Protein AF-J3NZL3-F1 (afdb_monomer_lite)

Sequence (989 aa):
MWLINVKTLELKEFPGDQIPSYAILSHTWGPDNEELTFRNVKDGNVNKDCVGWSKLHGCCQQAESDGIEYAWIDTCCIDKTNHVELSEAINSMFRWYERAFVCYVYLADVPGGDSPQEPGSKFRESRWFGRGWTLQELLAPSDLRFYNSDWHMLGSKKGLRDIIQEITGIPDELLQGITELHGASVAQRMSWAARRETKKKEDLAYCLLGIFGVTMPMLYGEGGDQAFFRLQRHIMMEKTRDDSILAWGLSAQEAPTSDSGQVTSGRILAAGPEEFANSGHIVSYELSAPSKHSLEFSGGYLRIHLPLHIVSAGNAIGLLNCGPQHADQQVDQQVDQQVVGIPLAETTPGSGLYVRPQERPVVLRPKTASGALSMLINIKNDSQAKPPADANRQVWLYNNGKFSLVNLSLIDVVPQSCWDKEGTQITPAVESDGAMHRTLARFRHSDELTCDFVIVLEFEQRGTRTMARSWVTICSRKTPLEELAGKLHHMAHKVSGKASASNGPLNLRVTLEHGAHQPTFRVRLEAMPHPPDVTIDATAELQKWDLELELAQTLCEGSAKIRRLITRQAEVQKRWNDLWHTDGDGTGVQTPLQWAAESGYADMVKVLLDGGADAAAADKNGWTPLIAASSRGHVDVVQLLLSTSGVDIDSKDSDGRTALGWAAGEGHGAVLQLLLEKGAAMCTFRQTLQGHAEPICDLAFSPDSKTLVSASEDKTVRLWDTATGAPGQILRQHDDAVVGVAFSPDGKTLASASRDGTARLWDTATGALRQTLREHKNYVHGVAFSPDGKTLASAGMDRTIRLWDTASGAPRQILWQHDGPVMSVAFSPDGKTLASASCDETARLWDTATGALRQTLREHKNDVLGVAFSPDGKTLASAGMDRTARLWDITSGALRQTFQHEKQVSAVAFSLNGRILVSGSGDATIRLWDVNSGAPLQELQRRGVLFNAVAFLKTRRQRMAINAVAFSPDGKTIASGSEAKTIRLWDVV

InterPro domains:
  IPR001680 WD40 repeat [PF00400] (685-721)
  IPR001680 WD40 repeat [PF00400] (727-763)
  IPR001680 WD40 repeat [PF00400] (769-805)
  IPR001680 WD40 repeat [PF00400] (811-847)
  IPR001680 WD40 repeat [PF00400] (853-889)
  IPR001680 WD40 repeat [PF00400] (896-930)
  IPR001680 WD40 repeat [PF00400] (961-987)
  IPR001680 WD40 repeat [PS50082] (689-730)
  IPR001680 WD40 repeat [PS50082] (731-772)
  IPR001680 WD40 repeat [PS50082] (773-814)
  IPR001680 WD40 repeat [PS50082] (815-856)
  IPR001680 WD40 repeat [PS50082] (857-898)
  IPR001680 WD40 repeat [PS50082] (898-939)
  IPR001680 WD40 repeat [PS50082] (955-989)
  IPR001680 WD40 repeat [SM00320] (682-721)
  IPR001680 WD40 repeat [SM00320] (724-763)
  IPR001680 WD40 repeat [SM00320] (766-805)
  IPR001680 WD40 repeat [SM00320] (808-847)
  IPR001680 WD40 repeat [SM00320] (850-889)
  IPR001680 WD40 repeat [SM00320] (892-930)

Organism: Gaeumannomyces tritici (strain R3-111a-1) (NCBI:txid644352)

pLDDT: mean 78.26, std 17.62, range [20.59, 97.75]

Radius of gyration: 37.37 Å; chains: 1; bounding box: 70×102×92 Å

Structure (mmCIF, N/CA/C/O backbone):
data_AF-J3NZL3-F1
#
_entry.id   AF-J3NZL3-F1
#
loop_
_atom_site.group_PDB
_atom_site.id
_atom_site.type_symbol
_atom_site.label_atom_id
_atom_site.label_alt_id
_atom_site.label_comp_id
_atom_site.label_asym_id
_atom_site.label_entity_id
_atom_site.label_seq_id
_atom_site.pdbx_PDB_ins_code
_atom_site.Cartn_x
_atom_site.Cartn_y
_atom_site.Cartn_z
_atom_site.occupancy
_atom_site.B_iso_or_equiv
_atom_site.auth_seq_id
_atom_site.auth_comp_id
_atom_site.auth_asym_id
_atom_site.auth_atom_id
_atom_site.pdbx_PDB_model_num
ATOM 1 N N . MET A 1 1 ? -19.466 8.935 17.382 1.00 88.25 1 MET A N 1
ATOM 2 C CA . MET A 1 1 ? -19.882 10.092 18.219 1.00 88.25 1 MET A CA 1
ATOM 3 C C . MET A 1 1 ? -21.253 9.801 18.808 1.00 88.25 1 MET A C 1
ATOM 5 O O . MET A 1 1 ? -22.138 9.408 18.057 1.00 88.25 1 MET A O 1
ATOM 9 N N . TRP A 1 2 ? -21.441 9.977 20.116 1.00 92.94 2 TRP A N 1
ATOM 10 C CA . TRP A 1 2 ? -22.758 9.850 20.751 1.00 92.94 2 TRP A CA 1
ATOM 11 C C . TRP A 1 2 ? -23.520 11.175 20.713 1.00 92.94 2 TRP A C 1
ATOM 13 O O . TRP A 1 2 ? -22.921 12.233 20.892 1.00 92.94 2 TRP A O 1
ATOM 23 N N . LEU A 1 3 ? -24.834 11.110 20.506 1.00 94.44 3 LEU A N 1
ATOM 24 C CA . LEU A 1 3 ? -25.763 12.235 20.601 1.00 94.44 3 LEU A CA 1
ATOM 25 C C . LEU A 1 3 ? -27.001 11.816 21.398 1.00 94.44 3 LEU A C 1
ATOM 27 O O . LEU A 1 3 ? -27.421 10.661 21.336 1.00 94.44 3 LEU A O 1
ATOM 31 N N . ILE A 1 4 ? -27.606 12.760 22.110 1.00 94.75 4 ILE A N 1
ATOM 32 C CA . ILE A 1 4 ? -28.871 12.575 22.827 1.00 94.75 4 ILE A CA 1
ATOM 33 C C . ILE A 1 4 ? -30.008 13.011 21.905 1.00 94.75 4 ILE A C 1
ATOM 35 O O . ILE A 1 4 ? -29.964 14.120 21.371 1.00 94.75 4 ILE A O 1
ATOM 39 N N . ASN A 1 5 ? -31.029 12.174 21.710 1.00 94.69 5 ASN A N 1
ATOM 40 C CA . ASN A 1 5 ? -32.260 12.614 21.049 1.00 94.69 5 ASN A CA 1
ATOM 41 C C . ASN A 1 5 ? -33.035 13.549 21.990 1.00 94.69 5 ASN A C 1
ATOM 43 O O . ASN A 1 5 ? -33.350 13.161 23.113 1.00 94.69 5 ASN A O 1
ATOM 47 N N . VAL A 1 6 ? -33.378 14.761 21.549 1.00 94.38 6 VAL A N 1
ATOM 48 C CA . VAL A 1 6 ? -33.936 15.791 22.452 1.00 94.38 6 VAL A CA 1
ATOM 49 C C . VAL A 1 6 ? -35.320 15.441 23.010 1.00 94.38 6 VAL A C 1
ATOM 51 O O . VAL A 1 6 ? -35.724 16.009 24.021 1.00 94.38 6 VAL A O 1
ATOM 54 N N . LYS A 1 7 ? -36.043 14.505 22.374 1.00 91.19 7 LYS A N 1
ATOM 55 C CA . LYS A 1 7 ? -37.422 14.132 22.733 1.00 91.19 7 LYS A CA 1
ATOM 56 C C . LYS A 1 7 ? -37.498 12.872 23.589 1.00 91.19 7 LYS A C 1
ATOM 58 O O . LYS A 1 7 ? -38.328 12.809 24.492 1.00 91.19 7 LYS A O 1
ATOM 63 N N . THR A 1 8 ? -36.664 11.867 23.310 1.00 90.50 8 THR A N 1
ATOM 64 C CA . THR A 1 8 ? -36.623 10.625 24.108 1.00 90.50 8 THR A CA 1
ATOM 65 C C . THR A 1 8 ? -35.574 10.660 25.218 1.00 90.50 8 THR A C 1
ATOM 67 O O . THR A 1 8 ? -35.673 9.887 26.166 1.00 90.50 8 THR A O 1
ATOM 70 N N . LEU A 1 9 ? -34.601 11.577 25.129 1.00 89.38 9 LEU A N 1
ATOM 71 C CA . LEU A 1 9 ? -33.408 11.680 25.980 1.00 89.38 9 LEU A CA 1
ATOM 72 C C . LEU A 1 9 ? -32.486 10.446 25.926 1.00 89.38 9 LEU A C 1
ATOM 74 O O . LEU A 1 9 ? -31.586 10.300 26.752 1.00 89.38 9 LEU A O 1
ATOM 78 N N . GLU A 1 10 ? -32.671 9.579 24.929 1.00 90.62 10 GLU A N 1
ATOM 79 C CA . GLU A 1 10 ? -31.851 8.388 24.707 1.00 90.62 10 GLU A CA 1
ATOM 80 C C . GLU A 1 10 ? -30.539 8.738 23.988 1.00 90.62 10 GLU A C 1
ATOM 82 O O . GLU A 1 10 ? -30.507 9.571 23.075 1.00 90.62 10 GLU A O 1
ATOM 87 N N . LEU A 1 11 ? -29.456 8.054 24.369 1.00 92.38 11 LEU A N 1
ATOM 88 C CA . LEU A 1 11 ? -28.163 8.129 23.688 1.00 92.38 11 LEU A CA 1
ATOM 89 C C . LEU A 1 11 ? -28.147 7.252 22.432 1.00 92.38 11 LEU A C 1
ATOM 91 O O . LEU A 1 11 ? -28.425 6.054 22.486 1.00 92.38 11 LEU A O 1
ATOM 95 N N . LYS A 1 12 ? -27.735 7.845 21.312 1.00 92.50 12 LYS A N 1
ATOM 96 C CA . LYS A 1 12 ? -27.612 7.201 20.003 1.00 92.50 12 LYS A CA 1
ATOM 97 C C . LYS A 1 12 ? -26.226 7.456 19.421 1.00 92.50 12 LYS A C 1
ATOM 99 O O . LYS A 1 12 ? -25.740 8.586 19.418 1.00 92.50 12 LYS A O 1
ATOM 104 N N . GLU A 1 13 ? -25.587 6.399 18.934 1.00 91.00 13 GLU A N 1
ATOM 105 C CA . GLU A 1 13 ? -24.282 6.483 18.284 1.00 91.00 13 GLU A CA 1
ATOM 106 C C . GLU A 1 13 ? -24.428 6.800 16.792 1.00 91.00 13 GLU A C 1
ATOM 108 O O . GLU A 1 13 ? -25.293 6.252 16.106 1.00 91.00 13 GLU A O 1
ATOM 113 N N . PHE A 1 14 ? -23.553 7.671 16.290 1.00 88.62 14 PHE A N 1
ATOM 114 C CA . PHE A 1 14 ? -23.433 8.017 14.878 1.00 88.62 14 PHE A CA 1
ATOM 115 C C . PHE A 1 14 ? -21.972 7.868 14.406 1.00 88.62 14 PHE A C 1
ATOM 117 O O . PHE A 1 14 ? -21.071 8.451 15.031 1.00 88.62 14 PHE A O 1
ATOM 124 N N . PRO A 1 15 ? -21.713 7.118 13.313 1.00 77.38 15 PRO A N 1
ATOM 125 C CA . PRO A 1 15 ? -20.407 7.075 12.655 1.00 77.38 15 PRO A CA 1
ATOM 126 C C . PRO A 1 15 ? -20.147 8.368 11.861 1.00 77.38 15 PRO A C 1
ATOM 128 O O . PRO A 1 15 ? -21.083 9.086 11.506 1.00 77.38 15 PRO A O 1
ATOM 131 N N . GLY A 1 16 ? -18.873 8.664 11.579 1.00 67.12 16 GLY A N 1
ATOM 132 C CA . GLY A 1 16 ? -18.400 9.996 11.163 1.00 67.12 16 GLY A CA 1
ATOM 133 C C . GLY A 1 16 ? -19.134 10.657 9.987 1.00 67.12 16 GLY A C 1
ATOM 134 O O . GLY A 1 16 ? -19.416 11.853 10.047 1.00 67.12 16 GLY A O 1
ATOM 135 N N . ASP A 1 17 ? -19.497 9.884 8.960 1.00 68.69 17 ASP A N 1
ATOM 136 C CA . ASP A 1 17 ? -20.154 10.388 7.742 1.00 68.69 17 ASP A CA 1
ATOM 137 C C . ASP A 1 17 ? -21.688 10.513 7.860 1.00 68.69 17 ASP A C 1
ATOM 139 O O . ASP A 1 17 ? -22.351 10.933 6.913 1.00 68.69 17 ASP A O 1
ATOM 143 N N . GLN A 1 18 ? -22.275 10.133 9.003 1.00 80.38 18 GLN A N 1
ATOM 144 C CA . GLN A 1 18 ? -23.732 10.064 9.213 1.00 80.38 18 GLN A CA 1
ATOM 145 C C . GLN A 1 18 ? -24.220 10.913 10.398 1.00 80.38 18 GLN A C 1
ATOM 147 O O . GLN A 1 18 ? -25.346 10.739 10.865 1.00 80.38 18 GLN A O 1
ATOM 152 N N . ILE A 1 19 ? -23.385 11.823 10.907 1.00 88.00 19 ILE A N 1
ATOM 153 C CA . ILE A 1 19 ? -23.739 12.690 12.036 1.00 88.00 19 ILE A CA 1
ATOM 154 C C . ILE A 1 19 ? -24.830 13.693 11.584 1.00 88.00 19 ILE A C 1
ATOM 156 O O . ILE A 1 19 ? -24.604 14.425 10.617 1.00 88.00 19 ILE A O 1
ATOM 160 N N . PRO A 1 20 ? -26.009 13.736 12.239 1.00 92.06 20 PRO A N 1
ATOM 161 C CA . PRO A 1 20 ? -27.107 14.644 11.892 1.00 92.06 20 PRO A CA 1
ATOM 162 C C . PRO A 1 20 ? -26.804 16.090 12.318 1.00 92.06 20 PRO A C 1
ATOM 164 O O . PRO A 1 20 ? -25.752 16.377 12.879 1.00 92.06 20 PRO A O 1
ATOM 167 N N . SER A 1 21 ? -27.747 17.014 12.106 1.00 93.00 21 SER A N 1
ATOM 168 C CA . SER A 1 21 ? -27.686 18.331 12.755 1.00 93.00 21 SER A CA 1
ATOM 169 C C . SER A 1 21 ? -27.879 18.186 14.271 1.00 93.00 21 SER A C 1
ATOM 171 O O . SER A 1 21 ? -28.824 17.520 14.704 1.00 93.00 21 SER A O 1
ATOM 173 N N . TYR A 1 22 ? -27.005 18.807 15.069 1.00 96.06 22 TYR A N 1
ATOM 174 C CA . TYR A 1 22 ? -27.078 18.807 16.533 1.00 96.06 22 TYR A CA 1
ATOM 175 C C . TYR A 1 22 ? -26.771 20.179 17.139 1.00 96.06 22 TYR A C 1
ATOM 177 O O . TYR A 1 22 ? -25.984 20.964 16.599 1.00 96.06 22 TYR A O 1
ATOM 185 N N . ALA A 1 23 ? -27.372 20.435 18.299 1.00 97.19 23 ALA A N 1
ATOM 186 C CA . ALA A 1 23 ? -26.969 21.493 19.217 1.00 97.19 23 ALA A CA 1
ATOM 187 C C . ALA A 1 23 ? -25.865 20.984 20.157 1.00 97.19 23 ALA A C 1
ATOM 189 O O . ALA A 1 23 ? -25.769 19.782 20.420 1.00 97.19 23 ALA A O 1
ATOM 190 N N . ILE A 1 24 ? -25.044 21.884 20.696 1.00 96.94 24 ILE A N 1
ATOM 191 C CA . ILE A 1 24 ? -23.974 21.529 21.637 1.00 96.94 24 ILE A CA 1
ATOM 192 C C . ILE A 1 24 ? -24.071 22.358 22.923 1.00 96.94 24 ILE A C 1
ATOM 194 O O . ILE A 1 24 ? -24.235 23.577 22.863 1.00 96.94 24 ILE A O 1
ATOM 198 N N . LEU A 1 25 ? -24.001 21.703 24.089 1.00 95.81 25 LEU A N 1
ATOM 199 C CA . LEU A 1 25 ? -24.005 22.374 25.390 1.00 95.81 25 LEU A CA 1
ATOM 200 C C . LEU A 1 25 ? -22.582 22.627 25.880 1.00 95.81 25 LEU A C 1
ATOM 202 O O . LEU A 1 25 ? -21.824 21.697 26.150 1.00 95.81 25 LEU A O 1
ATOM 206 N N . SER A 1 26 ? -22.287 23.899 26.099 1.00 94.88 26 SER A N 1
ATOM 207 C CA . SER A 1 26 ? -21.114 24.388 26.807 1.00 94.88 26 SER A CA 1
ATOM 208 C C . SER A 1 26 ? -21.518 24.830 28.219 1.00 94.88 26 SER A C 1
ATOM 210 O O . SER A 1 26 ? -22.512 25.539 28.400 1.00 94.88 26 SER A O 1
ATOM 212 N N . HIS A 1 27 ? -20.776 24.410 29.248 1.00 90.06 27 HIS A N 1
ATOM 213 C CA . HIS A 1 27 ? -21.097 24.753 30.638 1.00 90.06 27 HIS A CA 1
ATOM 214 C C . HIS A 1 27 ? -19.883 24.728 31.581 1.00 90.06 27 HIS A C 1
ATOM 216 O O . HIS A 1 27 ? -18.825 24.166 31.291 1.00 90.06 27 HIS A O 1
ATOM 222 N N . THR A 1 28 ? -20.053 25.315 32.768 1.00 86.06 28 THR A N 1
ATOM 223 C CA . THR A 1 28 ? -19.154 25.113 33.915 1.00 86.06 28 THR A CA 1
ATOM 224 C C . THR A 1 28 ? -19.560 23.882 34.725 1.00 86.06 28 THR A C 1
ATOM 226 O O . THR A 1 28 ? -20.729 23.480 34.749 1.00 86.06 28 THR A O 1
ATOM 229 N N . TRP A 1 29 ? -18.578 23.231 35.343 1.00 67.06 29 TRP A N 1
ATOM 230 C CA . TRP A 1 29 ? -18.783 21.987 36.085 1.00 67.06 29 TRP A CA 1
ATOM 231 C C . TRP A 1 29 ? -19.213 22.266 37.533 1.00 67.06 29 TRP A C 1
ATOM 233 O O . TRP A 1 29 ? -18.853 23.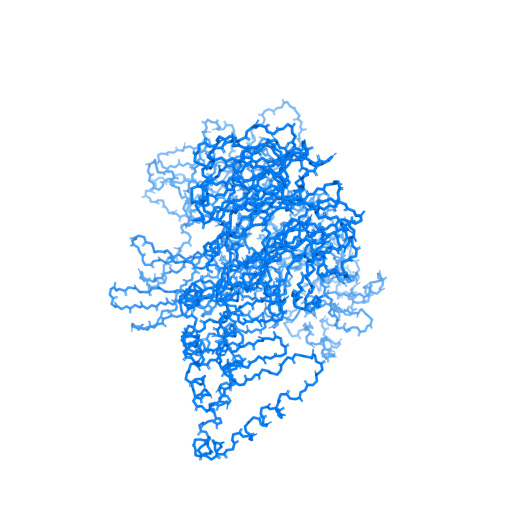299 38.104 1.00 67.06 29 TRP A O 1
ATOM 243 N N . GLY A 1 30 ? -20.017 21.363 38.096 1.00 67.44 30 GLY A N 1
ATOM 244 C CA . GLY A 1 30 ? -20.375 21.373 39.522 1.00 67.44 30 GLY A CA 1
ATOM 245 C C . GLY A 1 30 ? -19.335 20.637 40.380 1.00 67.44 30 GLY A C 1
ATOM 246 O O . GLY A 1 30 ? -18.260 20.290 39.885 1.00 67.44 30 GLY A O 1
ATOM 247 N N . PRO A 1 31 ? -19.636 20.342 41.657 1.00 68.12 31 PRO A N 1
ATOM 248 C CA . PRO A 1 31 ? -18.998 19.216 42.326 1.00 68.12 31 PRO A CA 1
ATOM 249 C C . PRO A 1 31 ? -19.417 17.906 41.627 1.00 68.12 31 PRO A C 1
ATOM 251 O O . PRO A 1 31 ? -20.531 17.787 41.115 1.00 68.12 31 PRO A O 1
ATOM 254 N N . ASP A 1 32 ? -18.525 16.912 41.596 1.00 66.38 32 ASP A N 1
ATOM 255 C CA . ASP A 1 32 ? -18.645 15.731 40.714 1.00 66.38 32 ASP A CA 1
ATOM 256 C C . ASP A 1 32 ? -19.883 14.841 40.983 1.00 66.38 32 ASP A C 1
ATOM 258 O O . ASP A 1 32 ? -20.200 13.960 40.188 1.00 66.38 32 ASP A O 1
ATOM 262 N N . ASN A 1 33 ? -20.594 15.059 42.093 1.00 67.06 33 ASN A N 1
ATOM 263 C CA . ASN A 1 33 ? -21.832 14.371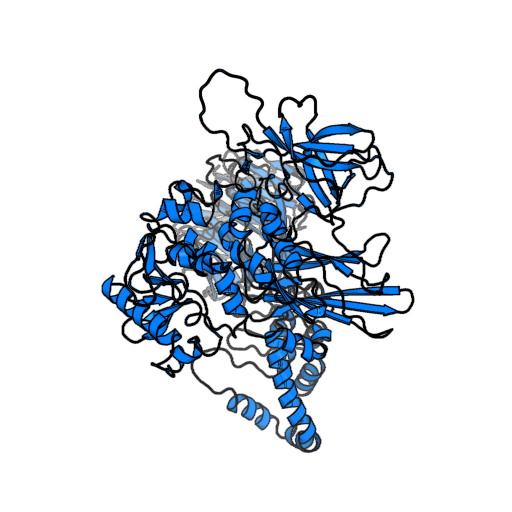 42.472 1.00 67.06 33 ASN A CA 1
ATOM 264 C C . ASN A 1 33 ? -23.121 15.029 41.932 1.00 67.06 33 ASN A C 1
ATOM 266 O O . ASN A 1 33 ? -24.199 14.461 42.106 1.00 67.06 33 ASN A O 1
ATOM 270 N N . GLU A 1 34 ? -23.038 16.216 41.325 1.00 70.56 34 GLU A N 1
ATOM 271 C CA . GLU A 1 34 ? -24.186 16.930 40.736 1.00 70.56 34 GLU A CA 1
ATOM 272 C C . GLU A 1 34 ? -24.294 16.759 39.211 1.00 70.56 34 GLU A C 1
ATOM 274 O O . GLU A 1 34 ? -25.290 17.176 38.610 1.00 70.56 34 GLU A O 1
ATOM 279 N N . GLU A 1 35 ? -23.287 16.158 38.574 1.00 76.69 35 GLU A N 1
ATOM 280 C CA . GLU A 1 35 ? -23.226 15.982 37.121 1.00 76.69 35 GLU A CA 1
ATOM 281 C C . GLU A 1 35 ? -23.894 14.682 36.658 1.00 76.69 35 GLU A C 1
ATOM 283 O O . GLU A 1 35 ? -23.818 13.646 37.317 1.00 76.69 35 GLU A O 1
ATOM 288 N N . LEU A 1 36 ? -24.519 14.719 35.478 1.00 84.38 36 LEU A N 1
ATOM 289 C CA . LEU A 1 36 ? -25.000 13.513 34.808 1.00 84.38 36 LEU A CA 1
ATOM 290 C C . LEU A 1 36 ? -23.891 12.939 33.932 1.00 84.38 36 LEU A C 1
ATOM 292 O O . LEU A 1 36 ? -23.360 13.632 33.064 1.00 84.38 36 LEU A O 1
ATOM 296 N N . THR A 1 37 ? -23.551 11.672 34.156 1.00 86.62 37 THR A N 1
ATOM 297 C CA . THR A 1 37 ? -22.566 10.949 33.346 1.00 86.62 37 THR A CA 1
ATOM 298 C C . THR A 1 37 ? -23.224 10.235 32.164 1.00 86.62 37 THR A C 1
ATOM 300 O O . THR A 1 37 ? -24.419 9.932 32.193 1.00 86.62 37 THR A O 1
ATOM 303 N N . PHE A 1 38 ? -22.421 9.866 31.163 1.00 87.56 38 PHE A N 1
ATOM 304 C CA . PHE A 1 38 ? -22.804 8.964 30.070 1.00 87.56 38 PHE A CA 1
ATOM 305 C C . PHE A 1 38 ? -23.596 7.733 30.545 1.00 87.56 38 PHE A C 1
ATOM 307 O O . PHE A 1 38 ? -24.616 7.391 29.953 1.00 87.56 38 PHE A O 1
ATOM 314 N N . ARG A 1 39 ? -23.192 7.111 31.664 1.00 86.19 39 ARG A N 1
ATOM 315 C CA . ARG A 1 39 ? -23.888 5.942 32.227 1.00 86.19 39 ARG A CA 1
ATOM 316 C C . ARG A 1 39 ? -25.261 6.294 32.806 1.00 86.19 39 ARG A C 1
ATOM 318 O O . ARG A 1 39 ? -26.207 5.557 32.576 1.00 86.19 39 ARG A O 1
ATOM 325 N N . ASN A 1 40 ? -25.418 7.447 33.467 1.00 86.00 40 ASN A N 1
ATOM 326 C CA . ASN A 1 40 ? -26.729 7.882 33.974 1.00 86.00 40 ASN A CA 1
ATOM 327 C C . ASN A 1 40 ? -27.767 8.005 32.854 1.00 86.00 40 ASN A C 1
ATOM 329 O O . ASN A 1 40 ? -28.900 7.565 33.025 1.00 86.00 40 ASN A O 1
ATOM 333 N N . VAL A 1 41 ? -27.376 8.586 31.717 1.00 85.94 41 VAL A N 1
ATOM 334 C CA . VAL A 1 41 ? -28.271 8.755 30.563 1.00 85.94 41 VAL A CA 1
ATOM 335 C C . VAL A 1 41 ? -28.483 7.421 29.838 1.00 85.94 41 VAL A C 1
ATOM 337 O O . VAL A 1 41 ? -29.619 7.071 29.531 1.00 85.94 41 VAL A O 1
ATOM 340 N N . LYS A 1 42 ? -27.419 6.631 29.630 1.00 86.69 42 LYS A N 1
ATOM 341 C CA . LYS A 1 42 ? -27.477 5.327 28.945 1.00 86.69 42 LYS A CA 1
ATOM 342 C C . LYS A 1 42 ? -28.318 4.285 29.687 1.00 86.69 42 LYS A C 1
ATOM 344 O O . LYS A 1 42 ? -29.059 3.543 29.051 1.00 86.69 42 LYS A O 1
ATOM 349 N N . ASP A 1 43 ? -28.222 4.255 31.013 1.00 85.19 43 ASP A N 1
ATOM 350 C CA . ASP A 1 43 ? -28.940 3.305 31.868 1.00 85.19 43 ASP A CA 1
ATOM 351 C C . ASP A 1 43 ? -30.338 3.830 32.272 1.00 85.19 43 ASP A C 1
ATOM 353 O O . ASP A 1 43 ? -31.036 3.198 33.066 1.00 85.19 43 ASP A O 1
ATOM 357 N N . GLY A 1 44 ? -30.740 5.020 31.795 1.00 79.00 44 GLY A N 1
ATOM 358 C CA . GLY A 1 44 ? -31.989 5.705 32.165 1.00 79.00 44 GLY A CA 1
ATOM 359 C C . GLY A 1 44 ? -32.070 6.164 33.632 1.00 79.00 44 GLY A C 1
ATOM 360 O O . GLY A 1 44 ? -33.089 6.708 34.064 1.00 79.00 44 GLY A O 1
ATOM 361 N N . ASN A 1 45 ? -31.008 5.959 34.414 1.00 78.00 45 ASN A N 1
ATOM 362 C CA . ASN A 1 45 ? -30.944 6.229 35.846 1.00 78.00 45 ASN A CA 1
ATOM 363 C C . ASN A 1 45 ? -30.539 7.687 36.120 1.00 78.00 45 ASN A C 1
ATOM 365 O O . ASN A 1 45 ? -29.395 7.997 36.484 1.00 78.00 45 ASN A O 1
ATOM 369 N N . VAL A 1 46 ? -31.503 8.585 35.903 1.00 76.94 46 VAL A N 1
ATOM 370 C CA . VAL A 1 46 ? -31.315 10.038 35.941 1.00 76.94 46 VAL A CA 1
ATOM 371 C C . VAL A 1 46 ? -32.097 10.668 37.095 1.00 76.94 46 VAL A C 1
ATOM 373 O O . VAL A 1 46 ? -33.328 10.638 37.124 1.00 76.94 46 VAL A O 1
ATOM 376 N N . ASN A 1 47 ? -31.380 11.277 38.044 1.00 77.25 47 ASN A N 1
ATOM 377 C CA . ASN A 1 47 ? -31.987 12.045 39.130 1.00 77.25 47 ASN A CA 1
ATOM 378 C C . ASN A 1 47 ? -32.514 13.387 38.595 1.00 77.25 47 ASN A C 1
ATOM 380 O O . ASN A 1 47 ? -31.730 14.208 38.125 1.00 77.25 47 ASN A O 1
ATOM 384 N N . LYS A 1 48 ? -33.826 13.621 38.693 1.00 76.44 48 LYS A N 1
ATOM 385 C CA . LYS A 1 48 ? -34.478 14.836 38.175 1.00 76.44 48 LYS A CA 1
ATOM 386 C C . LYS A 1 48 ? -34.285 16.075 39.053 1.00 76.44 48 LYS A C 1
ATOM 388 O O . LYS A 1 48 ? -34.538 17.180 38.586 1.00 76.44 48 LYS A O 1
ATOM 393 N N . ASP A 1 49 ? -33.796 15.899 40.279 1.00 74.25 49 ASP A N 1
ATOM 394 C CA . ASP A 1 49 ? -33.614 16.984 41.247 1.00 74.25 49 ASP A CA 1
ATOM 395 C C . ASP A 1 49 ? -32.165 17.525 41.281 1.00 74.25 49 ASP A C 1
ATOM 397 O O . ASP A 1 49 ? -31.836 18.354 42.128 1.00 74.25 49 ASP A O 1
ATOM 401 N N . CYS A 1 50 ? -31.269 17.064 40.390 1.00 77.62 50 CYS A N 1
ATOM 402 C CA . CYS A 1 50 ? -29.874 17.525 40.339 1.00 77.62 50 CYS A CA 1
ATOM 403 C C . CYS A 1 50 ? -29.621 18.614 39.279 1.00 77.62 50 CYS A C 1
ATOM 405 O O . CYS A 1 50 ? -30.283 18.687 38.243 1.00 77.62 50 CYS A O 1
ATOM 407 N N . VAL A 1 51 ? -28.586 19.434 39.500 1.00 79.19 51 VAL A N 1
ATOM 408 C CA . VAL A 1 51 ? -28.194 20.528 38.590 1.00 79.19 51 VAL A CA 1
ATOM 409 C C . VAL A 1 51 ? -27.831 20.011 37.189 1.00 79.19 51 VAL A C 1
ATOM 411 O O . VAL A 1 51 ? -28.125 20.670 36.190 1.00 79.19 51 VAL A O 1
ATOM 414 N N . GLY A 1 52 ? -27.241 18.814 37.087 1.00 83.00 52 GLY A N 1
ATOM 415 C CA . GLY A 1 52 ? -26.976 18.143 35.813 1.00 83.00 52 GLY A CA 1
ATOM 416 C C . GLY A 1 52 ? -28.237 17.847 34.992 1.00 83.00 52 GLY A C 1
ATOM 417 O O . GLY A 1 52 ? -28.195 17.964 33.767 1.00 83.00 52 GLY A O 1
ATOM 418 N N . TRP A 1 53 ? -29.372 17.542 35.633 1.00 85.81 53 TRP A N 1
ATOM 419 C CA . TRP A 1 53 ? -30.648 17.367 34.934 1.00 85.81 53 TRP A CA 1
ATOM 420 C C . TRP A 1 53 ? -31.187 18.689 34.398 1.00 85.81 53 TRP A C 1
ATOM 422 O O . TRP A 1 53 ? -31.529 18.753 33.222 1.00 85.81 53 TRP A O 1
ATOM 432 N N . SER A 1 54 ? -31.179 19.764 35.191 1.00 86.44 54 SER A N 1
ATOM 433 C CA . SER A 1 54 ? -31.615 21.093 34.727 1.00 86.44 54 SER A CA 1
ATOM 434 C C . SER A 1 54 ? -30.802 21.600 33.525 1.00 86.44 54 SER A C 1
ATOM 436 O O . SER A 1 54 ? -31.351 22.259 32.641 1.00 86.44 54 SER A O 1
ATOM 438 N N . LYS A 1 55 ? -29.509 21.249 33.451 1.00 89.94 55 LYS A N 1
ATOM 439 C CA . LYS A 1 55 ? -28.647 21.490 32.279 1.00 89.94 55 LYS A CA 1
ATOM 440 C C . LYS A 1 55 ? -29.079 20.664 31.059 1.00 89.94 55 LYS A C 1
ATOM 442 O O . LYS A 1 55 ? -29.324 21.232 29.998 1.00 89.94 55 LYS A O 1
ATOM 447 N N . LEU A 1 56 ? -29.184 19.339 31.206 1.00 90.50 56 LEU A N 1
ATOM 448 C CA . LEU A 1 56 ? -29.570 18.420 30.126 1.00 90.50 56 LEU A CA 1
ATOM 449 C C . LEU A 1 56 ? -30.967 18.742 29.571 1.00 90.50 56 LEU A C 1
ATOM 451 O O . LEU A 1 56 ? -31.148 18.867 28.361 1.00 90.50 56 LEU A O 1
ATOM 455 N N . HIS A 1 57 ? -31.939 18.909 30.464 1.00 90.88 57 HIS A N 1
ATOM 456 C CA . HIS A 1 57 ? -33.339 19.146 30.137 1.00 90.88 57 HIS A CA 1
ATOM 457 C C . HIS A 1 57 ? -33.537 20.492 29.433 1.00 90.88 57 HIS A C 1
ATOM 459 O O . HIS A 1 57 ? -34.129 20.528 28.359 1.00 90.88 57 HIS A O 1
ATOM 465 N N . GLY A 1 58 ? -32.989 21.585 29.981 1.00 92.69 58 GLY A N 1
ATOM 466 C CA . GLY A 1 58 ? -33.083 22.907 29.353 1.00 92.69 58 GLY A CA 1
ATOM 467 C C . GLY A 1 58 ? -32.390 22.966 27.987 1.00 92.69 58 GLY A C 1
ATOM 468 O O . GLY A 1 58 ? -32.944 23.532 27.047 1.00 92.69 58 GLY A O 1
ATOM 469 N N . CYS A 1 59 ? -31.252 22.278 27.830 1.00 94.94 59 CYS A N 1
ATOM 470 C CA . CYS A 1 59 ? -30.580 22.131 26.538 1.00 94.94 59 CYS A CA 1
ATOM 471 C C . CYS A 1 59 ? -31.471 21.423 25.505 1.00 94.94 59 CYS A C 1
ATOM 473 O O . CYS A 1 59 ? -31.615 21.912 24.386 1.00 94.94 59 CYS A O 1
ATOM 475 N N . CYS A 1 60 ? -32.116 20.314 25.884 1.00 94.81 60 CYS A N 1
ATOM 476 C CA . CYS A 1 60 ? -33.010 19.574 24.991 1.00 94.81 60 CYS A CA 1
ATOM 477 C C . CYS A 1 60 ? -34.287 20.364 24.656 1.00 94.81 60 CYS A C 1
ATOM 479 O O . CYS A 1 60 ? -34.706 20.372 23.502 1.00 94.81 60 CYS A O 1
ATOM 481 N N . GLN A 1 61 ? -34.863 21.096 25.617 1.00 95.44 61 GLN A N 1
ATOM 482 C CA . GLN A 1 61 ? -36.014 21.976 25.371 1.00 95.44 61 GLN A CA 1
ATOM 483 C C . GLN A 1 61 ? -35.671 23.140 24.430 1.00 95.44 61 GLN A C 1
ATOM 485 O O . GLN A 1 61 ? -36.451 23.452 23.531 1.00 95.44 61 GLN A O 1
ATOM 490 N N . GLN A 1 62 ? -34.506 23.772 24.604 1.00 96.50 62 GLN A N 1
ATOM 491 C CA . GLN A 1 62 ? -34.052 24.842 23.715 1.00 96.50 62 GLN A CA 1
ATOM 492 C C . GLN A 1 62 ? -33.728 24.300 22.313 1.00 96.50 62 GLN A C 1
ATOM 494 O O . GLN A 1 62 ? -34.133 24.913 21.327 1.00 96.50 62 GLN A O 1
ATOM 499 N N . ALA A 1 63 ? -33.099 23.124 22.215 1.00 96.19 63 ALA A N 1
ATOM 500 C CA . ALA A 1 63 ? -32.853 22.440 20.946 1.00 96.19 63 ALA A CA 1
ATOM 501 C C . ALA A 1 63 ? -34.156 22.073 20.213 1.00 96.19 63 ALA A C 1
ATOM 503 O O . ALA A 1 63 ? -34.267 22.334 19.017 1.00 96.19 63 ALA A O 1
ATOM 504 N N . GLU A 1 64 ? -35.171 21.545 20.911 1.00 95.38 64 GLU A N 1
ATOM 505 C CA . GLU A 1 64 ? -36.485 21.275 20.310 1.00 95.38 64 GLU A CA 1
ATOM 506 C C . GLU A 1 64 ? -37.177 22.569 19.841 1.00 95.38 64 GLU A C 1
ATOM 508 O O . GLU A 1 64 ? -37.771 22.583 18.762 1.00 95.38 64 GLU A O 1
ATOM 513 N N . SER A 1 65 ? -37.048 23.664 20.599 1.00 94.50 65 SER A N 1
ATOM 514 C CA . SER A 1 65 ? -37.567 24.995 20.239 1.00 94.50 65 SER A CA 1
ATOM 515 C C . SER A 1 65 ? -36.883 25.588 18.994 1.00 94.50 65 SER A C 1
ATOM 517 O O . SER A 1 65 ? -37.547 26.173 18.139 1.00 94.50 65 SER A O 1
ATOM 519 N N . ASP A 1 66 ? -35.571 25.371 18.838 1.00 94.38 66 ASP A N 1
ATOM 520 C CA . ASP A 1 66 ? -34.802 25.696 17.625 1.00 94.38 66 ASP A CA 1
ATOM 521 C C . ASP A 1 66 ? -35.011 24.683 16.470 1.00 94.38 66 ASP A C 1
ATOM 523 O O . ASP A 1 66 ? -34.468 24.869 15.379 1.00 94.38 66 ASP A O 1
ATOM 527 N N . GLY A 1 67 ? -35.804 23.622 16.671 1.00 94.38 67 GLY A N 1
ATOM 528 C CA . GLY A 1 67 ? -36.139 22.623 15.646 1.00 94.38 67 GLY A CA 1
ATOM 529 C C . GLY A 1 67 ? -35.082 21.533 15.416 1.00 94.38 67 GLY A C 1
ATOM 530 O O . GLY A 1 67 ? -35.073 20.903 14.357 1.00 94.38 67 GLY A O 1
ATOM 531 N N . ILE A 1 68 ? -34.190 21.305 16.380 1.00 96.44 68 ILE A N 1
ATOM 532 C CA . ILE A 1 68 ? -33.026 20.415 16.281 1.00 96.44 68 ILE A CA 1
ATOM 533 C C . ILE A 1 68 ? -33.325 19.082 16.988 1.00 96.44 68 ILE A C 1
ATOM 535 O O . ILE A 1 68 ? -33.728 19.063 18.145 1.00 96.44 68 ILE A O 1
ATOM 539 N N . GLU A 1 69 ? -33.125 17.946 16.309 1.00 95.75 69 GLU A N 1
ATOM 540 C CA . GLU A 1 69 ? -33.490 16.612 16.835 1.00 95.75 69 GLU A CA 1
ATOM 541 C C . GLU A 1 69 ? -32.481 16.051 17.862 1.00 95.75 69 GLU A C 1
ATOM 543 O O . GLU A 1 69 ? -32.843 15.207 18.685 1.00 95.75 69 GLU A O 1
ATOM 548 N N . TYR A 1 70 ? -31.227 16.519 17.839 1.00 96.75 70 TYR A N 1
ATOM 549 C CA . TYR A 1 70 ? -30.133 15.969 18.646 1.00 96.75 70 TYR A CA 1
ATOM 550 C C . TYR A 1 70 ? -29.340 17.035 19.414 1.00 96.75 70 TYR A C 1
ATOM 552 O O . TYR A 1 70 ? -29.127 18.148 18.931 1.00 96.75 70 TYR A O 1
ATOM 560 N N . ALA A 1 71 ? -28.834 16.657 20.588 1.00 96.31 71 ALA A N 1
ATOM 561 C CA . ALA A 1 71 ? -27.946 17.467 21.418 1.00 96.31 71 ALA A CA 1
ATOM 562 C C . ALA A 1 71 ? -26.681 16.690 21.833 1.00 96.31 71 ALA A C 1
ATOM 564 O O . ALA A 1 71 ? -26.713 15.468 21.995 1.00 96.31 71 ALA A O 1
ATOM 565 N N . TRP A 1 72 ? -25.574 17.406 22.045 1.00 95.56 72 TRP A N 1
ATOM 566 C CA . TRP A 1 72 ? -24.325 16.877 22.608 1.00 95.56 72 TRP A CA 1
ATOM 567 C C . TRP A 1 72 ? -23.949 17.604 23.902 1.00 95.56 72 TRP A C 1
ATOM 569 O O . TRP A 1 72 ? -24.049 18.828 23.978 1.00 95.56 72 TRP A O 1
ATOM 579 N N . ILE A 1 73 ? -23.474 16.856 24.902 1.00 92.00 73 ILE A N 1
ATOM 580 C CA . ILE A 1 73 ? -22.987 17.377 26.192 1.00 92.00 73 ILE A CA 1
ATOM 581 C C . ILE A 1 73 ? -21.767 16.552 26.619 1.00 92.00 73 ILE A C 1
ATOM 583 O O . ILE A 1 73 ? -21.850 15.323 26.634 1.00 92.00 73 ILE A O 1
ATOM 587 N N . ASP A 1 74 ? -20.657 17.183 27.011 1.00 84.62 74 ASP A N 1
ATOM 588 C CA . ASP A 1 74 ? -19.387 16.486 27.288 1.00 84.62 74 ASP A CA 1
ATOM 589 C C . ASP A 1 74 ? -19.463 15.502 28.473 1.00 84.62 74 ASP A C 1
ATOM 591 O O . ASP A 1 74 ? -18.739 14.507 28.503 1.00 84.62 74 ASP A O 1
ATOM 595 N N . THR A 1 75 ? -20.342 15.741 29.452 1.00 79.62 75 THR A N 1
ATOM 596 C CA . THR A 1 75 ? -20.579 14.814 30.574 1.00 79.62 75 THR A CA 1
ATOM 597 C C . THR A 1 75 ? -21.408 13.591 30.179 1.00 79.62 75 THR A C 1
ATOM 599 O O . THR A 1 75 ? -21.197 12.514 30.739 1.00 79.62 75 THR A O 1
ATOM 602 N N . CYS A 1 76 ? -22.315 13.740 29.208 1.00 84.38 76 CYS A N 1
ATOM 603 C CA . CYS A 1 76 ? -23.326 12.739 28.860 1.00 84.38 76 CYS A CA 1
ATOM 604 C C . CYS A 1 76 ? -23.036 11.984 27.552 1.00 84.38 76 CYS A C 1
ATOM 606 O O . CYS A 1 76 ? -23.575 10.902 27.366 1.00 84.38 76 CYS A O 1
ATOM 608 N N . CYS A 1 77 ? -22.220 12.534 26.647 1.00 88.50 77 CYS A N 1
ATOM 609 C CA . CYS A 1 77 ? -21.956 12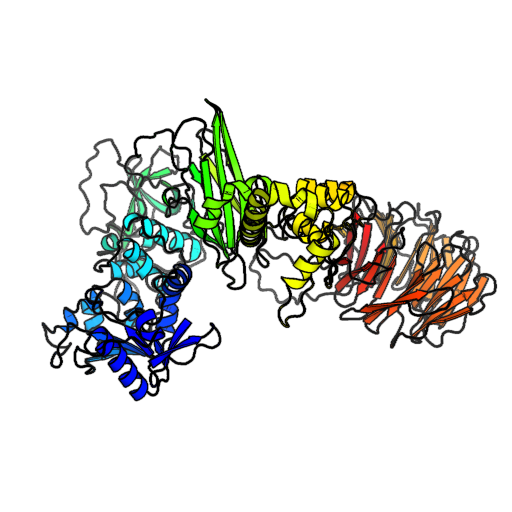.002 25.298 1.00 88.50 77 CYS A CA 1
ATOM 610 C C . CYS A 1 77 ? -20.517 11.481 25.104 1.00 88.50 77 CYS A C 1
ATOM 612 O O . CYS A 1 77 ? -20.087 11.271 23.970 1.00 88.50 77 CYS A O 1
ATOM 614 N N . ILE A 1 78 ? -19.768 11.307 26.196 1.00 89.06 78 ILE A N 1
ATOM 615 C CA . ILE A 1 78 ? -18.425 10.713 26.213 1.00 89.06 78 ILE A CA 1
ATOM 616 C C . ILE A 1 78 ? -18.379 9.719 27.377 1.00 89.06 78 ILE A C 1
ATOM 618 O O . ILE A 1 78 ? -18.557 10.129 28.531 1.00 89.06 78 ILE A O 1
ATOM 622 N N . ASP A 1 79 ? -18.078 8.443 27.128 1.00 87.56 79 ASP A N 1
ATOM 623 C CA . ASP A 1 79 ? -17.682 7.549 28.216 1.00 87.56 79 ASP A CA 1
ATOM 624 C C . ASP A 1 79 ? -16.275 7.931 28.706 1.00 87.56 79 ASP A C 1
ATOM 626 O O . ASP A 1 79 ? -15.249 7.447 28.228 1.00 87.56 79 ASP A O 1
ATOM 630 N N . LYS A 1 80 ? -16.226 8.805 29.717 1.00 84.81 80 LYS A N 1
ATOM 631 C CA . LYS A 1 80 ? -14.987 9.260 30.373 1.00 84.81 80 LYS A CA 1
ATOM 632 C C . LYS A 1 80 ? -14.191 8.115 31.043 1.00 84.81 80 LYS A C 1
ATOM 634 O O . LYS A 1 80 ? -13.076 8.364 31.499 1.00 84.81 80 LYS A O 1
ATOM 639 N N . THR A 1 81 ? -14.723 6.885 31.105 1.00 85.00 81 THR A N 1
ATOM 640 C CA . THR A 1 81 ? -13.998 5.674 31.547 1.00 85.00 81 THR A CA 1
ATOM 641 C C . THR A 1 81 ? -13.342 4.898 30.396 1.00 85.00 81 THR A C 1
ATOM 643 O O . THR A 1 81 ? -12.456 4.081 30.639 1.00 85.00 81 THR A O 1
ATOM 646 N N . ASN A 1 82 ? -13.708 5.186 29.145 1.00 87.12 82 ASN A N 1
ATOM 647 C CA . ASN A 1 82 ? -13.074 4.653 27.944 1.00 87.12 82 ASN A CA 1
ATOM 648 C C . ASN A 1 82 ? -11.938 5.590 27.493 1.00 87.12 82 ASN A C 1
ATOM 650 O O . ASN A 1 82 ? -12.166 6.609 26.842 1.00 87.12 82 ASN A O 1
ATOM 654 N N . HIS A 1 83 ? -10.689 5.250 27.824 1.00 82.12 83 HIS A N 1
ATOM 655 C CA . HIS A 1 83 ? -9.528 6.093 27.501 1.00 82.12 83 HIS A CA 1
ATOM 656 C C . HIS A 1 83 ? -9.312 6.325 25.994 1.00 82.12 83 HIS A C 1
ATOM 658 O O . HIS A 1 83 ? -8.757 7.359 25.619 1.00 82.12 83 HIS A O 1
ATOM 664 N N . VAL A 1 84 ? -9.764 5.410 25.125 1.00 85.56 84 VAL A N 1
ATOM 665 C CA . VAL A 1 84 ? -9.686 5.594 23.667 1.00 85.56 84 VAL A CA 1
ATOM 666 C C . VAL A 1 84 ? -10.669 6.669 23.210 1.00 85.56 84 VAL A C 1
ATOM 668 O O . VAL A 1 84 ? -10.254 7.636 22.575 1.00 85.56 84 VAL A O 1
ATOM 671 N N . GLU A 1 85 ? -11.937 6.538 23.594 1.00 88.00 85 GLU A N 1
ATOM 672 C CA . GLU A 1 85 ? -13.005 7.488 23.259 1.00 88.00 85 GLU A CA 1
ATOM 673 C C . GLU A 1 85 ? -12.755 8.868 23.873 1.00 88.00 85 GLU A C 1
ATOM 675 O O . GLU A 1 85 ? -12.910 9.874 23.190 1.00 88.00 85 GLU A O 1
ATOM 680 N N . LEU A 1 86 ? -12.271 8.942 25.117 1.00 86.62 86 LEU A N 1
ATOM 681 C CA . LEU A 1 86 ? -11.887 10.208 25.747 1.00 86.62 86 LEU A CA 1
ATOM 682 C C . LEU A 1 86 ? -10.750 10.916 24.984 1.00 86.62 86 LEU A C 1
ATOM 684 O O . LEU A 1 86 ? -10.779 12.136 24.826 1.00 86.62 86 LEU A O 1
ATOM 688 N N . SER A 1 87 ? -9.760 10.163 24.492 1.00 87.12 87 SER A N 1
ATOM 689 C CA . SER A 1 87 ? -8.639 10.708 23.714 1.00 87.12 87 SER A CA 1
ATOM 690 C C . SER A 1 87 ? -9.075 11.183 22.323 1.00 87.12 87 SER A C 1
ATOM 692 O O . SER A 1 87 ? -8.683 12.267 21.881 1.00 87.12 87 SER A O 1
ATOM 694 N N . GLU A 1 88 ? -9.933 10.414 21.652 1.00 88.44 88 GLU A N 1
ATOM 695 C CA . GLU A 1 88 ? -10.538 10.773 20.365 1.00 88.44 88 GLU A CA 1
ATOM 696 C C . GLU A 1 88 ? -11.451 12.002 20.489 1.00 88.44 88 GLU A C 1
ATOM 698 O O . GLU A 1 88 ? -11.357 12.928 19.678 1.00 88.44 88 GLU A O 1
ATOM 703 N N . ALA A 1 89 ? -12.281 12.045 21.536 1.00 88.69 89 ALA A N 1
ATOM 704 C CA . ALA A 1 89 ? -13.196 13.140 21.822 1.00 88.69 89 ALA A CA 1
ATOM 705 C C . ALA A 1 89 ? -12.450 14.444 22.108 1.00 88.69 89 ALA A C 1
ATOM 707 O O . ALA A 1 89 ? -12.803 15.469 21.534 1.00 88.69 89 ALA A O 1
ATOM 708 N N . ILE A 1 90 ? -11.384 14.424 22.918 1.00 88.19 90 ILE A N 1
ATOM 709 C CA . ILE A 1 90 ? -10.575 15.627 23.175 1.00 88.19 90 ILE A CA 1
ATOM 710 C C . ILE A 1 90 ? -9.911 16.138 21.887 1.00 88.19 90 ILE A C 1
ATOM 712 O O . ILE A 1 90 ? -10.025 17.324 21.575 1.00 88.19 90 ILE A O 1
ATOM 716 N N . ASN A 1 91 ? -9.286 15.258 21.097 1.00 91.44 91 ASN A N 1
ATOM 717 C CA . ASN A 1 91 ? -8.665 15.644 19.822 1.00 91.44 91 ASN A CA 1
ATOM 718 C C . ASN A 1 91 ? -9.693 16.055 18.742 1.00 91.44 91 ASN A C 1
ATOM 720 O O . ASN A 1 91 ? -9.337 16.711 17.763 1.00 91.44 91 ASN A O 1
ATOM 724 N N . SER A 1 92 ? -10.971 15.704 18.909 1.00 90.75 92 SER A N 1
ATOM 725 C CA . SER A 1 92 ? -12.055 16.059 17.981 1.00 90.75 92 SER A CA 1
ATOM 726 C C . SER A 1 92 ? -12.939 17.211 18.452 1.00 90.75 92 SER A C 1
ATOM 728 O O . SER A 1 92 ? -13.654 17.774 17.626 1.00 90.75 92 SER A O 1
ATOM 730 N N . MET A 1 93 ? -12.867 17.598 19.729 1.00 90.31 93 MET A N 1
ATOM 731 C CA . MET A 1 93 ? -13.809 18.504 20.394 1.00 90.31 93 MET A CA 1
ATOM 732 C C . MET A 1 93 ? -14.028 19.806 19.620 1.00 90.31 93 MET A C 1
ATOM 734 O O . MET A 1 93 ? -15.165 20.182 19.356 1.00 90.31 93 MET A O 1
ATOM 738 N N . PHE A 1 94 ? -12.952 20.456 19.175 1.00 92.75 94 PHE A N 1
ATOM 739 C CA . PHE A 1 94 ? -13.041 21.686 18.386 1.00 92.75 94 PHE A CA 1
ATOM 740 C C . PHE A 1 94 ? -13.824 21.490 17.078 1.00 92.75 94 PHE A C 1
ATOM 742 O O . PHE A 1 94 ? -14.688 22.299 16.763 1.00 92.75 94 PHE A O 1
ATOM 749 N N . ARG A 1 95 ? -13.597 20.380 16.361 1.00 91.75 95 ARG A N 1
ATOM 750 C CA . ARG A 1 95 ? -14.325 20.031 15.124 1.00 91.75 95 ARG A CA 1
ATOM 751 C C . ARG A 1 95 ? -15.801 19.716 15.389 1.00 91.75 95 ARG A C 1
ATOM 753 O O . ARG A 1 95 ? -16.621 19.848 14.487 1.00 91.75 95 ARG A O 1
ATOM 760 N N . TRP A 1 96 ? -16.153 19.282 16.601 1.00 92.38 96 TRP A N 1
ATOM 761 C CA . TRP A 1 96 ? -17.546 19.074 17.013 1.00 92.38 96 TRP A CA 1
ATOM 762 C C . TRP A 1 96 ? -18.231 20.403 17.369 1.00 92.38 96 TRP A C 1
ATOM 764 O O . TRP A 1 96 ? -19.348 20.646 16.929 1.00 92.38 96 TRP A O 1
ATOM 774 N N . TYR A 1 97 ? -17.547 21.321 18.056 1.00 94.12 97 TYR A N 1
ATOM 775 C CA . TYR A 1 97 ? -18.062 22.679 18.284 1.00 94.12 97 TYR A CA 1
ATOM 776 C C . TYR A 1 97 ? -18.160 23.512 16.988 1.00 94.12 97 TYR A C 1
ATOM 778 O O . TYR A 1 97 ? -19.111 24.269 16.827 1.00 94.12 97 TYR A O 1
ATOM 786 N N . GLU A 1 98 ? -17.231 23.340 16.044 1.00 92.19 98 GLU A N 1
ATOM 787 C CA . GLU A 1 98 ? -17.233 23.966 14.708 1.00 92.19 98 GLU A CA 1
ATOM 788 C C . GLU A 1 98 ? -18.403 23.489 13.828 1.00 92.19 98 GLU A C 1
ATOM 790 O O . GLU A 1 98 ? -19.004 24.282 13.105 1.00 92.19 98 GLU A O 1
ATOM 795 N N . ARG A 1 99 ? -18.737 22.192 13.897 1.00 92.12 99 ARG A N 1
ATOM 796 C CA . ARG A 1 99 ? -19.812 21.561 13.108 1.00 92.12 99 ARG A CA 1
ATOM 797 C C . ARG A 1 99 ? -21.191 21.602 13.771 1.00 92.12 99 ARG A C 1
ATOM 799 O O . ARG A 1 99 ? -22.167 21.239 13.116 1.00 92.12 99 ARG A O 1
ATOM 806 N N . ALA A 1 100 ? -21.285 21.997 15.039 1.00 94.12 100 ALA A N 1
ATOM 807 C CA . ALA A 1 100 ? -22.562 22.150 15.723 1.00 94.12 100 ALA A CA 1
ATOM 808 C C . ALA A 1 100 ? -23.414 23.236 15.049 1.00 94.12 100 ALA A C 1
ATOM 810 O O . ALA A 1 100 ? -22.909 24.289 14.656 1.00 94.12 100 ALA A O 1
ATOM 811 N N . PHE A 1 101 ? -24.724 23.004 14.956 1.00 94.75 101 PHE A N 1
ATOM 812 C CA . PHE A 1 101 ? -25.659 23.975 14.380 1.00 94.75 101 PHE A CA 1
ATOM 813 C C . PHE A 1 101 ? -25.791 25.227 15.262 1.00 94.75 101 PHE A C 1
ATOM 815 O O . PHE A 1 101 ? -25.935 26.339 14.761 1.00 94.75 101 PHE A O 1
ATOM 822 N N . VAL A 1 102 ? -25.713 25.039 16.583 1.00 95.94 102 VAL A N 1
ATOM 823 C CA . VAL A 1 102 ? -25.693 26.105 17.589 1.00 95.94 102 VAL A CA 1
ATOM 824 C C . VAL A 1 102 ? -24.995 25.615 18.857 1.00 95.94 102 VAL A C 1
ATOM 826 O O . VAL A 1 102 ? -25.194 24.476 19.287 1.00 95.94 102 VAL A O 1
ATOM 829 N N . CYS A 1 103 ? -24.191 26.484 19.471 1.00 97.31 103 CYS A N 1
ATOM 830 C CA . CYS A 1 103 ? -23.652 26.287 20.815 1.00 97.31 103 CYS A CA 1
ATOM 831 C C . CYS A 1 103 ? -24.493 27.049 21.847 1.00 97.31 103 CYS A C 1
ATOM 833 O O . CYS A 1 103 ? -24.618 28.275 21.779 1.00 97.31 103 CYS A O 1
ATOM 835 N N . TYR A 1 104 ? -25.052 26.333 22.819 1.00 97.75 104 TYR A N 1
ATOM 836 C CA . TYR A 1 104 ? -25.691 26.930 23.987 1.00 97.75 104 TYR A CA 1
ATOM 837 C C . TYR A 1 104 ? -24.675 26.984 25.128 1.00 97.75 104 TYR A C 1
ATOM 839 O O . TYR A 1 104 ? -24.166 25.952 25.556 1.00 97.75 104 TYR A O 1
ATOM 847 N N . VAL A 1 105 ? -24.388 28.180 25.635 1.00 96.94 105 VAL A N 1
ATOM 848 C CA . VAL A 1 105 ? -23.539 28.388 26.812 1.00 96.94 105 VAL A CA 1
ATOM 849 C C . VAL A 1 105 ? -24.430 28.611 28.029 1.00 96.94 105 VAL A C 1
ATOM 851 O O . VAL A 1 105 ? -25.082 29.649 28.129 1.00 96.94 105 VAL A O 1
ATOM 854 N N . TYR A 1 106 ? -24.449 27.654 28.957 1.00 94.62 106 TYR A N 1
ATOM 855 C CA . TYR A 1 106 ? -25.224 27.740 30.197 1.00 94.62 106 TYR A CA 1
ATOM 856 C C . TYR A 1 106 ? -24.362 28.243 31.365 1.00 94.62 106 TYR A C 1
ATOM 858 O O . TYR A 1 106 ? -23.438 27.559 31.826 1.00 94.62 106 TYR A O 1
ATOM 866 N N . LEU A 1 107 ? -24.683 29.442 31.857 1.00 93.94 107 LEU A N 1
ATOM 867 C CA . LEU A 1 107 ? -23.948 30.152 32.902 1.00 93.94 107 LEU A CA 1
ATOM 868 C C . LEU A 1 107 ? -24.641 30.002 34.263 1.00 93.94 107 LEU A C 1
ATOM 870 O O . LEU A 1 107 ? -25.415 30.852 34.696 1.00 93.94 107 LEU A O 1
ATOM 874 N N . ALA A 1 108 ? -24.322 28.912 34.964 1.00 89.31 108 ALA A N 1
ATOM 875 C CA . ALA A 1 108 ? -24.901 28.570 36.269 1.00 89.31 108 ALA A CA 1
ATOM 876 C C . ALA A 1 108 ? -24.598 29.576 37.407 1.00 89.31 108 ALA A C 1
ATOM 878 O O . ALA A 1 108 ? -25.172 29.462 38.486 1.00 89.31 108 ALA A O 1
ATOM 879 N N . ASP A 1 109 ? -23.668 30.516 37.203 1.00 91.06 109 ASP A N 1
ATOM 880 C CA . ASP A 1 109 ? -23.312 31.595 38.137 1.00 91.06 109 ASP A CA 1
ATOM 881 C C . ASP A 1 109 ? -23.895 32.970 37.768 1.00 91.06 109 ASP A C 1
ATOM 883 O O . ASP A 1 109 ? -23.656 33.947 38.481 1.00 91.06 109 ASP A O 1
ATOM 887 N N . VAL A 1 110 ? -24.694 33.049 36.701 1.00 93.69 110 VAL A N 1
ATOM 888 C CA . VAL A 1 110 ? -25.371 34.275 36.264 1.00 93.69 110 VAL A CA 1
ATOM 889 C C . VAL A 1 110 ? -26.872 34.136 36.549 1.00 93.69 110 VAL A C 1
ATOM 891 O O . VAL A 1 110 ? -27.471 33.183 36.053 1.00 93.69 110 VAL A O 1
ATOM 894 N N . PRO A 1 111 ? -27.498 35.029 37.341 1.00 92.69 111 PRO A N 1
ATOM 895 C CA . PRO A 1 111 ? -28.911 34.917 37.711 1.00 92.69 111 PRO A CA 1
ATOM 896 C C . PRO A 1 111 ? -29.871 35.415 36.614 1.00 92.69 111 PRO A C 1
ATOM 898 O O . PRO A 1 111 ? -29.481 36.172 35.723 1.00 92.69 111 PRO A O 1
ATOM 901 N N . GLY A 1 112 ? -31.156 35.057 36.735 1.00 85.69 112 GLY A N 1
ATOM 902 C CA . GLY A 1 112 ? -32.236 35.384 35.790 1.00 85.69 112 GLY A CA 1
ATOM 903 C C . GLY A 1 112 ? -32.346 36.840 35.318 1.00 85.69 112 GLY A C 1
ATOM 904 O O . GLY A 1 112 ? -32.761 37.083 34.188 1.00 85.69 112 GLY A O 1
ATOM 905 N N . GLY A 1 113 ? -31.977 37.802 36.171 1.00 83.56 113 GLY A N 1
ATOM 906 C CA . GLY A 1 113 ? -32.092 39.244 35.912 1.00 83.56 113 GLY A CA 1
ATOM 907 C C . GLY A 1 113 ? -30.784 39.978 35.592 1.00 83.56 113 GLY A C 1
ATOM 908 O O . GLY A 1 113 ? -30.790 41.204 35.593 1.00 83.56 113 GLY A O 1
ATOM 909 N N . ASP A 1 114 ? -29.668 39.275 35.380 1.00 89.75 114 ASP A N 1
ATOM 910 C CA . ASP A 1 114 ? -28.378 39.904 35.056 1.00 89.75 114 ASP A CA 1
ATOM 911 C C . ASP A 1 114 ? -28.319 40.393 33.596 1.00 89.75 114 ASP A C 1
ATOM 913 O O . ASP A 1 114 ? -28.802 39.721 32.684 1.00 89.75 114 ASP A O 1
ATOM 917 N N . SER A 1 115 ? -27.695 41.552 33.365 1.00 89.75 115 SER A N 1
ATOM 918 C CA . SER A 1 115 ? -27.589 42.189 32.046 1.00 89.75 115 SER A CA 1
ATOM 919 C C . SER A 1 115 ? -26.117 42.398 31.662 1.00 89.75 115 SER A C 1
ATOM 921 O O . SER A 1 115 ? -25.472 43.259 32.259 1.00 89.75 115 SER A O 1
ATOM 923 N N . PRO A 1 116 ? -25.562 41.694 30.649 1.00 90.44 116 PRO A N 1
ATOM 924 C CA . PRO A 1 116 ? -24.135 41.762 30.282 1.00 90.44 116 PRO A CA 1
ATOM 925 C C . PRO A 1 116 ? -23.561 43.169 30.035 1.00 90.44 116 PRO A C 1
ATOM 927 O O . PRO A 1 116 ? -22.349 43.382 30.134 1.00 90.44 116 PRO A O 1
ATOM 930 N N . GLN A 1 117 ? -24.431 44.124 29.694 1.00 87.50 117 GLN A N 1
ATOM 931 C CA . GLN A 1 117 ? -24.091 45.523 29.427 1.00 87.50 117 GLN A CA 1
ATOM 932 C C . GLN A 1 117 ? -23.790 46.332 30.703 1.00 87.50 117 GLN A C 1
ATOM 934 O O . GLN A 1 117 ? -23.206 47.411 30.614 1.00 87.50 117 GLN A O 1
ATOM 939 N N . GLU A 1 118 ? -24.182 45.852 31.886 1.00 88.44 118 GLU A N 1
ATOM 940 C CA . GLU A 1 118 ? -24.032 46.601 33.137 1.00 88.44 118 GLU A CA 1
ATOM 941 C C . GLU A 1 118 ? -22.609 46.484 33.723 1.00 88.44 118 GLU A C 1
ATOM 943 O O . GLU A 1 118 ? -22.082 45.374 33.867 1.00 88.44 118 GLU A O 1
ATOM 948 N N . PRO A 1 119 ? -21.963 47.603 34.116 1.00 76.94 119 PRO A N 1
ATOM 949 C CA . PRO A 1 119 ? -20.680 47.567 34.817 1.00 76.94 119 PRO A CA 1
ATOM 950 C C . PRO A 1 119 ? -20.809 46.875 36.185 1.00 76.94 119 PRO A C 1
ATOM 952 O O . PRO A 1 119 ? -21.315 47.459 37.141 1.00 76.94 119 PRO A O 1
ATOM 955 N N . GLY A 1 120 ? -20.341 45.626 36.273 1.00 83.31 120 GLY A N 1
ATOM 956 C CA . GLY A 1 120 ? -20.491 44.757 37.452 1.00 83.31 120 GLY A CA 1
ATOM 957 C C . GLY A 1 120 ? -21.457 43.575 37.274 1.00 83.31 120 GLY A C 1
ATOM 958 O O . GLY A 1 120 ? -21.685 42.836 38.231 1.00 83.31 120 GLY A O 1
ATOM 959 N N . SER A 1 121 ? -22.007 43.376 36.070 1.00 92.12 121 SER A N 1
ATOM 960 C CA . SER A 1 121 ? -22.808 42.195 35.715 1.00 92.12 121 SER A CA 1
ATOM 961 C C . SER A 1 121 ? -22.057 40.879 35.960 1.00 92.12 121 SER A C 1
ATOM 963 O O . SER A 1 121 ? -20.870 40.742 35.643 1.00 92.12 121 SER A O 1
ATOM 965 N N . LYS A 1 122 ? -22.771 39.871 36.472 1.00 93.94 122 LYS A N 1
ATOM 966 C CA . LYS A 1 122 ? -22.219 38.538 36.758 1.00 93.94 122 LYS A CA 1
ATOM 967 C C . LYS A 1 122 ? -21.820 37.771 35.505 1.00 93.94 122 LYS A C 1
ATOM 969 O O . LYS A 1 122 ? -20.919 36.942 35.595 1.00 93.94 122 LYS A O 1
ATOM 974 N N . PHE A 1 123 ? -22.381 38.087 34.336 1.00 94.81 123 PHE A N 1
ATOM 975 C CA . PHE A 1 123 ? -21.862 37.607 33.051 1.00 94.81 123 PHE A CA 1
ATOM 976 C C . PHE A 1 123 ? -20.360 37.885 32.893 1.00 94.81 123 PHE A C 1
ATOM 978 O O . PHE A 1 123 ? -19.601 36.988 32.528 1.00 94.81 123 PHE A O 1
ATOM 985 N N . ARG A 1 124 ? -19.920 39.107 33.225 1.00 93.12 124 ARG A N 1
ATOM 986 C CA . ARG A 1 124 ? -18.522 39.556 33.088 1.00 93.12 124 ARG A CA 1
ATOM 987 C C . ARG A 1 124 ? -17.575 38.886 34.089 1.00 93.12 124 ARG A C 1
ATOM 989 O O . ARG A 1 124 ? -16.383 38.781 33.822 1.00 93.12 124 ARG A O 1
ATOM 996 N N . GLU A 1 125 ? -18.110 38.407 35.209 1.00 91.38 125 GLU A N 1
ATOM 997 C CA . GLU A 1 125 ? -17.381 37.684 36.260 1.00 91.38 125 GLU A CA 1
ATOM 998 C C . GLU A 1 125 ? -17.540 36.151 36.175 1.00 91.38 125 GLU A C 1
ATOM 1000 O O . GLU A 1 125 ? -16.998 35.430 37.017 1.00 91.38 125 GLU A O 1
ATOM 1005 N N . SER A 1 126 ? -18.293 35.626 35.199 1.00 93.44 126 SER A N 1
ATOM 1006 C CA . SER A 1 126 ? -18.636 34.200 35.151 1.00 93.44 126 SER A CA 1
ATOM 1007 C C . SER A 1 126 ? -17.395 33.319 35.006 1.00 93.44 126 SER A C 1
ATOM 1009 O O . SER A 1 126 ? -16.553 33.508 34.119 1.00 93.44 126 SER A O 1
ATOM 1011 N N . ARG A 1 127 ? -17.338 32.256 35.820 1.00 91.94 127 ARG A N 1
ATOM 1012 C CA . ARG A 1 127 ? -16.244 31.268 35.817 1.00 91.94 127 ARG A CA 1
ATOM 1013 C C . ARG A 1 127 ? -16.129 30.528 34.483 1.00 91.94 127 ARG A C 1
ATOM 1015 O O . ARG A 1 127 ? -15.114 29.884 34.227 1.00 91.94 127 ARG A O 1
ATOM 1022 N N . TRP A 1 128 ? -17.140 30.632 33.616 1.00 94.19 128 TRP A N 1
ATOM 1023 C CA . TRP A 1 128 ? -17.084 30.105 32.258 1.00 94.19 128 TRP A CA 1
ATOM 1024 C C . TRP A 1 128 ? -15.947 30.727 31.444 1.00 94.19 128 TRP A C 1
ATOM 1026 O O . TRP A 1 128 ? -15.214 29.990 30.790 1.00 94.19 128 TRP A O 1
ATOM 1036 N N . PHE A 1 129 ? -15.720 32.042 31.538 1.00 93.12 129 PHE A N 1
ATOM 1037 C CA . PHE A 1 129 ? -14.624 32.703 30.817 1.00 93.12 129 PHE A CA 1
ATOM 1038 C C . PHE A 1 129 ? -13.234 32.329 31.360 1.00 93.12 129 PHE A C 1
ATOM 1040 O O . PHE A 1 129 ? -12.264 32.340 30.604 1.00 93.12 129 PHE A O 1
ATOM 1047 N N . GLY A 1 130 ? -13.145 31.939 32.637 1.00 90.19 130 GLY A N 1
ATOM 1048 C CA . GLY A 1 130 ? -11.908 31.489 33.284 1.00 90.19 130 GLY A CA 1
ATOM 1049 C C . GLY A 1 130 ? -11.545 30.014 33.059 1.00 90.19 130 GLY A C 1
ATOM 1050 O O . GLY A 1 130 ? -10.427 29.621 33.368 1.00 90.19 130 GLY A O 1
ATOM 1051 N N . ARG A 1 131 ? -12.434 29.170 32.518 1.00 91.50 131 ARG A N 1
ATOM 1052 C CA . ARG A 1 131 ? -12.153 27.736 32.281 1.00 91.50 131 ARG A CA 1
ATOM 1053 C C . ARG A 1 131 ? -11.300 27.546 31.015 1.00 91.50 131 ARG A C 1
ATOM 1055 O O . ARG A 1 131 ? -11.542 28.190 30.000 1.00 91.50 131 ARG A O 1
ATOM 1062 N N . GLY A 1 132 ? -10.318 26.642 31.033 1.00 89.50 132 GLY A N 1
ATOM 1063 C CA . GLY A 1 132 ? -9.440 26.377 29.876 1.00 89.50 132 GLY A CA 1
ATOM 1064 C C . GLY A 1 132 ? -10.193 25.900 28.631 1.00 89.50 132 GLY A C 1
ATOM 1065 O O . GLY A 1 132 ? -10.096 26.508 27.567 1.00 89.50 132 GLY A O 1
ATOM 1066 N N . TRP A 1 133 ? -10.999 24.845 28.782 1.00 90.38 133 TRP A N 1
ATOM 1067 C CA . TRP A 1 133 ? -11.757 24.213 27.693 1.00 90.38 133 TRP A CA 1
ATOM 1068 C C . TRP A 1 133 ? -12.689 25.171 26.942 1.00 90.38 133 TRP A C 1
ATOM 1070 O O . TRP A 1 133 ? -12.752 25.117 25.712 1.00 90.38 133 TRP A O 1
ATOM 1080 N N . THR A 1 134 ? -13.315 26.120 27.647 1.00 92.81 134 THR A N 1
ATOM 1081 C CA . THR A 1 134 ? -14.300 27.047 27.069 1.00 92.81 134 THR A CA 1
ATOM 1082 C C . THR A 1 134 ? -13.708 28.022 26.052 1.00 92.81 134 THR A C 1
ATOM 1084 O O . THR A 1 134 ? -14.457 28.672 25.331 1.00 92.81 134 THR A O 1
ATOM 1087 N N . LEU A 1 135 ? -12.378 28.109 25.922 1.00 93.25 135 LEU A N 1
ATOM 1088 C CA . LEU A 1 135 ? -11.738 28.860 24.841 1.00 93.25 135 LEU A CA 1
ATOM 1089 C C . LEU A 1 135 ? -12.057 28.245 23.467 1.00 93.25 135 LEU A C 1
ATOM 1091 O O . LEU A 1 135 ? -12.359 28.974 22.525 1.00 93.25 135 LEU A O 1
ATOM 1095 N N . GLN A 1 136 ? -12.065 26.910 23.363 1.00 92.94 136 GLN A N 1
ATOM 1096 C CA . GLN A 1 136 ? -12.478 26.202 22.142 1.00 92.94 136 GLN A CA 1
ATOM 1097 C C . GLN A 1 136 ? -13.992 26.309 21.939 1.00 92.94 136 GLN A C 1
ATOM 1099 O O . GLN A 1 136 ? -14.449 26.585 20.832 1.00 92.94 136 GLN A O 1
ATOM 1104 N N . GLU A 1 137 ? -14.752 26.158 23.028 1.00 93.81 137 GLU A N 1
ATOM 1105 C CA . GLU A 1 137 ? -16.220 26.235 23.052 1.00 93.81 137 GLU A CA 1
ATOM 1106 C C . GLU A 1 137 ? -16.726 27.638 22.643 1.00 93.81 137 GLU A C 1
ATOM 1108 O O . GLU A 1 137 ? -17.797 27.751 22.054 1.00 93.81 137 GLU A O 1
ATOM 1113 N N . LEU A 1 138 ? -15.939 28.699 22.890 1.00 94.44 138 LEU A N 1
ATOM 1114 C CA . LEU A 1 138 ? -16.184 30.076 22.439 1.00 94.44 138 LEU A CA 1
ATOM 1115 C C . LEU A 1 138 ? -15.822 30.296 20.963 1.00 94.44 138 LEU A C 1
ATOM 1117 O O . LEU A 1 138 ? -16.573 30.936 20.220 1.00 94.44 138 LEU A O 1
ATOM 1121 N N . LEU A 1 139 ? -14.635 29.837 20.559 1.00 93.12 139 LEU A N 1
ATOM 1122 C CA . LEU A 1 139 ? -14.032 30.185 19.273 1.00 93.12 139 LEU A CA 1
ATOM 1123 C C . LEU A 1 139 ? -14.625 29.388 18.106 1.00 93.12 139 LEU A C 1
ATOM 1125 O O . LEU A 1 139 ? -14.958 29.995 17.092 1.00 93.12 139 LEU A O 1
ATOM 1129 N N . ALA A 1 140 ? -14.799 28.073 18.259 1.00 93.12 140 ALA A N 1
ATOM 1130 C CA . ALA A 1 140 ? -15.175 27.180 17.162 1.00 93.12 140 ALA A CA 1
ATOM 1131 C C . ALA A 1 140 ? -16.609 27.372 16.606 1.00 93.12 140 ALA A C 1
ATOM 1133 O O . ALA A 1 140 ? -16.752 27.365 15.384 1.00 93.12 140 ALA A O 1
ATOM 1134 N N . PRO A 1 141 ? -17.675 27.566 17.416 1.00 92.88 141 PRO A N 1
ATOM 1135 C CA . PRO A 1 141 ? -19.041 27.606 16.882 1.00 92.88 141 PRO A CA 1
ATOM 1136 C C . PRO A 1 141 ? -19.352 28.865 16.069 1.00 92.88 141 PRO A C 1
ATOM 1138 O O . PRO A 1 141 ? -18.981 29.980 16.453 1.00 92.88 141 PRO A O 1
ATOM 1141 N N . SER A 1 142 ? -20.109 28.704 14.981 1.00 88.12 142 SER A N 1
ATOM 1142 C CA . SER A 1 142 ? -20.536 29.812 14.109 1.00 88.12 142 SER A CA 1
ATOM 1143 C C . SER A 1 142 ? -21.764 30.581 14.635 1.00 88.12 142 SER A C 1
ATOM 1145 O O . SER A 1 142 ? -21.835 31.808 14.474 1.00 88.12 142 SER A O 1
ATOM 1147 N N . ASP A 1 143 ? -22.683 29.889 15.319 1.00 92.25 143 ASP A N 1
ATOM 1148 C CA . ASP A 1 143 ? -23.690 30.461 16.221 1.00 92.25 143 ASP A CA 1
ATOM 1149 C C . ASP A 1 143 ? -23.430 29.988 17.659 1.00 92.25 143 ASP A C 1
ATOM 1151 O O . ASP A 1 143 ? -23.187 28.808 17.922 1.00 92.25 143 ASP A O 1
ATOM 1155 N N . LEU A 1 144 ? -23.463 30.935 18.594 1.00 95.69 144 LEU A N 1
ATOM 1156 C CA . LEU A 1 144 ? -23.240 30.708 20.016 1.00 95.69 144 LEU A CA 1
ATOM 1157 C C . LEU A 1 144 ? -24.108 31.675 20.814 1.00 95.69 144 LEU A C 1
ATOM 1159 O O . LEU A 1 144 ? -24.085 32.886 20.568 1.00 95.69 144 LEU A O 1
ATOM 1163 N N . ARG A 1 145 ? -24.852 31.135 21.779 1.00 96.88 145 ARG A N 1
ATOM 1164 C CA . ARG A 1 145 ? -25.901 31.825 22.537 1.00 96.88 145 ARG A CA 1
ATOM 1165 C C . ARG A 1 145 ? -25.706 31.590 24.032 1.00 96.88 145 ARG A C 1
ATOM 1167 O O . ARG A 1 145 ? -25.572 30.448 24.459 1.00 96.88 145 ARG A O 1
ATOM 1174 N N . PHE A 1 146 ? -25.691 32.661 24.816 1.00 97.06 146 PHE A N 1
ATOM 1175 C CA . PHE A 1 146 ? -25.502 32.611 26.264 1.00 97.06 146 PHE A CA 1
ATOM 1176 C C . PHE A 1 146 ? -26.845 32.603 26.993 1.00 97.06 146 PHE A C 1
ATOM 1178 O O . PHE A 1 146 ? -27.735 33.386 26.658 1.00 97.06 146 PHE A O 1
ATOM 1185 N N . TYR A 1 147 ? -26.953 31.763 28.019 1.00 96.06 147 TYR A N 1
ATOM 1186 C CA . TYR A 1 147 ? -28.124 31.600 28.875 1.00 96.06 147 TYR A CA 1
ATOM 1187 C C . TYR A 1 147 ? -27.713 31.690 30.347 1.00 96.06 147 TYR A C 1
ATOM 1189 O O . TYR A 1 147 ? -26.643 31.211 30.727 1.00 96.06 147 TYR A O 1
ATOM 1197 N N . ASN A 1 148 ? -28.560 32.302 31.172 1.00 94.56 148 ASN A N 1
ATOM 1198 C CA . ASN A 1 148 ? -28.382 32.359 32.627 1.00 94.56 148 ASN A CA 1
ATOM 1199 C C . ASN A 1 148 ? -28.897 31.084 33.330 1.00 94.56 148 ASN A C 1
ATOM 1201 O O . ASN A 1 148 ? -29.372 30.153 32.674 1.00 94.56 148 ASN A O 1
ATOM 1205 N N . SER A 1 149 ? -28.814 31.047 34.666 1.00 91.75 149 SER A N 1
ATOM 1206 C CA . SER A 1 149 ? -29.299 29.946 35.519 1.00 91.75 149 SER A CA 1
ATOM 1207 C C . SER A 1 149 ? -30.736 29.515 35.226 1.00 91.75 149 SER A C 1
ATOM 1209 O O . SER A 1 149 ? -31.090 28.351 35.392 1.00 91.75 149 SER A O 1
ATOM 1211 N N . ASP A 1 150 ? -31.554 30.456 34.764 1.00 91.56 150 ASP A N 1
ATOM 1212 C CA . ASP A 1 150 ? -32.995 30.297 34.605 1.00 91.56 150 ASP A CA 1
ATOM 1213 C C . ASP A 1 150 ? -33.359 30.025 33.132 1.00 91.56 150 ASP A C 1
ATOM 1215 O O . ASP A 1 150 ? -34.509 30.205 32.734 1.00 91.56 150 ASP A O 1
ATOM 1219 N N . TRP A 1 151 ? -32.372 29.645 32.306 1.00 93.38 151 TRP A N 1
ATOM 1220 C CA . TRP A 1 151 ? -32.487 29.402 30.861 1.00 93.38 151 TRP A CA 1
ATOM 1221 C C . TRP A 1 151 ? -33.063 30.576 30.044 1.00 93.38 151 TRP A C 1
ATOM 1223 O O . TRP A 1 151 ? -33.570 30.388 28.938 1.00 93.38 151 TRP A O 1
ATOM 1233 N N . HIS A 1 152 ? -32.919 31.814 30.526 1.00 94.06 152 HIS A N 1
ATOM 1234 C CA . HIS A 1 152 ? -33.212 33.007 29.729 1.00 94.06 152 HIS A CA 1
ATOM 1235 C C . HIS A 1 152 ? -31.974 33.413 28.916 1.00 94.06 152 HIS A C 1
ATOM 1237 O O . HIS A 1 152 ? -30.851 33.418 29.427 1.00 94.06 152 HIS A O 1
ATOM 1243 N N . MET A 1 153 ? -32.174 33.747 27.637 1.00 94.38 153 MET A N 1
ATOM 1244 C CA . MET A 1 153 ? -31.091 34.110 26.719 1.00 94.38 153 MET A CA 1
ATOM 1245 C C . MET A 1 153 ? -30.565 35.525 27.007 1.00 94.38 153 MET A C 1
ATOM 1247 O O . MET A 1 153 ? -31.294 36.505 26.876 1.00 94.38 153 MET A O 1
ATOM 1251 N N . LEU A 1 154 ? -29.276 35.625 27.333 1.00 94.62 154 LEU A N 1
ATOM 1252 C CA . LEU A 1 154 ? -28.556 36.875 27.611 1.00 94.62 154 LEU A CA 1
ATOM 1253 C C . LEU A 1 154 ? -28.064 37.578 26.333 1.00 94.62 154 LEU A C 1
ATOM 1255 O O . LEU A 1 154 ? -27.865 38.790 26.318 1.00 94.62 154 LEU A O 1
ATOM 1259 N N . GLY A 1 155 ? -27.832 36.814 25.261 1.00 93.19 155 GLY A N 1
ATOM 1260 C CA . GLY A 1 155 ? -27.366 37.320 23.967 1.00 93.19 155 GLY A CA 1
ATOM 1261 C C . GLY A 1 155 ? -26.586 36.276 23.166 1.00 93.19 155 GLY A C 1
ATOM 1262 O O . GLY A 1 155 ? -26.406 35.141 23.606 1.00 93.19 155 GLY A O 1
ATOM 1263 N N . SER A 1 156 ? -26.114 36.649 21.974 1.00 94.06 156 SER A N 1
ATOM 1264 C CA . SER A 1 156 ? -25.265 35.801 21.122 1.00 94.06 156 SER A CA 1
ATOM 1265 C C . SER A 1 156 ? -23.829 36.326 21.038 1.00 94.06 156 SER A C 1
ATOM 1267 O O . SER A 1 156 ? -23.593 37.517 21.252 1.00 94.06 156 SER A O 1
ATOM 1269 N N . LYS A 1 157 ? -22.866 35.470 20.655 1.00 93.25 157 LYS A N 1
ATOM 1270 C CA . LYS A 1 157 ? -21.448 35.852 20.459 1.00 93.25 157 LYS A CA 1
ATOM 1271 C C . LYS A 1 157 ? -21.294 37.102 19.586 1.00 93.25 157 LYS A C 1
ATOM 1273 O O . LYS A 1 157 ? -20.507 37.979 19.916 1.00 93.25 157 LYS A O 1
ATOM 1278 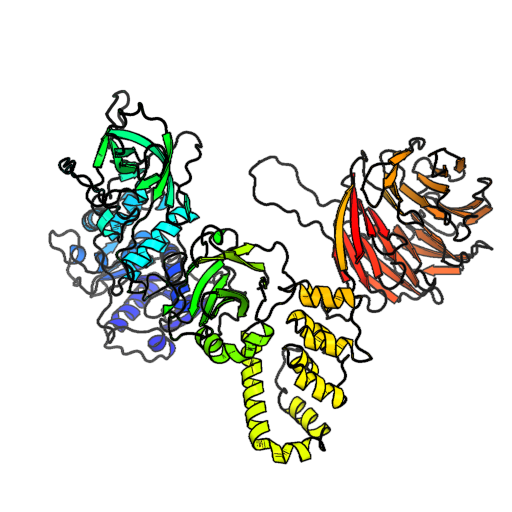N N . LYS A 1 158 ? -22.090 37.223 18.517 1.00 88.75 158 LYS A N 1
ATOM 1279 C CA . LYS A 1 158 ? -22.048 38.360 17.577 1.00 88.75 158 LYS A CA 1
ATOM 1280 C C . LYS A 1 158 ? -22.613 39.661 18.167 1.00 88.75 158 LYS A C 1
ATOM 1282 O O . LYS A 1 158 ? -22.146 40.738 17.794 1.00 88.75 158 LYS A O 1
ATOM 1287 N N . GLY A 1 159 ? -23.588 39.561 19.077 1.00 88.19 159 GLY A N 1
ATOM 1288 C CA . GLY A 1 159 ? -24.218 40.700 19.758 1.00 88.19 159 GLY A CA 1
ATOM 1289 C C . GLY A 1 159 ? -23.507 41.154 21.039 1.00 88.19 159 GLY A C 1
ATOM 1290 O O . GLY A 1 159 ? -23.648 42.308 21.423 1.00 88.19 159 GLY A O 1
ATOM 1291 N N . LEU A 1 160 ? -22.728 40.274 21.677 1.00 92.12 160 LEU A N 1
ATOM 1292 C CA . LEU A 1 160 ? -21.949 40.563 22.890 1.00 92.12 160 LEU A CA 1
ATOM 1293 C C . LEU A 1 160 ? -20.433 40.671 22.621 1.00 92.12 160 LEU A C 1
ATOM 1295 O O . LEU A 1 160 ? -19.647 40.674 23.566 1.00 92.12 160 LEU A O 1
ATOM 1299 N N . ARG A 1 161 ? -20.005 40.731 21.349 1.00 90.00 161 ARG A N 1
ATOM 1300 C CA . ARG A 1 161 ? -18.589 40.589 20.953 1.00 90.00 161 ARG A CA 1
ATOM 1301 C C . ARG A 1 161 ? -17.656 41.594 21.632 1.00 90.00 161 ARG A C 1
ATOM 1303 O O . ARG A 1 161 ? -16.610 41.181 22.109 1.00 90.00 161 ARG A O 1
ATOM 1310 N N . ASP A 1 162 ? -18.074 42.852 21.761 1.00 89.81 162 ASP A N 1
ATOM 1311 C CA . ASP A 1 162 ? -17.267 43.927 22.356 1.00 89.81 162 ASP A CA 1
ATOM 1312 C C . ASP A 1 162 ? -16.971 43.629 23.845 1.00 89.81 162 ASP A C 1
ATOM 1314 O O . ASP A 1 162 ? -15.851 43.789 24.326 1.00 89.81 162 ASP A O 1
ATOM 1318 N N . ILE A 1 163 ? -17.964 43.083 24.559 1.00 92.75 163 ILE A N 1
ATOM 1319 C CA . ILE A 1 163 ? -17.863 42.650 25.963 1.00 92.75 163 ILE A CA 1
ATOM 1320 C C . ILE A 1 163 ? -16.989 41.394 26.076 1.00 92.75 163 ILE A C 1
ATOM 1322 O O . ILE A 1 163 ? -16.173 41.270 26.985 1.00 92.75 163 ILE A O 1
ATOM 1326 N N . ILE A 1 164 ? -17.133 40.451 25.141 1.00 93.50 164 ILE A N 1
ATOM 1327 C CA . ILE A 1 164 ? -16.323 39.226 25.103 1.00 93.50 164 ILE A CA 1
ATOM 1328 C C . ILE A 1 164 ? -14.852 39.565 24.817 1.00 93.50 164 ILE A C 1
ATOM 1330 O O . ILE A 1 164 ? -13.970 38.989 25.453 1.00 93.50 164 ILE A O 1
ATOM 1334 N N . GLN A 1 165 ? -14.574 40.517 23.924 1.00 92.06 165 GLN A N 1
ATOM 1335 C CA . GLN A 1 165 ? -13.236 41.052 23.662 1.00 92.06 165 GLN A CA 1
ATOM 1336 C C . GLN A 1 165 ? -12.648 41.719 24.914 1.00 92.06 165 GLN A C 1
ATOM 1338 O O . GLN A 1 165 ? -11.504 41.431 25.265 1.00 92.06 165 GLN A O 1
ATOM 1343 N N . GLU A 1 166 ? -13.432 42.532 25.632 1.00 90.38 166 GLU A N 1
ATOM 1344 C CA . GLU A 1 166 ? -13.031 43.160 26.902 1.00 90.38 166 GLU A CA 1
ATOM 1345 C C . GLU A 1 166 ? -12.649 42.118 27.977 1.00 90.38 166 GLU A C 1
ATOM 1347 O O . GLU A 1 166 ? -11.630 42.265 28.652 1.00 90.38 166 GLU A O 1
ATOM 1352 N N . ILE A 1 167 ? -13.425 41.032 28.101 1.00 90.94 167 ILE A N 1
ATOM 1353 C CA . ILE A 1 167 ? -13.178 39.945 29.067 1.00 90.94 167 ILE A CA 1
ATOM 1354 C C . ILE A 1 167 ? -11.973 39.074 28.665 1.00 90.94 167 ILE A C 1
ATOM 1356 O O . ILE A 1 167 ? -11.193 38.659 29.524 1.00 90.94 167 ILE A O 1
ATOM 1360 N N . THR A 1 168 ? -11.833 38.739 27.376 1.00 91.25 168 THR A N 1
ATOM 1361 C CA . THR A 1 168 ? -10.940 37.652 26.914 1.00 91.25 168 THR A CA 1
ATOM 1362 C C . THR A 1 168 ? -9.677 38.102 26.180 1.00 91.25 168 THR A C 1
ATOM 1364 O O . THR A 1 168 ? -8.758 37.298 26.030 1.00 91.25 168 THR A O 1
ATOM 1367 N N . GLY A 1 169 ? -9.614 39.347 25.700 1.00 88.38 169 GLY A N 1
ATOM 1368 C CA . GLY A 1 169 ? -8.529 39.835 24.839 1.00 88.38 169 GLY A CA 1
ATOM 1369 C C . GLY A 1 169 ? -8.527 39.258 23.414 1.00 88.38 169 GLY A C 1
ATOM 1370 O O . GLY A 1 169 ? -7.539 39.418 22.698 1.00 88.38 169 GLY A O 1
ATOM 1371 N N . ILE A 1 170 ? -9.598 38.575 22.995 1.00 91.50 170 ILE A N 1
ATOM 1372 C CA . ILE A 1 170 ? -9.746 38.025 21.639 1.00 91.50 170 ILE A CA 1
ATOM 1373 C C . ILE A 1 170 ? -10.284 39.130 20.707 1.00 91.50 170 ILE A C 1
ATOM 1375 O O . ILE A 1 170 ? -11.343 39.678 21.014 1.00 91.50 170 ILE A O 1
ATOM 1379 N N . PRO A 1 171 ? -9.609 39.456 19.583 1.00 87.75 171 PRO A N 1
ATOM 1380 C CA . PRO A 1 171 ? -10.074 40.467 18.626 1.00 87.75 171 PRO A CA 1
ATOM 1381 C C . PRO A 1 171 ? -11.470 40.180 18.055 1.00 87.75 171 PRO A C 1
ATOM 1383 O O . PRO A 1 171 ? -11.856 39.020 17.868 1.00 87.75 171 PRO A O 1
ATOM 1386 N N . ASP A 1 172 ? -12.241 41.227 17.761 1.00 84.56 172 ASP A N 1
ATOM 1387 C CA . ASP A 1 172 ? -13.637 41.063 17.366 1.00 84.56 172 ASP A CA 1
ATOM 1388 C C . ASP A 1 172 ? -13.795 40.502 15.945 1.00 84.56 172 ASP A C 1
ATOM 1390 O O . ASP A 1 172 ? -14.764 39.788 15.693 1.00 84.56 172 ASP A O 1
ATOM 1394 N N . GLU A 1 173 ? -12.830 40.697 15.041 1.00 83.88 173 GLU A N 1
ATOM 1395 C CA . GLU A 1 173 ? -12.868 40.130 13.684 1.00 83.88 173 GLU A CA 1
ATOM 1396 C C . GLU A 1 173 ? -12.811 38.590 13.711 1.00 83.88 173 GLU A C 1
ATOM 1398 O O . GLU A 1 173 ? -13.422 37.919 12.872 1.00 83.88 173 GLU A O 1
ATOM 1403 N N . LEU A 1 174 ? -12.134 38.025 14.719 1.00 85.81 174 LEU A N 1
ATOM 1404 C CA . LEU A 1 174 ? -12.106 36.588 15.012 1.00 85.81 174 LEU A CA 1
ATOM 1405 C C . LEU A 1 174 ? -13.409 36.123 15.683 1.00 85.81 174 LEU A C 1
ATOM 1407 O O . LEU A 1 174 ? -13.948 35.081 15.316 1.00 85.81 174 LEU A O 1
ATOM 1411 N N . LEU A 1 175 ? -13.968 36.902 16.620 1.00 86.50 175 LEU A N 1
ATOM 1412 C CA . LEU A 1 175 ? -15.263 36.590 17.253 1.00 86.50 175 LEU A CA 1
ATOM 1413 C C . LEU A 1 175 ? -16.440 36.655 16.259 1.00 86.50 175 LEU A C 1
ATOM 1415 O O . LEU A 1 175 ? -17.418 35.917 16.414 1.00 86.50 175 LEU A O 1
ATOM 1419 N N . GLN A 1 176 ? -16.339 37.509 15.236 1.00 76.88 176 GLN A N 1
ATOM 1420 C CA . GLN A 1 176 ? -17.281 37.606 14.117 1.00 76.88 176 GLN A CA 1
ATOM 1421 C C . GLN A 1 176 ? -17.108 36.483 13.078 1.00 76.88 176 GLN A C 1
ATOM 1423 O O . GLN A 1 176 ? -18.069 36.180 12.366 1.00 76.88 176 GLN A O 1
ATOM 1428 N N . GLY A 1 177 ? -15.925 35.859 12.999 1.00 72.69 177 GLY A N 1
ATOM 1429 C CA . GLY A 1 177 ? -15.573 34.878 11.965 1.00 72.69 177 GLY A CA 1
ATOM 1430 C C . GLY A 1 177 ? -15.226 35.501 10.606 1.00 72.69 177 GLY A C 1
ATOM 1431 O O . GLY A 1 177 ? -15.415 34.857 9.579 1.00 72.69 177 GLY A O 1
ATOM 1432 N N . ILE A 1 178 ? -14.764 36.757 10.592 1.00 61.72 178 ILE A N 1
ATOM 1433 C CA . ILE A 1 178 ? -14.276 37.454 9.386 1.00 61.72 178 ILE A CA 1
ATOM 1434 C C . ILE A 1 178 ? -12.851 36.995 9.058 1.00 61.72 178 ILE A C 1
ATOM 1436 O O . ILE A 1 178 ? -12.522 36.757 7.898 1.00 61.72 178 ILE A O 1
ATOM 1440 N N . THR A 1 179 ? -12.025 36.841 10.094 1.00 66.12 179 THR A N 1
ATOM 1441 C CA . THR A 1 179 ? -10.656 36.329 10.001 1.00 66.12 179 THR A CA 1
ATOM 1442 C C . THR A 1 179 ? -10.631 34.883 10.487 1.00 66.12 179 THR A C 1
ATOM 1444 O O . THR A 1 179 ? -11.170 34.577 11.550 1.00 66.12 179 THR A O 1
ATOM 1447 N N . GLU A 1 180 ? -9.989 33.980 9.744 1.00 80.06 180 GLU A N 1
ATOM 1448 C CA . GLU A 1 180 ? -9.762 32.614 10.223 1.00 80.06 180 GLU A CA 1
ATOM 1449 C C . GLU A 1 180 ? -8.780 32.587 11.403 1.00 80.06 180 GLU A C 1
ATOM 1451 O O . GLU A 1 180 ? -7.793 33.324 11.434 1.00 80.06 180 GLU A O 1
ATOM 1456 N N . LEU A 1 181 ? -8.979 31.649 12.335 1.00 83.94 181 LEU A N 1
ATOM 1457 C CA . LEU A 1 181 ? -8.105 31.453 13.499 1.00 83.94 181 LEU A CA 1
ATOM 1458 C C . LEU A 1 181 ? -6.629 31.251 13.150 1.00 83.94 181 LEU A C 1
ATOM 1460 O O . LEU A 1 181 ? -5.770 31.571 13.972 1.00 83.94 181 LEU A O 1
ATOM 1464 N N . HIS A 1 182 ? -6.323 30.745 11.951 1.00 79.00 182 HIS A N 1
ATOM 1465 C CA . HIS A 1 182 ? -4.951 30.561 11.484 1.00 79.00 182 HIS A CA 1
ATOM 1466 C C . HIS A 1 182 ? -4.221 31.895 11.216 1.00 79.00 182 HIS A C 1
ATOM 1468 O O . HIS A 1 182 ? -2.994 31.919 11.293 1.00 79.00 182 HIS A O 1
ATOM 1474 N N . GLY A 1 183 ? -4.953 32.989 10.958 1.00 79.75 183 GLY A N 1
ATOM 1475 C CA . GLY A 1 183 ? -4.407 34.322 10.670 1.00 79.75 183 GLY A CA 1
ATOM 1476 C C . GLY A 1 183 ? -3.904 35.096 11.895 1.00 79.75 183 GLY A C 1
ATOM 1477 O O . GLY A 1 183 ? -3.131 36.038 11.745 1.00 79.75 183 GLY A O 1
ATOM 1478 N N . ALA A 1 184 ? -4.285 34.685 13.108 1.00 88.06 184 ALA A N 1
ATOM 1479 C CA . ALA A 1 184 ? -3.631 35.147 14.332 1.00 88.06 184 ALA A CA 1
ATOM 1480 C C . ALA A 1 184 ? -2.215 34.550 14.457 1.00 88.06 184 ALA A C 1
ATOM 1482 O O . ALA A 1 184 ? -1.932 33.469 13.928 1.00 88.06 184 ALA A O 1
ATOM 1483 N N . SER A 1 185 ? -1.325 35.198 15.206 1.00 90.50 185 SER A N 1
ATOM 1484 C CA . SER A 1 185 ? -0.021 34.608 15.533 1.00 90.50 185 SER A CA 1
ATOM 1485 C C . SER A 1 185 ? -0.142 33.480 16.571 1.00 90.50 185 SER A C 1
ATOM 1487 O O . SER A 1 185 ? -1.142 33.349 17.288 1.00 90.50 185 SER A O 1
ATOM 1489 N N . VAL A 1 186 ? 0.896 32.650 16.692 1.00 91.69 186 VAL A N 1
ATOM 1490 C CA . VAL A 1 186 ? 1.016 31.678 17.788 1.00 91.69 186 VAL A CA 1
ATOM 1491 C C . VAL A 1 186 ? 1.056 32.391 19.141 1.00 91.69 186 VAL A C 1
ATOM 1493 O O . VAL A 1 186 ? 0.363 31.952 20.058 1.00 91.69 186 VAL A O 1
ATOM 1496 N N . ALA A 1 187 ? 1.769 33.516 19.256 1.00 92.19 187 ALA A N 1
ATOM 1497 C CA . ALA A 1 187 ? 1.791 34.318 20.482 1.00 92.19 187 ALA A CA 1
ATOM 1498 C C . ALA A 1 187 ? 0.392 34.813 20.898 1.00 92.19 187 ALA A C 1
ATOM 1500 O O . ALA A 1 187 ? 0.029 34.711 22.072 1.00 92.19 187 ALA A O 1
ATOM 1501 N N . GLN A 1 188 ? -0.417 35.280 19.941 1.00 91.88 188 GLN A N 1
ATOM 1502 C CA . GLN A 1 188 ? -1.801 35.699 20.175 1.00 91.88 188 GLN A CA 1
ATOM 1503 C C . GLN A 1 188 ? -2.662 34.535 20.668 1.00 91.88 188 GLN A C 1
ATOM 1505 O O . GLN A 1 188 ? -3.246 34.631 21.749 1.00 91.88 188 GLN A O 1
ATOM 1510 N N . ARG A 1 189 ? -2.670 33.409 19.941 1.00 93.25 189 ARG A N 1
ATOM 1511 C CA . ARG A 1 189 ? -3.452 32.218 20.316 1.00 93.25 189 ARG A CA 1
ATOM 1512 C C . ARG A 1 189 ? -3.072 31.655 21.691 1.00 93.25 189 ARG A C 1
ATOM 1514 O O . ARG A 1 189 ? -3.960 31.235 22.426 1.00 93.25 189 ARG A O 1
ATOM 1521 N N . MET A 1 190 ? -1.788 31.683 22.066 1.00 93.56 190 MET A N 1
ATOM 1522 C CA . MET A 1 190 ? -1.346 31.288 23.414 1.00 93.56 190 MET A CA 1
ATOM 1523 C C . MET A 1 190 ? -1.834 32.269 24.493 1.00 93.56 190 MET A C 1
ATOM 1525 O O . MET A 1 190 ? -2.287 31.840 25.555 1.00 93.56 190 MET A O 1
ATOM 1529 N N . SER A 1 191 ? -1.792 33.580 24.225 1.00 93.94 191 SER A N 1
ATOM 1530 C CA . SER A 1 191 ? -2.166 34.612 25.205 1.00 93.94 191 SER A CA 1
ATOM 1531 C C . SER A 1 191 ? -3.624 34.514 25.684 1.00 93.94 191 SER A C 1
ATOM 1533 O O . SER A 1 191 ? -3.906 34.796 26.846 1.00 93.94 191 SER A O 1
ATOM 1535 N N . TRP A 1 192 ? -4.549 34.029 24.846 1.00 93.75 192 TRP A N 1
ATOM 1536 C CA . TRP A 1 192 ? -5.969 33.871 25.206 1.00 93.75 192 TRP A CA 1
ATOM 1537 C C . TRP A 1 192 ? -6.236 32.754 26.236 1.00 93.75 192 TRP A C 1
ATOM 1539 O O . TRP A 1 192 ? -7.328 32.685 26.811 1.00 93.75 192 TRP A O 1
ATOM 1549 N N . ALA A 1 193 ? -5.247 31.888 26.490 1.00 93.50 193 ALA A N 1
ATOM 1550 C CA . ALA A 1 193 ? -5.262 30.898 27.568 1.00 93.50 193 ALA A CA 1
ATOM 1551 C C . ALA A 1 193 ? -4.476 31.335 28.818 1.00 93.50 193 ALA A C 1
ATOM 1553 O O . ALA A 1 193 ? -4.589 30.691 29.856 1.00 93.50 193 ALA A O 1
ATOM 1554 N N . ALA A 1 194 ? -3.742 32.452 28.767 1.00 91.12 194 ALA A N 1
ATOM 1555 C CA . ALA A 1 194 ? -2.816 32.896 29.816 1.00 91.12 194 ALA A CA 1
ATOM 1556 C C . ALA A 1 194 ? -3.456 33.225 31.180 1.00 91.12 194 ALA A C 1
ATOM 1558 O O . ALA A 1 194 ? -2.746 33.429 32.163 1.00 91.12 194 ALA A O 1
ATOM 1559 N N . ARG A 1 195 ? -4.789 33.323 31.237 1.00 88.75 195 ARG A N 1
ATOM 1560 C CA . ARG A 1 195 ? -5.586 33.587 32.449 1.00 88.75 195 ARG A CA 1
ATOM 1561 C C . ARG A 1 195 ? -6.646 32.508 32.707 1.00 88.75 195 ARG A C 1
ATOM 1563 O O . ARG A 1 195 ? -7.643 32.788 33.368 1.00 88.75 195 ARG A O 1
ATOM 1570 N N . ARG A 1 196 ? -6.487 31.314 32.125 1.00 90.81 196 ARG A N 1
ATOM 1571 C CA . ARG A 1 196 ? -7.473 30.229 32.215 1.00 90.81 196 ARG A CA 1
ATOM 1572 C C . ARG A 1 196 ? -6.981 29.078 33.084 1.00 90.81 196 ARG A C 1
ATOM 1574 O O . ARG A 1 196 ? -5.812 28.715 33.050 1.00 90.81 196 ARG A O 1
ATOM 1581 N N . GLU A 1 197 ? -7.908 28.478 33.820 1.00 89.50 197 GLU A N 1
ATOM 1582 C CA . GLU A 1 197 ? -7.665 27.397 34.773 1.00 89.50 197 GLU A CA 1
ATOM 1583 C C . GLU A 1 197 ? -8.323 26.081 34.332 1.00 89.50 197 GLU A C 1
ATOM 1585 O O . GLU A 1 197 ? -9.352 26.053 33.643 1.00 89.50 197 GLU A O 1
ATOM 1590 N N . THR A 1 198 ? -7.745 24.960 34.763 1.00 89.38 198 THR A N 1
ATOM 1591 C CA . THR A 1 198 ? -8.229 23.606 34.468 1.00 89.38 198 THR A CA 1
ATOM 1592 C C . THR A 1 198 ? -8.076 22.679 35.675 1.00 89.38 198 THR A C 1
ATOM 1594 O O . THR A 1 198 ? -7.171 22.833 36.492 1.00 89.38 198 THR A O 1
ATOM 1597 N N . LYS A 1 199 ? -8.963 21.676 35.790 1.00 84.62 199 LYS A N 1
ATOM 1598 C CA . LYS A 1 199 ? -9.001 20.737 36.932 1.00 84.62 199 LYS A CA 1
ATOM 1599 C C . LYS A 1 199 ? -7.764 19.825 37.002 1.00 84.62 199 LYS A C 1
ATOM 1601 O O . LYS A 1 199 ? -7.397 19.369 38.082 1.00 84.62 199 LYS A O 1
ATOM 1606 N N . LYS A 1 200 ? -7.121 19.568 35.859 1.00 88.00 200 LYS A N 1
ATOM 1607 C CA . LYS A 1 200 ? -5.806 18.921 35.734 1.00 88.00 200 LYS A CA 1
ATOM 1608 C C . LYS A 1 200 ? -4.825 19.901 35.092 1.00 88.00 200 LYS A C 1
ATOM 1610 O O . LYS A 1 200 ? -5.249 20.763 34.327 1.00 88.00 200 LYS A O 1
ATOM 1615 N N . LYS A 1 201 ? -3.523 19.766 35.358 1.00 88.81 201 LYS A N 1
ATOM 1616 C CA . LYS A 1 201 ? -2.514 20.707 34.835 1.00 88.81 201 LYS A CA 1
ATOM 1617 C C . LYS A 1 201 ? -2.249 20.512 33.341 1.00 88.81 201 LYS A C 1
ATOM 1619 O O . LYS A 1 201 ? -2.009 21.475 32.627 1.00 88.81 201 LYS A O 1
ATOM 1624 N N . GLU A 1 202 ? -2.323 19.273 32.873 1.00 93.44 202 GLU A N 1
ATOM 1625 C CA . GLU A 1 202 ? -2.106 18.881 31.480 1.00 93.44 202 GLU A CA 1
ATOM 1626 C C . GLU A 1 202 ? -3.203 19.409 30.542 1.00 93.44 202 GLU A C 1
ATOM 1628 O O . GLU A 1 202 ? -2.946 19.707 29.376 1.00 93.44 202 GLU A O 1
ATOM 1633 N N . ASP A 1 203 ? -4.418 19.606 31.068 1.00 91.00 203 ASP A N 1
ATOM 1634 C CA . ASP A 1 203 ? -5.541 20.170 30.315 1.00 91.00 203 ASP A CA 1
ATOM 1635 C C . ASP A 1 203 ? -5.252 21.598 29.801 1.00 91.00 203 ASP A C 1
ATOM 1637 O O . ASP A 1 203 ? -5.871 21.992 28.819 1.00 91.00 203 ASP A O 1
ATOM 1641 N N . LEU A 1 204 ? -4.301 22.349 30.387 1.00 90.12 204 LEU A N 1
ATOM 1642 C CA . LEU A 1 204 ? -3.843 23.653 29.867 1.00 90.12 204 LEU A CA 1
ATOM 1643 C C . LEU A 1 204 ? -3.215 23.545 28.468 1.00 90.12 204 LEU A C 1
ATOM 1645 O O . LEU A 1 204 ? -3.276 24.488 27.683 1.00 90.12 204 LEU A O 1
ATOM 1649 N N . ALA A 1 205 ? -2.614 22.396 28.146 1.00 93.06 205 ALA A N 1
ATOM 1650 C CA . ALA A 1 205 ? -2.122 22.101 26.807 1.00 93.06 205 ALA A CA 1
ATOM 1651 C C . ALA A 1 205 ? -3.223 21.479 25.935 1.00 93.06 205 ALA A C 1
ATOM 1653 O O . ALA A 1 205 ? -3.340 21.794 24.750 1.00 93.06 205 ALA A O 1
ATOM 1654 N N . TYR A 1 206 ? -4.050 20.601 26.510 1.00 93.38 206 TYR A N 1
ATOM 1655 C CA . TYR A 1 206 ? -5.052 19.858 25.743 1.00 93.38 206 TYR A CA 1
ATOM 1656 C C . TYR A 1 206 ? -6.245 20.737 25.320 1.00 93.38 206 TYR A C 1
ATOM 1658 O O . TYR A 1 206 ? -6.822 20.516 24.255 1.00 93.38 206 TYR A O 1
ATOM 1666 N N . CYS A 1 207 ? -6.561 21.799 26.072 1.00 92.38 207 CYS A N 1
ATOM 1667 C CA . CYS A 1 207 ? -7.580 22.785 25.699 1.00 92.38 207 CYS A CA 1
ATOM 1668 C C . CYS A 1 207 ? -7.161 23.725 24.554 1.00 92.38 207 CYS A C 1
ATOM 1670 O O . CYS A 1 207 ? -7.970 24.536 24.112 1.00 92.38 207 CYS A O 1
ATOM 1672 N N . LEU A 1 208 ? -5.924 23.622 24.058 1.00 93.56 208 LEU A N 1
ATOM 1673 C CA . LEU A 1 208 ? -5.403 24.417 22.941 1.00 93.56 208 LEU A CA 1
ATOM 1674 C C . LEU A 1 208 ? -5.296 23.634 21.623 1.00 93.56 208 LEU A C 1
ATOM 1676 O O . LEU A 1 208 ? -5.013 24.227 20.583 1.00 93.56 208 LEU A O 1
ATOM 1680 N N . LEU A 1 209 ? -5.540 22.320 21.634 1.00 92.56 209 LEU A N 1
ATOM 1681 C CA . LEU A 1 209 ? -5.272 21.444 20.488 1.00 92.56 209 LEU A CA 1
ATOM 1682 C C . LEU A 1 209 ? -6.009 21.875 19.220 1.00 92.56 209 LEU A C 1
ATOM 1684 O O . LEU A 1 209 ? -5.371 22.063 18.187 1.00 92.56 209 LEU A O 1
ATOM 1688 N N . GLY A 1 210 ? -7.316 22.125 19.296 1.00 88.81 210 GLY A N 1
ATOM 1689 C CA . GLY A 1 210 ? -8.096 22.582 18.148 1.00 88.81 210 GLY A CA 1
ATOM 1690 C C . GLY A 1 210 ? -7.740 23.990 17.678 1.00 88.81 210 GLY A C 1
ATOM 1691 O O . GLY A 1 210 ? -7.687 24.235 16.477 1.00 88.81 210 GLY A O 1
ATOM 1692 N N . ILE A 1 211 ? -7.388 24.885 18.606 1.00 91.31 211 ILE A N 1
ATOM 1693 C CA . ILE A 1 211 ? -6.983 26.276 18.322 1.00 91.31 211 ILE A CA 1
ATOM 1694 C C . ILE A 1 211 ? -5.699 26.337 17.478 1.00 91.31 211 ILE A C 1
ATOM 1696 O O . ILE A 1 211 ? -5.530 27.258 16.680 1.00 91.31 211 ILE A O 1
ATOM 1700 N N . PHE A 1 212 ? -4.823 25.335 17.600 1.00 91.12 212 PHE A N 1
ATOM 1701 C CA . PHE A 1 212 ? -3.653 25.148 16.732 1.00 91.12 212 PHE A CA 1
ATOM 1702 C C . PHE A 1 212 ? -3.831 24.045 15.672 1.00 91.12 212 PHE A C 1
ATOM 1704 O O . PHE A 1 212 ? -2.921 23.782 14.884 1.00 91.12 212 PHE A O 1
ATOM 1711 N N . GLY A 1 213 ? -4.987 23.377 15.645 1.00 87.69 213 GLY A N 1
ATOM 1712 C CA . GLY A 1 213 ? -5.264 22.209 14.811 1.00 87.69 213 GLY A CA 1
ATOM 1713 C C . GLY A 1 213 ? -4.336 21.009 15.055 1.00 87.69 213 GLY A C 1
ATOM 1714 O O . GLY A 1 213 ? -4.149 20.213 14.135 1.00 87.69 213 GLY A O 1
ATOM 1715 N N . VAL A 1 214 ? -3.713 20.897 16.227 1.00 89.12 214 VAL A N 1
ATOM 1716 C CA . VAL A 1 214 ? -2.793 19.810 16.604 1.00 89.12 214 VAL A CA 1
ATOM 1717 C C . VAL A 1 214 ? -3.578 18.574 17.052 1.00 89.12 214 VAL A C 1
ATOM 1719 O O . VAL A 1 214 ? -4.660 18.683 17.623 1.00 89.12 214 VAL A O 1
ATOM 1722 N N . THR A 1 215 ? -3.021 17.385 16.825 1.00 87.56 215 THR A N 1
ATOM 1723 C CA . THR A 1 215 ? -3.511 16.124 17.400 1.00 87.56 215 THR A CA 1
ATOM 1724 C C . THR A 1 215 ? -2.380 15.461 18.174 1.00 87.56 215 THR A C 1
ATOM 1726 O O . THR A 1 215 ? -1.288 15.292 17.640 1.00 87.56 215 THR A O 1
ATOM 1729 N N . MET A 1 216 ? -2.614 15.096 19.437 1.00 87.31 216 MET A N 1
ATOM 1730 C CA . MET A 1 216 ? -1.610 14.419 20.266 1.00 87.31 216 MET A CA 1
ATOM 1731 C C . MET A 1 216 ? -2.263 13.531 21.346 1.00 87.31 216 MET A C 1
ATOM 1733 O O . MET A 1 216 ? -3.423 13.747 21.698 1.00 87.31 216 MET A O 1
ATOM 1737 N N . PRO A 1 217 ? -1.562 12.512 21.877 1.00 84.50 217 PRO A N 1
ATOM 1738 C CA . PRO A 1 217 ? -2.114 11.591 22.880 1.00 84.50 217 PRO A CA 1
ATOM 1739 C C . PRO A 1 217 ? -2.455 12.274 24.221 1.00 84.50 217 PRO A C 1
ATOM 1741 O O . PRO A 1 217 ? -1.805 13.240 24.622 1.00 84.50 217 PRO A O 1
ATOM 1744 N N . MET A 1 218 ? -3.460 11.758 24.937 1.00 85.38 218 MET A N 1
ATOM 1745 C CA . MET A 1 218 ? -3.907 12.291 26.236 1.00 85.38 218 MET A CA 1
ATOM 1746 C C . MET A 1 218 ? -3.160 11.635 27.399 1.00 85.38 218 MET A C 1
ATOM 1748 O O . MET A 1 218 ? -3.422 10.487 27.750 1.00 85.38 218 MET A O 1
ATOM 1752 N N . LEU A 1 219 ? -2.220 12.364 27.997 1.00 85.50 219 LEU A N 1
ATOM 1753 C CA . LEU A 1 219 ? -1.085 11.809 28.738 1.00 85.50 219 LEU A CA 1
ATOM 1754 C C . LEU A 1 219 ? -0.950 12.345 30.169 1.00 85.50 219 LEU A C 1
ATOM 1756 O O . LEU A 1 219 ? 0.132 12.645 30.667 1.00 85.50 219 LEU A O 1
ATOM 1760 N N . TYR A 1 220 ? -2.078 12.337 30.875 1.00 84.31 220 TYR A N 1
ATOM 1761 C CA . TYR A 1 220 ? -2.163 12.626 32.306 1.00 84.31 220 TYR A CA 1
ATOM 1762 C C . TYR A 1 220 ? -1.102 11.893 33.146 1.00 84.31 220 TYR A C 1
ATOM 1764 O O . TYR A 1 220 ? -0.793 10.716 32.913 1.00 84.31 220 TYR A O 1
ATOM 1772 N N . GLY A 1 221 ? -0.565 12.609 34.136 1.00 82.69 221 GLY A N 1
ATOM 1773 C CA . GLY A 1 221 ? 0.567 12.198 34.965 1.00 82.69 221 GLY A CA 1
ATOM 1774 C C . GLY A 1 221 ? 1.907 12.796 34.523 1.00 82.69 221 GLY A C 1
ATOM 1775 O O . GLY A 1 221 ? 2.859 12.726 35.294 1.00 82.69 221 GLY A O 1
ATOM 1776 N N . GLU A 1 222 ? 1.994 13.402 33.331 1.00 85.31 222 GLU A N 1
ATOM 1777 C CA . GLU A 1 222 ? 3.214 14.073 32.849 1.00 85.31 222 GLU A CA 1
ATOM 1778 C C . GLU A 1 222 ? 3.444 15.457 33.489 1.00 85.31 222 GLU A C 1
ATOM 1780 O O . GLU A 1 222 ? 4.585 15.897 33.619 1.00 85.31 222 GLU A O 1
ATOM 1785 N N . GLY A 1 223 ? 2.379 16.121 33.958 1.00 86.56 223 GLY A N 1
ATOM 1786 C CA . GLY A 1 223 ? 2.424 17.489 34.486 1.00 86.56 223 GLY A CA 1
ATOM 1787 C C . GLY A 1 223 ? 2.226 18.569 33.412 1.00 86.56 223 GLY A C 1
ATOM 1788 O O . GLY A 1 223 ? 2.505 18.362 32.237 1.00 86.56 223 GLY A O 1
ATOM 1789 N N . GLY A 1 224 ? 1.716 19.740 33.812 1.00 84.50 224 GLY A N 1
ATOM 1790 C CA . GLY A 1 224 ? 1.315 20.809 32.879 1.00 84.50 224 GLY A CA 1
ATOM 1791 C C . GLY A 1 224 ? 2.478 21.413 32.094 1.00 84.50 224 GLY A C 1
ATOM 1792 O O . GLY A 1 224 ? 2.432 21.436 30.866 1.00 84.50 224 GLY A O 1
ATOM 1793 N N . ASP A 1 225 ? 3.542 21.807 32.805 1.00 85.69 225 ASP A N 1
ATOM 1794 C CA . ASP A 1 225 ? 4.796 22.335 32.248 1.00 85.69 225 ASP A CA 1
ATOM 1795 C C . ASP A 1 225 ? 5.353 21.433 31.141 1.00 85.69 225 ASP A C 1
ATOM 1797 O O . ASP A 1 225 ? 5.842 21.894 30.112 1.00 85.69 225 ASP A O 1
ATOM 1801 N N . GLN A 1 226 ? 5.267 20.120 31.375 1.00 86.88 226 GLN A N 1
ATOM 1802 C CA . GLN A 1 226 ? 5.629 19.101 30.409 1.00 86.88 226 GLN A CA 1
ATOM 1803 C C . GLN A 1 226 ? 4.594 19.098 29.269 1.00 86.88 226 GLN A C 1
ATOM 1805 O O . GLN A 1 226 ? 4.967 19.397 28.140 1.00 86.88 226 GLN A O 1
ATOM 1810 N N . ALA A 1 227 ? 3.307 18.815 29.501 1.00 89.06 227 ALA A N 1
ATOM 1811 C CA . ALA A 1 227 ? 2.299 18.689 28.432 1.00 89.06 227 ALA A CA 1
ATOM 1812 C C . ALA A 1 227 ? 2.300 19.866 27.421 1.00 89.06 227 ALA A C 1
ATOM 1814 O O . ALA A 1 227 ? 2.080 19.677 26.218 1.00 89.06 227 ALA A O 1
ATOM 1815 N N . PHE A 1 228 ? 2.600 21.080 27.892 1.00 93.38 228 PHE A N 1
ATOM 1816 C CA . PHE A 1 228 ? 2.724 22.298 27.087 1.00 93.38 228 PHE A CA 1
ATOM 1817 C C . PHE A 1 228 ? 4.050 22.387 26.285 1.00 93.38 228 PHE A C 1
ATOM 1819 O O . PHE A 1 228 ? 4.049 22.883 25.151 1.00 93.38 228 PHE A O 1
ATOM 1826 N N . PHE A 1 229 ? 5.144 21.809 26.802 1.00 89.75 229 PHE A N 1
ATOM 1827 C CA . PHE A 1 229 ? 6.281 21.235 26.049 1.00 89.75 229 PHE A CA 1
ATOM 1828 C C . PHE A 1 229 ? 5.864 20.651 24.691 1.00 89.75 229 PHE A C 1
ATOM 1830 O O . PHE A 1 229 ? 6.297 21.082 23.611 1.00 89.75 229 PHE A O 1
ATOM 1837 N N . ARG A 1 230 ? 4.961 19.672 24.752 1.00 90.81 230 ARG A N 1
ATOM 1838 C CA . ARG A 1 230 ? 4.605 18.827 23.611 1.00 90.81 230 ARG A CA 1
ATOM 1839 C C . ARG A 1 230 ? 3.721 19.551 22.626 1.00 90.81 230 ARG A C 1
ATOM 1841 O O . ARG A 1 230 ? 3.936 19.407 21.423 1.00 90.81 230 ARG A O 1
ATOM 1848 N N . LEU A 1 231 ? 2.783 20.355 23.123 1.00 91.25 231 LEU A N 1
ATOM 1849 C CA . LEU A 1 231 ? 1.953 21.228 22.300 1.00 91.25 231 LEU A CA 1
ATOM 1850 C C . LEU A 1 231 ? 2.833 22.124 21.413 1.00 91.25 231 LEU A C 1
ATOM 1852 O O . LEU A 1 231 ? 2.700 22.093 20.190 1.00 91.25 231 LEU A O 1
ATOM 1856 N N . GLN A 1 232 ? 3.793 22.844 22.004 1.00 91.19 232 GLN A N 1
ATOM 1857 C CA . GLN A 1 232 ? 4.716 23.705 21.253 1.00 91.19 232 GLN A CA 1
ATOM 1858 C C . GLN A 1 232 ? 5.550 22.913 20.231 1.00 91.19 232 GLN A C 1
ATOM 1860 O O . GLN A 1 232 ? 5.692 23.350 19.088 1.00 91.19 232 GLN A O 1
ATOM 1865 N N . ARG A 1 233 ? 6.044 21.717 20.592 1.00 86.06 233 ARG A N 1
ATOM 1866 C CA . ARG A 1 233 ? 6.773 20.836 19.658 1.00 86.06 233 ARG A CA 1
ATOM 1867 C C . ARG A 1 233 ? 5.917 20.413 18.455 1.00 86.06 233 ARG A C 1
ATOM 1869 O O . ARG A 1 233 ? 6.415 20.472 17.334 1.00 86.06 233 ARG A O 1
ATOM 1876 N N . HIS A 1 234 ? 4.652 20.033 18.650 1.00 86.12 234 HIS A N 1
ATOM 1877 C CA . HIS A 1 234 ? 3.766 19.644 17.540 1.00 86.12 234 HIS A CA 1
ATOM 1878 C C . HIS A 1 234 ? 3.403 20.844 16.647 1.00 86.12 234 HIS A C 1
ATOM 1880 O O . HIS A 1 234 ? 3.437 20.715 15.425 1.00 86.12 234 HIS A O 1
ATOM 1886 N N . ILE A 1 235 ? 3.160 22.030 17.225 1.00 86.38 235 ILE A N 1
ATOM 1887 C CA . ILE A 1 235 ? 2.936 23.280 16.469 1.00 86.38 235 ILE A CA 1
ATOM 1888 C C . ILE A 1 235 ? 4.106 23.551 15.502 1.00 86.38 235 ILE A C 1
ATOM 1890 O O . ILE A 1 235 ? 3.887 23.779 14.307 1.00 86.38 235 ILE A O 1
ATOM 1894 N N . MET A 1 236 ? 5.346 23.444 16.000 1.00 81.56 236 MET A N 1
ATOM 1895 C CA . MET A 1 236 ? 6.570 23.612 15.202 1.00 81.56 236 MET A CA 1
ATOM 1896 C C . MET A 1 236 ? 6.772 22.517 14.147 1.00 81.56 236 MET A C 1
ATOM 1898 O O . MET A 1 236 ? 7.264 22.810 13.060 1.00 81.56 236 MET A O 1
ATOM 1902 N N . MET A 1 237 ? 6.435 21.261 14.458 1.00 71.62 237 MET A N 1
ATOM 1903 C CA . MET A 1 237 ? 6.662 20.128 13.550 1.00 71.62 237 MET A CA 1
ATOM 1904 C C . MET A 1 237 ? 5.631 20.034 12.423 1.00 71.62 237 MET A C 1
ATOM 1906 O O . MET A 1 237 ? 5.992 19.628 11.319 1.00 71.62 237 MET A O 1
ATOM 1910 N N . GLU A 1 238 ? 4.365 20.371 12.684 1.00 61.50 238 GLU A N 1
ATOM 1911 C CA . GLU A 1 238 ? 3.270 20.027 11.770 1.00 61.50 238 GLU A CA 1
ATOM 1912 C C . GLU A 1 238 ? 2.654 21.216 11.026 1.00 61.50 238 GLU A C 1
ATOM 1914 O O . GLU A 1 238 ? 2.184 21.018 9.903 1.00 61.50 238 GLU A O 1
ATOM 1919 N N . LYS A 1 239 ? 2.598 22.427 11.616 1.00 55.97 239 LYS A N 1
ATOM 1920 C CA . LYS A 1 239 ? 1.668 23.467 11.114 1.00 55.97 239 LYS A CA 1
ATOM 1921 C C . LYS A 1 239 ? 2.184 24.896 10.951 1.00 55.97 239 LYS A C 1
ATOM 1923 O O . LYS A 1 239 ? 1.594 25.611 10.143 1.00 55.97 239 LYS A O 1
ATOM 1928 N N . THR A 1 240 ? 3.251 25.345 11.620 1.00 57.56 240 THR A N 1
ATOM 1929 C CA . THR A 1 240 ? 3.627 26.778 11.565 1.00 57.56 240 THR A CA 1
ATOM 1930 C C . THR A 1 240 ? 5.095 27.057 11.236 1.00 57.56 240 THR A C 1
ATOM 1932 O O . THR A 1 240 ? 5.993 26.541 11.892 1.00 57.56 240 THR A O 1
ATOM 1935 N N . ARG A 1 241 ? 5.336 28.002 10.312 1.00 67.88 241 ARG A N 1
ATOM 1936 C CA . ARG A 1 241 ? 6.620 28.732 10.177 1.00 67.88 241 ARG A CA 1
ATOM 1937 C C . ARG A 1 241 ? 6.676 30.010 11.030 1.00 67.88 241 ARG A C 1
ATOM 1939 O O . ARG A 1 241 ? 7.532 30.859 10.813 1.00 67.88 241 ARG A O 1
ATOM 1946 N N . ASP A 1 242 ? 5.718 30.165 11.936 1.00 81.25 242 ASP A N 1
ATOM 1947 C CA . ASP A 1 242 ? 5.529 31.346 12.768 1.00 81.25 242 ASP A CA 1
ATOM 1948 C C . ASP A 1 242 ? 6.502 31.313 13.954 1.00 81.25 242 ASP A C 1
ATOM 1950 O O . ASP A 1 242 ? 6.405 30.452 14.830 1.00 81.25 242 ASP A O 1
ATOM 1954 N N . ASP A 1 243 ? 7.458 32.240 13.972 1.00 85.25 243 ASP A N 1
ATOM 1955 C CA . ASP A 1 243 ? 8.475 32.331 15.017 1.00 85.25 243 ASP A CA 1
ATOM 1956 C C . ASP A 1 243 ? 7.994 33.074 16.275 1.00 85.25 243 ASP A C 1
ATOM 1958 O O . ASP A 1 243 ? 8.669 33.011 17.307 1.00 85.25 243 ASP A O 1
ATOM 1962 N N . SER A 1 244 ? 6.777 33.641 16.267 1.00 90.12 244 SER A N 1
ATOM 1963 C CA . SER A 1 244 ? 6.136 34.226 17.457 1.00 90.12 244 SER A CA 1
ATOM 1964 C C . SER A 1 244 ? 5.923 33.223 18.599 1.00 90.12 244 SER A C 1
ATOM 1966 O O . SER A 1 244 ? 5.780 33.627 19.752 1.00 90.12 244 SER A O 1
ATOM 1968 N N . ILE A 1 245 ? 6.016 31.914 18.338 1.00 90.38 245 ILE A N 1
ATOM 1969 C CA . ILE A 1 245 ? 6.088 30.879 19.381 1.00 90.38 245 ILE A CA 1
ATOM 1970 C C . ILE A 1 245 ? 7.267 31.083 20.358 1.00 90.38 245 ILE A C 1
ATOM 1972 O O . ILE A 1 245 ? 7.220 30.612 21.491 1.00 90.38 245 ILE A O 1
ATOM 1976 N N . LEU A 1 246 ? 8.312 31.821 19.965 1.00 90.50 246 LEU A N 1
ATOM 1977 C CA . LEU A 1 246 ? 9.441 32.179 20.834 1.00 90.50 246 LEU A CA 1
ATOM 1978 C C . LEU A 1 246 ? 9.227 33.497 21.607 1.00 90.50 246 LEU A C 1
ATOM 1980 O O . LEU A 1 246 ? 10.024 33.814 22.494 1.00 90.50 246 LEU A O 1
ATOM 1984 N N . ALA A 1 247 ? 8.153 34.241 21.317 1.00 90.50 247 ALA A N 1
ATOM 1985 C CA . ALA A 1 247 ? 7.827 35.550 21.896 1.00 90.50 247 ALA A CA 1
ATOM 1986 C C . ALA A 1 247 ? 7.147 35.481 23.283 1.00 90.50 247 ALA A C 1
ATOM 1988 O O . ALA A 1 247 ? 6.417 36.396 23.671 1.00 90.50 247 ALA A O 1
ATOM 1989 N N . TRP A 1 248 ? 7.378 34.408 24.044 1.00 91.44 248 TRP A N 1
ATOM 1990 C CA . TRP A 1 248 ? 7.020 34.315 25.462 1.00 91.44 248 TRP A CA 1
ATOM 1991 C C . TRP A 1 248 ? 8.041 35.048 26.344 1.00 91.44 248 TRP A C 1
ATOM 1993 O O . TRP A 1 248 ? 9.201 35.226 25.957 1.00 91.44 248 TRP A O 1
ATOM 2003 N N . GLY A 1 249 ? 7.634 35.451 27.550 1.00 87.12 249 GLY A N 1
ATOM 2004 C CA . GLY A 1 249 ? 8.488 36.194 28.484 1.00 87.12 249 GLY A CA 1
ATOM 2005 C C . GLY A 1 249 ? 8.773 37.632 28.034 1.00 87.12 249 GLY A C 1
ATOM 2006 O O . GLY A 1 249 ? 9.856 38.158 28.301 1.00 87.12 249 GLY A O 1
ATOM 2007 N N . LEU A 1 250 ? 7.826 38.243 27.311 1.00 87.94 250 LEU A N 1
ATOM 2008 C CA . LEU A 1 250 ? 7.910 39.618 26.818 1.00 87.94 250 LEU A CA 1
ATOM 2009 C C . LEU A 1 250 ? 7.794 40.626 27.977 1.00 87.94 250 LEU A C 1
ATOM 2011 O O . LEU A 1 250 ? 6.811 40.617 28.723 1.00 87.94 250 LEU A O 1
ATOM 2015 N N . SER A 1 251 ? 8.785 41.509 28.107 1.00 83.94 251 SER A N 1
ATOM 2016 C CA . SER A 1 251 ? 8.878 42.556 29.132 1.00 83.94 251 SER A CA 1
ATOM 2017 C C . SER A 1 251 ? 8.889 43.954 28.511 1.00 83.94 251 SER A C 1
ATOM 2019 O O . SER A 1 251 ? 9.479 44.173 27.454 1.00 83.94 251 SER A O 1
ATOM 2021 N N . ALA A 1 252 ? 8.298 44.921 29.218 1.00 66.19 252 ALA A N 1
ATOM 2022 C CA . ALA A 1 252 ? 8.391 46.348 28.899 1.00 66.19 252 ALA A CA 1
ATOM 2023 C C . ALA A 1 252 ? 9.657 47.027 29.474 1.00 66.19 252 ALA A C 1
ATOM 2025 O O . ALA A 1 252 ? 9.879 48.212 29.238 1.00 66.19 252 ALA A O 1
ATOM 2026 N N . GLN A 1 253 ? 10.471 46.303 30.251 1.00 60.22 253 GLN A N 1
ATOM 2027 C CA . GLN A 1 253 ? 11.696 46.803 30.883 1.00 60.22 253 GLN A CA 1
ATOM 2028 C C . GLN A 1 253 ? 12.893 45.908 30.540 1.00 60.22 253 GLN A C 1
ATOM 2030 O O . GLN A 1 253 ? 12.806 44.679 30.636 1.00 60.22 253 GLN A O 1
ATOM 2035 N N . GLU A 1 254 ? 14.017 46.528 30.174 1.00 57.38 254 GLU A N 1
ATOM 2036 C CA . GLU A 1 254 ? 15.303 45.842 30.026 1.00 57.38 254 GLU A CA 1
ATOM 2037 C C . GLU A 1 254 ? 15.914 45.532 31.398 1.00 57.38 254 GLU A C 1
ATOM 2039 O O . GLU A 1 254 ? 15.959 46.390 32.281 1.00 57.38 254 GLU A O 1
ATOM 2044 N N . ALA A 1 255 ? 16.425 44.312 31.567 1.00 53.53 255 ALA A N 1
ATOM 2045 C CA . ALA A 1 255 ? 17.220 43.958 32.738 1.00 53.53 255 ALA A CA 1
ATOM 2046 C C . ALA A 1 255 ? 18.605 44.643 32.670 1.00 53.53 255 ALA A C 1
ATOM 2048 O O . ALA A 1 255 ? 19.201 44.689 31.589 1.00 53.53 255 ALA A O 1
ATOM 2049 N N . PRO A 1 256 ? 19.150 45.154 33.792 1.00 50.09 256 PRO A N 1
ATOM 2050 C CA . PRO A 1 256 ? 20.463 45.793 33.805 1.00 50.09 256 PRO A CA 1
ATOM 2051 C C . PRO A 1 256 ? 21.569 44.799 33.428 1.00 50.09 256 PRO A C 1
ATOM 2053 O O . PRO A 1 256 ? 21.591 43.659 33.890 1.00 50.09 256 PRO A O 1
ATOM 2056 N N . THR A 1 257 ? 22.518 45.235 32.600 1.00 47.28 257 THR A N 1
ATOM 2057 C CA . THR A 1 257 ? 23.600 44.389 32.077 1.00 47.28 257 THR A CA 1
ATOM 2058 C C . THR A 1 257 ? 24.703 44.159 33.115 1.00 47.28 257 THR A C 1
ATOM 2060 O O . THR A 1 257 ? 25.746 44.815 33.087 1.00 47.28 257 THR A O 1
ATOM 2063 N N . SER A 1 258 ? 24.493 43.217 34.034 1.00 46.44 258 SER A N 1
ATOM 2064 C CA . SER A 1 258 ? 25.548 42.709 34.915 1.00 46.44 258 SER A CA 1
ATOM 2065 C C . SER A 1 258 ? 26.419 41.677 34.189 1.00 46.44 258 SER A C 1
ATOM 2067 O O . SER A 1 258 ? 26.035 40.514 34.055 1.00 46.44 258 SER A O 1
ATOM 2069 N N . ASP A 1 259 ? 27.613 42.086 33.752 1.00 50.31 259 ASP A N 1
ATOM 2070 C CA . ASP A 1 259 ? 28.660 41.169 33.275 1.00 50.31 259 ASP A CA 1
ATOM 2071 C C . ASP A 1 259 ? 29.293 40.412 34.463 1.00 50.31 259 ASP A C 1
ATOM 2073 O O . ASP A 1 259 ? 30.399 40.700 34.923 1.00 50.31 259 ASP A O 1
ATOM 2077 N N . SER A 1 260 ? 28.565 39.421 34.982 1.00 43.19 260 SER A N 1
ATOM 2078 C CA . SER A 1 260 ? 29.056 38.432 35.947 1.00 43.19 260 SER A CA 1
ATOM 2079 C C . SER A 1 260 ? 29.141 37.059 35.280 1.00 43.19 260 SER A C 1
ATOM 2081 O O . SER A 1 260 ? 28.136 36.501 34.844 1.00 43.19 260 SER A O 1
ATOM 2083 N N . GLY A 1 261 ? 30.360 36.528 35.165 1.00 51.19 261 GLY A N 1
ATOM 2084 C CA . GLY A 1 261 ? 30.702 35.435 34.250 1.00 51.19 261 GLY A CA 1
ATOM 2085 C C . GLY A 1 261 ? 30.215 34.031 34.625 1.00 51.19 261 GLY A C 1
ATOM 2086 O O . GLY A 1 261 ? 31.041 33.173 34.924 1.00 51.19 261 GLY A O 1
ATOM 2087 N N . GLN A 1 262 ? 28.911 33.768 34.517 1.00 50.12 262 GLN A N 1
ATOM 2088 C CA . GLN A 1 262 ? 28.352 32.431 34.271 1.00 50.12 262 GLN A CA 1
ATOM 2089 C C . GLN A 1 262 ? 26.949 32.561 33.659 1.00 50.12 262 GLN A C 1
ATOM 2091 O O . GLN A 1 262 ? 26.003 32.939 34.341 1.00 50.12 262 GLN A O 1
ATOM 2096 N N . VAL A 1 263 ? 26.798 32.253 32.365 1.00 57.25 263 VAL A N 1
ATOM 2097 C CA . VAL A 1 263 ? 25.479 32.276 31.711 1.00 57.25 263 VAL A CA 1
ATOM 2098 C C . VAL A 1 263 ? 24.705 31.015 32.089 1.00 57.25 263 VAL A C 1
ATOM 2100 O O . VAL A 1 263 ? 25.044 29.915 31.655 1.00 57.25 263 VAL A O 1
ATOM 2103 N N . THR A 1 264 ? 23.642 31.183 32.870 1.00 59.12 264 THR A N 1
ATOM 2104 C CA . THR A 1 264 ? 22.646 30.144 33.143 1.00 59.12 264 THR A CA 1
ATOM 2105 C C . THR A 1 264 ? 21.772 29.920 31.905 1.00 59.12 264 THR A C 1
ATOM 2107 O O . THR A 1 264 ? 20.989 30.784 31.498 1.00 59.12 264 THR A O 1
ATOM 2110 N N . SER A 1 265 ? 21.920 28.755 31.270 1.00 62.56 265 SER A N 1
ATOM 2111 C CA . SER A 1 265 ? 21.069 28.342 30.151 1.00 62.56 265 SER A CA 1
ATOM 2112 C C . SER A 1 265 ? 19.617 28.174 30.607 1.00 62.56 265 SER A C 1
ATOM 2114 O O . SER A 1 265 ? 19.331 27.362 31.484 1.00 62.56 265 SER A O 1
ATOM 2116 N N . GLY A 1 266 ? 18.695 28.909 29.991 1.00 65.12 266 GLY A N 1
ATOM 2117 C CA . GLY A 1 266 ? 17.259 28.772 30.206 1.00 65.12 266 GLY A CA 1
ATOM 2118 C C . GLY A 1 266 ? 16.581 27.804 29.229 1.00 65.12 266 GLY A C 1
ATOM 2119 O O . GLY A 1 266 ? 17.195 27.225 28.328 1.00 65.12 266 GLY A O 1
ATOM 2120 N N . ARG A 1 267 ? 15.261 27.665 29.398 1.00 80.06 267 ARG A N 1
ATOM 2121 C CA . ARG A 1 267 ? 14.361 26.985 28.451 1.00 80.06 267 ARG A CA 1
ATOM 2122 C C . ARG A 1 267 ? 14.214 27.787 27.148 1.00 80.06 267 ARG A C 1
ATOM 2124 O O . ARG A 1 267 ? 14.277 29.014 27.167 1.00 80.06 267 ARG A O 1
ATOM 2131 N N . ILE A 1 268 ? 13.990 27.102 26.023 1.00 83.75 268 ILE A N 1
ATOM 2132 C CA . ILE A 1 268 ? 13.640 27.731 24.729 1.00 83.75 268 ILE A CA 1
ATOM 2133 C C . ILE A 1 268 ? 12.129 27.931 24.590 1.00 83.75 268 ILE A C 1
ATOM 2135 O O . ILE A 1 268 ? 11.688 28.909 23.989 1.00 83.75 268 ILE A O 1
ATOM 2139 N N . LEU A 1 269 ? 11.356 26.995 25.132 1.00 88.06 269 LEU A N 1
ATOM 2140 C CA . LEU A 1 269 ? 9.897 26.941 25.083 1.00 88.06 269 LEU A CA 1
ATOM 2141 C C . LEU A 1 269 ? 9.324 27.402 26.435 1.00 88.06 269 LEU A C 1
ATOM 2143 O O . LEU A 1 269 ? 9.981 27.210 27.459 1.00 88.06 269 LEU A O 1
ATOM 2147 N N . ALA A 1 270 ? 8.128 27.991 26.451 1.00 89.62 270 ALA A N 1
ATOM 2148 C CA . ALA A 1 270 ? 7.434 28.364 27.690 1.00 89.62 270 ALA A CA 1
ATOM 2149 C C . ALA A 1 270 ? 6.890 27.119 28.406 1.00 89.62 270 ALA A C 1
ATOM 2151 O O . ALA A 1 270 ? 6.504 26.170 27.737 1.00 89.62 270 ALA A O 1
ATOM 2152 N N . ALA A 1 271 ? 6.817 27.113 29.735 1.00 87.38 271 ALA A N 1
ATOM 2153 C CA . ALA A 1 271 ? 6.154 26.053 30.497 1.00 87.38 271 ALA A CA 1
ATOM 2154 C C . ALA A 1 271 ? 4.619 26.156 30.450 1.00 87.38 271 ALA A C 1
ATOM 2156 O O . ALA A 1 271 ? 3.948 25.134 30.544 1.00 87.38 271 ALA A O 1
ATOM 2157 N N . GLY A 1 272 ? 4.054 27.348 30.250 1.00 90.00 272 GLY A N 1
ATOM 2158 C CA . GLY A 1 272 ? 2.605 27.520 30.169 1.00 90.00 272 GLY A CA 1
ATOM 2159 C C . GLY A 1 272 ? 2.163 28.768 29.397 1.00 90.00 272 GLY A C 1
ATOM 2160 O O . GLY A 1 272 ? 2.991 29.613 29.026 1.00 90.00 272 GLY A O 1
ATOM 2161 N N . PRO A 1 273 ? 0.853 28.891 29.104 1.00 92.50 273 PRO A N 1
ATOM 2162 C CA . PRO A 1 273 ? 0.304 30.014 28.348 1.00 92.50 273 PRO A CA 1
ATOM 2163 C C . PRO A 1 273 ? 0.442 31.353 29.091 1.00 92.50 273 PRO A C 1
ATOM 2165 O O . PRO A 1 273 ? 0.479 32.401 28.448 1.00 92.50 273 PRO A O 1
ATOM 2168 N N . GLU A 1 274 ? 0.582 31.345 30.421 1.00 91.38 274 GLU A N 1
ATOM 2169 C CA . GLU A 1 274 ? 0.817 32.532 31.250 1.00 91.38 274 GLU A CA 1
ATOM 2170 C C . GLU A 1 274 ? 2.075 33.317 30.840 1.00 91.38 274 GLU A C 1
ATOM 2172 O O . GLU A 1 274 ? 2.106 34.543 30.947 1.00 91.38 274 GLU A O 1
ATOM 2177 N N . GLU A 1 275 ? 3.084 32.658 30.264 1.00 91.94 275 GLU A N 1
ATOM 2178 C CA . GLU A 1 275 ? 4.291 33.329 29.761 1.00 91.94 275 GLU A CA 1
ATOM 2179 C C . GLU A 1 275 ? 4.057 34.118 28.461 1.00 91.94 275 GLU A C 1
ATOM 2181 O O . GLU A 1 275 ? 4.886 34.950 28.083 1.00 91.94 275 GLU A O 1
ATOM 2186 N N . PHE A 1 276 ? 2.920 33.897 27.794 1.00 92.94 276 PHE A N 1
ATOM 2187 C CA . PHE A 1 276 ? 2.447 34.675 26.647 1.00 92.94 276 PHE A CA 1
ATOM 2188 C C . PHE A 1 276 ? 1.426 35.760 27.044 1.00 92.94 276 PHE A C 1
ATOM 2190 O O . PHE A 1 276 ? 0.909 36.442 26.160 1.00 92.94 276 PHE A O 1
ATOM 2197 N N . ALA A 1 277 ? 1.145 35.978 28.339 1.00 90.50 277 ALA A N 1
ATOM 2198 C CA . ALA A 1 277 ? 0.145 36.954 28.807 1.00 90.50 277 ALA A CA 1
ATOM 2199 C C . ALA A 1 277 ? 0.349 38.378 28.254 1.00 90.50 277 ALA A C 1
ATOM 2201 O O . ALA A 1 277 ? -0.620 39.080 27.971 1.00 90.50 277 ALA A O 1
ATOM 2202 N N . ASN A 1 278 ? 1.606 38.795 28.069 1.00 90.19 278 ASN A N 1
ATOM 2203 C CA . ASN A 1 278 ? 1.956 40.109 27.521 1.00 90.19 278 ASN A CA 1
ATOM 2204 C C . ASN A 1 278 ? 1.985 40.138 25.981 1.00 90.19 278 ASN A C 1
ATOM 2206 O O . ASN A 1 278 ? 2.070 41.214 25.394 1.00 90.19 278 ASN A O 1
ATOM 2210 N N . SER A 1 279 ? 1.922 38.983 25.315 1.00 90.81 279 SER A N 1
ATOM 2211 C CA . SER A 1 279 ? 2.242 38.822 23.890 1.00 90.81 279 SER A CA 1
ATOM 2212 C C . SER A 1 279 ? 1.014 38.838 22.965 1.00 90.81 279 SER A C 1
ATOM 2214 O O . SER A 1 279 ? 1.158 38.690 21.754 1.00 90.81 279 SER A O 1
ATOM 2216 N N . GLY A 1 280 ? -0.189 39.083 23.498 1.00 86.56 280 GLY A N 1
ATOM 2217 C CA . GLY A 1 280 ? -1.454 39.122 22.741 1.00 86.56 280 GLY A CA 1
ATOM 2218 C C . GLY A 1 280 ? -1.596 40.246 21.701 1.00 86.56 280 GLY A C 1
ATOM 2219 O O . GLY A 1 280 ? -2.572 40.275 20.958 1.00 86.56 280 GLY A O 1
ATOM 2220 N N . HIS A 1 281 ? -0.621 41.153 21.613 1.00 87.44 281 HIS A N 1
ATOM 2221 C CA . HIS A 1 281 ? -0.541 42.213 20.599 1.00 87.44 281 HIS A CA 1
ATOM 2222 C C . HIS A 1 281 ? 0.547 41.955 19.534 1.00 87.44 281 HIS A C 1
ATOM 2224 O O . HIS A 1 281 ? 0.779 42.805 18.672 1.00 87.44 281 HIS A O 1
ATOM 2230 N N . ILE A 1 282 ? 1.245 40.814 19.611 1.00 89.56 282 ILE A N 1
ATOM 2231 C CA . ILE A 1 282 ? 2.335 40.443 18.702 1.00 89.56 282 ILE A CA 1
ATOM 2232 C C . ILE A 1 282 ? 1.764 39.707 17.490 1.00 89.56 282 ILE A C 1
ATOM 2234 O O . ILE A 1 282 ? 1.331 38.562 17.604 1.00 89.56 282 ILE A O 1
ATOM 2238 N N . VAL A 1 283 ? 1.804 40.344 16.323 1.00 87.56 283 VAL A N 1
ATOM 2239 C CA . VAL A 1 283 ? 1.457 39.748 15.025 1.00 87.56 283 VAL A CA 1
ATOM 2240 C C . VAL A 1 283 ? 2.715 39.324 14.271 1.00 87.56 283 VAL A C 1
ATOM 2242 O O . VAL A 1 283 ? 3.803 39.862 14.484 1.00 87.56 283 VAL A O 1
ATOM 2245 N N . SER A 1 284 ? 2.565 38.359 13.369 1.00 84.88 284 SER A N 1
ATOM 2246 C CA . SER A 1 284 ? 3.656 37.843 12.539 1.00 84.88 284 SER A CA 1
ATOM 2247 C C . SER A 1 284 ? 3.618 38.504 11.162 1.00 84.88 284 SER A C 1
ATOM 2249 O O . SER A 1 284 ? 2.548 38.670 10.579 1.00 84.88 284 SER A O 1
ATOM 2251 N N . TYR A 1 285 ? 4.770 38.927 10.645 1.00 79.81 285 TYR A N 1
ATOM 2252 C CA . TYR A 1 285 ? 4.839 39.721 9.418 1.00 79.81 285 TYR A CA 1
ATOM 2253 C C . TYR A 1 285 ? 4.960 38.824 8.176 1.00 79.81 285 TYR A C 1
ATOM 2255 O O . TYR A 1 285 ? 5.796 37.922 8.138 1.00 79.81 285 TYR A O 1
ATOM 2263 N N . GLU A 1 286 ? 4.149 39.062 7.140 1.00 58.81 286 GLU A N 1
ATOM 2264 C CA . GLU A 1 286 ? 4.173 38.229 5.929 1.00 58.81 286 GLU A CA 1
ATOM 2265 C C . GLU A 1 286 ? 5.543 38.240 5.227 1.00 58.81 286 GLU A C 1
ATOM 2267 O O . GLU A 1 286 ? 6.135 39.291 4.964 1.00 58.81 286 GLU A O 1
ATOM 2272 N N . LEU A 1 287 ? 6.033 37.047 4.879 1.00 50.72 287 LEU A N 1
ATOM 2273 C CA . LEU A 1 287 ? 7.264 36.871 4.112 1.00 50.72 287 LEU A CA 1
ATOM 2274 C C . LEU A 1 287 ? 6.999 37.099 2.621 1.00 50.72 287 LEU A C 1
ATOM 2276 O O . LEU A 1 287 ? 6.535 36.206 1.907 1.00 50.72 287 LEU A O 1
ATOM 2280 N N . SER A 1 288 ? 7.355 38.283 2.128 1.00 37.28 288 SER A N 1
ATOM 2281 C CA . SER A 1 288 ? 7.456 38.523 0.693 1.00 37.28 288 SER A CA 1
ATOM 2282 C C . SER A 1 288 ? 8.620 37.707 0.102 1.00 37.28 288 SER A C 1
ATOM 2284 O O . SER A 1 288 ? 9.787 37.914 0.424 1.00 37.28 288 SER A O 1
ATOM 2286 N N . ALA A 1 289 ? 8.263 36.784 -0.801 1.00 34.69 289 ALA A N 1
ATOM 2287 C CA . ALA A 1 289 ? 9.091 35.733 -1.413 1.00 34.69 289 ALA A CA 1
ATOM 2288 C C . ALA A 1 289 ? 9.381 34.483 -0.530 1.00 34.69 289 ALA A C 1
ATOM 2290 O O . ALA A 1 289 ? 9.540 34.576 0.686 1.00 34.69 289 ALA A O 1
ATOM 2291 N N . PRO A 1 290 ? 9.467 33.274 -1.134 1.00 36.88 290 PRO A N 1
ATOM 2292 C CA . PRO A 1 290 ? 9.549 32.005 -0.403 1.00 36.88 290 PRO A CA 1
ATOM 2293 C C . PRO A 1 290 ? 10.976 31.671 0.073 1.00 36.88 290 PRO A C 1
ATOM 2295 O O . PRO A 1 290 ? 11.636 30.769 -0.452 1.00 36.88 290 PRO A O 1
ATOM 2298 N N . SER A 1 291 ? 11.456 32.373 1.098 1.00 37.38 291 SER A N 1
ATOM 2299 C CA . SER A 1 291 ? 12.694 32.028 1.807 1.00 37.38 291 SER A CA 1
ATOM 2300 C C . SER A 1 291 ? 12.556 30.736 2.637 1.00 37.38 291 SER A C 1
ATOM 2302 O O . SER A 1 291 ? 11.484 30.377 3.136 1.00 37.38 291 SER A O 1
ATOM 2304 N N . LYS A 1 292 ? 13.664 29.995 2.782 1.00 45.75 292 LYS A N 1
ATOM 2305 C CA . LYS A 1 292 ? 13.726 28.708 3.501 1.00 45.75 292 LYS A CA 1
ATOM 2306 C C . LYS A 1 292 ? 13.867 28.895 5.021 1.00 45.75 292 LYS A C 1
ATOM 2308 O O . LYS A 1 292 ? 14.887 28.528 5.595 1.00 45.75 292 LYS A O 1
ATOM 2313 N N . HIS A 1 293 ? 12.846 29.434 5.681 1.00 49.75 293 HIS A N 1
ATOM 2314 C CA . HIS A 1 293 ? 12.777 29.392 7.146 1.00 49.75 293 HIS A CA 1
ATOM 2315 C C . HIS A 1 293 ? 12.151 28.062 7.585 1.00 49.75 293 HIS A C 1
ATOM 2317 O O . HIS A 1 293 ? 10.946 27.858 7.429 1.00 49.75 293 HIS A O 1
ATOM 2323 N N . SER A 1 294 ? 12.980 27.153 8.105 1.00 55.31 294 SER A N 1
ATOM 2324 C CA . SER A 1 294 ? 12.546 25.968 8.850 1.00 55.31 294 SER A CA 1
ATOM 2325 C C . SER A 1 294 ? 12.920 26.119 10.328 1.00 55.31 294 SER A C 1
ATOM 2327 O O . SER A 1 294 ? 14.084 26.316 10.676 1.00 55.31 294 SER A O 1
ATOM 2329 N N . LEU A 1 295 ? 11.906 26.051 11.195 1.00 68.00 295 LEU A N 1
ATOM 2330 C CA . LEU A 1 295 ? 12.056 25.879 12.639 1.00 68.00 295 LEU A CA 1
ATOM 2331 C C . LEU A 1 295 ? 12.197 24.373 12.895 1.00 68.00 295 LEU A C 1
ATOM 2333 O O . LEU A 1 295 ? 11.212 23.642 12.896 1.00 68.00 295 LEU A O 1
ATOM 2337 N N . GLU A 1 296 ? 13.426 23.887 13.049 1.00 67.50 296 GLU A N 1
ATOM 2338 C CA . GLU A 1 296 ? 13.720 22.454 13.186 1.00 67.50 296 GLU A CA 1
ATOM 2339 C C . GLU A 1 296 ? 14.102 22.125 14.636 1.00 67.50 296 GLU A C 1
ATOM 2341 O O . GLU A 1 296 ? 15.245 22.335 15.045 1.00 67.50 296 GLU A O 1
ATOM 2346 N N . PHE A 1 297 ? 13.169 21.582 15.425 1.00 64.62 297 PHE A N 1
ATOM 2347 C CA . PHE A 1 297 ? 13.487 21.062 16.761 1.00 64.62 297 PHE A CA 1
ATOM 2348 C C . PHE A 1 297 ? 13.999 19.616 16.665 1.00 64.62 297 PHE A C 1
ATOM 2350 O O . PHE A 1 297 ? 13.255 18.706 16.299 1.00 64.62 297 PHE A O 1
ATOM 2357 N N . SER A 1 298 ? 15.275 19.385 16.983 1.00 57.69 298 SER A N 1
ATOM 2358 C CA . SER A 1 298 ? 15.924 18.076 16.843 1.00 57.69 298 SER A CA 1
ATOM 2359 C C . SER A 1 298 ? 17.034 17.865 17.873 1.00 57.69 298 SER A C 1
ATOM 2361 O O . SER A 1 298 ? 17.888 18.723 18.084 1.00 57.69 298 SER A O 1
ATOM 2363 N N . GLY A 1 299 ? 17.039 16.699 18.527 1.00 55.28 299 GLY A N 1
ATOM 2364 C CA . GLY A 1 299 ? 18.133 16.270 19.410 1.00 55.28 299 GLY A CA 1
ATOM 2365 C C . GLY A 1 299 ? 18.407 17.165 20.629 1.00 55.28 299 GLY A C 1
ATOM 2366 O O . GLY A 1 299 ? 19.529 17.148 21.126 1.00 55.28 299 GLY A O 1
ATOM 2367 N N . GLY A 1 300 ? 17.422 17.947 21.087 1.00 65.75 300 GLY A N 1
ATOM 2368 C CA . GLY A 1 300 ? 17.575 18.923 22.178 1.00 65.75 300 GLY A CA 1
ATOM 2369 C C . GLY A 1 300 ? 17.940 20.344 21.726 1.00 65.75 300 GLY A C 1
ATOM 2370 O O . GLY A 1 300 ? 18.137 21.214 22.572 1.00 65.75 300 GLY A O 1
ATOM 2371 N N . TYR A 1 301 ? 18.002 20.596 20.415 1.00 74.31 301 TYR A N 1
ATOM 2372 C CA . TYR A 1 301 ? 18.302 21.905 19.837 1.00 74.31 301 TYR A CA 1
ATOM 2373 C C . TYR A 1 301 ? 17.150 22.387 18.949 1.00 74.31 301 TYR A C 1
ATOM 2375 O O . TYR A 1 301 ? 16.579 21.606 18.189 1.00 74.31 301 TYR A O 1
ATOM 2383 N N . LEU A 1 302 ? 16.848 23.684 19.003 1.00 81.19 302 LEU A N 1
ATOM 2384 C CA . LEU A 1 302 ? 16.042 24.382 18.008 1.00 81.19 302 LEU A CA 1
ATOM 2385 C C . LEU A 1 302 ? 16.967 25.014 16.969 1.00 81.19 302 LEU A C 1
ATOM 2387 O O . LEU A 1 302 ? 17.722 25.937 17.277 1.00 81.19 302 LEU A O 1
ATOM 2391 N N . ARG A 1 303 ? 16.882 24.553 15.727 1.00 82.38 303 ARG A N 1
ATOM 2392 C CA . ARG A 1 303 ? 17.526 25.196 14.585 1.00 82.38 303 ARG A CA 1
ATOM 2393 C C . ARG A 1 303 ? 16.590 26.233 13.964 1.00 82.38 303 ARG A C 1
ATOM 2395 O O . ARG A 1 303 ? 15.415 25.946 13.745 1.00 82.38 303 ARG A O 1
ATOM 2402 N N . ILE A 1 304 ? 17.119 27.424 13.686 1.00 81.75 304 ILE A N 1
ATOM 2403 C CA . ILE A 1 304 ? 16.367 28.564 13.143 1.00 81.75 304 ILE A CA 1
ATOM 2404 C C . ILE A 1 304 ? 17.269 29.446 12.261 1.00 81.75 304 ILE A C 1
ATOM 2406 O O . ILE A 1 304 ? 18.453 29.625 12.548 1.00 81.75 304 ILE A O 1
ATOM 2410 N N . HIS A 1 305 ? 16.706 29.998 11.183 1.00 79.25 305 HIS A N 1
ATOM 2411 C CA . HIS A 1 305 ? 17.324 31.054 10.370 1.00 79.25 305 HIS A CA 1
ATOM 2412 C C . HIS A 1 305 ? 16.923 32.429 10.913 1.00 79.25 305 HIS A C 1
ATOM 2414 O O . HIS A 1 305 ? 15.754 32.799 10.791 1.00 79.25 305 HIS A O 1
ATOM 2420 N N . LEU A 1 306 ? 17.870 33.180 11.486 1.00 79.38 306 LEU A N 1
ATOM 2421 C CA . LEU A 1 306 ? 17.576 34.390 12.261 1.00 79.38 306 LEU A CA 1
ATOM 2422 C C . LEU A 1 306 ? 18.623 35.505 12.036 1.00 79.38 306 LEU A C 1
ATOM 2424 O O . LEU A 1 306 ? 19.819 35.209 11.994 1.00 79.38 306 LEU A O 1
ATOM 2428 N N . PRO A 1 307 ? 18.225 36.785 11.887 1.00 83.06 307 PRO A N 1
ATOM 2429 C CA . PRO A 1 307 ? 19.145 37.921 11.963 1.00 83.06 307 PRO A CA 1
ATOM 2430 C C . PRO A 1 307 ? 19.693 38.076 13.387 1.00 83.06 307 PRO A C 1
ATOM 2432 O O . PRO A 1 307 ? 18.924 38.095 14.351 1.00 83.06 307 PRO A O 1
ATOM 2435 N N . LEU A 1 308 ? 21.016 38.210 13.516 1.00 81.38 308 LEU A N 1
ATOM 2436 C CA . LEU A 1 308 ? 21.705 38.345 14.803 1.00 81.38 308 LEU A CA 1
ATOM 2437 C C . LEU A 1 308 ? 22.314 39.736 14.978 1.00 81.38 308 LEU A C 1
ATOM 2439 O O . LEU A 1 308 ? 23.266 40.098 14.286 1.00 81.38 308 LEU A O 1
ATOM 2443 N N . HIS A 1 309 ? 21.830 40.486 15.964 1.00 79.81 309 HIS A N 1
ATOM 2444 C CA . HIS A 1 309 ? 22.497 41.695 16.432 1.00 79.81 309 HIS A CA 1
ATOM 2445 C C . HIS A 1 309 ? 23.489 41.324 17.546 1.00 79.81 309 HIS A C 1
ATOM 2447 O O . HIS A 1 309 ? 23.080 40.981 18.655 1.00 79.81 309 HIS A O 1
ATOM 2453 N N . ILE A 1 310 ? 24.791 41.335 17.249 1.00 74.75 310 ILE A N 1
ATOM 2454 C CA . ILE A 1 310 ? 25.848 41.003 18.219 1.00 74.75 310 ILE A CA 1
ATOM 2455 C C . ILE A 1 310 ? 26.027 42.182 19.184 1.00 74.75 310 ILE A C 1
ATOM 2457 O O . ILE A 1 310 ? 26.303 43.295 18.746 1.00 74.75 310 ILE A O 1
ATOM 2461 N N . VAL A 1 311 ? 25.888 41.927 20.487 1.00 72.38 311 VAL A N 1
ATOM 2462 C CA . VAL A 1 311 ? 25.963 42.950 21.548 1.00 72.38 311 VAL A CA 1
ATOM 2463 C C . VAL A 1 311 ? 27.348 42.970 22.199 1.00 72.38 311 VAL A C 1
ATOM 2465 O O . VAL A 1 311 ? 27.908 44.033 22.446 1.00 72.38 311 VAL A O 1
ATOM 2468 N N . SER A 1 312 ? 27.925 41.795 22.459 1.00 70.62 312 SER A N 1
ATOM 2469 C CA . SER A 1 312 ? 29.301 41.642 22.947 1.00 70.62 312 SER A CA 1
ATOM 2470 C C . SER A 1 312 ? 29.844 40.253 22.586 1.00 70.62 312 SER A C 1
ATOM 2472 O O . SER A 1 312 ? 29.137 39.441 21.985 1.00 70.62 312 SER A O 1
ATOM 2474 N N . ALA A 1 313 ? 31.107 39.962 22.909 1.00 63.03 313 ALA A N 1
ATOM 2475 C CA . ALA A 1 313 ? 31.710 38.662 22.616 1.00 63.03 313 ALA A CA 1
ATOM 2476 C C . ALA A 1 313 ? 30.918 37.526 23.297 1.00 63.03 313 ALA A C 1
ATOM 2478 O O . ALA A 1 313 ? 30.869 37.442 24.521 1.00 63.03 313 ALA A O 1
ATOM 2479 N N . GLY A 1 314 ? 30.277 36.672 22.494 1.00 65.56 314 GLY A N 1
ATOM 2480 C CA . GLY A 1 314 ? 29.406 35.599 22.980 1.00 65.56 314 GLY A CA 1
ATOM 2481 C C . GLY A 1 314 ? 27.976 36.018 23.357 1.00 65.56 314 GLY A C 1
ATOM 2482 O O . GLY A 1 314 ? 27.238 35.168 23.839 1.00 65.56 314 GLY A O 1
ATOM 2483 N N . ASN A 1 315 ? 27.542 37.265 23.123 1.00 79.00 315 ASN A N 1
ATOM 2484 C CA . ASN A 1 315 ? 26.159 37.713 23.359 1.00 79.00 315 ASN A CA 1
ATOM 2485 C C . ASN A 1 315 ? 25.533 38.309 22.089 1.00 79.00 315 ASN A C 1
ATOM 2487 O O . ASN A 1 315 ? 26.090 39.225 21.480 1.00 79.00 315 ASN A O 1
ATOM 2491 N N . ALA A 1 316 ? 24.338 37.844 21.728 1.00 82.88 316 ALA A N 1
ATOM 2492 C CA . ALA A 1 316 ? 23.574 38.324 20.581 1.00 82.88 316 ALA A CA 1
ATOM 2493 C C . ALA A 1 316 ? 22.082 38.487 20.917 1.00 82.88 316 ALA A C 1
ATOM 2495 O O . ALA A 1 316 ? 21.566 37.907 21.872 1.00 82.88 316 ALA A O 1
ATOM 2496 N N . ILE A 1 317 ? 21.373 39.259 20.100 1.00 85.88 317 ILE A N 1
ATOM 2497 C CA . ILE A 1 317 ? 19.911 39.323 20.087 1.00 85.88 317 ILE A CA 1
ATOM 2498 C C . ILE A 1 317 ? 19.445 38.792 18.734 1.00 85.88 317 ILE A C 1
ATOM 2500 O O . ILE A 1 317 ? 19.840 39.312 17.689 1.00 85.88 317 ILE A O 1
ATOM 2504 N N . GLY A 1 318 ? 18.626 37.745 18.763 1.00 86.56 318 GLY A N 1
ATOM 2505 C CA . GLY A 1 318 ? 17.956 37.212 17.584 1.00 86.56 318 GLY A CA 1
ATOM 2506 C C . GLY A 1 318 ? 16.664 37.977 17.316 1.00 86.56 318 GLY A C 1
ATOM 2507 O O . GLY A 1 318 ? 15.835 38.091 18.216 1.00 86.56 318 GLY A O 1
ATOM 2508 N N . LEU A 1 319 ? 16.491 38.517 16.110 1.00 86.44 319 LEU A N 1
ATOM 2509 C CA . LEU A 1 319 ? 15.320 39.329 15.754 1.00 86.44 319 LEU A CA 1
ATOM 2510 C C . LEU A 1 319 ? 14.268 38.473 15.036 1.00 86.44 319 LEU A C 1
ATOM 2512 O O . LEU A 1 319 ? 14.471 38.100 13.881 1.00 86.44 319 LEU A O 1
ATOM 2516 N N . LEU A 1 320 ? 13.166 38.157 15.723 1.00 87.31 320 LEU A N 1
ATOM 2517 C CA . LEU A 1 320 ? 12.044 37.392 15.165 1.00 87.31 320 LEU A CA 1
ATOM 2518 C C . LEU A 1 320 ? 11.293 38.205 14.097 1.00 87.31 320 LEU A C 1
ATOM 2520 O O . LEU A 1 320 ? 11.275 39.438 14.126 1.00 87.31 320 LEU A O 1
ATOM 2524 N N . ASN A 1 321 ? 10.599 37.521 13.191 1.00 84.75 321 ASN A N 1
ATOM 2525 C CA . ASN A 1 321 ? 9.752 38.117 12.157 1.00 84.75 321 ASN A CA 1
ATOM 2526 C C . ASN A 1 321 ? 8.313 38.405 12.652 1.00 84.75 321 ASN A C 1
ATOM 2528 O O . ASN A 1 321 ? 7.338 38.338 11.901 1.00 84.75 321 ASN A O 1
ATOM 2532 N N . CYS A 1 322 ? 8.184 38.765 13.927 1.00 87.12 322 CYS A N 1
ATOM 2533 C CA . CYS A 1 322 ? 6.938 39.162 14.573 1.00 87.12 322 CYS A CA 1
ATOM 2534 C C . CYS A 1 322 ? 7.155 40.403 15.452 1.00 87.12 322 CYS A C 1
ATOM 2536 O O . CYS A 1 322 ? 8.268 40.656 15.923 1.00 87.12 322 CYS A O 1
ATOM 2538 N N . GLY A 1 323 ? 6.098 41.168 15.704 1.00 87.50 323 GLY A N 1
ATOM 2539 C CA . GLY A 1 323 ? 6.146 42.407 16.482 1.00 87.50 323 GLY A CA 1
ATOM 2540 C C . GLY A 1 323 ? 4.755 43.004 16.700 1.00 87.50 323 GLY A C 1
ATOM 2541 O O . GLY A 1 323 ? 3.762 42.384 16.323 1.00 87.50 323 GLY A O 1
ATOM 2542 N N . PRO A 1 324 ? 4.646 44.188 17.322 1.00 86.31 324 PRO A N 1
ATOM 2543 C CA . PRO A 1 324 ? 3.360 44.819 17.587 1.00 86.31 324 PRO A CA 1
ATOM 2544 C C . PRO A 1 324 ? 2.529 45.041 16.318 1.00 86.31 324 PRO A C 1
ATOM 2546 O O . PRO A 1 324 ? 3.057 45.381 15.252 1.00 86.31 324 PRO A O 1
ATOM 2549 N N . GLN A 1 325 ? 1.213 44.885 16.451 1.00 72.81 325 GLN A N 1
ATOM 2550 C CA . GLN A 1 325 ? 0.253 45.273 15.423 1.00 72.81 325 GLN A CA 1
ATOM 2551 C C . GLN A 1 325 ? 0.186 46.804 15.341 1.00 72.81 325 GLN A C 1
ATOM 2553 O O . GLN A 1 325 ? -0.349 47.466 16.228 1.00 72.81 325 GLN A O 1
ATOM 2558 N N . HIS A 1 326 ? 0.759 47.376 14.282 1.00 67.06 326 HIS A N 1
ATOM 2559 C CA . HIS A 1 326 ? 0.676 48.811 14.016 1.00 67.06 326 HIS A CA 1
ATOM 2560 C C . HIS A 1 326 ? -0.713 49.161 13.464 1.00 67.06 326 HIS A C 1
ATOM 2562 O O . HIS A 1 326 ? -1.106 48.652 12.414 1.00 67.06 326 HIS A O 1
ATOM 2568 N N . ALA A 1 327 ? -1.438 50.036 14.162 1.00 44.31 327 ALA A N 1
ATOM 2569 C CA . ALA A 1 327 ? -2.644 50.667 13.634 1.00 44.31 327 ALA A CA 1
ATOM 2570 C C . ALA A 1 327 ? -2.292 51.684 12.529 1.00 44.31 327 ALA A C 1
ATOM 2572 O O . ALA A 1 327 ? -1.221 52.288 12.562 1.00 44.31 327 ALA A O 1
ATOM 2573 N N . ASP A 1 328 ? -3.221 51.859 11.588 1.00 41.88 328 ASP A N 1
ATOM 2574 C CA . ASP A 1 328 ? -3.224 52.824 10.481 1.00 41.88 328 ASP A CA 1
ATOM 2575 C C . ASP A 1 328 ? -2.001 52.841 9.544 1.00 41.88 328 ASP A C 1
ATOM 2577 O O . ASP A 1 328 ? -1.012 53.551 9.734 1.00 41.88 328 ASP A O 1
ATOM 2581 N N . GLN A 1 329 ? -2.145 52.156 8.404 1.00 37.69 329 GLN A N 1
ATOM 2582 C CA . GLN A 1 329 ? -1.339 52.444 7.217 1.00 37.69 329 GLN A CA 1
ATOM 2583 C C . GLN A 1 329 ? -1.783 53.770 6.577 1.00 37.69 329 GLN A C 1
ATOM 2585 O O . GLN A 1 329 ? -2.659 53.789 5.711 1.00 37.69 329 GLN A O 1
ATOM 2590 N N . GLN A 1 330 ? -1.123 54.874 6.931 1.00 33.03 330 GLN A N 1
ATOM 2591 C CA . GLN A 1 330 ? -0.892 55.944 5.957 1.00 33.03 330 GLN A CA 1
ATOM 2592 C C . GLN A 1 330 ? 0.488 55.773 5.318 1.00 33.03 330 GLN A C 1
ATOM 2594 O O . GLN A 1 330 ? 1.473 55.445 5.976 1.00 33.03 330 GLN A O 1
ATOM 2599 N N . VAL A 1 331 ? 0.521 55.939 3.998 1.00 45.66 331 VAL A N 1
ATOM 2600 C CA . VAL A 1 331 ? 1.703 55.743 3.151 1.00 45.66 331 VAL A CA 1
ATOM 2601 C C . VAL A 1 331 ? 2.693 56.911 3.345 1.00 45.66 331 VAL A C 1
ATOM 2603 O O . VAL A 1 331 ? 2.309 57.989 3.793 1.00 45.66 331 VAL A O 1
ATOM 2606 N N . ASP A 1 332 ? 3.963 56.694 2.993 1.00 36.53 332 ASP A N 1
ATOM 2607 C CA . ASP A 1 332 ? 5.041 57.700 2.903 1.00 36.53 332 ASP A CA 1
ATOM 2608 C C . ASP A 1 332 ? 5.681 58.245 4.202 1.00 36.53 332 ASP A C 1
ATOM 2610 O O . ASP A 1 332 ? 6.330 59.292 4.162 1.00 36.53 332 ASP A O 1
ATOM 2614 N N . GLN A 1 333 ? 5.654 57.515 5.330 1.00 40.62 333 GLN A N 1
ATOM 2615 C CA . GLN A 1 333 ? 6.647 57.733 6.407 1.00 40.62 333 GLN A CA 1
ATOM 2616 C C . GLN A 1 333 ? 7.355 56.454 6.878 1.00 40.62 333 GLN A C 1
ATOM 2618 O O . GLN A 1 333 ? 6.751 55.413 7.128 1.00 40.62 333 GLN A O 1
ATOM 2623 N N . GLN A 1 334 ? 8.681 56.557 7.007 1.00 45.09 334 GLN A N 1
ATOM 2624 C CA . GLN A 1 334 ? 9.605 55.469 7.332 1.00 45.09 334 GLN A CA 1
ATOM 2625 C C . GLN A 1 334 ? 9.677 55.244 8.854 1.00 45.09 334 GLN A C 1
ATOM 2627 O O . GLN A 1 334 ? 10.682 55.540 9.495 1.00 45.09 334 GLN A O 1
ATOM 2632 N N . VAL A 1 335 ? 8.578 54.763 9.438 1.00 50.91 335 VAL A N 1
ATOM 2633 C CA . VAL A 1 335 ? 8.465 54.487 10.881 1.00 50.91 335 VAL A CA 1
ATOM 2634 C C . VAL A 1 335 ? 9.368 53.313 11.288 1.00 50.91 335 VAL A C 1
ATOM 2636 O O . VAL A 1 335 ? 9.425 52.296 10.594 1.00 50.91 335 VAL A O 1
ATOM 2639 N N . ASP A 1 336 ? 10.039 53.427 12.440 1.00 58.09 336 ASP A N 1
ATOM 2640 C CA . ASP A 1 336 ? 10.817 52.345 13.060 1.00 58.09 336 ASP A CA 1
ATOM 2641 C C . ASP A 1 336 ? 9.904 51.183 13.499 1.00 58.09 336 ASP A C 1
ATOM 2643 O O . ASP A 1 336 ? 9.469 51.094 14.650 1.00 58.09 336 ASP A O 1
ATOM 2647 N N . GLN A 1 337 ? 9.613 50.272 12.566 1.00 71.31 337 GLN A N 1
ATOM 2648 C CA . GLN A 1 337 ? 8.886 49.033 12.845 1.00 71.31 337 GLN A CA 1
ATOM 2649 C C . GLN A 1 337 ? 9.605 48.249 13.952 1.00 71.31 337 GLN A C 1
ATOM 2651 O O . GLN A 1 337 ? 10.813 48.004 13.862 1.00 71.31 337 GLN A O 1
ATOM 2656 N N . GLN A 1 338 ? 8.867 47.834 14.981 1.00 85.12 338 GLN A N 1
ATOM 2657 C CA . GLN A 1 338 ? 9.429 47.052 16.080 1.00 85.12 338 GLN A CA 1
ATOM 2658 C C . GLN A 1 338 ? 9.278 45.550 15.831 1.00 85.12 338 GLN A C 1
ATOM 2660 O O . GLN A 1 338 ? 8.259 45.083 15.334 1.00 85.12 338 GLN A O 1
ATOM 2665 N N . VAL A 1 339 ? 10.307 44.792 16.197 1.00 87.31 339 VAL A N 1
ATOM 2666 C CA . VAL A 1 339 ? 10.371 43.327 16.125 1.00 87.31 339 VAL A CA 1
ATOM 2667 C C . VAL A 1 339 ? 10.704 42.750 17.498 1.00 87.31 339 VAL A C 1
ATOM 2669 O O . VAL A 1 339 ? 11.345 43.405 18.323 1.00 87.31 339 VAL A O 1
ATOM 2672 N N . VAL A 1 340 ? 10.280 41.518 17.758 1.00 88.69 340 VAL A N 1
ATOM 2673 C CA . VAL A 1 340 ? 10.586 40.811 19.006 1.00 88.69 340 VAL A CA 1
ATOM 2674 C C . VAL A 1 340 ? 12.044 40.337 18.995 1.00 88.69 340 VAL A C 1
ATOM 2676 O O . VAL A 1 340 ? 12.449 39.548 18.144 1.00 88.69 340 VAL A O 1
ATOM 2679 N N . GLY A 1 341 ? 12.842 40.806 19.955 1.00 88.50 341 GLY A N 1
ATOM 2680 C CA . GLY A 1 341 ? 14.233 40.400 20.146 1.00 88.50 341 GLY A CA 1
ATOM 2681 C C . GLY A 1 341 ? 14.380 39.338 21.236 1.00 88.50 341 GLY A C 1
ATOM 2682 O O . GLY A 1 341 ? 14.170 39.631 22.416 1.00 88.50 341 GLY A O 1
ATOM 2683 N N . ILE A 1 342 ? 14.798 38.126 20.862 1.00 89.50 342 ILE A N 1
ATOM 2684 C CA . ILE A 1 342 ? 15.148 37.062 21.814 1.00 89.50 342 ILE A CA 1
ATOM 2685 C C . ILE A 1 342 ? 16.626 37.172 22.241 1.00 89.50 342 ILE A C 1
ATOM 2687 O O . ILE A 1 342 ? 17.503 37.283 21.379 1.00 89.50 342 ILE A O 1
ATOM 2691 N N . PRO A 1 343 ? 16.949 37.143 23.547 1.00 87.25 343 PRO A N 1
ATOM 2692 C CA . PRO A 1 343 ? 18.333 37.162 24.008 1.00 87.25 343 PRO A CA 1
ATOM 2693 C C . PRO A 1 343 ? 18.996 35.795 23.798 1.00 87.25 343 PRO A C 1
ATOM 2695 O O . PRO A 1 343 ? 18.436 34.758 24.155 1.00 87.25 343 PRO A O 1
ATOM 2698 N N . LEU A 1 344 ? 20.211 35.801 23.250 1.00 86.38 344 LEU A N 1
ATOM 2699 C CA . LEU A 1 344 ? 21.007 34.612 22.948 1.00 86.38 344 LEU A CA 1
ATOM 2700 C C . LEU A 1 344 ? 22.445 34.787 23.459 1.00 86.38 344 LEU A C 1
ATOM 2702 O O . LEU A 1 344 ? 23.036 35.859 23.337 1.00 86.38 344 LEU A O 1
ATOM 2706 N N . ALA A 1 345 ? 23.034 33.720 23.989 1.00 83.38 345 ALA A N 1
ATOM 2707 C CA . ALA A 1 345 ? 24.460 33.654 24.307 1.00 83.38 345 ALA A CA 1
ATOM 2708 C C . ALA A 1 345 ? 25.101 32.462 23.587 1.00 83.38 345 ALA A C 1
ATOM 2710 O O . ALA A 1 345 ? 24.508 31.387 23.555 1.00 83.38 345 ALA A O 1
ATOM 2711 N N . GLU A 1 346 ? 26.275 32.642 22.983 1.00 78.38 346 GLU A N 1
ATOM 2712 C CA . GLU A 1 346 ? 26.979 31.569 22.271 1.00 78.38 346 GLU A CA 1
ATOM 2713 C C . GLU A 1 346 ? 27.710 30.664 23.275 1.00 78.38 346 GLU A C 1
ATOM 2715 O O . GLU A 1 346 ? 28.482 31.144 24.105 1.00 78.38 346 GLU A O 1
ATOM 2720 N N . THR A 1 347 ? 27.495 29.347 23.214 1.00 73.12 347 THR A N 1
ATOM 2721 C CA . THR A 1 347 ? 28.084 28.403 24.184 1.00 73.12 347 THR A CA 1
ATOM 2722 C C . THR A 1 347 ? 29.579 28.185 23.968 1.00 73.12 347 THR A C 1
ATOM 2724 O O . THR A 1 347 ? 30.274 27.671 24.845 1.00 73.12 347 THR A O 1
ATOM 2727 N N . THR A 1 348 ? 30.088 28.497 22.776 1.00 69.19 348 THR A N 1
ATOM 2728 C CA . THR A 1 348 ? 31.505 28.378 22.412 1.00 69.19 348 THR A CA 1
ATOM 2729 C C . THR A 1 348 ? 31.777 29.316 21.229 1.00 69.19 348 THR A C 1
ATOM 2731 O O . THR A 1 348 ? 31.068 29.184 20.232 1.00 69.19 348 THR A O 1
ATOM 2734 N N . PRO A 1 349 ? 32.750 30.247 21.292 1.00 66.62 349 PRO A N 1
ATOM 2735 C CA . PRO A 1 349 ? 32.932 31.261 20.249 1.00 66.62 349 PRO A CA 1
ATOM 2736 C C . PRO A 1 349 ? 33.124 30.682 18.840 1.00 66.62 349 PRO A C 1
ATOM 2738 O O . PRO A 1 349 ? 34.041 29.891 18.613 1.00 66.62 349 PRO A O 1
ATOM 2741 N N . GLY A 1 350 ? 32.280 31.098 17.892 1.00 63.47 350 GLY A N 1
ATOM 2742 C CA . GLY A 1 350 ? 32.336 30.663 16.490 1.00 63.47 350 GLY A CA 1
ATOM 2743 C C . GLY A 1 350 ? 31.811 29.245 16.225 1.00 63.47 350 GLY A C 1
ATOM 2744 O O . GLY A 1 350 ? 32.128 28.666 15.187 1.00 63.47 350 GLY A O 1
ATOM 2745 N N . SER A 1 351 ? 31.026 28.673 17.142 1.00 69.75 351 SER A N 1
ATOM 2746 C CA . SER A 1 351 ? 30.400 27.350 16.983 1.00 69.75 351 SER A CA 1
ATOM 2747 C C . SER A 1 351 ? 29.008 27.395 16.348 1.00 69.75 351 SER A C 1
ATOM 2749 O O . SER A 1 351 ? 28.532 26.370 15.858 1.00 69.75 351 SER A O 1
ATOM 2751 N N . GLY A 1 352 ? 28.326 28.547 16.378 1.00 72.62 352 GLY A N 1
ATOM 2752 C CA . GLY A 1 352 ? 26.923 28.660 15.957 1.00 72.62 352 GLY A CA 1
ATOM 2753 C C . GLY A 1 352 ? 25.930 27.955 16.897 1.00 72.62 352 GLY A C 1
ATOM 2754 O O . GLY A 1 352 ? 24.766 27.746 16.527 1.00 72.62 352 GLY A O 1
ATOM 2755 N N . LEU A 1 353 ? 26.387 27.571 18.095 1.00 79.50 353 LEU A N 1
ATOM 2756 C CA . LEU A 1 353 ? 25.588 26.992 19.173 1.00 79.50 353 LEU A CA 1
ATOM 2757 C C . LEU A 1 353 ? 25.249 28.078 20.196 1.00 79.50 353 LEU A C 1
ATOM 2759 O O . LEU A 1 353 ? 26.142 28.680 20.789 1.00 79.50 353 LEU A O 1
ATOM 2763 N N . TYR A 1 354 ? 23.959 28.307 20.426 1.00 82.62 354 TYR A N 1
ATOM 2764 C CA . TYR A 1 354 ? 23.469 29.344 21.336 1.00 82.62 354 TYR A CA 1
ATOM 2765 C C . TYR A 1 354 ? 22.617 28.757 22.466 1.00 82.62 354 TYR A C 1
ATOM 2767 O O . TYR A 1 354 ? 22.108 27.648 22.359 1.00 82.62 354 TYR A O 1
ATOM 2775 N N . VAL A 1 355 ? 22.408 29.519 23.534 1.00 82.75 355 VAL A N 1
ATOM 2776 C CA . VAL A 1 355 ? 21.403 29.281 24.583 1.00 82.75 355 VAL A CA 1
ATOM 2777 C C . VAL A 1 355 ? 20.594 30.556 24.806 1.00 82.75 355 VAL A C 1
ATOM 2779 O O . VAL A 1 355 ? 21.119 31.656 24.634 1.00 82.75 355 VAL A O 1
ATOM 2782 N N . ARG A 1 356 ? 19.326 30.422 25.205 1.00 86.44 356 ARG A N 1
ATOM 2783 C CA . ARG A 1 356 ? 18.503 31.539 25.697 1.00 86.44 356 ARG A CA 1
ATOM 2784 C C . ARG A 1 356 ? 18.813 31.730 27.191 1.00 86.44 356 ARG A C 1
ATOM 2786 O O . ARG A 1 356 ? 18.531 30.804 27.947 1.00 86.44 356 ARG A O 1
ATOM 2793 N N . PRO A 1 357 ? 19.422 32.843 27.646 1.00 80.31 357 PRO A N 1
ATOM 2794 C CA . PRO A 1 357 ? 19.775 33.017 29.059 1.00 80.31 357 PRO A CA 1
ATOM 2795 C C . PRO A 1 357 ? 18.530 33.089 29.950 1.00 80.31 357 PRO A C 1
ATOM 2797 O O . PRO A 1 357 ? 17.558 33.745 29.581 1.00 80.31 357 PRO A O 1
ATOM 2800 N N . GLN A 1 358 ? 18.561 32.461 31.128 1.00 71.75 358 GLN A N 1
ATOM 2801 C CA . GLN A 1 358 ? 17.394 32.398 32.022 1.00 71.75 358 GLN A CA 1
ATOM 2802 C C . GLN A 1 358 ? 16.968 33.774 32.572 1.00 71.75 358 GLN A C 1
ATOM 2804 O O . GLN A 1 358 ? 15.783 34.017 32.773 1.00 71.75 358 GLN A O 1
ATOM 2809 N N . GLU A 1 359 ? 17.925 34.675 32.800 1.00 69.00 359 GLU A N 1
ATOM 2810 C CA . GLU A 1 359 ? 17.714 35.953 33.503 1.00 69.00 359 GLU A CA 1
ATOM 2811 C C . GLU A 1 359 ? 17.439 37.147 32.569 1.00 69.00 359 GLU A C 1
ATOM 2813 O O . GLU A 1 359 ? 17.307 38.281 33.029 1.00 69.00 359 GLU A O 1
ATOM 2818 N N . ARG A 1 360 ? 17.360 36.926 31.248 1.00 74.62 360 ARG A N 1
ATOM 2819 C CA . ARG A 1 360 ? 17.143 37.999 30.263 1.00 74.62 360 ARG A CA 1
ATOM 2820 C C . ARG A 1 360 ? 15.751 37.872 29.632 1.00 74.62 360 ARG A C 1
ATOM 2822 O O . ARG A 1 360 ? 15.494 36.864 28.972 1.00 74.62 360 ARG A O 1
ATOM 2829 N N . PRO A 1 361 ? 14.857 38.865 29.802 1.00 79.38 361 PRO A N 1
ATOM 2830 C CA . PRO A 1 361 ? 13.533 38.826 29.195 1.00 79.38 361 PRO A CA 1
ATOM 2831 C C . PRO A 1 361 ? 13.602 39.058 27.682 1.00 79.38 361 PRO A C 1
ATOM 2833 O O . PRO A 1 361 ? 14.590 39.567 27.146 1.00 79.38 361 PRO A O 1
ATOM 2836 N N . VAL A 1 362 ? 12.513 38.721 26.998 1.00 85.56 362 VAL A N 1
ATOM 2837 C CA . VAL A 1 362 ? 12.295 39.100 25.599 1.00 85.56 362 VAL A CA 1
ATOM 2838 C C . VAL A 1 362 ? 11.813 40.548 25.558 1.00 85.56 362 VAL A C 1
ATOM 2840 O O . VAL A 1 362 ? 11.010 40.959 26.394 1.00 85.56 362 VAL A O 1
ATOM 2843 N N . VAL A 1 363 ? 12.314 41.334 24.604 1.00 87.56 363 VAL A N 1
ATOM 2844 C CA . VAL A 1 363 ? 12.034 42.778 24.497 1.00 87.56 363 VAL A CA 1
ATOM 2845 C C . VAL A 1 363 ? 11.874 43.202 23.038 1.00 87.56 363 VAL A C 1
ATOM 2847 O O . VAL A 1 363 ? 12.398 42.557 22.131 1.00 87.56 363 VAL A O 1
ATOM 2850 N N . LEU A 1 364 ? 11.159 44.300 22.800 1.00 86.62 364 LEU A N 1
ATOM 2851 C CA . LEU A 1 364 ? 10.975 44.864 21.461 1.00 86.62 364 LEU A CA 1
ATOM 2852 C C . LEU A 1 364 ? 12.218 45.646 21.003 1.00 86.62 364 LEU A C 1
ATOM 2854 O O . LEU A 1 364 ? 12.891 46.294 21.807 1.00 86.62 364 LEU A O 1
ATOM 2858 N N . ARG A 1 365 ? 12.539 45.576 19.705 1.00 83.31 365 ARG A N 1
ATOM 2859 C CA . ARG A 1 365 ? 13.728 46.189 19.083 1.00 83.31 365 ARG A CA 1
ATOM 2860 C C . ARG A 1 365 ? 13.395 46.846 17.735 1.00 83.31 365 ARG A C 1
ATOM 2862 O O . ARG A 1 365 ? 12.566 46.301 17.011 1.00 83.31 365 ARG A O 1
ATOM 2869 N N . PRO A 1 366 ? 14.047 47.958 17.343 1.00 78.81 366 PRO A N 1
ATOM 2870 C CA . PRO A 1 366 ? 13.881 48.536 16.008 1.00 78.81 366 PRO A CA 1
ATOM 2871 C C . PRO A 1 366 ? 14.428 47.622 14.901 1.00 78.81 366 PRO A C 1
ATOM 2873 O O . PRO A 1 366 ? 15.569 47.155 14.964 1.00 78.81 366 PRO A O 1
ATOM 2876 N N . LYS A 1 367 ? 13.642 47.418 13.839 1.00 70.19 367 LYS A N 1
ATOM 2877 C CA . LYS A 1 367 ? 14.017 46.630 12.646 1.00 70.19 367 LYS A CA 1
ATOM 2878 C C . LYS A 1 367 ? 15.168 47.260 11.842 1.00 70.19 367 LYS A C 1
ATOM 2880 O O . LYS A 1 367 ? 15.871 46.573 11.104 1.00 70.19 367 LYS A O 1
ATOM 2885 N N . THR A 1 368 ? 15.396 48.561 12.014 1.00 57.44 368 THR A N 1
ATOM 2886 C CA . THR A 1 368 ? 16.451 49.369 11.376 1.00 57.44 368 THR A CA 1
ATOM 2887 C C . THR A 1 368 ? 17.879 49.022 11.817 1.00 57.44 368 THR A C 1
ATOM 2889 O O . THR A 1 368 ? 18.827 49.414 11.143 1.00 57.44 368 THR A O 1
ATOM 2892 N N . ALA A 1 369 ? 18.069 48.186 12.847 1.00 51.41 369 ALA A N 1
ATOM 2893 C CA . ALA A 1 369 ? 19.377 47.638 13.241 1.00 51.41 369 ALA A CA 1
ATOM 2894 C C . ALA A 1 369 ? 19.976 46.607 12.243 1.00 51.41 369 ALA A C 1
ATOM 2896 O O . ALA A 1 369 ? 20.973 45.941 12.544 1.00 51.41 369 ALA A O 1
ATOM 2897 N N . SER A 1 370 ? 19.374 46.445 11.059 1.00 48.19 370 SER A N 1
ATOM 2898 C CA . SER A 1 370 ? 19.646 45.390 10.072 1.00 48.19 370 SER A CA 1
ATOM 2899 C C . SER A 1 370 ? 20.915 45.602 9.221 1.00 48.19 370 SER A C 1
ATOM 2901 O O . SER A 1 370 ? 20.876 45.544 7.993 1.00 48.19 370 SER A O 1
ATOM 2903 N N . GLY A 1 371 ? 22.070 45.749 9.875 1.00 49.34 371 GLY A N 1
ATOM 2904 C CA . GLY A 1 371 ? 23.366 45.363 9.289 1.00 49.34 371 GLY A CA 1
ATOM 2905 C C . GLY A 1 371 ? 23.657 43.855 9.410 1.00 49.34 371 GLY A C 1
ATOM 2906 O O . GLY A 1 371 ? 24.672 43.370 8.914 1.00 49.34 371 GLY A O 1
ATOM 2907 N N . ALA A 1 372 ? 22.785 43.114 10.101 1.00 57.00 372 ALA A N 1
ATOM 2908 C CA . ALA A 1 372 ? 22.955 41.705 10.430 1.00 57.00 372 ALA A CA 1
ATOM 2909 C C . ALA A 1 372 ? 22.641 40.775 9.248 1.00 57.00 372 ALA A C 1
ATOM 2911 O O . ALA A 1 372 ? 21.546 40.805 8.687 1.00 57.00 372 ALA A O 1
ATOM 2912 N N . LEU A 1 373 ? 23.571 39.871 8.930 1.00 59.72 373 LEU A N 1
ATOM 2913 C CA . LEU A 1 373 ? 23.283 38.725 8.067 1.00 59.72 373 LEU A CA 1
ATOM 2914 C C . LEU A 1 373 ? 22.320 37.768 8.790 1.00 59.72 373 LEU A C 1
ATOM 2916 O O . LEU A 1 373 ? 22.506 37.473 9.971 1.00 59.72 373 LEU A O 1
ATOM 2920 N N . SER A 1 374 ? 21.318 37.245 8.079 1.00 70.25 374 SER A N 1
ATOM 2921 C CA . SER A 1 374 ? 20.512 36.127 8.584 1.00 70.25 374 SER A CA 1
ATOM 2922 C C . SER A 1 374 ? 21.365 34.859 8.587 1.00 70.25 374 SER A C 1
ATOM 2924 O O . SER A 1 374 ? 21.864 34.440 7.540 1.00 70.25 374 SER A O 1
ATOM 2926 N N . MET A 1 375 ? 21.555 34.258 9.762 1.00 74.19 375 MET A N 1
ATOM 2927 C CA . MET A 1 375 ? 22.397 33.076 9.948 1.00 74.19 375 MET A CA 1
ATOM 2928 C C . MET A 1 375 ? 21.565 31.875 10.392 1.00 74.19 375 MET A C 1
ATOM 2930 O O . MET A 1 375 ? 20.527 32.025 11.036 1.00 74.19 375 MET A O 1
ATOM 2934 N N . LEU A 1 376 ? 22.027 30.674 10.041 1.00 79.94 376 LEU A N 1
ATOM 2935 C CA . LEU A 1 376 ? 21.478 29.431 10.571 1.00 79.94 376 LEU A CA 1
ATOM 2936 C C . LEU A 1 376 ? 22.138 29.141 11.920 1.00 79.94 376 LEU A C 1
ATOM 2938 O O . LEU A 1 376 ? 23.332 28.846 11.965 1.00 79.94 376 LEU A O 1
ATOM 2942 N N . ILE A 1 377 ? 21.365 29.210 12.999 1.00 80.69 377 ILE A N 1
ATOM 2943 C CA . ILE A 1 377 ? 21.832 28.912 14.358 1.00 80.69 377 ILE A CA 1
ATOM 2944 C C . ILE A 1 377 ? 21.174 27.646 14.898 1.00 80.69 377 ILE A C 1
ATOM 2946 O O . ILE A 1 377 ? 20.096 27.258 14.445 1.00 80.69 377 ILE A O 1
ATOM 2950 N N . ASN A 1 378 ? 21.796 27.027 15.903 1.00 81.69 378 ASN A N 1
ATOM 2951 C CA . ASN A 1 378 ? 21.172 25.969 16.695 1.00 81.69 378 ASN A CA 1
ATOM 2952 C C . ASN A 1 378 ? 21.169 26.416 18.167 1.00 81.69 378 ASN A C 1
ATOM 2954 O O . ASN A 1 378 ? 22.224 26.551 18.785 1.00 81.69 378 ASN A O 1
ATOM 2958 N N . ILE A 1 379 ? 19.989 26.675 18.722 1.00 82.25 379 ILE A N 1
ATOM 2959 C CA . ILE A 1 379 ? 19.796 27.073 20.118 1.00 82.25 379 ILE A CA 1
ATOM 2960 C C . ILE A 1 379 ? 19.570 25.797 20.946 1.00 82.25 379 ILE A C 1
ATOM 2962 O O . ILE A 1 379 ? 18.728 24.977 20.591 1.00 82.25 379 ILE A O 1
ATOM 2966 N N . LYS A 1 380 ? 20.307 25.601 22.038 1.00 77.50 380 LYS A N 1
ATOM 2967 C CA . LYS A 1 380 ? 20.247 24.441 22.941 1.00 77.50 380 LYS A CA 1
ATOM 2968 C C . LYS A 1 380 ? 19.167 24.630 24.012 1.00 77.50 380 LYS A C 1
ATOM 2970 O O . LYS A 1 380 ? 19.113 25.679 24.650 1.00 77.50 380 LYS A O 1
ATOM 2975 N N . ASN A 1 381 ? 18.318 23.621 24.216 1.00 71.25 381 ASN A N 1
ATOM 2976 C CA . ASN A 1 381 ? 17.245 23.652 25.212 1.00 71.25 381 ASN A CA 1
ATOM 2977 C C . ASN A 1 381 ? 17.650 22.927 26.505 1.00 71.25 381 ASN A C 1
ATOM 2979 O O . ASN A 1 381 ? 17.454 21.719 26.629 1.00 71.25 381 ASN A O 1
ATOM 2983 N N . ASP A 1 382 ? 18.145 23.677 27.490 1.00 59.91 382 ASP A N 1
ATOM 2984 C CA . ASP A 1 382 ? 18.618 23.149 28.780 1.00 59.91 382 ASP A CA 1
ATOM 2985 C C . ASP A 1 382 ? 17.507 23.035 29.846 1.00 59.91 382 ASP A C 1
ATOM 2987 O O . ASP A 1 382 ? 17.749 23.174 31.042 1.00 59.91 382 ASP A O 1
ATOM 2991 N N . SER A 1 383 ? 16.268 22.729 29.443 1.00 49.91 383 SER A N 1
ATOM 2992 C CA . SER A 1 383 ? 15.108 22.627 30.351 1.00 49.91 383 SER A CA 1
ATOM 2993 C C . SER A 1 383 ? 15.098 21.380 31.263 1.00 49.91 383 SER A C 1
ATOM 2995 O O . SER A 1 383 ? 14.032 20.960 31.707 1.00 49.91 383 SER A O 1
ATOM 2997 N N . GLN A 1 384 ? 16.256 20.768 31.543 1.00 40.06 384 GLN A N 1
ATOM 2998 C CA . GLN A 1 384 ? 16.408 19.648 32.482 1.00 40.06 384 GLN A CA 1
ATOM 2999 C C . GLN A 1 384 ? 16.912 20.142 33.846 1.00 40.06 384 GLN A C 1
ATOM 3001 O O . GLN A 1 384 ? 18.103 20.102 34.163 1.00 40.06 384 GLN A O 1
ATOM 3006 N N . ALA A 1 385 ? 15.981 20.598 34.684 1.00 30.20 385 ALA A N 1
ATOM 3007 C CA . ALA A 1 385 ? 16.270 21.028 36.048 1.00 30.20 385 ALA A CA 1
ATOM 3008 C C . ALA A 1 385 ? 16.545 19.829 36.983 1.00 30.20 385 ALA A C 1
ATOM 3010 O O . ALA A 1 385 ? 15.634 19.328 37.635 1.00 30.20 385 ALA A O 1
ATOM 3011 N N . LYS A 1 386 ? 17.828 19.444 37.089 1.00 25.44 386 LYS A N 1
ATOM 3012 C CA . LYS A 1 386 ? 18.401 18.354 37.916 1.00 25.44 386 LYS A CA 1
ATOM 3013 C C . LYS A 1 386 ? 17.914 16.927 37.584 1.00 25.44 386 LYS A C 1
ATOM 3015 O O . LYS A 1 386 ? 16.718 16.675 37.504 1.00 25.44 386 LYS A O 1
ATOM 3020 N N . PRO A 1 387 ? 18.829 15.942 37.501 1.00 27.56 387 PRO A N 1
ATOM 3021 C CA . PRO A 1 387 ? 18.424 14.546 37.435 1.00 27.56 387 PRO A CA 1
ATOM 3022 C C . PRO A 1 387 ? 17.887 14.081 38.808 1.00 27.56 387 PRO A C 1
ATOM 3024 O O . PRO A 1 387 ? 18.434 14.482 39.844 1.00 27.56 387 PRO A O 1
ATOM 3027 N N . PRO A 1 388 ? 16.894 13.170 38.850 1.00 26.09 388 PRO A N 1
ATOM 3028 C CA . PRO A 1 388 ? 16.763 12.226 39.960 1.00 26.09 388 PRO A CA 1
ATOM 3029 C C . PRO A 1 388 ? 18.102 11.498 40.148 1.00 26.09 388 PRO A C 1
ATOM 3031 O O . PRO A 1 388 ? 18.857 11.363 39.188 1.00 26.09 388 PRO A O 1
ATOM 3034 N N . ALA A 1 389 ? 18.428 11.045 41.360 1.00 32.44 389 ALA A N 1
ATOM 3035 C CA . ALA A 1 389 ? 19.769 10.555 41.700 1.00 32.44 389 ALA A CA 1
ATOM 3036 C C . ALA A 1 389 ? 20.157 9.229 40.998 1.00 32.44 389 ALA A C 1
ATOM 3038 O O . ALA A 1 389 ? 20.151 8.174 41.615 1.00 32.44 389 ALA A O 1
ATOM 3039 N N . ASP A 1 390 ? 20.512 9.313 39.713 1.00 34.06 390 ASP A N 1
ATOM 3040 C CA . ASP A 1 390 ? 21.015 8.245 38.845 1.00 34.06 390 ASP A CA 1
ATOM 3041 C C . ASP A 1 390 ? 21.688 8.871 37.603 1.00 34.06 390 ASP A C 1
ATOM 3043 O O . ASP A 1 390 ? 21.122 8.921 36.509 1.00 34.06 390 ASP A O 1
ATOM 3047 N N . ALA A 1 391 ? 22.941 9.322 37.725 1.00 32.78 391 ALA A N 1
ATOM 3048 C CA . ALA A 1 391 ? 23.727 9.840 36.589 1.00 32.78 391 ALA A CA 1
ATOM 3049 C C . ALA A 1 391 ? 24.175 8.745 35.583 1.00 32.78 391 ALA A C 1
ATOM 3051 O O . ALA A 1 391 ? 25.106 8.949 34.808 1.00 32.78 391 ALA A O 1
ATOM 3052 N N . ASN A 1 392 ? 23.528 7.577 35.630 1.00 39.34 392 ASN A N 1
ATOM 3053 C CA . ASN A 1 392 ? 23.840 6.368 34.870 1.00 39.34 392 ASN A CA 1
ATOM 3054 C C . ASN A 1 392 ? 22.580 5.727 34.237 1.00 39.34 392 ASN A C 1
ATOM 3056 O O . ASN A 1 392 ? 22.659 4.620 33.703 1.00 39.34 392 ASN A O 1
ATOM 3060 N N . ARG A 1 393 ? 21.411 6.392 34.310 1.00 48.16 393 ARG A N 1
ATOM 3061 C CA . ARG A 1 393 ? 20.169 5.926 33.664 1.00 48.16 393 ARG A CA 1
ATOM 3062 C C . ARG A 1 393 ? 20.336 5.892 32.147 1.00 48.16 393 ARG A C 1
ATOM 3064 O O . ARG A 1 393 ? 20.776 6.861 31.535 1.00 48.16 393 ARG A O 1
ATOM 3071 N N . GLN A 1 394 ? 19.976 4.756 31.559 1.00 53.44 394 GLN A N 1
ATOM 3072 C CA . GLN A 1 394 ? 20.163 4.461 30.139 1.00 53.44 394 GLN A CA 1
ATOM 3073 C C . GLN A 1 394 ? 18.832 4.703 29.421 1.00 53.44 394 GLN A C 1
ATOM 3075 O O . GLN A 1 394 ? 17.801 4.230 29.891 1.00 53.44 394 GLN A O 1
ATOM 3080 N N . VAL A 1 395 ? 18.827 5.483 28.337 1.00 52.31 395 VAL A N 1
ATOM 3081 C CA . VAL A 1 395 ? 17.590 6.095 27.805 1.00 52.31 395 VAL A CA 1
ATOM 3082 C C . VAL A 1 395 ? 17.349 5.732 26.340 1.00 52.31 395 VAL A C 1
ATOM 3084 O O . VAL A 1 395 ? 18.258 5.798 25.504 1.00 52.31 395 VAL A O 1
ATOM 3087 N N . TRP A 1 396 ? 16.100 5.386 26.025 1.00 52.62 396 TRP A N 1
ATOM 3088 C CA . TRP A 1 396 ? 15.610 5.173 24.666 1.00 52.62 396 TRP A CA 1
ATOM 3089 C C . TRP A 1 396 ? 15.073 6.481 24.078 1.00 52.62 396 TRP A C 1
ATOM 3091 O O . TRP A 1 396 ? 14.404 7.232 24.780 1.00 52.62 396 TRP A O 1
ATOM 3101 N N . LEU A 1 397 ? 15.326 6.760 22.797 1.00 49.00 397 LEU A N 1
ATOM 3102 C CA . LEU A 1 397 ? 14.988 8.043 22.160 1.00 49.00 397 LEU A CA 1
ATOM 3103 C C . LEU A 1 397 ? 14.223 7.853 20.833 1.00 49.00 397 LEU A C 1
ATOM 3105 O O . LEU A 1 397 ? 14.805 7.330 19.884 1.00 49.00 397 LEU A O 1
ATOM 3109 N N . TYR A 1 398 ? 12.964 8.300 20.728 1.00 54.66 398 TYR A N 1
ATOM 3110 C CA . TYR A 1 398 ? 12.063 8.066 19.580 1.00 54.66 398 TYR A CA 1
ATOM 3111 C C . TYR A 1 398 ? 11.651 9.369 18.855 1.00 54.66 398 TYR A C 1
ATOM 3113 O O . TYR A 1 398 ? 11.072 10.275 19.441 1.00 54.66 398 TYR A O 1
ATOM 3121 N N . ASN A 1 399 ? 11.981 9.517 17.565 1.00 52.94 399 ASN A N 1
ATOM 3122 C CA . ASN A 1 399 ? 11.928 10.827 16.886 1.00 52.94 399 ASN A CA 1
ATOM 3123 C C . ASN A 1 399 ? 10.586 11.164 16.193 1.00 52.94 399 ASN A C 1
ATOM 3125 O O . ASN A 1 399 ? 10.442 10.945 14.987 1.00 52.94 399 ASN A O 1
ATOM 3129 N N . ASN A 1 400 ? 9.665 11.801 16.928 1.00 46.25 400 ASN A N 1
ATOM 3130 C CA . ASN A 1 400 ? 8.338 12.226 16.440 1.00 46.25 400 ASN A CA 1
ATOM 3131 C C . ASN A 1 400 ? 8.341 12.994 15.105 1.00 46.25 400 ASN A C 1
ATOM 3133 O O . ASN A 1 400 ? 7.451 12.775 14.286 1.00 46.25 400 ASN A O 1
ATOM 3137 N N . GLY A 1 401 ? 9.365 13.809 14.823 1.00 40.62 401 GLY A N 1
ATOM 3138 C CA . GLY A 1 401 ? 9.461 14.609 13.589 1.00 40.62 401 GLY A CA 1
ATOM 3139 C C . GLY A 1 401 ? 9.596 13.808 12.282 1.00 40.62 401 GLY A C 1
ATOM 3140 O O . GLY A 1 401 ? 9.723 14.402 11.214 1.00 40.62 401 GLY A O 1
ATOM 3141 N N . LYS A 1 402 ? 9.597 12.469 12.343 1.00 42.41 402 LYS A N 1
ATOM 3142 C CA . LYS A 1 402 ? 9.498 11.570 11.180 1.00 42.41 402 LYS A CA 1
ATOM 3143 C C . LYS A 1 402 ? 8.201 10.746 11.125 1.00 42.41 402 LYS A C 1
ATOM 3145 O O . LYS A 1 402 ? 8.005 10.048 10.135 1.00 42.41 402 LYS A O 1
ATOM 3150 N N . PHE A 1 403 ? 7.326 10.791 12.133 1.00 51.12 403 PHE A N 1
ATOM 3151 C CA . PHE A 1 403 ? 6.164 9.886 12.212 1.00 51.12 403 PHE A CA 1
ATOM 3152 C C . PHE A 1 403 ? 4.886 10.469 11.595 1.00 51.12 403 PHE A C 1
ATOM 3154 O O . PHE A 1 403 ? 4.049 9.709 11.111 1.00 51.12 403 PHE A O 1
ATOM 3161 N N . SER A 1 404 ? 4.797 11.796 11.465 1.00 43.22 404 SER A N 1
ATOM 3162 C CA . SER A 1 404 ? 3.780 12.484 10.652 1.00 43.22 404 SER A CA 1
ATOM 3163 C C . SER A 1 404 ? 3.915 12.206 9.143 1.00 43.22 404 SER A C 1
ATOM 3165 O O . SER A 1 404 ? 2.949 12.338 8.402 1.00 43.22 404 SER A O 1
ATOM 3167 N N . LEU A 1 405 ? 5.077 11.722 8.681 1.00 42.16 405 LEU A N 1
ATOM 3168 C CA . LEU A 1 405 ? 5.265 11.165 7.329 1.00 42.16 405 LEU A CA 1
ATOM 3169 C C . LEU A 1 405 ? 4.640 9.766 7.144 1.00 42.16 405 LEU A C 1
ATOM 3171 O O . LEU A 1 405 ? 4.669 9.240 6.032 1.00 42.16 405 LEU A O 1
ATOM 3175 N N . VAL A 1 406 ? 4.113 9.155 8.211 1.00 49.19 406 VAL A N 1
ATOM 3176 C CA . VAL A 1 406 ? 3.484 7.820 8.208 1.00 49.19 406 VAL A CA 1
ATOM 3177 C C . VAL A 1 406 ? 2.258 7.713 9.125 1.00 49.19 406 VAL A C 1
ATOM 3179 O O . VAL A 1 406 ? 1.839 6.615 9.469 1.00 49.19 406 VAL A O 1
ATOM 3182 N N . ASN A 1 407 ? 1.642 8.840 9.492 1.00 67.56 407 ASN A N 1
ATOM 3183 C CA . ASN A 1 407 ? 0.380 8.890 10.241 1.00 67.56 407 ASN A CA 1
ATOM 3184 C C . ASN A 1 407 ? 0.359 8.062 11.550 1.00 67.56 407 ASN A C 1
ATOM 3186 O O . ASN A 1 407 ? -0.685 7.511 11.912 1.00 67.56 407 ASN A O 1
ATOM 3190 N N . LEU A 1 408 ? 1.492 7.963 12.262 1.00 69.75 408 LEU A N 1
ATOM 3191 C CA . LEU A 1 408 ? 1.577 7.277 13.558 1.00 69.75 408 LEU A CA 1
ATOM 3192 C C . LEU A 1 408 ? 1.666 8.234 14.740 1.00 69.75 408 LEU A C 1
ATOM 3194 O O . LEU A 1 408 ? 2.465 9.167 14.750 1.00 69.75 408 LEU A O 1
ATOM 3198 N N . SER A 1 409 ? 0.922 7.890 15.789 1.00 70.44 409 SER A N 1
ATOM 3199 C CA . SER A 1 409 ? 0.973 8.521 17.108 1.00 70.44 409 SER A CA 1
ATOM 3200 C C . SER A 1 409 ? 1.301 7.473 18.174 1.00 70.44 409 SER A C 1
ATOM 3202 O O . SER A 1 409 ? 0.674 6.418 18.207 1.00 70.44 409 SER A O 1
ATOM 3204 N N . LEU A 1 410 ? 2.279 7.729 19.049 1.00 77.44 410 LEU A N 1
ATOM 3205 C CA . LEU A 1 410 ? 2.465 6.918 20.259 1.00 77.44 410 LEU A CA 1
ATOM 3206 C C . LEU A 1 410 ? 1.308 7.237 21.211 1.00 77.44 410 LEU A C 1
ATOM 3208 O O . LEU A 1 410 ? 1.160 8.390 21.602 1.00 77.44 410 LEU A O 1
ATOM 3212 N N . ILE A 1 411 ? 0.472 6.256 21.545 1.00 78.88 411 ILE A N 1
ATOM 3213 C CA . ILE A 1 411 ? -0.747 6.463 22.345 1.00 78.88 411 ILE A CA 1
ATOM 3214 C C . ILE A 1 411 ? -0.664 5.915 23.766 1.00 78.88 411 ILE A C 1
ATOM 3216 O O . ILE A 1 411 ? -1.371 6.418 24.633 1.00 78.88 411 ILE A O 1
ATOM 3220 N N . ASP A 1 412 ? 0.174 4.908 24.006 1.00 78.50 412 ASP A N 1
ATOM 3221 C CA . ASP A 1 412 ? 0.274 4.225 25.297 1.00 78.50 412 ASP A CA 1
ATOM 3222 C C . ASP A 1 412 ? 1.663 3.588 25.475 1.00 78.50 412 ASP A C 1
ATOM 3224 O O . ASP A 1 412 ? 2.308 3.232 24.489 1.00 78.50 412 ASP A O 1
ATOM 3228 N N . VAL A 1 413 ? 2.138 3.443 26.711 1.00 79.56 413 VAL A N 1
ATOM 3229 C CA . VAL A 1 413 ? 3.435 2.836 27.059 1.00 79.56 413 VAL A CA 1
ATOM 3230 C C . VAL A 1 413 ? 3.313 2.160 28.421 1.00 79.56 413 VAL A C 1
ATOM 3232 O O . VAL A 1 413 ? 2.904 2.800 29.384 1.00 79.56 413 VAL A O 1
ATOM 3235 N N . VAL A 1 414 ? 3.732 0.899 28.544 1.00 76.50 414 VAL A N 1
ATOM 3236 C CA . VAL A 1 414 ? 3.670 0.143 29.808 1.00 76.50 414 VAL A CA 1
ATOM 3237 C C . VAL A 1 414 ? 5.057 -0.394 30.189 1.00 76.50 414 VAL A C 1
ATOM 3239 O O . VAL A 1 414 ? 5.695 -1.040 29.357 1.00 76.50 414 VAL A O 1
ATOM 3242 N N . PRO A 1 415 ? 5.539 -0.196 31.434 1.00 67.88 415 PRO A N 1
ATOM 3243 C CA . PRO A 1 415 ? 4.928 0.597 32.509 1.00 67.88 415 PRO A CA 1
ATOM 3244 C C . PRO A 1 415 ? 4.815 2.090 32.162 1.00 67.88 415 PRO A C 1
ATOM 3246 O O . PRO A 1 415 ? 5.766 2.663 31.638 1.00 67.88 415 PRO A O 1
ATOM 3249 N N . GLN A 1 416 ? 3.700 2.746 32.508 1.00 64.06 416 GLN A N 1
ATOM 3250 C CA . GLN A 1 416 ? 3.501 4.175 32.191 1.00 64.06 416 GLN A CA 1
ATOM 3251 C C . GLN A 1 416 ? 4.542 5.093 32.855 1.00 64.06 416 GLN A C 1
ATOM 3253 O O . GLN A 1 416 ? 4.845 6.155 32.323 1.00 64.06 416 GLN A O 1
ATOM 3258 N N . SER A 1 417 ? 5.152 4.661 33.965 1.00 61.91 417 SER A N 1
ATOM 3259 C CA . SER A 1 417 ? 6.291 5.330 34.612 1.00 61.91 417 SER A CA 1
ATOM 3260 C C . SER A 1 417 ? 7.582 5.323 33.784 1.00 61.91 417 SER A C 1
ATOM 3262 O O . SER A 1 417 ? 8.505 6.071 34.095 1.00 61.91 417 SER A O 1
ATOM 3264 N N . CYS A 1 418 ? 7.665 4.482 32.748 1.00 63.28 418 CYS A N 1
ATOM 3265 C CA . CYS A 1 418 ? 8.785 4.457 31.809 1.00 63.28 418 CYS A CA 1
ATOM 3266 C C . CYS A 1 418 ? 8.616 5.466 30.670 1.00 63.28 418 CYS A C 1
ATOM 3268 O O . CYS A 1 418 ? 9.580 5.775 29.966 1.00 63.28 418 CYS A O 1
ATOM 3270 N N . TRP A 1 419 ? 7.400 5.965 30.451 1.00 64.25 419 TRP A N 1
ATOM 3271 C CA . TRP A 1 419 ? 7.152 6.956 29.423 1.00 64.25 419 TRP A CA 1
ATOM 3272 C C . TRP A 1 419 ? 7.477 8.336 29.974 1.00 64.25 419 TRP A C 1
ATOM 3274 O O . TRP A 1 419 ? 6.718 8.902 30.761 1.00 64.25 419 TRP A O 1
ATOM 3284 N N . ASP A 1 420 ? 8.576 8.915 29.495 1.00 63.28 420 ASP A N 1
ATOM 3285 C CA . ASP A 1 420 ? 8.589 10.360 29.336 1.00 63.28 420 ASP A CA 1
ATOM 3286 C C . ASP A 1 420 ? 7.589 10.655 28.210 1.00 63.28 420 ASP A C 1
ATOM 3288 O O . ASP A 1 420 ? 7.899 10.592 27.018 1.00 63.28 420 ASP A O 1
ATOM 3292 N N . LYS A 1 421 ? 6.339 10.873 28.633 1.00 47.50 421 LYS A N 1
ATOM 3293 C CA . LYS A 1 421 ? 5.151 11.160 27.816 1.00 47.50 421 LYS A CA 1
ATOM 3294 C C . LYS A 1 421 ? 5.327 12.401 26.930 1.00 47.50 421 LYS A C 1
ATOM 3296 O O . LYS A 1 421 ? 4.465 12.709 26.105 1.00 47.50 421 LYS A O 1
ATOM 3301 N N . GLU A 1 422 ? 6.453 13.093 27.085 1.00 39.78 422 GLU A N 1
ATOM 3302 C CA . GLU A 1 422 ? 6.622 14.473 26.713 1.00 39.78 422 GLU A CA 1
ATOM 3303 C C . GLU A 1 422 ? 7.899 14.765 25.936 1.00 39.78 422 GLU A C 1
ATOM 3305 O O . GLU A 1 422 ? 7.858 15.275 24.809 1.00 39.78 422 GLU A O 1
ATOM 3310 N N . GLY A 1 423 ? 9.040 14.344 26.463 1.00 48.62 423 GLY A N 1
ATOM 3311 C CA . GLY A 1 423 ? 10.215 14.158 25.645 1.00 48.62 423 GLY A CA 1
ATOM 3312 C C . GLY A 1 423 ? 9.999 13.090 24.571 1.00 48.62 423 GLY A C 1
ATOM 3313 O O . GLY A 1 423 ? 9.125 12.224 24.613 1.00 48.62 423 GLY A O 1
ATOM 3314 N N . THR A 1 424 ? 10.898 13.097 23.597 1.00 51.47 424 THR A N 1
ATOM 3315 C CA . THR A 1 424 ? 11.089 11.989 22.658 1.00 51.47 424 THR A CA 1
ATOM 3316 C C . THR A 1 424 ? 11.782 10.799 23.337 1.00 51.47 424 THR A C 1
ATOM 3318 O O . THR A 1 424 ? 12.702 10.225 22.756 1.00 51.47 424 THR A O 1
ATOM 3321 N N . GLN A 1 425 ? 11.437 10.467 24.590 1.00 56.53 425 GLN A N 1
ATOM 3322 C CA . GLN A 1 425 ? 12.218 9.564 25.444 1.00 56.53 425 GLN A CA 1
ATOM 3323 C C . GLN A 1 425 ? 11.375 8.462 26.108 1.00 56.53 425 GLN A C 1
ATOM 3325 O O . GLN A 1 425 ? 10.221 8.652 26.476 1.00 56.53 425 GLN A O 1
ATOM 3330 N N . ILE A 1 426 ? 11.965 7.282 26.278 1.00 62.53 426 ILE A N 1
ATOM 3331 C CA . ILE A 1 426 ? 11.421 6.202 27.106 1.00 62.53 426 ILE A CA 1
ATOM 3332 C C . ILE A 1 426 ? 12.556 5.760 28.035 1.00 62.53 426 ILE A C 1
ATOM 3334 O O . ILE A 1 426 ? 13.659 5.445 27.585 1.00 62.53 426 ILE A O 1
ATOM 3338 N N . THR A 1 427 ? 12.312 5.776 29.341 1.00 60.66 427 THR A N 1
ATOM 3339 C CA . THR A 1 427 ? 13.303 5.461 30.380 1.00 60.66 427 THR A CA 1
ATOM 3340 C C . THR A 1 427 ? 12.901 4.150 31.055 1.00 60.66 427 THR A C 1
ATOM 3342 O O . THR A 1 427 ? 11.830 4.106 31.647 1.00 60.66 427 THR A O 1
ATOM 3345 N N . PRO A 1 428 ? 13.703 3.073 30.999 1.00 57.09 428 PRO A N 1
ATOM 3346 C CA . PRO A 1 428 ? 13.340 1.805 31.624 1.00 57.09 428 PRO A CA 1
ATOM 3347 C C . PRO A 1 428 ? 13.230 1.955 33.151 1.00 57.09 428 PRO A C 1
ATOM 3349 O O . PRO A 1 428 ? 14.041 2.640 33.780 1.00 57.09 428 PRO A O 1
ATOM 3352 N N . ALA A 1 429 ? 12.238 1.294 33.754 1.00 51.06 429 ALA A N 1
ATOM 3353 C CA . ALA A 1 429 ? 12.061 1.266 35.204 1.00 51.06 429 ALA A CA 1
ATOM 3354 C C . ALA A 1 429 ? 13.279 0.622 35.889 1.00 51.06 429 ALA A C 1
ATOM 3356 O O . ALA A 1 429 ? 13.669 -0.494 35.547 1.00 51.06 429 ALA A O 1
ATOM 3357 N N . VAL A 1 430 ? 13.871 1.331 36.853 1.00 51.28 430 VAL A N 1
ATOM 3358 C CA . VAL A 1 430 ? 15.104 0.929 37.547 1.00 51.28 430 VAL A CA 1
ATOM 3359 C C . VAL A 1 430 ? 14.779 0.038 38.741 1.00 51.28 430 VAL A C 1
ATOM 3361 O O . VAL A 1 430 ? 14.231 0.529 39.723 1.00 51.28 430 VAL A O 1
ATOM 3364 N N . GLU A 1 431 ? 15.168 -1.241 38.688 1.00 43.03 431 GLU A N 1
ATOM 3365 C CA . GLU A 1 431 ? 15.104 -2.141 39.849 1.00 43.03 431 GLU A CA 1
ATOM 3366 C C . GLU A 1 431 ? 16.028 -3.374 39.712 1.00 43.03 431 GLU A C 1
ATOM 3368 O O . GLU A 1 431 ? 15.795 -4.249 38.884 1.00 43.03 431 GLU A O 1
ATOM 3373 N N . SER A 1 432 ? 17.046 -3.465 40.581 1.00 42.59 432 SER A N 1
ATOM 3374 C CA . SER A 1 432 ? 18.010 -4.580 40.753 1.00 42.59 432 SER A CA 1
ATOM 3375 C C . SER A 1 432 ? 18.967 -4.931 39.589 1.00 42.59 432 SER A C 1
ATOM 3377 O O . SER A 1 432 ? 18.637 -4.860 38.411 1.00 42.59 432 SER A O 1
ATOM 3379 N N . ASP A 1 433 ? 20.201 -5.316 39.939 1.00 47.50 433 ASP A N 1
ATOM 3380 C CA . ASP A 1 433 ? 21.267 -5.655 38.983 1.00 47.50 433 ASP A CA 1
ATOM 3381 C C . ASP A 1 433 ? 21.055 -7.050 38.359 1.00 47.50 433 ASP A C 1
ATOM 3383 O O . ASP A 1 433 ? 20.757 -8.020 39.059 1.00 47.50 433 ASP A O 1
ATOM 3387 N N . GLY A 1 434 ? 21.225 -7.157 37.038 1.00 49.94 434 GLY A N 1
ATOM 3388 C CA . GLY A 1 434 ? 21.078 -8.402 36.272 1.00 49.94 434 GLY A CA 1
ATOM 3389 C C . GLY A 1 434 ? 19.660 -8.771 35.805 1.00 49.94 434 GLY A C 1
ATOM 3390 O O . GLY A 1 434 ? 19.499 -9.819 35.177 1.00 49.94 434 GLY A O 1
ATOM 3391 N N . ALA A 1 435 ? 18.639 -7.946 36.063 1.00 56.41 435 ALA A N 1
ATOM 3392 C CA . ALA A 1 435 ? 17.280 -8.168 35.560 1.00 56.41 435 ALA A CA 1
ATOM 3393 C C . ALA A 1 435 ? 17.119 -7.793 34.066 1.00 56.41 435 ALA A C 1
ATOM 3395 O O . ALA A 1 435 ? 17.848 -6.962 33.520 1.00 56.41 435 ALA A O 1
ATOM 3396 N N . MET A 1 436 ? 16.137 -8.407 33.392 1.00 61.34 436 MET A N 1
ATOM 3397 C CA . MET A 1 436 ? 15.751 -8.067 32.015 1.00 61.34 436 MET A CA 1
ATOM 3398 C C . MET A 1 436 ? 14.556 -7.107 32.038 1.00 61.34 436 MET A C 1
ATOM 3400 O O . MET A 1 436 ? 13.407 -7.533 32.157 1.00 61.34 436 MET A O 1
ATOM 3404 N N . HIS A 1 437 ? 14.824 -5.813 31.899 1.00 70.62 437 HIS A N 1
ATOM 3405 C CA . HIS A 1 437 ? 13.794 -4.776 31.895 1.00 70.62 437 HIS A CA 1
ATOM 3406 C C . HIS A 1 437 ? 13.076 -4.752 30.542 1.00 70.62 437 HIS A C 1
ATOM 3408 O O . HIS A 1 437 ? 13.699 -4.941 29.492 1.00 70.62 437 HIS A O 1
ATOM 3414 N N . ARG A 1 438 ? 11.760 -4.521 30.559 1.00 77.38 438 ARG A N 1
ATOM 3415 C CA . ARG A 1 438 ? 10.920 -4.456 29.356 1.00 77.38 438 ARG A CA 1
ATOM 3416 C C . ARG A 1 438 ? 9.969 -3.269 29.436 1.00 77.38 438 ARG A C 1
ATOM 3418 O O . ARG A 1 438 ? 9.362 -3.035 30.480 1.00 77.38 438 ARG A O 1
ATOM 3425 N N . THR A 1 439 ? 9.815 -2.556 28.327 1.00 79.00 439 THR A N 1
ATOM 3426 C CA . THR A 1 439 ? 8.871 -1.442 28.195 1.00 79.00 439 THR A CA 1
ATOM 3427 C C . THR A 1 439 ? 8.160 -1.534 26.851 1.00 79.00 439 THR A C 1
ATOM 3429 O O . THR A 1 439 ? 8.808 -1.527 25.809 1.00 79.00 439 THR A O 1
ATOM 3432 N N . LEU A 1 440 ? 6.836 -1.640 26.870 1.00 83.38 440 LEU A N 1
ATOM 3433 C CA . LEU A 1 440 ? 5.974 -1.675 25.693 1.00 83.38 440 LEU A CA 1
ATOM 3434 C C . LEU A 1 440 ? 5.589 -0.248 25.292 1.00 83.38 440 LEU A C 1
ATOM 3436 O O . LEU A 1 440 ? 5.384 0.576 26.172 1.00 83.38 440 LEU A O 1
ATOM 3440 N N . ALA A 1 441 ? 5.418 0.027 24.001 1.00 83.81 441 ALA A N 1
ATOM 3441 C CA . ALA A 1 441 ? 5.073 1.336 23.453 1.00 83.81 441 ALA A CA 1
ATOM 3442 C C . ALA A 1 441 ? 4.148 1.190 22.233 1.00 83.81 441 ALA A C 1
ATOM 3444 O O . ALA A 1 441 ? 4.547 0.659 21.198 1.00 83.81 441 ALA A O 1
ATOM 3445 N N . ARG A 1 442 ? 2.894 1.623 22.353 1.00 86.75 442 ARG A N 1
ATOM 3446 C CA . ARG A 1 442 ? 1.799 1.374 21.409 1.00 86.75 442 ARG A CA 1
ATOM 3447 C C . ARG A 1 442 ? 1.585 2.536 20.444 1.00 86.75 442 ARG A C 1
ATOM 3449 O O . ARG A 1 442 ? 1.179 3.614 20.865 1.00 86.75 442 ARG A O 1
ATOM 3456 N N . PHE A 1 443 ? 1.776 2.315 19.148 1.00 83.44 443 PHE A N 1
ATOM 3457 C CA . PHE A 1 443 ? 1.634 3.343 18.116 1.00 83.44 443 PHE A CA 1
ATOM 3458 C C . PHE A 1 443 ? 0.357 3.126 17.291 1.00 83.44 443 PHE A C 1
ATOM 3460 O O . PHE A 1 443 ? 0.220 2.120 16.596 1.00 83.44 443 PHE A O 1
ATOM 3467 N N . ARG A 1 444 ? -0.572 4.084 17.347 1.00 81.38 444 ARG A N 1
ATOM 3468 C CA . ARG A 1 444 ? -1.842 4.077 16.609 1.00 81.38 444 ARG A CA 1
ATOM 3469 C C . ARG A 1 444 ? -1.712 4.779 15.266 1.00 81.38 444 ARG A C 1
ATOM 3471 O O . ARG A 1 444 ? -1.164 5.880 15.188 1.00 81.38 444 ARG A O 1
ATOM 3478 N N . HIS A 1 445 ? -2.280 4.156 14.237 1.00 78.50 445 HIS A N 1
ATOM 3479 C CA . HIS A 1 445 ? -2.436 4.731 12.904 1.00 78.50 445 HIS A CA 1
ATOM 3480 C C . HIS A 1 445 ? -3.747 5.528 12.781 1.00 78.50 445 HIS A C 1
ATOM 3482 O O . HIS A 1 445 ? -4.738 5.209 13.445 1.00 78.50 445 HIS A O 1
ATOM 3488 N N . SER A 1 446 ? -3.765 6.552 11.923 1.00 68.19 446 SER A N 1
ATOM 3489 C CA . SER A 1 446 ? -4.910 7.464 11.759 1.00 68.19 446 SER A CA 1
ATOM 3490 C C . SER A 1 446 ? -6.181 6.823 11.188 1.00 68.19 446 SER A C 1
ATOM 3492 O O . SER A 1 446 ? -7.253 7.393 11.330 1.00 68.19 446 SER A O 1
ATOM 3494 N N . ASP A 1 447 ? -6.069 5.676 10.515 1.00 70.38 447 ASP A N 1
ATOM 3495 C CA . ASP A 1 447 ? -7.204 4.932 9.951 1.00 70.38 447 ASP A CA 1
ATOM 3496 C C . ASP A 1 447 ? -7.885 4.080 11.036 1.00 70.38 447 ASP A C 1
ATOM 3498 O O . ASP A 1 447 ? -7.259 3.184 11.609 1.00 70.38 447 ASP A O 1
ATOM 3502 N N . GLU A 1 448 ? -9.154 4.369 11.330 1.00 60.53 448 GLU A N 1
ATOM 3503 C CA . GLU A 1 448 ? -9.919 3.792 12.444 1.00 60.53 448 GLU A CA 1
ATOM 3504 C C . GLU A 1 448 ? -10.141 2.276 12.348 1.00 60.53 448 GLU A C 1
ATOM 3506 O O . GLU A 1 448 ? -10.258 1.622 13.387 1.00 60.53 448 GLU A O 1
ATOM 3511 N N . LEU A 1 449 ? -10.119 1.697 11.142 1.00 53.12 449 LEU A N 1
ATOM 3512 C CA . LEU A 1 449 ? -10.383 0.268 10.913 1.00 53.12 449 LEU A CA 1
ATOM 3513 C C . LEU A 1 449 ? -9.160 -0.640 11.163 1.00 53.12 449 LEU A C 1
ATOM 3515 O O . LEU A 1 449 ? -9.235 -1.852 10.970 1.00 53.12 449 LEU A O 1
ATOM 3519 N N . THR A 1 450 ? -8.028 -0.073 11.590 1.00 74.88 450 THR A N 1
ATOM 3520 C CA . THR A 1 450 ? -6.732 -0.773 11.687 1.00 74.88 450 THR A CA 1
ATOM 3521 C C . THR A 1 450 ? -6.364 -1.212 13.101 1.00 74.88 450 THR A C 1
ATOM 3523 O O . THR A 1 450 ? -6.740 -0.573 14.084 1.00 74.88 450 THR A O 1
ATOM 3526 N N . CYS A 1 451 ? -5.536 -2.250 13.227 1.00 81.44 451 CYS A N 1
ATOM 3527 C CA . CYS A 1 451 ? -4.855 -2.538 14.492 1.00 81.44 451 CYS A CA 1
ATOM 3528 C C . CYS A 1 451 ? -3.803 -1.462 14.832 1.00 81.44 451 CYS A C 1
ATOM 3530 O O . CYS A 1 451 ? -3.298 -0.757 13.954 1.00 81.44 451 CYS A O 1
ATOM 3532 N N . ASP A 1 452 ? -3.452 -1.351 16.112 1.00 84.94 452 ASP A N 1
ATOM 3533 C CA . ASP A 1 452 ? -2.322 -0.535 16.566 1.00 84.94 452 ASP A CA 1
ATOM 3534 C C . ASP A 1 452 ? -1.032 -1.363 16.529 1.00 84.94 452 ASP A C 1
ATOM 3536 O O . ASP A 1 452 ? -1.070 -2.579 16.699 1.00 84.94 452 ASP A O 1
ATOM 3540 N N . PHE A 1 453 ? 0.122 -0.715 16.393 1.00 86.50 453 PHE A N 1
ATOM 3541 C CA . PHE A 1 453 ? 1.418 -1.344 16.650 1.00 86.50 453 PHE A CA 1
ATOM 3542 C C . PHE A 1 453 ? 1.731 -1.329 18.147 1.00 86.50 453 PHE A C 1
ATOM 3544 O O . PHE A 1 453 ? 1.321 -0.414 18.854 1.00 86.50 453 PHE A O 1
ATOM 3551 N N . VAL A 1 454 ? 2.528 -2.281 18.626 1.00 88.00 454 VAL A N 1
ATOM 3552 C CA . VAL A 1 454 ? 3.139 -2.286 19.962 1.00 88.00 454 VAL A CA 1
ATOM 3553 C C . VAL A 1 454 ? 4.612 -2.644 19.818 1.00 88.00 454 VAL A C 1
ATOM 3555 O O . VAL A 1 454 ? 4.948 -3.713 19.321 1.00 88.00 454 VAL A O 1
ATOM 3558 N N . ILE A 1 455 ? 5.494 -1.748 20.250 1.00 86.69 455 ILE A N 1
ATOM 3559 C CA . ILE A 1 455 ? 6.948 -1.906 20.240 1.00 86.69 455 ILE A CA 1
ATOM 3560 C C . ILE A 1 455 ? 7.411 -2.234 21.652 1.00 86.69 455 ILE A C 1
ATOM 3562 O O . ILE A 1 455 ? 7.189 -1.452 22.566 1.00 86.69 455 ILE A O 1
ATOM 3566 N N . VAL A 1 456 ? 8.090 -3.356 21.840 1.00 85.50 456 VAL A N 1
ATOM 3567 C CA . VAL A 1 456 ? 8.737 -3.704 23.104 1.00 85.50 456 VAL A CA 1
ATOM 3568 C C . VAL A 1 456 ? 10.207 -3.334 23.026 1.00 85.50 456 VAL A C 1
ATOM 3570 O O . VAL A 1 456 ? 10.913 -3.723 22.098 1.00 85.50 456 VAL A O 1
ATOM 3573 N N . LEU A 1 457 ? 10.665 -2.585 24.020 1.00 82.88 457 LEU A N 1
ATOM 3574 C CA . LEU A 1 457 ? 12.050 -2.213 24.251 1.00 82.88 457 LEU A CA 1
ATOM 3575 C C . LEU A 1 457 ? 12.575 -3.074 25.402 1.00 82.88 457 LEU A C 1
ATOM 3577 O O . LEU A 1 457 ? 12.019 -3.056 26.500 1.00 82.88 457 LEU A O 1
ATOM 3581 N N . GLU A 1 458 ? 13.613 -3.863 25.139 1.00 80.69 458 GLU A N 1
ATOM 3582 C CA . GLU A 1 458 ? 14.195 -4.822 26.080 1.00 80.69 458 GLU A CA 1
ATOM 3583 C C . GLU A 1 458 ? 15.621 -4.411 26.442 1.00 80.69 458 GLU A C 1
ATOM 3585 O O . GLU A 1 458 ? 16.435 -4.084 25.573 1.00 80.69 458 GLU A O 1
ATOM 3590 N N . PHE A 1 459 ? 15.936 -4.459 27.731 1.00 72.44 459 PHE A N 1
ATOM 3591 C CA . PHE A 1 459 ? 17.194 -3.974 28.278 1.00 72.44 459 PHE A CA 1
ATOM 3592 C C . PHE A 1 459 ? 17.777 -4.980 29.277 1.00 72.44 459 PHE A C 1
ATOM 3594 O O . PHE A 1 459 ? 17.101 -5.404 30.214 1.00 72.44 459 PHE A O 1
ATOM 3601 N N . GLU A 1 460 ? 19.038 -5.357 29.077 1.00 68.25 460 GLU A N 1
ATOM 3602 C CA . GLU A 1 460 ? 19.770 -6.314 29.908 1.00 68.25 460 GLU A CA 1
ATOM 3603 C C . GLU A 1 460 ? 21.179 -5.769 30.193 1.00 68.25 460 GLU A C 1
ATOM 3605 O O . GLU A 1 460 ? 21.964 -5.520 29.273 1.00 68.25 460 GLU A O 1
ATOM 3610 N N . GLN A 1 461 ? 21.520 -5.595 31.471 1.00 60.66 461 GLN A N 1
ATOM 3611 C CA . GLN A 1 461 ? 22.840 -5.133 31.903 1.00 60.66 461 GLN A CA 1
ATOM 3612 C C . GLN A 1 461 ? 23.636 -6.304 32.493 1.00 60.66 461 GLN A C 1
ATOM 3614 O O . GLN A 1 461 ? 23.217 -6.916 33.473 1.00 60.66 461 GLN A O 1
ATOM 3619 N N . ARG A 1 462 ? 24.801 -6.622 31.908 1.00 55.88 462 ARG A N 1
ATOM 3620 C CA . ARG A 1 462 ? 25.731 -7.634 32.443 1.00 55.88 462 ARG A CA 1
ATOM 3621 C C . ARG A 1 462 ? 27.086 -6.996 32.737 1.00 55.88 462 ARG A C 1
ATOM 3623 O O . ARG A 1 462 ? 27.956 -6.912 31.867 1.00 55.88 462 ARG A O 1
ATOM 3630 N N . GLY A 1 463 ? 27.262 -6.534 33.975 1.00 59.69 463 GLY A N 1
ATOM 3631 C CA . GLY A 1 463 ? 28.463 -5.811 34.399 1.00 59.69 463 GLY A CA 1
ATOM 3632 C C . GLY A 1 463 ? 28.659 -4.533 33.578 1.00 59.69 463 GLY A C 1
ATOM 3633 O O . GLY A 1 463 ? 27.755 -3.711 33.477 1.00 59.69 463 GLY A O 1
ATOM 3634 N N . THR A 1 464 ? 29.823 -4.379 32.945 1.00 52.66 464 THR A N 1
ATOM 3635 C CA . THR A 1 464 ? 30.143 -3.222 32.086 1.00 52.66 464 THR A CA 1
ATOM 3636 C C . THR A 1 464 ? 29.551 -3.298 30.673 1.00 52.66 464 THR A C 1
ATOM 3638 O O . THR A 1 464 ? 29.788 -2.394 29.871 1.00 52.66 464 THR A O 1
ATOM 3641 N N . ARG A 1 465 ? 28.810 -4.362 30.327 1.00 48.78 465 ARG A N 1
ATOM 3642 C CA . ARG A 1 465 ? 28.282 -4.582 28.973 1.00 48.78 465 ARG A CA 1
ATOM 3643 C C . ARG A 1 465 ? 26.756 -4.483 28.953 1.00 48.78 465 ARG A C 1
ATOM 3645 O O . ARG A 1 465 ? 26.057 -5.407 29.365 1.00 48.78 465 ARG A O 1
ATOM 3652 N N . THR A 1 466 ? 26.256 -3.368 28.429 1.00 59.75 466 THR A N 1
ATOM 3653 C CA . THR A 1 466 ? 24.835 -3.174 28.116 1.00 59.75 466 THR A CA 1
ATOM 3654 C C . THR A 1 466 ? 24.436 -3.982 26.880 1.00 59.75 466 THR A C 1
ATOM 3656 O O . THR A 1 466 ? 25.152 -3.982 25.875 1.00 59.75 466 THR A O 1
ATOM 3659 N N . MET A 1 467 ? 23.262 -4.614 26.918 1.00 61.28 467 MET A N 1
ATOM 3660 C CA . MET A 1 467 ? 22.555 -5.106 25.738 1.00 61.28 467 MET A CA 1
ATOM 3661 C C . MET A 1 467 ? 21.152 -4.497 25.664 1.00 61.28 467 MET A C 1
ATOM 3663 O O . MET A 1 467 ? 20.381 -4.543 26.617 1.00 61.28 467 MET A O 1
ATOM 3667 N N . ALA A 1 468 ? 20.829 -3.958 24.492 1.00 69.56 468 ALA A N 1
ATOM 3668 C CA . ALA A 1 468 ? 19.541 -3.367 24.161 1.00 69.56 468 ALA A CA 1
ATOM 3669 C C . ALA A 1 468 ? 18.951 -4.109 22.956 1.00 69.56 468 ALA A C 1
ATOM 3671 O O . ALA A 1 468 ? 19.675 -4.414 22.002 1.00 69.56 468 ALA A O 1
ATOM 3672 N N . ARG A 1 469 ? 17.654 -4.420 22.994 1.00 77.12 469 ARG A N 1
ATOM 3673 C CA . ARG A 1 469 ? 16.908 -5.039 21.887 1.00 77.12 469 ARG A CA 1
ATOM 3674 C C . ARG A 1 469 ? 15.551 -4.357 21.752 1.00 77.12 469 ARG A C 1
ATOM 3676 O O . ARG A 1 469 ? 15.052 -3.762 22.700 1.00 77.12 469 ARG A O 1
ATOM 3683 N N . SER A 1 470 ? 14.944 -4.458 20.578 1.00 81.69 470 SER A N 1
ATOM 3684 C CA . SER A 1 470 ? 13.565 -4.026 20.369 1.00 81.69 470 SER A CA 1
ATOM 3685 C C . SER A 1 470 ? 12.842 -4.985 19.444 1.00 81.69 470 SER A C 1
ATOM 3687 O O . SER A 1 470 ? 13.457 -5.543 18.532 1.00 81.69 470 SER A O 1
ATOM 3689 N N . TRP A 1 471 ? 11.540 -5.123 19.637 1.00 84.06 471 TRP A N 1
ATOM 3690 C CA . TRP A 1 471 ? 10.656 -5.834 18.726 1.00 84.06 471 TRP A CA 1
ATOM 3691 C C . TRP A 1 471 ? 9.308 -5.130 18.589 1.00 84.06 471 TRP A C 1
ATOM 3693 O O . TRP A 1 471 ? 8.981 -4.273 19.400 1.00 84.06 471 TRP A O 1
ATOM 3703 N N . VAL A 1 472 ? 8.541 -5.453 17.550 1.00 85.44 472 VAL A N 1
ATOM 3704 C CA . VAL A 1 472 ? 7.211 -4.901 17.282 1.00 85.44 472 VAL A CA 1
ATOM 3705 C C . VAL A 1 472 ? 6.226 -6.003 16.893 1.00 85.44 472 VAL A C 1
ATOM 3707 O O . VAL A 1 472 ? 6.591 -7.010 16.292 1.00 85.44 472 VAL A O 1
ATOM 3710 N N . THR A 1 473 ? 4.973 -5.789 17.272 1.00 86.44 473 THR A N 1
ATOM 3711 C CA . THR A 1 473 ? 3.788 -6.616 17.019 1.00 86.44 473 THR A CA 1
ATOM 3712 C C . THR A 1 473 ? 2.631 -5.677 16.660 1.00 86.44 473 THR A C 1
ATOM 3714 O O . THR A 1 473 ? 2.738 -4.473 16.917 1.00 86.44 473 THR A O 1
ATOM 3717 N N . ILE A 1 474 ? 1.523 -6.172 16.105 1.00 87.44 474 ILE A N 1
ATOM 3718 C CA . ILE A 1 474 ? 0.248 -5.432 16.174 1.00 87.44 474 ILE A CA 1
ATOM 3719 C C . ILE A 1 474 ? -0.590 -5.884 17.368 1.00 87.44 474 ILE A C 1
ATOM 3721 O O . ILE A 1 474 ? -0.233 -6.841 18.054 1.00 87.44 474 ILE A O 1
ATOM 3725 N N . CYS A 1 475 ? -1.658 -5.143 17.645 1.00 85.38 475 CYS A N 1
ATOM 3726 C CA . CYS A 1 475 ? -2.629 -5.388 18.699 1.00 85.38 475 CYS A CA 1
ATOM 3727 C C . CYS A 1 475 ? -3.970 -4.728 18.328 1.00 85.38 475 CYS A C 1
ATOM 3729 O O . CYS A 1 475 ? -4.007 -3.581 17.865 1.00 85.38 475 CYS A O 1
ATOM 3731 N N . SER A 1 476 ? -5.085 -5.417 18.566 1.00 81.69 476 SER A N 1
ATOM 3732 C CA . SER A 1 476 ? -6.428 -4.858 18.394 1.00 81.69 476 SER A CA 1
ATOM 3733 C C . SER A 1 476 ? -6.639 -3.627 19.277 1.00 81.69 476 SER A C 1
ATOM 3735 O O . SER A 1 476 ? -6.272 -3.613 20.457 1.00 81.69 476 SER A O 1
ATOM 3737 N N . ARG A 1 477 ? -7.322 -2.601 18.745 1.00 80.31 477 ARG A N 1
ATOM 3738 C CA . ARG A 1 477 ? -7.664 -1.357 19.471 1.00 80.31 477 ARG A CA 1
ATOM 3739 C C . ARG A 1 477 ? -8.408 -1.587 20.793 1.00 80.31 477 ARG A C 1
ATOM 3741 O O . ARG A 1 477 ? -8.402 -0.696 21.636 1.00 80.31 477 ARG A O 1
ATOM 3748 N N . LYS A 1 478 ? -9.041 -2.757 20.958 1.00 78.38 478 LYS A N 1
ATOM 3749 C CA . LYS A 1 478 ? -9.847 -3.148 22.127 1.00 78.38 478 LYS A CA 1
ATOM 3750 C C . LYS A 1 478 ? -9.054 -3.847 23.243 1.00 78.38 478 LYS A C 1
ATOM 3752 O O . LYS A 1 478 ? -9.570 -3.961 24.348 1.00 78.38 478 LYS A O 1
ATOM 3757 N N . THR A 1 479 ? -7.838 -4.325 22.977 1.00 79.44 479 THR A N 1
ATOM 3758 C CA . THR A 1 479 ? -7.024 -5.077 23.950 1.00 79.44 479 THR A CA 1
ATOM 3759 C C . THR A 1 479 ? -6.139 -4.127 24.771 1.00 79.44 479 THR A C 1
ATOM 3761 O O . THR A 1 479 ? -5.399 -3.357 24.153 1.00 79.44 479 THR A O 1
ATOM 3764 N N . PRO A 1 480 ? -6.165 -4.146 26.120 1.00 80.62 480 PRO A N 1
ATOM 3765 C CA . PRO A 1 480 ? -5.319 -3.290 26.964 1.00 80.62 480 PRO A CA 1
ATOM 3766 C C . PRO A 1 480 ? -3.816 -3.559 26.801 1.00 80.62 480 PRO A C 1
ATOM 3768 O O . PRO A 1 480 ? -3.400 -4.701 26.592 1.00 80.62 480 PRO A O 1
ATOM 3771 N N . LEU A 1 481 ? -2.976 -2.526 26.941 1.00 81.62 481 LEU A N 1
ATOM 3772 C CA . LEU A 1 481 ? -1.519 -2.702 26.873 1.00 81.62 481 LEU A CA 1
ATOM 3773 C C . LEU A 1 481 ? -0.961 -3.316 28.167 1.00 81.62 481 LEU A C 1
ATOM 3775 O O . LEU A 1 481 ? 0.028 -4.042 28.124 1.00 81.62 481 LEU A O 1
ATOM 3779 N N . GLU A 1 482 ? -1.615 -3.079 29.304 1.00 79.44 482 GLU A N 1
ATOM 3780 C CA . GLU A 1 482 ? -1.268 -3.645 30.610 1.00 79.44 482 GLU A CA 1
ATOM 3781 C C . GLU A 1 482 ? -1.493 -5.161 30.670 1.00 79.44 482 GLU A C 1
ATOM 3783 O O . GLU A 1 482 ? -0.678 -5.879 31.246 1.00 79.44 482 GLU A O 1
ATOM 3788 N N . GLU A 1 483 ? -2.552 -5.668 30.034 1.00 78.31 483 GLU A N 1
ATOM 3789 C CA . GLU A 1 483 ? -2.795 -7.110 29.899 1.00 78.31 483 GLU A CA 1
ATOM 3790 C C . GLU A 1 483 ? -1.703 -7.771 29.045 1.00 78.31 483 GLU A C 1
ATOM 3792 O O . GLU A 1 483 ? -1.112 -8.783 29.432 1.00 78.31 483 GLU A O 1
ATOM 3797 N N . LEU A 1 484 ? -1.388 -7.138 27.912 1.00 79.12 484 LEU A N 1
ATOM 3798 C CA . LEU A 1 484 ? -0.333 -7.538 26.985 1.00 79.12 484 LEU A CA 1
ATOM 3799 C C . LEU A 1 484 ? 1.044 -7.529 27.671 1.00 79.12 484 LEU A C 1
ATOM 3801 O O . LEU A 1 484 ? 1.829 -8.455 27.485 1.00 79.12 484 LEU A O 1
ATOM 3805 N N . ALA A 1 485 ? 1.312 -6.539 28.529 1.00 80.12 485 ALA A N 1
ATOM 3806 C CA . ALA A 1 485 ? 2.514 -6.462 29.355 1.00 80.12 485 ALA A CA 1
ATOM 3807 C C . ALA A 1 485 ? 2.564 -7.545 30.445 1.00 80.12 485 ALA A C 1
ATOM 3809 O O . ALA A 1 485 ? 3.608 -8.170 30.637 1.00 80.12 485 ALA A O 1
ATOM 3810 N N . GLY A 1 486 ? 1.446 -7.793 31.132 1.00 76.88 486 GLY A N 1
ATOM 3811 C CA . GLY A 1 486 ? 1.345 -8.803 32.188 1.00 76.88 486 GLY A CA 1
ATOM 3812 C C . GLY A 1 486 ? 1.555 -10.227 31.673 1.00 76.88 486 GLY A C 1
ATOM 3813 O O . GLY A 1 486 ? 2.229 -11.019 32.322 1.00 76.88 486 GLY A O 1
ATOM 3814 N N . LYS A 1 487 ? 1.049 -10.538 30.473 1.00 75.62 487 LYS A N 1
ATOM 3815 C CA . LYS A 1 487 ? 1.194 -11.852 29.817 1.00 75.62 487 LYS A CA 1
ATOM 3816 C C . LYS A 1 487 ? 2.413 -11.926 28.870 1.00 75.62 487 LYS A C 1
ATOM 3818 O O . LYS A 1 487 ? 2.687 -12.979 28.286 1.00 75.62 487 LYS A O 1
ATOM 3823 N N . LEU A 1 488 ? 3.194 -10.843 28.738 1.00 71.81 488 LEU A N 1
ATOM 3824 C CA . LEU A 1 488 ? 4.238 -10.664 27.711 1.00 71.81 488 LEU A CA 1
ATOM 3825 C C . LEU A 1 488 ? 5.290 -11.777 27.685 1.00 71.81 488 LEU A C 1
ATOM 3827 O O . LEU A 1 488 ? 5.821 -12.113 26.627 1.00 71.81 488 LEU A O 1
ATOM 3831 N N . HIS A 1 489 ? 5.625 -12.350 28.843 1.00 68.75 489 HIS A N 1
ATOM 3832 C CA . HIS A 1 489 ? 6.630 -13.409 28.938 1.00 68.75 489 HIS A CA 1
ATOM 3833 C C . HIS A 1 489 ? 6.259 -14.676 28.157 1.00 68.75 489 HIS A C 1
ATOM 3835 O O . HIS A 1 489 ? 7.169 -15.374 27.711 1.00 68.75 489 HIS A O 1
ATOM 3841 N N . HIS A 1 490 ? 4.970 -14.937 27.916 1.00 64.25 490 HIS A N 1
ATOM 3842 C CA . HIS A 1 490 ? 4.538 -16.065 27.090 1.00 64.25 490 HIS A CA 1
ATOM 3843 C C . HIS A 1 490 ? 4.758 -15.809 25.597 1.00 64.25 490 HIS A C 1
ATOM 3845 O O . HIS A 1 490 ? 5.356 -16.648 24.928 1.00 64.25 490 HIS A O 1
ATOM 3851 N N . MET A 1 491 ? 4.382 -14.637 25.076 1.00 65.38 491 MET A N 1
ATOM 3852 C CA . MET A 1 491 ? 4.592 -14.311 23.657 1.00 65.38 491 MET A CA 1
ATOM 3853 C C . MET A 1 491 ? 6.049 -13.963 23.308 1.00 65.38 491 MET A C 1
ATOM 3855 O O . MET A 1 491 ? 6.477 -14.214 22.184 1.00 65.38 491 MET A O 1
ATOM 3859 N N . ALA A 1 492 ? 6.846 -13.447 24.252 1.00 65.38 492 ALA A N 1
ATOM 3860 C CA . ALA A 1 492 ? 8.182 -12.897 23.983 1.00 65.38 492 ALA A CA 1
ATOM 3861 C C . ALA A 1 492 ? 9.146 -13.836 23.228 1.00 65.38 492 ALA A C 1
ATOM 3863 O O . ALA A 1 492 ? 9.983 -13.348 22.474 1.00 65.38 492 ALA A O 1
ATOM 3864 N N . HIS A 1 493 ? 9.029 -15.162 23.372 1.00 63.12 493 HIS A N 1
ATOM 3865 C CA . HIS A 1 493 ? 9.866 -16.105 22.616 1.00 63.12 493 HIS A CA 1
ATOM 3866 C C . HIS A 1 493 ? 9.565 -16.112 21.103 1.00 63.12 493 HIS A C 1
ATOM 3868 O O . HIS A 1 493 ? 10.466 -16.354 20.305 1.00 63.12 493 HIS A O 1
ATOM 3874 N N . LYS A 1 494 ? 8.324 -15.797 20.704 1.00 60.53 494 LYS A N 1
ATOM 3875 C CA . LYS A 1 494 ? 7.883 -15.701 19.302 1.00 60.53 494 LYS A CA 1
ATOM 3876 C C . LYS A 1 494 ? 8.260 -14.349 18.685 1.00 60.53 494 LYS A C 1
ATOM 3878 O O . LYS A 1 494 ? 8.671 -14.282 17.525 1.00 60.53 494 LYS A O 1
ATOM 3883 N N . VAL A 1 495 ? 8.124 -13.275 19.472 1.00 63.53 495 VAL A N 1
ATOM 3884 C CA . VAL A 1 495 ? 8.233 -11.887 18.988 1.00 63.53 495 VAL A CA 1
ATOM 3885 C C . VAL A 1 495 ? 9.610 -11.241 19.214 1.00 63.53 495 VAL A C 1
ATOM 3887 O O . VAL A 1 495 ? 9.918 -10.239 18.571 1.00 63.53 495 VAL A O 1
ATOM 3890 N N . SER A 1 496 ? 10.483 -11.776 20.077 1.00 63.12 496 SER A N 1
ATOM 3891 C CA . SER A 1 496 ? 11.799 -11.150 20.287 1.00 63.12 496 SER A CA 1
ATOM 3892 C C . SER A 1 496 ? 12.615 -11.106 18.984 1.00 63.12 496 SER A C 1
ATOM 3894 O O . SER A 1 496 ? 12.665 -12.061 18.206 1.00 63.12 496 SER A O 1
ATOM 3896 N N . GLY A 1 497 ? 13.211 -9.944 18.711 1.00 63.94 497 GLY A N 1
ATOM 3897 C CA . GLY A 1 497 ? 13.948 -9.658 17.478 1.00 63.94 497 GLY A CA 1
ATOM 3898 C C . GLY A 1 497 ? 13.101 -9.291 16.249 1.00 63.94 497 GLY A C 1
ATOM 3899 O O . GLY A 1 497 ? 13.684 -9.051 15.190 1.00 63.94 497 GLY A O 1
ATOM 3900 N N . LYS A 1 498 ? 11.761 -9.212 16.329 1.00 76.62 498 LYS A N 1
ATOM 3901 C CA . LYS A 1 498 ? 10.937 -8.777 15.179 1.00 76.62 498 LYS A CA 1
ATOM 3902 C C . LYS A 1 498 ? 10.985 -7.267 15.010 1.00 76.62 498 LYS A C 1
ATOM 3904 O O . LYS A 1 498 ? 10.243 -6.530 15.640 1.00 76.62 498 LYS A O 1
ATOM 3909 N N . ALA A 1 499 ? 11.878 -6.801 14.145 1.00 80.81 499 ALA A N 1
ATOM 3910 C CA . ALA A 1 499 ? 12.105 -5.382 13.889 1.00 80.81 499 ALA A CA 1
ATOM 3911 C C . ALA A 1 499 ? 11.041 -4.711 12.991 1.00 80.81 499 ALA A C 1
ATOM 3913 O O . ALA A 1 499 ? 11.217 -3.552 12.623 1.00 80.81 499 ALA A O 1
ATOM 3914 N N . SER A 1 500 ? 9.966 -5.394 12.587 1.00 83.19 500 SER A N 1
ATOM 3915 C CA . SER A 1 500 ? 8.931 -4.812 11.719 1.00 83.19 500 SER A CA 1
ATOM 3916 C C . SER A 1 500 ? 7.589 -5.546 11.803 1.00 83.19 500 SER A C 1
ATOM 3918 O O . SER A 1 500 ? 7.578 -6.717 12.169 1.00 83.19 500 SER A O 1
ATOM 3920 N N . ALA A 1 501 ? 6.498 -4.847 11.470 1.00 83.38 501 ALA A N 1
ATOM 3921 C CA . ALA A 1 501 ? 5.112 -5.339 11.443 1.00 83.38 501 ALA A CA 1
ATOM 3922 C C . ALA A 1 501 ? 4.261 -4.536 10.419 1.00 83.38 501 ALA A C 1
ATOM 3924 O O . ALA A 1 501 ? 4.656 -3.429 10.030 1.00 83.38 501 ALA A O 1
ATOM 3925 N N . SER A 1 502 ? 3.073 -5.024 10.040 1.00 83.50 502 SER A N 1
ATOM 3926 C CA . SER A 1 502 ? 2.051 -4.293 9.265 1.00 83.50 502 SER A CA 1
ATOM 3927 C C . SER A 1 502 ? 0.707 -4.291 9.993 1.00 83.50 502 SER A C 1
ATOM 3929 O O . SER A 1 502 ? 0.402 -5.218 10.733 1.00 83.50 502 SER A O 1
ATOM 3931 N N . ASN A 1 503 ? -0.106 -3.251 9.785 1.00 79.12 503 ASN A N 1
ATOM 3932 C CA . ASN A 1 503 ? -1.499 -3.197 10.242 1.00 79.12 503 ASN A CA 1
ATOM 3933 C C . ASN A 1 503 ? -2.516 -3.095 9.088 1.00 79.12 503 ASN A C 1
ATOM 3935 O O . ASN A 1 503 ? -3.683 -2.777 9.333 1.00 79.12 503 ASN A O 1
ATOM 3939 N N . GLY A 1 504 ? -2.074 -3.327 7.844 1.00 78.12 504 GLY A N 1
ATOM 3940 C CA . GLY A 1 504 ? -2.868 -3.179 6.621 1.00 78.12 504 GLY A CA 1
ATOM 3941 C C . GLY A 1 504 ? -2.427 -1.975 5.777 1.00 78.12 504 GLY A C 1
ATOM 3942 O O . GLY A 1 504 ? -1.634 -2.146 4.848 1.00 78.12 504 GLY A O 1
ATOM 3943 N N . PRO A 1 505 ? -2.927 -0.751 6.039 1.00 72.19 505 PRO A N 1
ATOM 3944 C CA . PRO A 1 505 ? -2.554 0.435 5.268 1.00 72.19 505 PRO A CA 1
ATOM 3945 C C . PRO A 1 505 ? -1.182 1.008 5.655 1.00 72.19 505 PRO A C 1
ATOM 3947 O O . PRO A 1 505 ? -0.620 1.771 4.868 1.00 72.19 505 PRO A O 1
ATOM 3950 N N . LEU A 1 506 ? -0.626 0.644 6.820 1.00 74.88 506 LEU A N 1
ATOM 3951 C CA . LEU A 1 506 ? 0.721 1.029 7.228 1.00 74.88 506 LEU A CA 1
ATOM 3952 C C . LEU A 1 506 ? 1.610 -0.174 7.553 1.00 74.88 506 LEU A C 1
ATOM 3954 O O . LEU A 1 506 ? 1.190 -1.183 8.110 1.00 74.88 506 LEU A O 1
ATOM 3958 N N . ASN A 1 507 ? 2.891 0.007 7.243 1.00 82.94 507 ASN A N 1
ATOM 3959 C CA . ASN A 1 507 ? 3.966 -0.953 7.394 1.00 82.94 507 ASN A CA 1
ATOM 3960 C C . ASN A 1 507 ? 5.120 -0.267 8.134 1.00 82.94 507 ASN A C 1
ATOM 3962 O O . ASN A 1 507 ? 5.614 0.774 7.682 1.00 82.94 507 ASN A O 1
ATOM 3966 N N . LEU A 1 508 ? 5.553 -0.832 9.257 1.00 80.56 508 LEU A N 1
ATOM 3967 C CA . LEU A 1 508 ? 6.463 -0.176 10.191 1.00 80.56 508 LEU A CA 1
ATOM 3968 C C . LEU A 1 508 ? 7.739 -0.991 10.393 1.00 80.56 508 LEU A C 1
ATOM 3970 O O . LEU A 1 508 ? 7.676 -2.189 10.668 1.00 80.56 508 LEU A O 1
ATOM 3974 N N . ARG A 1 509 ? 8.902 -0.335 10.323 1.00 81.81 509 ARG A N 1
ATOM 3975 C CA . ARG A 1 509 ? 10.188 -0.895 10.766 1.00 81.81 509 ARG A CA 1
ATOM 3976 C C . ARG A 1 509 ? 10.753 -0.098 11.935 1.00 81.81 509 ARG A C 1
ATOM 3978 O O . ARG A 1 509 ? 10.750 1.127 11.906 1.00 81.81 509 ARG A O 1
ATOM 3985 N N . VAL A 1 510 ? 11.286 -0.808 12.921 1.00 81.38 510 VAL A N 1
ATOM 3986 C CA . VAL A 1 510 ? 11.922 -0.306 14.140 1.00 81.38 510 VAL A CA 1
ATOM 3987 C C . VAL A 1 510 ? 13.418 -0.606 14.068 1.00 81.38 510 VAL A C 1
ATOM 3989 O O . VAL A 1 510 ? 13.809 -1.753 13.865 1.00 81.38 510 VAL A O 1
ATOM 3992 N N . THR A 1 511 ? 14.276 0.398 14.239 1.00 75.38 511 THR A N 1
ATOM 3993 C CA . THR A 1 511 ? 15.735 0.197 14.333 1.00 75.38 511 THR A CA 1
ATOM 3994 C C . THR A 1 511 ? 16.324 0.916 15.542 1.00 75.38 511 THR A C 1
ATOM 3996 O O . THR A 1 511 ? 15.775 1.918 16.000 1.00 75.38 511 THR A O 1
ATOM 3999 N N . LEU A 1 512 ? 17.435 0.383 16.062 1.00 74.81 512 LEU A N 1
ATOM 4000 C CA . LEU A 1 512 ? 18.144 0.903 17.231 1.00 74.81 512 LEU A CA 1
ATOM 4001 C C . LEU A 1 512 ? 19.525 1.431 16.838 1.00 74.81 512 LEU A C 1
ATOM 4003 O O . LEU A 1 512 ? 20.384 0.659 16.415 1.00 74.81 512 LEU A O 1
ATOM 4007 N N . GLU A 1 513 ? 19.765 2.730 17.023 1.00 67.69 513 GLU A N 1
ATOM 4008 C CA . GLU A 1 513 ? 21.100 3.327 16.867 1.00 67.69 513 GLU A CA 1
ATOM 4009 C C . GLU A 1 513 ? 21.762 3.559 18.232 1.00 67.69 513 GLU A C 1
ATOM 4011 O O . GLU A 1 513 ? 21.140 4.115 19.139 1.00 67.69 513 GLU A O 1
ATOM 4016 N N . HIS A 1 514 ? 23.036 3.186 18.370 1.00 60.97 514 HIS A N 1
ATOM 4017 C CA . HIS A 1 514 ? 23.823 3.394 19.590 1.00 60.97 514 HIS A CA 1
ATOM 4018 C C . HIS A 1 514 ? 24.530 4.762 19.563 1.00 60.97 514 HIS A C 1
ATOM 4020 O O . HIS A 1 514 ? 25.217 5.090 18.593 1.00 60.97 514 HIS A O 1
ATOM 4026 N N . GLY A 1 515 ? 24.413 5.557 20.631 1.00 51.03 515 GLY A N 1
ATOM 4027 C CA . GLY A 1 515 ? 25.164 6.813 20.779 1.00 51.03 515 GLY A CA 1
ATOM 4028 C C . GLY A 1 515 ? 26.673 6.582 20.956 1.00 51.03 515 GLY A C 1
ATOM 4029 O O . GLY A 1 515 ? 27.077 5.662 21.658 1.00 51.03 515 GLY A O 1
ATOM 4030 N N . ALA A 1 516 ? 27.530 7.410 20.350 1.00 43.62 516 ALA A N 1
ATOM 4031 C CA . ALA A 1 516 ? 28.973 7.131 20.274 1.00 43.62 516 ALA A CA 1
ATOM 4032 C C . ALA A 1 516 ? 29.720 7.081 21.629 1.00 43.62 516 ALA A C 1
ATOM 4034 O O . ALA A 1 516 ? 30.744 6.408 21.721 1.00 43.62 516 ALA A O 1
ATOM 4035 N N . HIS A 1 517 ? 29.233 7.775 22.671 1.00 48.09 517 HIS A N 1
ATOM 4036 C CA . HIS A 1 517 ? 29.960 7.934 23.945 1.00 48.09 517 HIS A CA 1
ATOM 4037 C C . HIS A 1 517 ? 29.119 7.849 25.239 1.00 48.09 517 HIS A C 1
ATOM 4039 O O . HIS A 1 517 ? 29.677 8.029 26.318 1.00 48.09 517 HIS A O 1
ATOM 4045 N N . GLN A 1 518 ? 27.815 7.552 25.180 1.00 48.69 518 GLN A N 1
ATOM 4046 C CA . GLN A 1 518 ? 26.959 7.358 26.368 1.00 48.69 518 GLN A CA 1
ATOM 4047 C C . GLN A 1 518 ? 25.847 6.324 26.100 1.00 48.69 518 GLN A C 1
ATOM 4049 O O . GLN A 1 518 ? 25.464 6.160 24.936 1.00 48.69 518 GLN A O 1
ATOM 4054 N N . PRO A 1 519 ? 25.314 5.640 27.138 1.00 54.97 519 PRO A N 1
ATOM 4055 C CA . PRO A 1 519 ? 24.352 4.540 27.001 1.00 54.97 519 PRO A CA 1
ATOM 4056 C C . PRO A 1 519 ? 22.948 5.036 26.614 1.00 54.97 519 PRO A C 1
ATOM 4058 O O . PRO A 1 519 ? 22.031 5.136 27.427 1.00 54.97 519 PRO A O 1
ATOM 4061 N N . THR A 1 520 ? 22.798 5.383 25.338 1.00 57.91 520 THR A N 1
ATOM 4062 C CA . THR A 1 520 ? 21.567 5.920 24.751 1.00 57.91 520 THR A CA 1
ATOM 4063 C C . THR A 1 520 ? 21.261 5.209 23.440 1.00 57.91 520 THR A C 1
ATOM 4065 O O . THR A 1 520 ? 22.149 5.016 22.602 1.00 57.91 520 THR A O 1
ATOM 4068 N N . PHE A 1 521 ? 19.996 4.825 23.268 1.00 65.25 521 PHE A N 1
ATOM 4069 C CA . PHE A 1 521 ? 19.530 3.987 22.164 1.00 65.25 521 PHE A CA 1
ATOM 4070 C C . PHE A 1 521 ? 18.413 4.701 21.402 1.00 65.25 521 PHE A C 1
ATOM 4072 O O . PHE A 1 521 ? 17.323 4.912 21.928 1.00 65.25 521 PHE A O 1
ATOM 4079 N N . ARG A 1 522 ? 18.658 5.102 20.153 1.00 67.50 522 ARG A N 1
ATOM 4080 C CA . ARG A 1 522 ? 17.637 5.777 19.337 1.00 67.50 522 ARG A CA 1
ATOM 4081 C C . ARG A 1 522 ? 16.745 4.764 18.642 1.00 67.50 522 ARG A C 1
ATOM 4083 O O . ARG A 1 522 ? 17.216 4.045 17.768 1.00 67.50 522 ARG A O 1
ATOM 4090 N N . VAL A 1 523 ? 15.468 4.769 19.008 1.00 69.94 523 VAL A N 1
ATOM 4091 C CA . VAL A 1 523 ? 14.392 4.011 18.372 1.00 69.94 523 VAL A CA 1
ATOM 4092 C C . VAL A 1 523 ? 13.912 4.804 17.157 1.00 69.94 523 VAL A C 1
ATOM 4094 O O . VAL A 1 523 ? 13.182 5.791 17.279 1.00 69.94 523 VAL A O 1
ATOM 4097 N N . ARG A 1 524 ? 14.334 4.404 15.958 1.00 72.62 524 ARG A N 1
ATOM 4098 C CA . ARG A 1 524 ? 13.785 4.956 14.715 1.00 72.62 524 ARG A CA 1
ATOM 4099 C C . ARG A 1 524 ? 12.644 4.093 14.224 1.00 72.62 524 ARG A C 1
ATOM 4101 O O . ARG A 1 524 ? 12.837 2.896 14.023 1.00 72.62 524 ARG A O 1
ATOM 4108 N N . LEU A 1 525 ? 11.507 4.728 13.963 1.00 71.44 525 LEU A N 1
ATOM 4109 C CA . LEU A 1 525 ? 10.413 4.123 13.217 1.00 71.44 525 LEU A CA 1
ATOM 4110 C C . LEU A 1 525 ? 10.471 4.643 11.786 1.00 71.44 525 LEU A C 1
ATOM 4112 O O . LEU A 1 525 ? 10.540 5.855 11.571 1.00 71.44 525 LEU A O 1
ATOM 4116 N N . GLU A 1 526 ? 10.501 3.741 10.815 1.00 73.19 526 GLU A N 1
ATOM 4117 C CA . GLU A 1 526 ? 10.649 4.092 9.406 1.00 73.19 526 GLU A CA 1
ATOM 4118 C C . GLU A 1 526 ? 9.566 3.417 8.557 1.00 73.19 526 GLU A C 1
ATOM 4120 O O . GLU A 1 526 ? 9.195 2.258 8.764 1.00 73.19 526 GLU A O 1
ATOM 4125 N N . ALA A 1 527 ? 9.043 4.203 7.615 1.00 69.94 527 ALA A N 1
ATOM 4126 C CA . ALA A 1 527 ? 7.994 3.834 6.681 1.00 69.94 527 ALA A CA 1
ATOM 4127 C C . ALA A 1 527 ? 8.462 2.716 5.745 1.00 69.94 527 ALA A C 1
ATOM 4129 O O . ALA A 1 527 ? 9.391 2.918 4.959 1.00 69.94 527 ALA A O 1
ATOM 4130 N N . MET A 1 528 ? 7.800 1.561 5.779 1.00 74.12 528 MET A N 1
ATOM 4131 C CA . MET A 1 528 ? 8.078 0.489 4.826 1.00 74.12 528 MET A CA 1
ATOM 4132 C C . MET A 1 528 ? 7.151 0.637 3.595 1.00 74.12 528 MET A C 1
ATOM 4134 O O . MET A 1 528 ? 5.928 0.656 3.737 1.00 74.12 528 MET A O 1
ATOM 4138 N N . PRO A 1 529 ? 7.686 0.766 2.362 1.00 65.06 529 PRO A N 1
ATOM 4139 C CA . PRO A 1 529 ? 6.870 0.955 1.150 1.00 65.06 529 PRO A CA 1
ATOM 4140 C C . PRO A 1 529 ? 6.126 -0.318 0.712 1.00 65.06 529 PRO A C 1
ATOM 4142 O O . PRO A 1 529 ? 5.225 -0.267 -0.127 1.00 65.06 529 PRO A O 1
ATOM 4145 N N . HIS A 1 530 ? 6.508 -1.449 1.296 1.00 67.31 530 HIS A N 1
ATOM 4146 C CA . HIS A 1 530 ? 5.832 -2.734 1.237 1.00 67.31 530 HIS A CA 1
ATOM 4147 C C . HIS A 1 530 ? 5.471 -3.121 2.670 1.00 67.31 530 HIS A C 1
ATOM 4149 O O . HIS A 1 530 ? 6.191 -2.708 3.588 1.00 67.31 530 HIS A O 1
ATOM 4155 N N . PRO A 1 531 ? 4.419 -3.920 2.897 1.00 71.62 531 PRO A N 1
ATOM 4156 C CA . PRO A 1 531 ? 4.391 -4.680 4.128 1.00 71.62 531 PRO A CA 1
ATOM 4157 C C . PRO A 1 531 ? 5.662 -5.563 4.180 1.00 71.62 531 PRO A C 1
ATOM 4159 O O . PRO A 1 531 ? 6.180 -5.920 3.119 1.00 71.62 531 PRO A O 1
ATOM 4162 N N . PRO A 1 532 ? 6.252 -5.814 5.360 1.00 68.88 532 PRO A N 1
ATOM 4163 C CA . PRO A 1 532 ? 7.486 -6.600 5.463 1.00 68.88 532 PRO A CA 1
ATOM 4164 C C . PRO A 1 532 ? 7.197 -8.122 5.340 1.00 68.88 532 PRO A C 1
ATOM 4166 O O . PRO A 1 532 ? 6.425 -8.494 4.487 1.00 68.88 532 PRO A O 1
ATOM 4169 N N . ASP A 1 533 ? 7.774 -9.037 6.128 1.00 60.09 533 ASP A N 1
ATOM 4170 C CA . ASP A 1 533 ? 7.613 -10.515 6.067 1.00 60.09 533 ASP A CA 1
ATOM 4171 C C . ASP A 1 533 ? 6.978 -11.430 7.260 1.00 60.09 533 ASP A C 1
ATOM 4173 O O . ASP A 1 533 ? 6.854 -12.618 7.036 1.00 60.09 533 ASP A O 1
ATOM 4177 N N . VAL A 1 534 ? 6.599 -11.011 8.512 1.00 65.81 534 VAL A N 1
ATOM 4178 C CA . VAL A 1 534 ? 6.031 -11.705 9.785 1.00 65.81 534 VAL A CA 1
ATOM 4179 C C . VAL A 1 534 ? 4.997 -10.630 10.367 1.00 65.81 534 VAL A C 1
ATOM 4181 O O . VAL A 1 534 ? 5.450 -9.551 10.725 1.00 65.81 534 VAL A O 1
ATOM 4184 N N . THR A 1 535 ? 3.741 -10.944 10.729 1.00 73.94 535 THR A N 1
ATOM 4185 C CA . THR A 1 535 ? 2.939 -10.080 11.649 1.00 73.94 535 THR A CA 1
ATOM 4186 C C . THR A 1 535 ? 2.330 -10.944 12.725 1.00 73.94 535 THR A C 1
ATOM 4188 O O . THR A 1 535 ? 1.345 -11.664 12.539 1.00 73.94 535 THR A O 1
ATOM 4191 N N . ILE A 1 536 ? 2.900 -10.793 13.911 1.00 74.06 536 ILE A N 1
ATOM 4192 C CA . ILE A 1 536 ? 2.283 -11.277 15.129 1.00 74.06 536 ILE A CA 1
ATOM 4193 C C . ILE A 1 536 ? 1.221 -10.246 15.527 1.00 74.06 536 ILE A C 1
ATOM 4195 O O . ILE A 1 536 ? 1.495 -9.045 15.584 1.00 74.06 536 ILE A O 1
ATOM 4199 N N . ASP A 1 537 ? -0.002 -10.719 15.759 1.00 81.19 537 ASP A N 1
ATOM 4200 C CA . ASP A 1 537 ? -1.035 -9.952 16.448 1.00 81.19 537 ASP A CA 1
ATOM 4201 C C . ASP A 1 537 ? -1.061 -10.414 17.900 1.00 81.19 537 ASP A C 1
ATOM 4203 O O . ASP A 1 537 ? -1.413 -11.553 18.212 1.00 81.19 537 ASP A O 1
ATOM 4207 N N . ALA A 1 538 ? -0.670 -9.514 18.793 1.00 76.56 538 ALA A N 1
ATOM 4208 C CA . ALA A 1 538 ? -0.619 -9.768 20.215 1.00 76.56 538 ALA A CA 1
ATOM 4209 C C . ALA A 1 538 ? -2.013 -10.008 20.809 1.00 76.56 538 ALA A C 1
ATOM 4211 O O . ALA A 1 538 ? -2.103 -10.695 21.818 1.00 76.56 538 ALA A O 1
ATOM 4212 N N . THR A 1 539 ? -3.096 -9.517 20.192 1.00 74.88 539 THR A N 1
ATOM 4213 C CA . THR A 1 539 ? -4.465 -9.868 20.602 1.00 74.88 539 THR A CA 1
ATOM 4214 C C . THR A 1 539 ? -4.774 -11.328 20.293 1.00 74.88 539 THR A C 1
ATOM 4216 O O . THR A 1 539 ? -5.291 -12.027 21.163 1.00 74.88 539 THR A O 1
ATOM 4219 N N . ALA A 1 540 ? -4.418 -11.808 19.098 1.00 72.38 540 ALA A N 1
ATOM 4220 C CA . ALA A 1 540 ? -4.583 -13.214 18.737 1.00 72.38 540 ALA A CA 1
ATOM 4221 C C . ALA A 1 540 ? -3.719 -14.121 19.632 1.00 72.38 540 ALA A C 1
ATOM 4223 O O . ALA A 1 540 ? -4.217 -15.105 20.168 1.00 72.38 540 ALA A O 1
ATOM 4224 N N . GLU A 1 541 ? -2.457 -13.752 19.880 1.00 68.38 541 GLU A N 1
ATOM 4225 C CA . GLU A 1 541 ? -1.564 -14.463 20.811 1.00 68.38 541 GLU A CA 1
ATOM 4226 C C . GLU A 1 541 ? -2.065 -14.453 22.267 1.00 68.38 541 GLU A C 1
ATOM 4228 O O . GLU A 1 541 ? -1.891 -15.439 22.980 1.00 68.38 541 GLU A O 1
ATOM 4233 N N . LEU A 1 542 ? -2.704 -13.367 22.720 1.00 68.38 542 LEU A N 1
ATOM 4234 C CA . LEU A 1 542 ? -3.320 -13.273 24.048 1.00 68.38 542 LEU A CA 1
ATOM 4235 C C . LEU A 1 542 ? -4.520 -14.209 24.180 1.00 68.38 542 LEU A C 1
ATOM 4237 O O . LEU A 1 542 ? -4.529 -15.057 25.066 1.00 68.38 542 LEU A O 1
ATOM 4241 N N . GLN A 1 543 ? -5.484 -14.107 23.261 1.00 63.19 543 GLN A N 1
ATOM 4242 C CA . GLN A 1 543 ? -6.655 -14.991 23.211 1.00 63.19 543 GLN A CA 1
ATOM 4243 C C . GLN A 1 543 ? -6.236 -16.460 23.120 1.00 63.19 543 GLN A C 1
ATOM 4245 O O . GLN A 1 543 ? -6.834 -17.334 23.748 1.00 63.19 543 GLN A O 1
ATOM 4250 N N . LYS A 1 544 ? -5.160 -16.728 22.376 1.00 60.72 544 LYS A N 1
ATOM 4251 C CA . LYS A 1 544 ? -4.561 -18.050 22.301 1.00 60.72 544 LYS A CA 1
ATOM 4252 C C . LYS A 1 544 ? -3.965 -18.506 23.622 1.00 60.72 544 LYS A C 1
ATOM 4254 O O . LYS A 1 544 ? -4.163 -19.658 23.990 1.00 60.72 544 LYS A O 1
ATOM 4259 N N . TRP A 1 545 ? -3.241 -17.634 24.317 1.00 62.03 545 TRP A N 1
ATOM 4260 C CA . TRP A 1 545 ? -2.649 -17.961 25.606 1.00 62.03 545 TRP A CA 1
ATOM 4261 C C . TRP A 1 545 ? -3.705 -18.176 26.696 1.00 62.03 545 TRP A C 1
ATOM 4263 O O . TRP A 1 545 ? -3.541 -19.060 27.527 1.00 62.03 545 TRP A O 1
ATOM 4273 N N . ASP A 1 546 ? -4.814 -17.436 26.683 1.00 58.59 546 ASP A N 1
ATOM 4274 C CA . ASP A 1 546 ? -5.922 -17.691 27.610 1.00 58.59 546 ASP A CA 1
ATOM 4275 C C . ASP A 1 546 ? -6.579 -19.058 27.330 1.00 58.59 546 ASP A C 1
ATOM 4277 O O . ASP A 1 546 ? -6.839 -19.816 28.267 1.00 58.59 546 ASP A O 1
ATOM 4281 N N . LEU A 1 547 ? -6.724 -19.447 26.055 1.00 49.16 547 LEU A N 1
ATOM 4282 C CA . LEU A 1 547 ? -7.166 -20.797 25.676 1.00 49.16 547 LEU A CA 1
ATOM 4283 C C . LEU A 1 547 ? -6.111 -21.876 26.007 1.00 49.16 547 LEU A C 1
ATOM 4285 O O . LEU A 1 547 ? -6.467 -22.973 26.436 1.00 49.16 547 LEU A O 1
ATOM 4289 N N . GLU A 1 548 ? -4.810 -21.580 25.866 1.00 48.25 548 GLU A N 1
ATOM 4290 C CA . GLU A 1 548 ? -3.727 -22.420 26.400 1.00 48.25 548 GLU A CA 1
ATOM 4291 C C . GLU A 1 548 ? -3.809 -22.539 27.915 1.00 48.25 548 GLU A C 1
ATOM 4293 O O . GLU A 1 548 ? -3.426 -23.578 28.432 1.00 48.25 548 GLU A O 1
ATOM 4298 N N . LEU A 1 549 ? -4.260 -21.512 28.638 1.00 53.38 549 LEU A N 1
ATOM 4299 C CA . LEU A 1 549 ? -4.344 -21.533 30.091 1.00 53.38 549 LEU A CA 1
ATOM 4300 C C . LEU A 1 549 ? -5.547 -22.362 30.555 1.00 53.38 549 LEU A C 1
ATOM 4302 O O . LEU A 1 549 ? -5.393 -23.158 31.479 1.00 53.38 549 LEU A O 1
ATOM 4306 N N . GLU A 1 550 ? -6.700 -22.274 29.884 1.00 47.72 550 GLU A N 1
ATOM 4307 C CA . GLU A 1 550 ? -7.815 -23.218 30.076 1.00 47.72 550 GLU A CA 1
ATOM 4308 C C . GLU A 1 550 ? -7.396 -24.659 29.740 1.00 47.72 550 GLU A C 1
ATOM 4310 O O . GLU A 1 550 ? -7.652 -25.594 30.512 1.00 47.72 550 GLU A O 1
ATOM 4315 N N . LEU A 1 551 ? -6.684 -24.853 28.623 1.00 41.66 551 LEU A N 1
ATOM 4316 C CA . LEU A 1 551 ? -6.099 -26.145 28.266 1.00 41.66 551 LEU A CA 1
ATOM 4317 C C . LEU A 1 551 ? -5.070 -26.592 29.312 1.00 41.66 551 LEU A C 1
ATOM 4319 O O . LEU A 1 551 ? -5.123 -27.733 29.739 1.00 41.66 551 LEU A O 1
ATOM 4323 N N . ALA A 1 552 ? -4.186 -25.730 29.807 1.00 41.69 552 ALA A N 1
ATOM 4324 C CA . ALA A 1 552 ? -3.154 -26.061 30.790 1.00 41.69 552 ALA A CA 1
ATOM 4325 C C . ALA A 1 552 ? -3.744 -26.376 32.167 1.00 41.69 552 ALA A C 1
ATOM 4327 O O . ALA A 1 552 ? -3.276 -27.296 32.835 1.00 41.69 552 ALA A O 1
ATOM 4328 N N . GLN A 1 553 ? -4.800 -25.678 32.584 1.00 43.25 553 GLN A N 1
ATOM 4329 C CA . GLN A 1 553 ? -5.540 -25.991 33.806 1.00 43.25 553 GLN A CA 1
ATOM 4330 C C . GLN A 1 553 ? -6.245 -27.348 33.665 1.00 43.25 553 GLN A C 1
ATOM 4332 O O . GLN A 1 553 ? -6.051 -28.229 34.507 1.00 43.25 553 GLN A O 1
ATOM 4337 N N . THR A 1 554 ? -6.938 -27.591 32.546 1.00 39.28 554 THR A N 1
ATOM 4338 C CA . THR A 1 554 ? -7.546 -28.903 32.262 1.00 39.28 554 THR A CA 1
ATOM 4339 C C . THR A 1 554 ? -6.528 -30.011 31.943 1.00 39.28 554 THR A C 1
ATOM 4341 O O . THR A 1 554 ? -6.857 -31.185 32.113 1.00 39.28 554 THR A O 1
ATOM 4344 N N . LEU A 1 555 ? -5.279 -29.686 31.578 1.00 34.75 555 LEU A N 1
ATOM 4345 C CA . LEU A 1 555 ? -4.145 -30.613 31.443 1.00 34.75 555 LEU A CA 1
ATOM 4346 C C . LEU A 1 555 ? -3.526 -30.950 32.812 1.00 34.75 555 LEU A C 1
ATOM 4348 O O . LEU A 1 555 ? -3.202 -32.112 33.064 1.00 34.75 555 LEU A O 1
ATOM 4352 N N . CYS A 1 556 ? -3.411 -29.974 33.717 1.00 38.31 556 CYS A N 1
ATOM 4353 C CA . CYS A 1 556 ? -2.916 -30.155 35.084 1.00 38.31 556 CYS A CA 1
ATOM 4354 C C . CYS A 1 556 ? -3.881 -31.004 35.925 1.00 38.31 556 CYS A C 1
ATOM 4356 O O . CYS A 1 556 ? -3.478 -32.048 36.449 1.00 38.31 556 CYS A O 1
ATOM 4358 N N . GLU A 1 557 ? -5.170 -30.643 35.962 1.00 38.72 557 GLU A N 1
ATOM 4359 C CA . GLU A 1 557 ? -6.229 -31.507 36.514 1.00 38.72 557 GLU A CA 1
ATOM 4360 C C . GLU A 1 557 ? -6.367 -32.823 35.724 1.00 38.72 557 GLU A C 1
ATOM 4362 O O . GLU A 1 557 ? -6.762 -33.868 36.251 1.00 38.72 557 GLU A O 1
ATOM 4367 N N . GLY A 1 558 ? -6.038 -32.781 34.432 1.00 39.38 558 GLY A N 1
ATOM 4368 C CA . GLY A 1 558 ? -6.203 -33.878 33.490 1.00 39.38 558 GLY A CA 1
ATOM 4369 C C . GLY A 1 558 ? -5.056 -34.877 33.427 1.00 39.38 558 GLY A C 1
ATOM 4370 O O . GLY A 1 558 ? -5.211 -35.872 32.727 1.00 39.38 558 GLY A O 1
ATOM 4371 N N . SER A 1 559 ? -3.928 -34.693 34.115 1.00 37.34 559 SER A N 1
ATOM 4372 C CA . SER A 1 559 ? -2.702 -35.484 33.873 1.00 37.34 559 SER A CA 1
ATOM 4373 C C . SER A 1 559 ? -2.892 -37.012 33.992 1.00 37.34 559 SER A C 1
ATOM 4375 O O . SER A 1 559 ? -2.372 -37.778 33.175 1.00 37.34 559 SER A O 1
ATOM 4377 N N . ALA A 1 560 ? -3.730 -37.472 34.929 1.00 40.88 560 ALA A N 1
ATOM 4378 C CA . ALA A 1 560 ? -4.147 -38.878 35.058 1.00 40.88 560 ALA A CA 1
ATOM 4379 C C . ALA A 1 560 ? -5.281 -39.297 34.087 1.00 40.88 560 ALA A C 1
ATOM 4381 O O . ALA A 1 560 ? -5.465 -40.481 33.797 1.00 40.88 560 ALA A O 1
ATOM 4382 N N . LYS A 1 561 ? -6.044 -38.327 33.575 1.00 40.62 561 LYS A N 1
ATOM 4383 C CA . LYS A 1 561 ? -7.166 -38.467 32.627 1.00 40.62 561 LYS A CA 1
ATOM 4384 C C . LYS A 1 561 ? -6.685 -38.545 31.171 1.00 40.62 561 LYS A C 1
ATOM 4386 O O . LYS A 1 561 ? -7.252 -39.292 30.382 1.00 40.62 561 LYS A O 1
ATOM 4391 N N . ILE A 1 562 ? -5.617 -37.834 30.813 1.00 39.84 562 ILE A N 1
ATOM 4392 C CA . ILE A 1 562 ? -5.120 -37.695 29.434 1.00 39.84 562 ILE A CA 1
ATOM 4393 C C . ILE A 1 562 ? -4.539 -38.998 28.901 1.00 39.84 562 ILE A C 1
ATOM 4395 O O . ILE A 1 562 ? -4.834 -39.380 27.773 1.00 39.84 562 ILE A O 1
ATOM 4399 N N . ARG A 1 563 ? -3.862 -39.781 29.750 1.00 39.06 563 ARG A N 1
ATOM 4400 C CA . ARG A 1 563 ? -3.460 -41.158 29.409 1.00 39.06 563 ARG A CA 1
ATOM 4401 C C . ARG A 1 563 ? -4.650 -42.103 29.132 1.00 39.06 563 ARG A C 1
ATOM 4403 O O . ARG A 1 563 ? -4.427 -43.196 28.625 1.00 39.06 563 ARG A O 1
ATOM 4410 N N . ARG A 1 564 ? -5.895 -41.689 29.423 1.00 40.03 564 ARG A N 1
ATOM 4411 C CA . ARG A 1 564 ? -7.154 -42.355 29.017 1.00 40.03 564 ARG A CA 1
ATOM 4412 C C . ARG A 1 564 ? -7.911 -41.628 27.888 1.00 40.03 564 ARG A C 1
ATOM 4414 O O . ARG A 1 564 ? -8.774 -42.239 27.266 1.00 40.03 564 ARG A O 1
ATOM 4421 N N . LEU A 1 565 ? -7.612 -40.353 27.614 1.00 39.09 565 LEU A N 1
ATOM 4422 C CA . LEU A 1 565 ? -8.191 -39.579 26.501 1.00 39.09 565 LEU A CA 1
ATOM 4423 C C . LEU A 1 565 ? -7.407 -39.744 25.193 1.00 39.09 565 LEU A C 1
ATOM 4425 O O . LEU A 1 565 ? -8.008 -39.704 24.127 1.00 39.09 565 LEU A O 1
ATOM 4429 N N . ILE A 1 566 ? -6.105 -40.043 25.257 1.00 43.78 566 ILE A N 1
ATOM 4430 C CA . ILE A 1 566 ? -5.312 -40.480 24.091 1.00 43.78 566 ILE A CA 1
ATOM 4431 C C . ILE A 1 566 ? -5.914 -41.764 23.481 1.00 43.78 566 ILE A C 1
ATOM 4433 O O . ILE A 1 566 ? -5.929 -41.937 22.269 1.00 43.78 566 ILE A O 1
ATOM 4437 N N . THR A 1 567 ? -6.532 -42.622 24.300 1.00 40.88 567 THR A N 1
ATOM 4438 C CA . THR A 1 567 ? -7.310 -43.798 23.859 1.00 40.88 567 THR A CA 1
ATOM 4439 C C . THR A 1 567 ? -8.702 -43.455 23.292 1.00 40.88 567 THR A C 1
ATOM 4441 O O . THR A 1 567 ? -9.485 -44.352 22.987 1.00 40.88 567 THR A O 1
ATOM 4444 N N . ARG A 1 568 ? -9.034 -42.163 23.174 1.00 44.25 568 ARG A N 1
ATOM 4445 C CA . ARG A 1 568 ? -10.333 -41.596 22.773 1.00 44.25 568 ARG A CA 1
ATOM 4446 C C . ARG A 1 568 ? -10.147 -40.414 21.803 1.00 44.25 568 ARG A C 1
ATOM 4448 O O . ARG A 1 568 ? -10.868 -39.424 21.856 1.00 44.25 568 ARG A O 1
ATOM 4455 N N . GLN A 1 569 ? -9.211 -40.561 20.864 1.00 44.47 569 GLN A N 1
ATOM 4456 C CA . GLN A 1 569 ? -8.876 -39.599 19.799 1.00 44.47 569 GLN A CA 1
ATOM 4457 C C . GLN A 1 569 ? -10.115 -39.015 19.079 1.00 44.47 569 GLN A C 1
ATOM 4459 O O . GLN A 1 569 ? -10.231 -37.801 18.920 1.00 44.47 569 GLN A O 1
ATOM 4464 N N . ALA A 1 570 ? -11.098 -39.859 18.744 1.00 44.97 570 ALA A N 1
ATOM 4465 C CA . ALA A 1 570 ? -12.360 -39.435 18.126 1.00 44.97 570 ALA A CA 1
ATOM 4466 C C . ALA A 1 570 ? -13.252 -38.561 19.035 1.00 44.97 570 ALA A C 1
ATOM 4468 O O . ALA A 1 570 ? -14.058 -37.782 18.540 1.00 44.97 570 ALA A O 1
ATOM 4469 N N . GLU A 1 571 ? -13.127 -38.671 20.360 1.00 46.66 571 GLU A N 1
ATOM 4470 C CA . GLU A 1 571 ? -13.941 -37.932 21.334 1.00 46.66 571 GLU A CA 1
ATOM 4471 C C . GLU A 1 571 ? -13.390 -36.522 21.598 1.00 46.66 571 GLU A C 1
ATOM 4473 O O . GLU A 1 571 ? -14.164 -35.609 21.879 1.00 46.66 571 GLU A O 1
ATOM 4478 N N . VAL A 1 572 ? -12.075 -36.320 21.439 1.00 46.66 572 VAL A N 1
ATOM 4479 C CA . VAL A 1 572 ? -11.448 -34.986 21.445 1.00 46.66 572 VAL A CA 1
ATOM 4480 C C . VAL A 1 572 ? -11.824 -34.223 20.175 1.00 46.66 572 VAL A C 1
ATOM 4482 O O . VAL A 1 572 ? -12.323 -33.106 20.276 1.00 46.66 572 VAL A O 1
ATOM 4485 N N . GLN A 1 573 ? -11.687 -34.846 18.997 1.00 46.12 573 GLN A N 1
ATOM 4486 C CA . GLN A 1 573 ? -12.120 -34.229 17.737 1.00 46.12 573 GLN A CA 1
ATOM 4487 C C . GLN A 1 573 ? -13.626 -33.942 17.738 1.00 46.12 573 GLN A C 1
ATOM 4489 O O . GLN A 1 573 ? -14.052 -32.884 17.283 1.00 46.12 573 GLN A O 1
ATOM 4494 N N . LYS A 1 574 ? -14.439 -34.847 18.303 1.00 48.25 574 LYS A N 1
ATOM 4495 C CA . LYS A 1 574 ? -15.869 -34.591 18.475 1.00 48.25 574 LYS A CA 1
ATOM 4496 C C . LYS A 1 574 ? -16.121 -33.403 19.408 1.00 48.25 574 LYS A C 1
ATOM 4498 O O . LYS A 1 574 ? -16.875 -32.524 19.027 1.00 48.25 574 LYS A O 1
ATOM 4503 N N . ARG A 1 575 ? -15.467 -33.322 20.574 1.00 47.22 575 ARG A N 1
ATOM 4504 C CA . ARG A 1 575 ? -15.620 -32.174 21.488 1.00 47.22 575 ARG A CA 1
ATOM 4505 C C . ARG A 1 575 ? -15.178 -30.843 20.883 1.00 47.22 575 ARG A C 1
ATOM 4507 O O . ARG A 1 575 ? -15.804 -29.838 21.188 1.00 47.22 575 ARG A O 1
ATOM 4514 N N . TRP A 1 576 ? -14.146 -30.832 20.039 1.00 48.03 576 TRP A N 1
ATOM 4515 C CA . TRP A 1 576 ? -13.748 -29.643 19.275 1.00 48.03 576 TRP A CA 1
ATOM 4516 C C . TRP A 1 576 ? -14.885 -29.200 18.341 1.00 48.03 576 TRP A C 1
ATOM 4518 O O . TRP A 1 576 ? -15.316 -28.052 18.381 1.00 48.03 576 TRP A O 1
ATOM 4528 N N . ASN A 1 577 ? -15.461 -30.137 17.586 1.00 46.53 577 ASN A N 1
ATOM 4529 C CA . ASN A 1 577 ? -16.602 -29.853 16.714 1.00 46.53 577 ASN A CA 1
ATOM 4530 C C . ASN A 1 577 ? -17.875 -29.463 17.506 1.00 46.53 577 ASN A C 1
ATOM 4532 O O . ASN A 1 577 ? -18.621 -28.599 17.060 1.00 46.53 577 ASN A O 1
ATOM 4536 N N . ASP A 1 578 ? -18.119 -30.069 18.675 1.00 47.72 578 ASP A N 1
ATOM 4537 C CA . ASP A 1 578 ? -19.271 -29.785 19.546 1.00 47.72 578 ASP A CA 1
ATOM 4538 C C . ASP A 1 578 ? -19.155 -28.405 20.250 1.00 47.72 578 ASP A C 1
ATOM 4540 O O . ASP A 1 578 ? -20.178 -27.827 20.609 1.00 47.72 578 ASP A O 1
ATOM 4544 N N . LEU A 1 579 ? -17.937 -27.878 20.469 1.00 43.44 579 LEU A N 1
ATOM 4545 C CA . LEU A 1 579 ? -17.686 -26.593 21.153 1.00 43.44 579 LEU A CA 1
ATOM 4546 C C . LEU A 1 579 ? -17.733 -25.373 20.221 1.00 43.44 579 LEU A C 1
ATOM 4548 O O . LEU A 1 579 ? -18.195 -24.316 20.640 1.00 43.44 579 LEU A O 1
ATOM 4552 N N . TRP A 1 580 ? -17.294 -25.507 18.966 1.00 44.28 580 TRP A N 1
ATOM 4553 C CA . TRP A 1 580 ? -17.264 -24.412 17.980 1.00 44.28 580 TRP A CA 1
ATOM 4554 C C . TRP A 1 580 ? -18.507 -24.380 17.066 1.00 44.28 580 TRP A C 1
ATOM 4556 O O . TRP A 1 580 ? -18.448 -23.968 15.908 1.00 44.28 580 TRP A O 1
ATOM 4566 N N . HIS A 1 581 ? -19.659 -24.817 17.584 1.00 44.75 581 HIS A N 1
ATOM 4567 C CA . HIS A 1 581 ? -20.920 -24.913 16.843 1.00 44.75 581 HIS A CA 1
ATOM 4568 C C . HIS A 1 581 ? -21.886 -23.747 17.158 1.00 44.75 581 HIS A C 1
ATOM 4570 O O . HIS A 1 581 ? -22.891 -23.935 17.841 1.00 44.75 581 HIS A O 1
ATOM 4576 N N . THR A 1 582 ? -21.634 -22.555 16.599 1.00 33.69 582 THR A N 1
ATOM 4577 C CA . THR A 1 582 ? -22.635 -21.464 16.518 1.00 33.69 582 THR A CA 1
ATOM 4578 C C . THR A 1 582 ? -22.564 -20.673 15.206 1.00 33.69 582 THR A C 1
ATOM 4580 O O . THR A 1 582 ? -21.547 -20.070 14.884 1.00 33.69 582 THR A O 1
ATOM 4583 N N . ASP A 1 583 ? -23.695 -20.644 14.503 1.00 33.78 583 ASP A N 1
ATOM 4584 C CA . ASP A 1 583 ? -24.299 -19.478 13.844 1.00 33.78 583 ASP A CA 1
ATOM 4585 C C . ASP A 1 583 ? -23.492 -18.628 12.834 1.00 33.78 583 ASP A C 1
ATOM 4587 O O . ASP A 1 583 ? -23.062 -17.508 13.092 1.00 33.78 583 ASP A O 1
ATOM 4591 N N . GLY A 1 584 ? -23.543 -19.064 11.572 1.00 36.94 584 GLY A N 1
ATOM 4592 C CA . GLY A 1 584 ? -24.143 -18.209 10.534 1.00 36.94 584 GLY A CA 1
ATOM 4593 C C . GLY A 1 584 ? -23.244 -17.357 9.628 1.00 36.94 584 GLY A C 1
ATOM 4594 O O . GLY A 1 584 ? -23.710 -17.020 8.542 1.00 36.94 584 GLY A O 1
ATOM 4595 N N . ASP A 1 585 ? -21.995 -17.040 9.989 1.00 37.19 585 ASP A N 1
ATOM 4596 C CA . ASP A 1 585 ? -21.146 -16.137 9.172 1.00 37.19 585 ASP A CA 1
ATOM 4597 C C . ASP A 1 585 ? -20.306 -16.823 8.072 1.00 37.19 585 ASP A C 1
ATOM 4599 O O . ASP A 1 585 ? -19.774 -16.168 7.177 1.00 37.19 585 ASP A O 1
ATOM 4603 N N . GLY A 1 586 ? -20.253 -18.157 8.081 1.00 39.50 586 GLY A N 1
ATOM 4604 C CA . GLY A 1 586 ? -19.705 -18.967 6.990 1.00 39.50 586 GLY A CA 1
ATOM 4605 C C . GLY A 1 586 ? -18.207 -19.275 7.058 1.00 39.50 586 GLY A C 1
ATOM 4606 O O . GLY A 1 586 ? -17.760 -20.116 6.265 1.00 39.50 586 GLY A O 1
ATOM 4607 N N . THR A 1 587 ? -17.463 -18.706 8.013 1.00 40.69 587 THR A N 1
ATOM 4608 C CA . THR A 1 587 ? -16.018 -18.944 8.199 1.00 40.69 587 THR A CA 1
ATOM 4609 C C . THR A 1 587 ? -15.649 -20.438 8.360 1.00 40.69 587 THR A C 1
ATOM 4611 O O . THR A 1 587 ? -16.494 -21.319 8.588 1.00 40.69 587 THR A O 1
ATOM 4614 N N . GLY A 1 588 ? -14.386 -20.779 8.080 1.00 46.91 588 GLY A N 1
ATOM 4615 C CA . GLY A 1 588 ? -13.880 -22.156 8.084 1.00 46.91 588 GLY A CA 1
ATOM 4616 C C . GLY A 1 588 ? -13.654 -22.711 9.493 1.00 46.91 588 GLY A C 1
ATOM 4617 O O . GLY A 1 588 ? -13.249 -21.987 10.396 1.00 46.91 588 GLY A O 1
ATOM 4618 N N . VAL A 1 589 ? -13.889 -24.014 9.691 1.00 54.28 589 VAL A N 1
ATOM 4619 C CA . VAL A 1 589 ? -13.570 -24.675 10.969 1.00 54.28 589 VAL A CA 1
ATOM 4620 C C . VAL A 1 589 ? -12.056 -24.870 11.051 1.00 54.28 589 VAL A C 1
ATOM 4622 O O . VAL A 1 589 ? -11.517 -25.759 10.391 1.00 54.28 589 VAL A O 1
ATOM 4625 N N . GLN A 1 590 ? -11.382 -24.050 11.859 1.00 62.28 590 GLN A N 1
ATOM 4626 C CA . GLN A 1 590 ? -9.943 -24.170 12.091 1.00 62.28 590 GLN A CA 1
ATOM 4627 C C . GLN A 1 590 ? -9.623 -25.495 12.806 1.00 62.28 590 GLN A C 1
ATOM 4629 O O . GLN A 1 590 ? -10.257 -25.868 13.801 1.00 62.28 590 GLN A O 1
ATOM 4634 N N . THR A 1 591 ? -8.631 -26.229 12.302 1.00 69.62 591 THR A N 1
ATOM 4635 C CA . THR A 1 591 ? -8.183 -27.487 12.914 1.00 69.62 591 THR A CA 1
ATOM 4636 C C . THR A 1 591 ? -7.258 -27.227 14.111 1.00 69.62 591 THR A C 1
ATOM 4638 O O . THR A 1 591 ? -6.538 -26.224 14.123 1.00 69.62 591 THR A O 1
ATOM 4641 N N . PRO A 1 592 ? -7.173 -28.149 15.092 1.00 65.38 592 PRO A N 1
ATOM 4642 C CA . PRO A 1 592 ? -6.222 -28.026 16.199 1.00 65.38 592 PRO A CA 1
ATOM 4643 C C . PRO A 1 592 ? -4.764 -27.874 15.742 1.00 65.38 592 PRO A C 1
ATOM 4645 O O . PRO A 1 592 ? -3.982 -27.206 16.413 1.00 65.38 592 PRO A O 1
ATOM 4648 N N . LEU A 1 593 ? -4.395 -28.456 14.591 1.00 75.25 593 LEU A N 1
ATOM 4649 C CA . LEU A 1 593 ? -3.052 -28.331 14.021 1.00 75.25 593 LEU A CA 1
ATOM 4650 C C . LEU A 1 593 ? -2.826 -26.963 13.364 1.00 75.25 593 LEU A C 1
ATOM 4652 O O . LEU A 1 593 ? -1.774 -26.374 13.589 1.00 75.25 593 LEU A O 1
ATOM 4656 N N . GLN A 1 594 ? -3.801 -26.435 12.613 1.00 76.06 594 GLN A N 1
ATOM 4657 C CA . GLN A 1 594 ? -3.745 -25.063 12.087 1.00 76.06 594 GLN A CA 1
ATOM 4658 C C . GLN A 1 594 ? -3.628 -24.052 13.230 1.00 76.06 594 GLN A C 1
ATOM 4660 O O . GLN A 1 594 ? -2.760 -23.192 13.174 1.00 76.06 594 GLN A O 1
ATOM 4665 N N . TRP A 1 595 ? -4.428 -24.196 14.292 1.00 78.12 595 TRP A N 1
ATOM 4666 C CA . TRP A 1 595 ? -4.353 -23.340 15.479 1.00 78.12 595 TRP A CA 1
ATOM 4667 C C . TRP A 1 595 ? -3.001 -23.469 16.189 1.00 78.12 595 TRP A C 1
ATOM 4669 O O . TRP A 1 595 ? -2.355 -22.466 16.486 1.00 78.12 595 TRP A O 1
ATOM 4679 N N . ALA A 1 596 ? -2.512 -24.692 16.429 1.00 73.31 596 ALA A N 1
ATOM 4680 C CA . ALA A 1 596 ? -1.200 -24.921 17.039 1.00 73.31 596 ALA A CA 1
ATOM 4681 C C . ALA A 1 596 ? -0.080 -24.246 16.232 1.00 73.31 596 ALA A C 1
ATOM 4683 O O . ALA A 1 596 ? 0.757 -23.541 16.806 1.00 73.31 596 ALA A O 1
ATOM 4684 N N . ALA A 1 597 ? -0.122 -24.428 14.909 1.00 80.25 597 ALA A N 1
ATOM 4685 C CA . ALA A 1 597 ? 0.873 -23.947 13.970 1.00 80.25 597 ALA A CA 1
ATOM 4686 C C . ALA A 1 597 ? 0.813 -22.433 13.749 1.00 80.25 597 ALA A C 1
ATOM 4688 O O . ALA A 1 597 ? 1.874 -21.811 13.729 1.00 80.25 597 ALA A O 1
ATOM 4689 N N . GLU A 1 598 ? -0.394 -21.844 13.685 1.00 81.31 598 GLU A N 1
ATOM 4690 C CA . GLU A 1 598 ? -0.605 -20.398 13.530 1.00 81.31 598 GLU A CA 1
ATOM 4691 C C . GLU A 1 598 ? 0.248 -19.624 14.512 1.00 81.31 598 GLU A C 1
ATOM 4693 O O . GLU A 1 598 ? 0.766 -18.583 14.173 1.00 81.31 598 GLU A O 1
ATOM 4698 N N . SER A 1 599 ? 0.401 -20.118 15.733 1.00 76.00 599 SER A N 1
ATOM 4699 C CA . SER A 1 599 ? 1.014 -19.323 16.796 1.00 76.00 599 SER A CA 1
ATOM 4700 C C . SER A 1 599 ? 1.935 -20.181 17.653 1.00 76.00 599 SER A C 1
ATOM 4702 O O . SER A 1 599 ? 1.765 -20.318 18.863 1.00 76.00 599 SER A O 1
ATOM 4704 N N . GLY A 1 600 ? 2.894 -20.814 16.979 1.00 72.19 600 GLY A N 1
ATOM 4705 C CA . GLY A 1 600 ? 4.236 -21.064 17.509 1.00 72.19 600 GLY A CA 1
ATOM 4706 C C . GLY A 1 600 ? 4.455 -22.257 18.428 1.00 72.19 600 GLY A C 1
ATOM 4707 O O . GLY A 1 600 ? 5.576 -22.431 18.898 1.00 72.19 600 GLY A O 1
ATOM 4708 N N . TYR A 1 601 ? 3.456 -23.100 18.682 1.00 77.38 601 TYR A N 1
ATOM 4709 C CA . TYR A 1 601 ? 3.599 -24.190 19.653 1.00 77.38 601 TYR A CA 1
ATOM 4710 C C . TYR A 1 601 ? 4.252 -25.426 19.045 1.00 77.38 601 TYR A C 1
ATOM 4712 O O . TYR A 1 601 ? 3.604 -26.454 18.888 1.00 77.38 601 TYR A O 1
ATOM 4720 N N . ALA A 1 602 ? 5.543 -25.330 18.715 1.00 69.62 602 ALA A N 1
ATOM 4721 C CA . ALA A 1 602 ? 6.312 -26.392 18.062 1.00 69.62 602 ALA A CA 1
ATOM 4722 C C . ALA A 1 602 ? 6.186 -27.757 18.763 1.00 69.62 602 ALA A C 1
ATOM 4724 O O . ALA A 1 602 ? 5.979 -28.759 18.083 1.00 69.62 602 ALA A O 1
ATOM 4725 N N . ASP A 1 603 ? 6.205 -27.805 20.100 1.00 68.19 603 ASP A N 1
ATOM 4726 C CA . ASP A 1 603 ? 5.982 -29.047 20.854 1.00 68.19 603 ASP A CA 1
ATOM 4727 C C . ASP A 1 603 ? 4.552 -29.594 20.700 1.00 68.19 603 ASP A C 1
ATOM 4729 O O . ASP A 1 603 ? 4.369 -30.805 20.582 1.00 68.19 603 ASP A O 1
ATOM 4733 N N . MET A 1 604 ? 3.528 -28.734 20.646 1.00 65.00 604 MET A N 1
ATOM 4734 C CA . MET A 1 604 ? 2.140 -29.178 20.459 1.00 65.00 604 MET A CA 1
ATOM 4735 C C . MET A 1 604 ? 1.850 -29.565 19.005 1.00 65.00 604 MET A C 1
ATOM 4737 O O . MET A 1 604 ? 1.205 -30.582 18.769 1.00 65.00 604 MET A O 1
ATOM 4741 N N . VAL A 1 605 ? 2.378 -28.815 18.031 1.00 72.69 605 VAL A N 1
ATOM 4742 C CA . VAL A 1 605 ? 2.373 -29.186 16.606 1.00 72.69 605 VAL A CA 1
ATOM 4743 C C . VAL A 1 605 ? 3.042 -30.549 16.446 1.00 72.69 605 VAL A C 1
ATOM 4745 O O . VAL A 1 605 ? 2.461 -31.440 15.837 1.00 72.69 605 VAL A O 1
ATOM 4748 N N . LYS A 1 606 ? 4.205 -30.762 17.072 1.00 74.62 606 LYS A N 1
ATOM 4749 C CA . LYS A 1 606 ? 4.896 -32.052 17.064 1.00 74.62 606 LYS A CA 1
ATOM 4750 C C . LYS A 1 606 ? 4.061 -33.169 17.689 1.00 74.62 606 LYS A C 1
ATOM 4752 O O . LYS A 1 606 ? 3.903 -34.200 17.055 1.00 74.62 606 LYS A O 1
ATOM 4757 N N . VAL A 1 607 ? 3.473 -32.969 18.871 1.00 71.50 607 VAL A N 1
ATOM 4758 C CA . VAL A 1 607 ? 2.599 -33.973 19.514 1.00 71.50 607 VAL A CA 1
ATOM 4759 C C . VAL A 1 607 ? 1.355 -34.289 18.669 1.00 71.50 607 VAL A C 1
ATOM 4761 O O . VAL A 1 607 ? 0.899 -35.431 18.666 1.00 71.50 607 VAL A O 1
ATOM 4764 N N . LEU A 1 608 ? 0.818 -33.317 17.927 1.00 69.06 608 LEU A N 1
ATOM 4765 C CA . LEU A 1 608 ? -0.289 -33.537 16.992 1.00 69.06 608 LEU A CA 1
ATOM 4766 C C . LEU A 1 608 ? 0.157 -34.317 15.743 1.00 69.06 608 LEU A C 1
ATOM 4768 O O . LEU A 1 608 ? -0.543 -35.242 15.339 1.00 69.06 608 LEU A O 1
ATOM 4772 N N . LEU A 1 609 ? 1.321 -34.001 15.167 1.00 73.94 609 LEU A N 1
ATOM 4773 C CA . LEU A 1 609 ? 1.902 -34.715 14.020 1.00 73.94 609 LEU A CA 1
ATOM 4774 C C . LEU A 1 609 ? 2.324 -36.150 14.384 1.00 73.94 609 LEU A C 1
ATOM 4776 O O . LEU A 1 609 ? 1.934 -37.092 13.697 1.00 73.94 609 LEU A O 1
ATOM 4780 N N . ASP A 1 610 ? 3.020 -36.335 15.511 1.00 73.69 610 ASP A N 1
ATOM 4781 C CA . ASP A 1 610 ? 3.340 -37.645 16.106 1.00 73.69 610 ASP A CA 1
ATOM 4782 C C . ASP A 1 610 ? 2.049 -38.429 16.454 1.00 73.69 610 ASP A C 1
ATOM 4784 O O . ASP A 1 610 ? 2.038 -39.661 16.464 1.00 73.69 610 ASP A O 1
ATOM 4788 N N . GLY A 1 611 ? 0.943 -37.717 16.708 1.00 61.75 611 GLY A N 1
ATOM 4789 C CA . GLY A 1 611 ? -0.411 -38.249 16.895 1.00 61.75 611 GLY A CA 1
ATOM 4790 C C . GLY A 1 611 ? -1.207 -38.506 15.604 1.00 61.75 611 GLY A C 1
ATOM 4791 O O . GLY A 1 611 ? -2.358 -38.943 15.688 1.00 61.75 611 GLY A O 1
ATOM 4792 N N . GLY A 1 612 ? -0.627 -38.256 14.425 1.00 66.44 612 GLY A N 1
ATOM 4793 C CA . GLY A 1 612 ? -1.241 -38.514 13.118 1.00 66.44 612 GLY A CA 1
ATOM 4794 C C . GLY A 1 612 ? -2.163 -37.412 12.582 1.00 66.44 612 GLY A C 1
ATOM 4795 O O . GLY A 1 612 ? -3.038 -37.711 11.770 1.00 66.44 612 GLY A O 1
ATOM 4796 N N . ALA A 1 613 ? -2.014 -36.160 13.026 1.00 72.69 613 ALA A N 1
ATOM 4797 C CA . ALA A 1 613 ? -2.719 -35.022 12.431 1.00 72.69 613 ALA A CA 1
ATOM 4798 C C . ALA A 1 613 ? -2.205 -34.712 11.010 1.00 72.69 613 ALA A C 1
ATOM 4800 O O . ALA A 1 613 ? -1.003 -34.756 10.750 1.00 72.69 613 ALA A O 1
ATOM 4801 N N . ASP A 1 614 ? -3.116 -34.364 10.099 1.00 75.50 614 ASP A N 1
ATOM 4802 C CA . ASP A 1 614 ? -2.786 -34.066 8.702 1.00 75.50 614 ASP A CA 1
ATOM 4803 C C . ASP A 1 614 ? -2.140 -32.677 8.549 1.00 75.50 614 ASP A C 1
ATOM 4805 O O . ASP A 1 614 ? -2.796 -31.643 8.692 1.00 75.50 614 ASP A O 1
ATOM 4809 N N . ALA A 1 615 ? -0.846 -32.666 8.221 1.00 80.94 615 ALA A N 1
ATOM 4810 C CA . ALA A 1 615 ? -0.047 -31.461 8.007 1.00 80.94 615 ALA A CA 1
ATOM 4811 C C . ALA A 1 615 ? -0.462 -30.636 6.773 1.00 80.94 615 ALA A C 1
ATOM 4813 O O . ALA A 1 615 ? -0.120 -29.454 6.696 1.00 80.94 615 ALA A O 1
ATOM 4814 N N . ALA A 1 616 ? -1.190 -31.235 5.825 1.00 80.38 616 ALA A N 1
ATOM 4815 C CA . ALA A 1 616 ? -1.681 -30.585 4.612 1.00 80.38 616 ALA A CA 1
ATOM 4816 C C . ALA A 1 616 ? -3.141 -30.100 4.727 1.00 80.38 616 ALA A C 1
ATOM 4818 O O . ALA A 1 616 ? -3.651 -29.487 3.788 1.00 80.38 616 ALA A O 1
ATOM 4819 N N . ALA A 1 617 ? -3.815 -30.339 5.860 1.00 79.56 617 ALA A N 1
ATOM 4820 C CA . ALA A 1 617 ? -5.219 -29.986 6.046 1.00 79.56 617 ALA A CA 1
ATOM 4821 C C . ALA A 1 617 ? -5.464 -28.476 5.873 1.00 79.56 617 ALA A C 1
ATOM 4823 O O . ALA A 1 617 ? -4.998 -27.664 6.673 1.00 79.56 617 ALA A O 1
ATOM 4824 N N . ALA A 1 618 ? -6.242 -28.102 4.860 1.00 79.19 618 ALA A N 1
ATOM 4825 C CA . ALA A 1 618 ? -6.712 -26.737 4.640 1.00 79.19 618 ALA A CA 1
ATOM 4826 C C . ALA A 1 618 ? -8.130 -26.541 5.201 1.00 79.19 618 ALA A C 1
ATOM 4828 O O . ALA A 1 618 ? -8.922 -27.485 5.256 1.00 79.19 618 ALA A O 1
ATOM 4829 N N . ASP A 1 619 ? -8.462 -25.319 5.617 1.00 75.88 619 ASP A N 1
ATOM 4830 C CA . ASP A 1 619 ? -9.846 -24.931 5.906 1.00 75.88 619 ASP A CA 1
ATOM 4831 C C . ASP A 1 619 ? -10.621 -24.578 4.607 1.00 75.88 619 ASP A C 1
ATOM 4833 O O . ASP A 1 619 ? -10.137 -24.790 3.492 1.00 75.88 619 ASP A O 1
ATOM 4837 N N . LYS A 1 620 ? -11.837 -24.020 4.727 1.00 71.00 620 LYS A N 1
ATOM 4838 C CA . LYS A 1 620 ? -12.640 -23.579 3.565 1.00 71.00 620 LYS A CA 1
ATOM 4839 C C . LYS A 1 620 ? -11.963 -22.479 2.732 1.00 71.00 620 LYS A C 1
ATOM 4841 O O . LYS A 1 620 ? -12.284 -22.344 1.554 1.00 71.00 620 LYS A O 1
ATOM 4846 N N . ASN A 1 621 ? -11.063 -21.711 3.342 1.00 69.94 621 ASN A N 1
ATOM 4847 C CA . ASN A 1 621 ? -10.356 -20.582 2.751 1.00 69.94 621 ASN A CA 1
ATOM 4848 C C . ASN A 1 621 ? -8.935 -20.974 2.300 1.00 69.94 621 ASN A C 1
ATOM 4850 O O . ASN A 1 621 ? -8.124 -20.099 2.016 1.00 69.94 621 ASN A O 1
ATOM 4854 N N . GLY A 1 622 ? -8.601 -22.270 2.244 1.00 73.94 622 GLY A N 1
ATOM 4855 C CA . GLY A 1 622 ? -7.268 -22.747 1.856 1.00 73.94 622 GLY A CA 1
ATOM 4856 C C . GLY A 1 622 ? -6.191 -22.591 2.942 1.00 73.94 622 GLY A C 1
ATOM 4857 O O . GLY A 1 622 ? -5.015 -22.826 2.678 1.00 73.94 622 GLY A O 1
ATOM 4858 N N . TRP A 1 623 ? -6.557 -22.213 4.170 1.00 82.44 623 TRP A N 1
ATOM 4859 C CA . TRP A 1 623 ? -5.614 -21.903 5.245 1.00 82.44 623 TRP A CA 1
ATOM 4860 C C . TRP A 1 623 ? -4.950 -23.179 5.786 1.00 82.44 623 TRP A C 1
ATOM 4862 O O . TRP A 1 623 ? -5.563 -23.957 6.519 1.00 82.44 623 TRP A O 1
ATOM 4872 N N . THR A 1 624 ? -3.694 -23.425 5.409 1.00 87.81 624 THR A N 1
ATOM 4873 C CA . THR A 1 624 ? -2.911 -24.586 5.869 1.00 87.81 624 THR A CA 1
ATOM 4874 C C . THR A 1 624 ? -2.143 -24.280 7.164 1.00 87.81 624 THR A C 1
ATOM 4876 O O . THR A 1 624 ? -1.845 -23.113 7.441 1.00 87.81 624 THR A O 1
ATOM 4879 N N . PRO A 1 625 ? -1.724 -25.300 7.947 1.00 88.25 625 PRO A N 1
ATOM 4880 C CA . PRO A 1 625 ? -0.786 -25.120 9.055 1.00 88.25 625 PRO A CA 1
ATOM 4881 C C . PRO A 1 625 ? 0.493 -24.385 8.639 1.00 88.25 625 PRO A C 1
ATOM 4883 O O . PRO A 1 625 ? 1.037 -23.621 9.431 1.00 88.25 625 PRO A O 1
ATOM 4886 N N . LEU A 1 626 ? 0.959 -24.582 7.397 1.00 89.69 626 LEU A N 1
ATOM 4887 C CA . LEU A 1 626 ? 2.139 -23.899 6.872 1.00 89.69 626 LEU A CA 1
ATOM 4888 C C . LEU A 1 626 ? 1.879 -22.407 6.639 1.00 89.69 626 LEU A C 1
ATOM 4890 O O . LEU A 1 626 ? 2.692 -21.597 7.075 1.00 89.69 626 LEU A O 1
ATOM 4894 N N . ILE A 1 627 ? 0.764 -22.034 5.996 1.00 86.00 627 ILE A N 1
ATOM 4895 C CA . ILE A 1 627 ? 0.381 -20.624 5.797 1.00 86.00 627 ILE A CA 1
ATOM 4896 C C . ILE A 1 627 ? 0.237 -19.930 7.153 1.00 86.00 627 ILE A C 1
ATOM 4898 O O . ILE A 1 627 ? 0.842 -18.882 7.373 1.00 86.00 627 ILE A O 1
ATOM 4902 N N . ALA A 1 628 ? -0.476 -20.562 8.086 1.00 87.12 628 ALA A N 1
ATOM 4903 C CA . ALA A 1 628 ? -0.693 -20.038 9.426 1.00 87.12 628 ALA A CA 1
ATOM 4904 C C . ALA A 1 628 ? 0.631 -19.842 10.194 1.00 87.12 628 ALA A C 1
ATOM 4906 O O . ALA A 1 628 ? 0.885 -18.769 10.738 1.00 87.12 628 ALA A O 1
ATOM 4907 N N . ALA A 1 629 ? 1.517 -20.845 10.182 1.00 89.75 629 ALA A N 1
ATOM 4908 C CA . ALA A 1 629 ? 2.845 -20.739 10.788 1.00 89.75 629 ALA A CA 1
ATOM 4909 C C . ALA A 1 629 ? 3.771 -19.744 10.073 1.00 89.75 629 ALA A C 1
ATOM 4911 O O . ALA A 1 629 ? 4.777 -19.345 10.655 1.00 89.75 629 ALA A O 1
ATOM 4912 N N . SER A 1 630 ? 3.463 -19.349 8.835 1.00 86.69 630 SER A N 1
ATOM 4913 C CA . SER A 1 630 ? 4.292 -18.449 8.026 1.00 86.69 630 SER A CA 1
ATOM 4914 C C . SER A 1 630 ? 3.854 -16.984 8.121 1.00 86.69 630 SER A C 1
ATOM 4916 O O . SER A 1 630 ? 4.721 -16.118 8.176 1.00 86.69 630 SER A O 1
ATOM 4918 N N . SER A 1 631 ? 2.550 -16.699 8.237 1.00 85.12 631 SER A N 1
ATOM 4919 C CA . SER A 1 631 ? 2.011 -15.338 8.428 1.00 85.12 631 SER A CA 1
ATOM 4920 C C . SER A 1 631 ? 2.348 -14.751 9.804 1.00 85.12 631 SER A C 1
ATOM 4922 O O . SER A 1 631 ? 2.738 -13.587 9.907 1.00 85.12 631 SER A O 1
ATOM 4924 N N . ARG A 1 632 ? 2.258 -15.574 10.858 1.00 84.44 632 ARG A N 1
ATOM 4925 C CA . ARG A 1 632 ? 2.742 -15.251 12.215 1.00 84.44 632 ARG A CA 1
ATOM 4926 C C . ARG A 1 632 ? 4.186 -15.693 12.470 1.00 84.44 632 ARG A C 1
ATOM 4928 O O . ARG A 1 632 ? 4.750 -15.352 13.505 1.00 84.44 632 ARG A O 1
ATOM 4935 N N . GLY A 1 633 ? 4.746 -16.469 11.535 1.00 84.44 633 GLY A N 1
ATOM 4936 C CA . GLY A 1 633 ? 6.172 -16.682 11.275 1.00 84.44 633 GLY A CA 1
ATOM 4937 C C . GLY A 1 633 ? 6.994 -17.480 12.282 1.00 84.44 633 GLY A C 1
ATOM 4938 O O . GLY A 1 633 ? 8.129 -17.126 12.618 1.00 84.44 633 GLY A O 1
ATOM 4939 N N . HIS A 1 634 ? 6.484 -18.600 12.752 1.00 88.50 634 HIS A N 1
ATOM 4940 C CA . HIS A 1 634 ? 7.209 -19.436 13.695 1.00 88.50 634 HIS A CA 1
ATOM 4941 C C . HIS A 1 634 ? 8.190 -20.336 12.945 1.00 88.50 634 HIS A C 1
ATOM 4943 O O . HIS A 1 634 ? 7.853 -21.455 12.578 1.00 88.50 634 HIS A O 1
ATOM 4949 N N . VAL A 1 635 ? 9.410 -19.828 12.716 1.00 87.69 635 VAL A N 1
ATOM 4950 C CA . VAL A 1 635 ? 10.513 -20.497 11.988 1.00 87.69 635 VAL A CA 1
ATOM 4951 C C . VAL A 1 635 ? 10.642 -21.974 12.374 1.00 87.69 635 VAL A C 1
ATOM 4953 O O . VAL A 1 635 ? 10.716 -22.831 11.499 1.00 87.69 635 VAL A O 1
ATOM 4956 N N . ASP A 1 636 ? 10.592 -22.276 13.671 1.00 84.81 636 ASP A N 1
ATOM 4957 C CA . ASP A 1 636 ? 10.735 -23.631 14.211 1.00 84.81 636 ASP A CA 1
ATOM 4958 C C . ASP A 1 636 ? 9.560 -24.545 13.813 1.00 84.81 636 ASP A C 1
ATOM 4960 O O . ASP A 1 636 ? 9.756 -25.716 13.492 1.00 84.81 636 ASP A O 1
ATOM 4964 N N . VAL A 1 637 ? 8.339 -23.997 13.764 1.00 86.19 637 VAL A N 1
ATOM 4965 C CA . VAL A 1 637 ? 7.123 -24.686 13.299 1.00 86.19 637 VAL A CA 1
ATOM 4966 C C . VAL A 1 637 ? 7.135 -24.853 11.781 1.00 86.19 637 VAL A C 1
ATOM 4968 O O . VAL A 1 637 ? 6.818 -25.932 11.290 1.00 86.19 637 VAL A O 1
ATOM 4971 N N . VAL A 1 638 ? 7.538 -23.825 11.029 1.00 89.06 638 VAL A N 1
ATOM 4972 C CA . VAL A 1 638 ? 7.698 -23.895 9.568 1.00 89.06 638 VAL A CA 1
ATOM 4973 C C . VAL A 1 638 ? 8.742 -24.956 9.209 1.00 89.06 638 VAL A C 1
ATOM 4975 O O . VAL A 1 638 ? 8.493 -25.797 8.350 1.00 89.06 638 VAL A O 1
ATOM 4978 N N . GLN A 1 639 ? 9.873 -25.006 9.918 1.00 89.75 639 GLN A N 1
ATOM 4979 C CA . GLN A 1 639 ? 10.888 -26.045 9.738 1.00 89.75 639 GLN A CA 1
ATOM 4980 C C . GLN A 1 639 ? 10.376 -27.436 10.162 1.00 89.75 639 GLN A C 1
ATOM 4982 O O . GLN A 1 639 ? 10.705 -28.419 9.497 1.00 89.75 639 GLN A O 1
ATOM 4987 N N . LEU A 1 640 ? 9.545 -27.551 11.201 1.00 86.69 640 LEU A N 1
ATOM 4988 C CA . LEU A 1 640 ? 8.914 -28.819 11.586 1.00 86.69 640 LEU A CA 1
ATOM 4989 C C . LEU A 1 640 ? 7.932 -29.316 10.503 1.00 86.69 640 LEU A C 1
ATOM 4991 O O . LEU A 1 640 ? 8.040 -30.457 10.047 1.00 86.69 640 LEU A O 1
ATOM 4995 N N . LEU A 1 641 ? 7.033 -28.451 10.028 1.00 88.06 641 LEU A N 1
ATOM 4996 C CA . LEU A 1 641 ? 6.060 -28.761 8.975 1.00 88.06 641 LEU A CA 1
ATOM 4997 C C . LEU A 1 641 ? 6.750 -29.112 7.651 1.00 88.06 641 LEU A C 1
ATOM 4999 O O . LEU A 1 641 ? 6.447 -30.148 7.072 1.00 88.06 641 LEU A O 1
ATOM 5003 N N . LEU A 1 642 ? 7.752 -28.342 7.218 1.00 84.88 642 LEU A N 1
ATOM 5004 C CA . LEU A 1 642 ? 8.539 -28.641 6.010 1.00 84.88 642 LEU A CA 1
ATOM 5005 C C . LEU A 1 642 ? 9.482 -29.850 6.169 1.00 84.88 642 LEU A C 1
ATOM 5007 O O . LEU A 1 642 ? 10.050 -30.314 5.183 1.00 84.88 642 LEU A O 1
ATOM 5011 N N . SER A 1 643 ? 9.659 -30.378 7.387 1.00 84.12 643 SER A N 1
ATOM 5012 C CA . SER A 1 643 ? 10.290 -31.690 7.614 1.00 84.12 643 SER A CA 1
ATOM 5013 C C . SER A 1 643 ? 9.292 -32.857 7.605 1.00 84.12 643 SER A C 1
ATOM 5015 O O . SER A 1 643 ? 9.704 -34.016 7.622 1.00 84.12 643 SER A O 1
ATOM 5017 N N . THR A 1 644 ? 7.989 -32.564 7.542 1.00 83.25 644 THR A N 1
ATOM 5018 C CA . THR A 1 644 ? 6.904 -33.551 7.519 1.00 83.25 644 THR A CA 1
ATOM 5019 C C . THR A 1 644 ? 6.512 -33.877 6.078 1.00 83.25 644 THR A C 1
ATOM 5021 O O . THR A 1 644 ? 6.273 -32.992 5.257 1.00 83.25 644 THR A O 1
ATOM 5024 N N . SER A 1 645 ? 6.428 -35.165 5.743 1.00 72.31 645 SER A N 1
ATOM 5025 C CA . SER A 1 645 ? 6.064 -35.611 4.396 1.00 72.31 645 SER A CA 1
ATOM 5026 C C . SER A 1 645 ? 4.610 -35.266 4.054 1.00 72.31 645 SER A C 1
ATOM 5028 O O . SER A 1 645 ? 3.704 -35.708 4.757 1.00 72.31 645 SER A O 1
ATOM 5030 N N . GLY A 1 646 ? 4.394 -34.562 2.940 1.00 71.38 646 GLY A N 1
ATOM 5031 C CA . GLY A 1 646 ? 3.063 -34.254 2.394 1.00 71.38 646 GLY A CA 1
ATOM 5032 C C . GLY A 1 646 ? 2.682 -32.770 2.407 1.00 71.38 646 GLY A C 1
ATOM 5033 O O . GLY A 1 646 ? 1.706 -32.405 1.761 1.00 71.38 646 GLY A O 1
ATOM 5034 N N . VAL A 1 647 ? 3.456 -31.912 3.078 1.00 82.69 647 VAL A N 1
ATOM 5035 C CA . VAL A 1 647 ? 3.249 -30.456 3.057 1.00 82.69 647 VAL A CA 1
ATOM 5036 C C . VAL A 1 647 ? 3.699 -29.873 1.712 1.00 82.69 647 VAL A C 1
ATOM 5038 O O . VAL A 1 647 ? 4.846 -30.065 1.309 1.00 82.69 647 VAL A O 1
ATOM 5041 N N . ASP A 1 648 ? 2.813 -29.135 1.038 1.00 77.62 648 ASP A N 1
ATOM 5042 C CA . ASP A 1 648 ? 3.149 -28.347 -0.155 1.00 77.62 648 ASP A CA 1
ATOM 5043 C C . ASP A 1 648 ? 3.538 -26.913 0.238 1.00 77.62 648 ASP A C 1
ATOM 5045 O O . ASP A 1 648 ? 2.767 -26.193 0.882 1.00 77.62 648 ASP A O 1
ATOM 5049 N N . ILE A 1 649 ? 4.747 -26.506 -0.149 1.00 78.69 649 ILE A N 1
ATOM 5050 C CA . ILE A 1 649 ? 5.330 -25.201 0.178 1.00 78.69 649 ILE A CA 1
ATOM 5051 C C . ILE A 1 649 ? 4.680 -24.047 -0.602 1.00 78.69 649 ILE A C 1
ATOM 5053 O O . ILE A 1 649 ? 4.582 -22.934 -0.082 1.00 78.69 649 ILE A O 1
ATOM 5057 N N . ASP A 1 650 ? 4.171 -24.333 -1.804 1.00 75.94 650 ASP A N 1
ATOM 5058 C CA . ASP A 1 650 ? 3.469 -23.375 -2.666 1.00 75.94 650 ASP A CA 1
ATOM 5059 C C . ASP A 1 650 ? 1.936 -23.431 -2.461 1.00 75.94 650 ASP A C 1
ATOM 5061 O O . ASP A 1 650 ? 1.180 -22.866 -3.258 1.00 75.94 650 ASP A O 1
ATOM 5065 N N . SER A 1 651 ? 1.457 -24.096 -1.396 1.00 76.69 651 SER A N 1
ATOM 5066 C CA . SER A 1 651 ? 0.031 -24.123 -1.030 1.00 76.69 651 SER A CA 1
ATOM 5067 C C . SER A 1 651 ? -0.516 -22.715 -0.765 1.00 76.69 651 SER A C 1
ATOM 5069 O O . SER A 1 651 ? 0.201 -21.843 -0.269 1.00 76.69 651 SER A O 1
ATOM 5071 N N . LYS A 1 652 ? -1.790 -22.493 -1.124 1.00 73.69 652 LYS A N 1
ATOM 5072 C CA . LYS A 1 652 ? -2.433 -21.171 -1.176 1.00 73.69 652 LYS A CA 1
ATOM 5073 C C . LYS A 1 652 ? -3.733 -21.091 -0.392 1.00 73.69 652 LYS A C 1
ATOM 5075 O O . LYS A 1 652 ? -4.495 -22.056 -0.361 1.00 73.69 652 LYS A O 1
ATOM 5080 N N . ASP A 1 653 ? -4.020 -19.889 0.092 1.00 76.56 653 ASP A N 1
ATOM 5081 C CA . ASP A 1 653 ? -5.359 -19.482 0.514 1.00 76.56 653 ASP A CA 1
ATOM 5082 C C . ASP A 1 653 ? -6.290 -19.131 -0.673 1.00 76.56 653 ASP A C 1
ATOM 5084 O O . ASP A 1 653 ? -5.909 -19.177 -1.849 1.00 76.56 653 ASP A O 1
ATOM 5088 N N . SER A 1 654 ? -7.532 -18.760 -0.355 1.00 69.31 654 SER A N 1
ATOM 5089 C CA . SER A 1 654 ? -8.566 -18.320 -1.299 1.00 69.31 654 SER A CA 1
ATOM 5090 C C . SER A 1 654 ? -8.238 -17.017 -2.037 1.00 69.31 654 SER A C 1
ATOM 5092 O O . SER A 1 654 ? -8.774 -16.794 -3.123 1.00 69.31 654 SER A O 1
ATOM 5094 N N . ASP A 1 655 ? -7.347 -16.188 -1.488 1.00 54.22 655 ASP A N 1
ATOM 5095 C CA . ASP A 1 655 ? -6.859 -14.951 -2.112 1.00 54.22 655 ASP A CA 1
ATOM 5096 C C . ASP A 1 655 ? -5.662 -15.213 -3.053 1.00 54.22 655 ASP A C 1
ATOM 5098 O O . ASP A 1 655 ? -5.196 -14.315 -3.760 1.00 54.22 655 ASP A O 1
ATOM 5102 N N . GLY A 1 656 ? -5.172 -16.458 -3.097 1.00 59.09 656 GLY A N 1
ATOM 5103 C CA . GLY A 1 656 ? -4.064 -16.915 -3.930 1.00 59.09 656 GLY A CA 1
ATOM 5104 C C . GLY A 1 656 ? -2.675 -16.722 -3.311 1.00 59.09 656 GLY A C 1
ATOM 5105 O O . GLY A 1 656 ? -1.676 -16.982 -3.989 1.00 59.09 656 GLY A O 1
ATOM 5106 N N . ARG A 1 657 ? -2.586 -16.284 -2.049 1.00 62.66 657 ARG A N 1
ATOM 5107 C CA . ARG A 1 657 ? -1.318 -16.054 -1.343 1.00 62.66 657 ARG A CA 1
ATOM 5108 C C . ARG A 1 657 ? -0.733 -17.381 -0.871 1.00 62.66 657 ARG A C 1
ATOM 5110 O O . ARG A 1 657 ? -1.417 -18.177 -0.233 1.00 62.66 657 ARG A O 1
ATOM 5117 N N . THR A 1 658 ? 0.552 -17.596 -1.139 1.00 80.56 658 THR A N 1
ATOM 5118 C CA . THR A 1 658 ? 1.292 -18.749 -0.607 1.00 80.56 658 THR A CA 1
ATOM 5119 C C . THR A 1 658 ? 1.760 -18.509 0.828 1.00 80.56 658 THR A C 1
ATOM 5121 O O . THR A 1 658 ? 1.746 -17.375 1.317 1.00 80.56 658 THR A O 1
ATOM 5124 N N . ALA A 1 659 ? 2.277 -19.554 1.481 1.00 79.88 659 ALA A N 1
ATOM 5125 C CA . ALA A 1 659 ? 3.032 -19.415 2.727 1.00 79.88 659 ALA A CA 1
ATOM 5126 C C . ALA A 1 659 ? 4.166 -18.373 2.608 1.00 79.88 659 ALA A C 1
ATOM 5128 O O . ALA A 1 659 ? 4.345 -17.570 3.521 1.00 79.88 659 ALA A O 1
ATOM 5129 N N . LEU A 1 660 ? 4.863 -18.319 1.462 1.00 74.81 660 LEU A N 1
ATOM 5130 C CA . LEU A 1 660 ? 5.860 -17.281 1.172 1.00 74.81 660 LEU A CA 1
ATOM 5131 C C . LEU A 1 660 ? 5.223 -15.904 0.958 1.00 74.81 660 LEU A C 1
ATOM 5133 O O . LEU A 1 660 ? 5.783 -14.926 1.422 1.00 74.81 660 LEU A O 1
ATOM 5137 N N . GLY A 1 661 ? 4.064 -15.805 0.303 1.00 60.69 661 GLY A N 1
ATOM 5138 C CA . GLY A 1 661 ? 3.357 -14.533 0.107 1.00 60.69 661 GLY A CA 1
ATOM 5139 C C . GLY A 1 661 ? 2.910 -13.882 1.420 1.00 60.69 661 GLY A C 1
ATOM 5140 O O . GLY A 1 661 ? 3.040 -12.671 1.583 1.00 60.69 661 GLY A O 1
ATOM 5141 N N . TRP A 1 662 ? 2.450 -14.685 2.382 1.00 80.19 662 TRP A N 1
ATOM 5142 C CA . TRP A 1 662 ? 2.206 -14.235 3.756 1.00 80.19 662 TRP A CA 1
ATOM 5143 C C . TRP A 1 662 ? 3.505 -13.931 4.499 1.00 80.19 662 TRP A C 1
ATOM 5145 O O . TRP A 1 662 ? 3.639 -12.852 5.074 1.00 80.19 662 TRP A O 1
ATOM 5155 N N . ALA A 1 663 ? 4.502 -14.813 4.386 1.00 74.75 663 ALA A N 1
ATOM 5156 C CA . ALA A 1 663 ? 5.849 -14.571 4.892 1.00 74.75 663 ALA A CA 1
ATOM 5157 C C . ALA A 1 663 ? 6.662 -13.537 4.074 1.00 74.75 663 ALA A C 1
ATOM 5159 O O . ALA A 1 663 ? 7.880 -13.478 4.200 1.00 74.75 663 ALA A O 1
ATOM 5160 N N . ALA A 1 664 ? 5.997 -12.747 3.227 1.00 59.78 664 ALA A N 1
ATOM 5161 C CA . ALA A 1 664 ? 6.497 -11.618 2.438 1.00 59.78 664 ALA A CA 1
ATOM 5162 C C . ALA A 1 664 ? 5.542 -10.410 2.526 1.00 59.78 664 ALA A C 1
ATOM 5164 O O . ALA A 1 664 ? 5.663 -9.469 1.737 1.00 59.78 664 ALA A O 1
ATOM 5165 N N . GLY A 1 665 ? 4.565 -10.463 3.444 1.00 52.53 665 GLY A N 1
ATOM 5166 C CA . GLY A 1 665 ? 3.468 -9.508 3.529 1.00 52.53 665 GLY A CA 1
ATOM 5167 C C . GLY A 1 665 ? 3.227 -8.867 4.896 1.00 52.53 665 GLY A C 1
ATOM 5168 O O . GLY A 1 665 ? 2.130 -8.353 5.073 1.00 52.53 665 GLY A O 1
ATOM 5169 N N . GLU A 1 666 ? 4.172 -8.897 5.855 1.00 68.75 666 GLU A N 1
ATOM 5170 C CA . GLU A 1 666 ? 3.898 -8.574 7.266 1.00 68.75 666 GLU A CA 1
ATOM 5171 C C . GLU A 1 666 ? 5.033 -7.982 8.225 1.00 68.75 666 GLU A C 1
ATOM 5173 O O . GLU A 1 666 ? 4.748 -7.060 8.967 1.00 68.75 666 GLU A O 1
ATOM 5178 N N . GLY A 1 667 ? 6.330 -8.370 8.220 1.00 59.75 667 GLY A N 1
ATOM 5179 C CA . GLY A 1 667 ? 7.461 -8.138 9.223 1.00 59.75 667 GLY A CA 1
ATOM 5180 C C . GLY A 1 667 ? 8.765 -9.042 9.433 1.00 59.75 667 GLY A C 1
ATOM 5181 O O . GLY A 1 667 ? 9.380 -8.864 10.486 1.00 59.75 667 GLY A O 1
ATOM 5182 N N . HIS A 1 668 ? 9.252 -9.988 8.590 1.00 76.94 668 HIS A N 1
ATOM 5183 C CA . HIS A 1 668 ? 10.175 -11.133 8.912 1.00 76.94 668 HIS A CA 1
ATOM 5184 C C . HIS A 1 668 ? 11.241 -11.666 7.873 1.00 76.94 668 HIS A C 1
ATOM 5186 O O . HIS A 1 668 ? 11.033 -12.688 7.211 1.00 76.94 668 HIS A O 1
ATOM 5192 N N . GLY A 1 669 ? 12.497 -11.211 7.861 1.00 57.28 669 GLY A N 1
ATOM 5193 C CA . GLY A 1 669 ? 13.504 -11.836 6.960 1.00 57.28 669 GLY A CA 1
ATOM 5194 C C . GLY A 1 669 ? 13.744 -13.364 7.129 1.00 57.28 669 GLY A C 1
ATOM 5195 O O . GLY A 1 669 ? 14.160 -14.034 6.188 1.00 57.28 669 GLY A O 1
ATOM 5196 N N . ALA A 1 670 ? 13.478 -13.942 8.311 1.00 71.62 670 ALA A N 1
ATOM 5197 C CA . ALA A 1 670 ? 13.875 -15.316 8.655 1.00 71.62 670 ALA A CA 1
ATOM 5198 C C . ALA A 1 670 ? 12.973 -16.439 8.098 1.00 71.62 670 ALA A C 1
ATOM 5200 O O . ALA A 1 670 ? 13.491 -17.481 7.703 1.00 71.62 670 ALA A O 1
ATOM 5201 N N . VAL A 1 671 ? 11.644 -16.258 8.063 1.00 76.94 671 VAL A N 1
ATOM 5202 C CA . VAL A 1 671 ? 10.746 -17.264 7.453 1.00 76.94 671 VAL A CA 1
ATOM 5203 C C . VAL A 1 671 ? 10.772 -17.144 5.934 1.00 76.94 671 VAL A C 1
ATOM 5205 O O . VAL A 1 671 ? 10.820 -18.173 5.267 1.00 76.94 671 VAL A O 1
ATOM 5208 N N . LEU A 1 672 ? 10.863 -15.921 5.397 1.00 71.12 672 LEU A N 1
ATOM 5209 C CA . LEU A 1 672 ? 11.126 -15.689 3.978 1.00 71.12 672 LEU A CA 1
ATOM 5210 C C . LEU A 1 672 ? 12.391 -16.438 3.527 1.00 71.12 672 LEU A C 1
ATOM 5212 O O . LEU A 1 672 ? 12.332 -17.238 2.598 1.00 71.12 672 LEU A O 1
ATOM 5216 N N . GLN A 1 673 ? 13.519 -16.241 4.224 1.00 68.94 673 GLN A N 1
ATOM 5217 C CA . GLN A 1 673 ? 14.770 -16.938 3.916 1.00 68.94 673 GLN A CA 1
ATOM 5218 C C . GLN A 1 673 ? 14.616 -18.462 4.008 1.00 68.94 673 GLN A C 1
ATOM 5220 O O . GLN A 1 673 ? 15.043 -19.154 3.088 1.00 68.94 673 GLN A O 1
ATOM 5225 N N . LEU A 1 674 ? 13.981 -18.992 5.061 1.00 78.25 674 LEU A N 1
ATOM 5226 C CA . LEU A 1 674 ? 13.757 -20.435 5.190 1.00 78.25 674 LEU A CA 1
ATOM 5227 C C . LEU A 1 674 ? 12.911 -20.988 4.031 1.00 78.25 674 LEU A C 1
ATOM 5229 O O . LEU A 1 674 ? 13.264 -22.016 3.465 1.00 78.25 674 LEU A O 1
ATOM 5233 N N . LEU A 1 675 ? 11.820 -20.321 3.654 1.00 77.69 675 LEU A N 1
ATOM 5234 C CA . LEU A 1 675 ? 10.952 -20.765 2.560 1.00 77.69 675 LEU A CA 1
ATOM 5235 C C . LEU A 1 675 ? 11.669 -20.703 1.202 1.00 77.69 675 LEU A C 1
ATOM 5237 O O . LEU A 1 675 ? 11.564 -21.651 0.427 1.00 77.69 675 LEU A O 1
ATOM 5241 N N . LEU A 1 676 ? 12.466 -19.661 0.945 1.00 69.88 676 LEU A N 1
ATOM 5242 C CA . LEU A 1 676 ? 13.327 -19.565 -0.242 1.00 69.88 676 LEU A CA 1
ATOM 5243 C C . LEU A 1 676 ? 14.408 -20.668 -0.253 1.00 69.88 676 LEU A C 1
ATOM 5245 O O . LEU A 1 676 ? 14.606 -21.328 -1.269 1.00 69.88 676 LEU A O 1
ATOM 5249 N N . GLU A 1 677 ? 15.053 -20.952 0.885 1.00 73.19 677 GLU A N 1
ATOM 5250 C CA . GLU A 1 677 ? 16.015 -22.062 1.039 1.00 73.19 677 GLU A CA 1
ATOM 5251 C C . GLU A 1 677 ? 15.374 -23.455 0.880 1.00 73.19 677 GLU A C 1
ATOM 5253 O O . GLU A 1 677 ? 16.075 -24.424 0.574 1.00 73.19 677 GLU A O 1
ATOM 5258 N N . LYS A 1 678 ? 14.053 -23.576 1.074 1.00 73.50 678 LYS A N 1
ATOM 5259 C CA . LYS A 1 678 ? 13.271 -24.792 0.786 1.00 73.50 678 LYS A CA 1
ATOM 5260 C C . LYS A 1 678 ? 12.578 -24.771 -0.590 1.00 73.50 678 LYS A C 1
ATOM 5262 O O . LYS A 1 678 ? 11.976 -25.780 -0.950 1.00 73.50 678 LYS A O 1
ATOM 5267 N N . GLY A 1 679 ? 12.725 -23.699 -1.375 1.00 61.56 679 GLY A N 1
ATOM 5268 C CA . GLY A 1 679 ? 12.325 -23.631 -2.787 1.00 61.56 679 GLY A CA 1
ATOM 5269 C C . GLY A 1 679 ? 10.962 -22.999 -3.102 1.00 61.56 679 GLY A C 1
ATOM 5270 O O . GLY A 1 679 ? 10.408 -23.314 -4.152 1.00 61.56 679 GLY A O 1
ATOM 5271 N N . ALA A 1 680 ? 10.416 -22.147 -2.229 1.00 65.75 680 ALA A N 1
ATOM 5272 C CA . ALA A 1 680 ? 9.188 -21.387 -2.500 1.00 65.75 680 ALA A CA 1
ATOM 5273 C C . ALA A 1 680 ? 9.419 -20.245 -3.513 1.00 65.75 680 ALA A C 1
ATOM 5275 O O . ALA A 1 680 ? 10.434 -19.555 -3.424 1.00 65.75 680 ALA A O 1
ATOM 5276 N N . ALA A 1 681 ? 8.471 -20.006 -4.427 1.00 54.88 681 ALA A N 1
ATOM 5277 C CA . ALA A 1 681 ? 8.682 -19.114 -5.579 1.00 54.88 681 ALA A CA 1
ATOM 5278 C C . ALA A 1 681 ? 8.260 -17.636 -5.374 1.00 54.88 681 ALA A C 1
ATOM 5280 O O . ALA A 1 681 ? 7.158 -17.355 -4.893 1.00 54.88 681 ALA A O 1
ATOM 5281 N N . MET A 1 682 ? 9.075 -16.679 -5.844 1.00 59.50 682 MET A N 1
ATOM 5282 C CA . MET A 1 682 ? 8.815 -15.224 -5.771 1.00 59.50 682 MET A CA 1
ATOM 5283 C C . MET A 1 682 ? 9.238 -14.480 -7.049 1.00 59.50 682 MET A C 1
ATOM 5285 O O . MET A 1 682 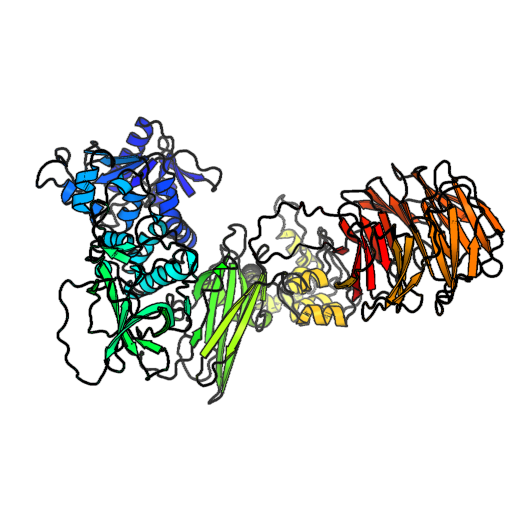? 10.336 -14.701 -7.545 1.00 59.50 682 MET A O 1
ATOM 5289 N N . CYS A 1 683 ? 8.448 -13.506 -7.538 1.00 60.31 683 CYS A N 1
ATOM 5290 C CA . CYS A 1 683 ? 8.911 -12.566 -8.578 1.00 60.31 683 CYS A CA 1
ATOM 5291 C C . CYS A 1 683 ? 9.140 -11.140 -8.043 1.00 60.31 683 CYS A C 1
ATOM 5293 O O . CYS A 1 683 ? 8.272 -10.552 -7.394 1.00 60.31 683 CYS A O 1
ATOM 5295 N N . THR A 1 684 ? 10.291 -10.550 -8.373 1.00 65.31 684 THR A N 1
ATOM 5296 C CA . THR A 1 684 ? 10.727 -9.196 -7.967 1.00 65.31 684 THR A CA 1
ATOM 5297 C C . THR A 1 684 ? 11.083 -8.333 -9.185 1.00 65.31 684 THR A C 1
ATOM 5299 O O . THR A 1 684 ? 11.216 -8.847 -10.287 1.00 65.31 684 THR A O 1
ATOM 5302 N N . PHE A 1 685 ? 11.211 -7.009 -9.056 1.00 72.38 685 PHE A N 1
ATOM 5303 C CA . PHE A 1 685 ? 11.590 -6.136 -10.184 1.00 72.38 685 PHE A CA 1
ATOM 5304 C C . PHE A 1 685 ? 13.115 -5.940 -10.257 1.00 72.38 685 PHE A C 1
ATOM 5306 O O . PHE A 1 685 ? 13.692 -5.406 -9.311 1.00 72.38 685 PHE A O 1
ATOM 5313 N N . ARG A 1 686 ? 13.751 -6.284 -11.391 1.00 79.88 686 ARG A N 1
ATOM 5314 C CA . ARG A 1 686 ? 15.192 -6.051 -11.630 1.00 79.88 686 ARG A CA 1
ATOM 5315 C C . ARG A 1 686 ? 15.448 -4.676 -12.237 1.00 79.88 686 ARG A C 1
ATOM 5317 O O . ARG A 1 686 ? 16.109 -3.845 -11.624 1.00 79.88 686 ARG A O 1
ATOM 5324 N N . GLN A 1 687 ? 14.967 -4.432 -13.460 1.00 82.38 687 GLN A N 1
ATOM 5325 C CA . GLN A 1 687 ? 15.311 -3.213 -14.207 1.00 82.38 687 GLN A CA 1
ATOM 5326 C C . GLN A 1 687 ? 14.336 -2.860 -15.343 1.00 82.38 687 GLN A C 1
ATOM 5328 O O . GLN A 1 687 ? 13.458 -3.635 -15.719 1.00 82.38 687 GLN A O 1
ATOM 5333 N N . THR A 1 688 ? 14.489 -1.658 -15.908 1.00 86.06 688 THR A N 1
ATOM 5334 C CA . THR A 1 688 ? 13.786 -1.200 -17.120 1.00 86.06 688 THR A CA 1
ATOM 5335 C C . THR A 1 688 ? 14.799 -0.851 -18.203 1.00 86.06 688 THR A C 1
ATOM 5337 O O . THR A 1 688 ? 15.636 0.022 -17.990 1.00 86.06 688 THR A O 1
ATOM 5340 N N . LEU A 1 689 ? 14.684 -1.485 -19.370 1.00 86.94 689 LEU A N 1
ATOM 5341 C CA . LEU A 1 689 ? 15.495 -1.188 -20.549 1.00 86.94 689 LEU A CA 1
ATOM 5342 C C . LEU A 1 689 ? 14.769 -0.147 -21.415 1.00 86.94 689 LEU A C 1
ATOM 5344 O O . LEU A 1 689 ? 13.543 -0.202 -21.585 1.00 86.94 689 LEU A O 1
ATOM 5348 N N . GLN A 1 690 ? 15.522 0.807 -21.961 1.00 87.12 690 GLN A N 1
ATOM 5349 C CA . GLN A 1 690 ? 15.009 1.901 -22.789 1.00 87.12 690 GLN A CA 1
ATOM 5350 C C . GLN A 1 690 ? 15.885 2.094 -24.029 1.00 87.12 690 GLN A C 1
ATOM 5352 O O . GLN A 1 690 ? 17.090 1.858 -23.986 1.00 87.12 690 GLN A O 1
ATOM 5357 N N . GLY A 1 691 ? 15.286 2.551 -25.132 1.00 84.69 691 GLY A N 1
ATOM 5358 C CA . GLY A 1 691 ? 16.031 2.934 -26.337 1.00 84.69 691 GLY A CA 1
ATOM 5359 C C . GLY A 1 691 ? 15.279 2.759 -27.657 1.00 84.69 691 GLY A C 1
ATOM 5360 O O . GLY A 1 691 ? 15.697 3.350 -28.656 1.00 84.69 691 GLY A O 1
ATOM 5361 N N . HIS A 1 692 ? 14.199 1.970 -27.688 1.00 90.25 692 HIS A N 1
ATOM 5362 C CA . HIS A 1 692 ? 13.279 1.941 -28.831 1.00 90.25 692 HIS A CA 1
ATOM 5363 C C . HIS A 1 692 ? 12.571 3.289 -28.994 1.00 90.25 692 HIS A C 1
ATOM 5365 O O . HIS A 1 692 ? 12.254 3.954 -28.007 1.00 90.25 692 HIS A O 1
ATOM 5371 N N . ALA A 1 693 ? 12.359 3.703 -30.244 1.00 89.44 693 ALA A N 1
ATOM 5372 C CA . ALA A 1 693 ? 11.727 4.987 -30.543 1.00 89.44 693 ALA A CA 1
ATOM 5373 C C . ALA A 1 693 ? 10.191 4.924 -30.518 1.00 89.44 693 ALA A C 1
ATOM 5375 O O . ALA A 1 693 ? 9.560 5.964 -30.372 1.00 89.44 693 ALA A O 1
ATOM 5376 N N . GLU A 1 694 ? 9.597 3.730 -30.607 1.00 93.31 694 GLU A N 1
ATOM 5377 C CA . GLU A 1 694 ? 8.152 3.460 -30.686 1.00 93.31 694 GLU A CA 1
ATOM 5378 C C . GLU A 1 694 ? 7.773 2.213 -29.842 1.00 93.31 694 GLU A C 1
ATOM 5380 O O . GLU A 1 694 ? 8.672 1.630 -29.223 1.00 93.31 694 GLU A O 1
ATOM 5385 N N . PRO A 1 695 ? 6.482 1.825 -29.704 1.00 90.88 695 PRO A N 1
ATOM 5386 C CA . PRO A 1 695 ? 6.055 0.681 -28.892 1.00 90.88 695 PRO A CA 1
ATOM 5387 C C . PRO A 1 695 ? 6.865 -0.603 -29.092 1.00 90.88 695 PRO A C 1
ATOM 5389 O O . PRO A 1 695 ? 7.313 -0.908 -30.200 1.00 90.88 695 PRO A O 1
ATOM 5392 N N . ILE A 1 696 ? 7.016 -1.381 -28.016 1.00 92.06 696 ILE A N 1
ATOM 5393 C CA . ILE A 1 696 ? 7.499 -2.765 -28.101 1.00 92.06 696 ILE A CA 1
ATOM 5394 C C . ILE A 1 696 ? 6.326 -3.641 -28.546 1.00 92.06 696 ILE A C 1
ATOM 5396 O O . ILE A 1 696 ? 5.244 -3.545 -27.963 1.00 92.06 696 ILE A O 1
ATOM 5400 N N . CYS A 1 697 ? 6.534 -4.490 -29.549 1.00 90.62 697 CYS A N 1
ATOM 5401 C CA . CYS A 1 697 ? 5.511 -5.413 -30.044 1.00 90.62 697 CYS A CA 1
ATOM 5402 C C . CYS A 1 697 ? 5.694 -6.831 -29.503 1.00 90.62 697 CYS A C 1
ATOM 5404 O O . CYS A 1 697 ? 4.713 -7.422 -29.072 1.00 90.62 697 CYS A O 1
ATOM 5406 N N . ASP A 1 698 ? 6.930 -7.341 -29.487 1.00 92.12 698 ASP A N 1
ATOM 5407 C CA . ASP A 1 698 ? 7.235 -8.726 -29.104 1.00 92.12 698 ASP A CA 1
ATOM 5408 C C . ASP A 1 698 ? 8.625 -8.868 -28.453 1.00 92.12 698 ASP A C 1
ATOM 5410 O O . ASP A 1 698 ? 9.485 -7.990 -28.610 1.00 92.12 698 ASP A O 1
ATOM 5414 N N . LEU A 1 699 ? 8.829 -9.952 -27.697 1.00 95.00 699 LEU A N 1
ATOM 5415 C CA . LEU A 1 699 ? 10.022 -10.265 -26.907 1.00 95.00 699 LEU A CA 1
ATOM 5416 C C . LEU A 1 699 ? 10.334 -11.768 -26.911 1.00 95.00 699 LEU A C 1
ATOM 5418 O O . LEU A 1 699 ? 9.463 -12.580 -26.617 1.00 95.00 699 LEU A O 1
ATOM 5422 N N . ALA A 1 700 ? 11.608 -12.131 -27.074 1.00 93.50 700 ALA A N 1
ATOM 5423 C CA . ALA A 1 700 ? 12.074 -13.504 -26.855 1.00 93.50 700 ALA A CA 1
ATOM 5424 C C . ALA A 1 700 ? 13.439 -13.542 -26.147 1.00 93.50 700 ALA A C 1
ATOM 5426 O O . ALA A 1 700 ? 14.283 -12.671 -26.352 1.00 93.50 700 ALA A O 1
ATOM 5427 N N . PHE A 1 701 ? 13.685 -14.564 -25.328 1.00 93.31 701 PHE A N 1
ATOM 5428 C CA . PHE A 1 701 ? 15.008 -14.838 -24.754 1.00 93.31 701 PHE A CA 1
ATOM 5429 C C . PHE A 1 701 ? 15.797 -15.818 -25.632 1.00 93.31 701 PHE A C 1
ATOM 5431 O O . PHE A 1 701 ? 15.218 -16.699 -26.271 1.00 93.31 701 PHE A O 1
ATOM 5438 N N . SER A 1 702 ? 17.125 -15.698 -25.632 1.00 92.81 702 SER A N 1
ATOM 5439 C CA . SER A 1 702 ? 18.026 -16.704 -26.192 1.00 92.81 702 SER A CA 1
ATOM 5440 C C . SER A 1 702 ? 17.946 -18.012 -25.388 1.00 92.81 702 SER A C 1
ATOM 5442 O O . SER A 1 702 ? 17.702 -17.964 -24.180 1.00 92.81 702 SER A O 1
ATOM 5444 N N . PRO A 1 703 ? 18.209 -19.186 -25.999 1.00 89.50 703 PRO A N 1
ATOM 5445 C CA . PRO A 1 703 ? 18.193 -20.477 -25.299 1.00 89.50 703 PRO A CA 1
ATOM 5446 C C . PRO A 1 703 ? 19.111 -20.557 -24.069 1.00 89.50 703 PRO A C 1
ATOM 5448 O O . PRO A 1 703 ? 18.843 -21.324 -23.150 1.00 89.50 703 PRO A O 1
ATOM 5451 N N . ASP A 1 704 ? 20.179 -19.755 -24.024 1.00 89.44 704 ASP A N 1
ATOM 5452 C CA . ASP A 1 704 ? 21.113 -19.679 -22.895 1.00 89.44 704 ASP A CA 1
ATOM 5453 C C . ASP A 1 704 ? 20.757 -18.600 -21.851 1.00 89.44 704 ASP A C 1
ATOM 5455 O O . ASP A 1 704 ? 21.527 -18.374 -20.919 1.00 89.44 704 ASP A O 1
ATOM 5459 N N . SER A 1 705 ? 19.606 -17.934 -22.007 1.00 89.81 705 SER A N 1
ATOM 5460 C CA . SER A 1 705 ? 19.073 -16.855 -21.155 1.00 89.81 705 SER A CA 1
ATOM 5461 C C . SER A 1 705 ? 19.920 -15.576 -21.046 1.00 89.81 705 SER A C 1
ATOM 5463 O O . SER A 1 705 ? 19.532 -14.664 -20.313 1.00 89.81 705 SER A O 1
ATOM 5465 N N . LYS A 1 706 ? 21.042 -15.447 -21.774 1.00 90.06 706 LYS A N 1
ATOM 5466 C CA . LYS A 1 706 ? 21.948 -14.280 -21.676 1.00 90.06 706 LYS A CA 1
ATOM 5467 C C . LYS A 1 706 ? 21.548 -13.093 -22.549 1.00 90.06 706 LYS A C 1
ATOM 5469 O O . LYS A 1 706 ? 21.954 -11.966 -22.275 1.00 90.06 706 LYS A O 1
ATOM 5474 N N . THR A 1 707 ? 20.766 -13.323 -23.601 1.00 92.25 707 THR A N 1
ATOM 5475 C CA . THR A 1 707 ? 20.326 -12.274 -24.525 1.00 92.25 707 THR A CA 1
ATOM 5476 C C . THR A 1 707 ? 18.806 -12.226 -24.585 1.00 92.25 707 THR A C 1
ATOM 5478 O O . THR A 1 707 ? 18.150 -13.238 -24.808 1.00 92.25 707 THR A O 1
ATOM 5481 N N . LEU A 1 708 ? 18.236 -11.036 -24.426 1.00 94.62 708 LEU A N 1
ATOM 5482 C CA . LEU A 1 708 ? 16.849 -10.752 -24.782 1.00 94.62 708 LEU A CA 1
ATOM 5483 C C . LEU A 1 708 ? 16.833 -10.108 -26.169 1.00 94.62 708 LEU A C 1
ATOM 5485 O O . LEU A 1 708 ? 17.674 -9.258 -26.460 1.00 94.62 708 LEU A O 1
ATOM 5489 N N . VAL A 1 709 ? 15.865 -10.462 -27.007 1.00 95.44 709 VAL A N 1
ATOM 5490 C CA . VAL A 1 709 ? 15.564 -9.752 -28.251 1.00 95.44 709 VAL A CA 1
ATOM 5491 C C . VAL A 1 709 ? 14.202 -9.068 -28.162 1.00 95.44 709 VAL A C 1
ATOM 5493 O O . VAL A 1 709 ? 13.275 -9.607 -27.557 1.00 95.44 709 VAL A O 1
ATOM 5496 N N . SER A 1 710 ? 14.076 -7.884 -28.763 1.00 95.62 710 SER A N 1
ATOM 5497 C CA . SER A 1 710 ? 12.828 -7.120 -28.822 1.00 95.62 710 SER A CA 1
ATOM 5498 C C . SER A 1 710 ? 12.497 -6.619 -30.223 1.00 95.62 710 SER A C 1
ATOM 5500 O O . SER A 1 710 ? 13.368 -6.097 -30.924 1.00 95.62 710 SER A O 1
ATOM 5502 N N . ALA A 1 711 ? 11.222 -6.734 -30.594 1.00 95.12 711 ALA A N 1
ATOM 5503 C CA . ALA A 1 711 ? 10.629 -6.156 -31.797 1.00 95.12 711 ALA A CA 1
ATOM 5504 C C . ALA A 1 711 ? 9.857 -4.869 -31.467 1.00 95.12 711 ALA A C 1
ATOM 5506 O O . ALA A 1 711 ? 9.291 -4.738 -30.378 1.00 95.12 711 ALA A O 1
ATOM 5507 N N . SER A 1 712 ? 9.815 -3.920 -32.403 1.00 95.88 712 SER A N 1
ATOM 5508 C CA . SER A 1 712 ? 9.158 -2.627 -32.208 1.00 95.88 712 SER A CA 1
ATOM 5509 C C . SER A 1 712 ? 8.604 -2.038 -33.503 1.00 95.88 712 SER A C 1
ATOM 5511 O O . SER A 1 712 ? 9.108 -2.274 -34.608 1.00 95.88 712 SER A O 1
ATOM 5513 N N . GLU A 1 713 ? 7.612 -1.161 -33.344 1.00 94.00 713 GLU A N 1
ATOM 5514 C CA . GLU A 1 713 ? 7.118 -0.297 -34.416 1.00 94.00 713 GLU A CA 1
ATOM 5515 C C . GLU A 1 713 ? 8.179 0.693 -34.939 1.00 94.00 713 GLU A C 1
ATOM 5517 O O . GLU A 1 713 ? 8.016 1.221 -36.036 1.00 94.00 713 GLU A O 1
ATOM 5522 N N . ASP A 1 714 ? 9.323 0.869 -34.252 1.00 93.56 714 ASP A N 1
ATOM 5523 C CA . ASP A 1 714 ? 10.459 1.674 -34.745 1.00 93.56 714 ASP A CA 1
ATOM 5524 C C . ASP A 1 714 ? 11.254 1.018 -35.891 1.00 93.56 714 ASP A C 1
ATOM 5526 O O . ASP A 1 714 ? 12.323 1.503 -36.273 1.00 93.56 714 ASP A O 1
ATOM 5530 N N . LYS A 1 715 ? 10.711 -0.073 -36.452 1.00 95.38 715 LYS A N 1
ATOM 5531 C CA . LYS A 1 715 ? 11.258 -0.881 -37.554 1.00 95.38 715 LYS A CA 1
ATOM 5532 C C . LYS A 1 715 ? 12.577 -1.582 -37.210 1.00 95.38 715 LYS A C 1
ATOM 5534 O O . LYS A 1 715 ? 13.239 -2.123 -38.097 1.00 95.38 715 LYS A O 1
ATOM 5539 N N . THR A 1 716 ? 12.968 -1.597 -35.930 1.00 95.19 716 THR A N 1
ATOM 5540 C CA . THR A 1 716 ? 14.186 -2.271 -35.470 1.00 95.19 716 THR A CA 1
ATOM 5541 C C . THR A 1 716 ? 13.903 -3.512 -34.644 1.00 95.19 716 THR A C 1
ATOM 5543 O O . THR A 1 716 ? 12.924 -3.593 -33.901 1.00 95.19 716 THR A O 1
ATOM 5546 N N . VAL A 1 717 ? 14.830 -4.462 -34.740 1.00 96.06 717 VAL A N 1
ATOM 5547 C CA . VAL A 1 717 ? 14.993 -5.529 -33.752 1.00 96.06 717 VAL A CA 1
ATOM 5548 C C . VAL A 1 717 ? 16.241 -5.225 -32.935 1.00 96.06 717 VAL A C 1
ATOM 5550 O O . VAL A 1 717 ? 17.254 -4.811 -33.504 1.00 96.06 717 VAL A O 1
ATOM 5553 N N . ARG A 1 718 ? 16.187 -5.394 -31.613 1.00 95.38 718 ARG A N 1
ATOM 5554 C CA . ARG A 1 718 ? 17.317 -5.083 -30.722 1.00 95.38 718 ARG A CA 1
ATOM 5555 C C . ARG A 1 718 ? 17.643 -6.233 -29.800 1.00 95.38 718 ARG A C 1
ATOM 5557 O O . ARG A 1 718 ? 16.739 -6.851 -29.249 1.00 95.38 718 ARG A O 1
ATOM 5564 N N . LEU A 1 719 ? 18.935 -6.488 -29.640 1.00 94.56 719 LEU A N 1
ATOM 5565 C CA . LEU A 1 719 ? 19.475 -7.461 -28.702 1.00 94.56 719 LEU A CA 1
ATOM 5566 C C . LEU A 1 719 ? 19.927 -6.720 -27.436 1.00 94.56 719 LEU A C 1
ATOM 5568 O O . LEU A 1 719 ? 20.497 -5.632 -27.527 1.00 94.56 719 LEU A O 1
ATOM 5572 N N . TRP A 1 720 ? 19.698 -7.313 -26.268 1.00 93.94 720 TRP A N 1
ATOM 5573 C CA . TRP A 1 720 ? 20.045 -6.763 -24.956 1.00 93.94 720 TRP A CA 1
ATOM 5574 C C . TRP A 1 720 ? 20.703 -7.844 -24.105 1.00 93.94 720 TRP A C 1
ATOM 5576 O O . TRP A 1 720 ? 20.229 -8.981 -24.087 1.00 93.94 720 TRP A O 1
ATOM 5586 N N . ASP A 1 721 ? 21.753 -7.496 -23.369 1.00 90.81 721 ASP A N 1
ATOM 5587 C CA . ASP A 1 721 ? 22.334 -8.389 -22.364 1.00 90.81 721 ASP A CA 1
ATOM 5588 C C . ASP A 1 721 ? 21.424 -8.444 -21.121 1.00 90.81 721 ASP A C 1
ATOM 5590 O O . ASP A 1 721 ? 21.034 -7.408 -20.575 1.00 90.81 721 ASP A O 1
ATOM 5594 N N . THR A 1 722 ? 21.035 -9.643 -20.682 1.00 85.69 722 THR A N 1
ATOM 5595 C CA . THR A 1 722 ? 19.994 -9.818 -19.646 1.00 85.69 722 THR A CA 1
ATOM 5596 C C . THR A 1 722 ? 20.490 -9.556 -18.225 1.00 85.69 722 THR A C 1
ATOM 5598 O O . THR A 1 722 ? 19.685 -9.222 -17.347 1.00 85.69 722 THR A O 1
ATOM 5601 N N . ALA A 1 723 ? 21.800 -9.674 -17.994 1.00 83.88 723 ALA A N 1
ATOM 5602 C CA . ALA A 1 723 ? 22.429 -9.460 -16.695 1.00 83.88 723 ALA A CA 1
ATOM 5603 C C . ALA A 1 723 ? 22.713 -7.971 -16.446 1.00 83.88 723 ALA A C 1
ATOM 5605 O O . ALA A 1 723 ? 22.383 -7.440 -15.389 1.00 83.88 723 ALA A O 1
ATOM 5606 N N . THR A 1 724 ? 23.285 -7.284 -17.435 1.00 83.06 724 THR A N 1
ATOM 5607 C CA . THR A 1 724 ? 23.698 -5.872 -17.355 1.00 83.06 724 THR A CA 1
ATOM 5608 C C . THR A 1 724 ? 22.638 -4.890 -17.851 1.00 83.06 724 THR A C 1
ATOM 5610 O O . THR A 1 724 ? 22.722 -3.705 -17.546 1.00 83.06 724 THR A O 1
ATOM 5613 N N . GLY A 1 725 ? 21.657 -5.352 -18.636 1.00 82.75 725 GLY A N 1
ATOM 5614 C CA . GLY A 1 725 ? 20.690 -4.489 -19.323 1.00 82.75 725 GLY A CA 1
ATOM 5615 C C . GLY A 1 725 ? 21.278 -3.690 -20.494 1.00 82.75 725 GLY A C 1
ATOM 5616 O O . GLY A 1 725 ? 20.590 -2.832 -21.054 1.00 82.75 725 GLY A O 1
ATOM 5617 N N . ALA A 1 726 ? 22.539 -3.932 -20.870 1.00 83.81 726 ALA A N 1
ATOM 5618 C CA . ALA A 1 726 ? 23.221 -3.156 -21.896 1.00 83.81 726 ALA A CA 1
ATOM 5619 C C . ALA A 1 726 ? 22.593 -3.369 -23.293 1.00 83.81 726 ALA A C 1
ATOM 5621 O O . ALA A 1 726 ? 22.319 -4.514 -23.675 1.00 83.81 726 ALA A O 1
ATOM 5622 N N . PRO A 1 727 ? 22.392 -2.298 -24.088 1.00 84.06 727 PRO A N 1
ATOM 5623 C CA . PRO A 1 727 ? 21.958 -2.421 -25.474 1.00 84.06 727 PRO A CA 1
ATOM 5624 C C . PRO A 1 727 ? 23.084 -3.012 -26.331 1.00 84.06 727 PRO A C 1
ATOM 5626 O O . PRO A 1 727 ? 24.189 -2.471 -26.390 1.00 84.06 727 PRO A O 1
ATOM 5629 N N . GLY A 1 728 ? 22.785 -4.117 -27.008 1.00 82.44 728 GLY A N 1
ATOM 5630 C CA . GLY A 1 728 ? 23.658 -4.771 -27.975 1.00 82.44 728 GLY A CA 1
ATOM 5631 C C . GLY A 1 728 ? 23.380 -4.311 -29.409 1.00 82.44 728 GLY A C 1
ATOM 5632 O O . GLY A 1 728 ? 23.264 -3.120 -29.702 1.00 82.44 728 GLY A O 1
ATOM 5633 N N . GLN A 1 729 ? 23.296 -5.270 -30.331 1.00 87.56 729 GLN A N 1
ATOM 5634 C CA . GLN A 1 729 ? 23.093 -4.997 -31.756 1.00 87.56 729 GLN A CA 1
ATOM 5635 C C . GLN A 1 729 ? 21.678 -4.474 -32.063 1.00 87.56 729 GLN A C 1
ATOM 5637 O O . GLN A 1 729 ? 20.696 -4.869 -31.432 1.00 87.56 729 GLN A O 1
ATOM 5642 N N . ILE A 1 730 ? 21.580 -3.607 -33.079 1.00 92.81 730 ILE A N 1
ATOM 5643 C CA . ILE A 1 730 ? 20.324 -3.041 -33.594 1.00 92.81 730 ILE A CA 1
ATOM 5644 C C . ILE A 1 730 ? 20.204 -3.396 -35.078 1.00 92.81 730 ILE A C 1
ATOM 5646 O O . ILE A 1 730 ? 20.973 -2.908 -35.907 1.00 92.81 730 ILE A O 1
ATOM 5650 N N . LEU A 1 731 ? 19.217 -4.218 -35.418 1.00 93.38 731 LEU A N 1
ATOM 5651 C CA . LEU A 1 731 ? 18.956 -4.705 -36.770 1.00 93.38 731 LEU A CA 1
ATOM 5652 C C . LEU A 1 731 ? 17.932 -3.781 -37.446 1.00 93.38 731 LEU A C 1
ATOM 5654 O O . LEU A 1 731 ? 16.853 -3.554 -36.899 1.00 93.38 731 LEU A O 1
ATOM 5658 N N . ARG A 1 732 ? 18.279 -3.210 -38.609 1.00 90.19 732 ARG A N 1
ATOM 5659 C CA . ARG A 1 732 ? 17.557 -2.075 -39.237 1.00 90.19 732 ARG A CA 1
ATOM 5660 C C . ARG A 1 732 ? 17.133 -2.290 -40.701 1.00 90.19 732 ARG A C 1
ATOM 5662 O O . ARG A 1 732 ? 16.986 -1.319 -41.431 1.00 90.19 732 ARG A O 1
ATOM 5669 N N . GLN A 1 733 ? 16.991 -3.537 -41.158 1.00 91.06 733 GLN A N 1
ATOM 5670 C CA . GLN A 1 733 ? 16.664 -3.829 -42.569 1.00 91.06 733 GLN A CA 1
ATOM 5671 C C . GLN A 1 733 ? 15.156 -3.936 -42.861 1.00 91.06 733 GLN A C 1
ATOM 5673 O O . GLN A 1 733 ? 14.797 -4.038 -44.029 1.00 91.06 733 GLN A O 1
ATOM 5678 N N . HIS A 1 734 ? 14.281 -3.988 -41.847 1.00 94.06 734 HIS A N 1
ATOM 5679 C CA . HIS A 1 734 ? 12.834 -4.086 -42.070 1.00 94.06 734 HIS A CA 1
ATOM 5680 C C . HIS A 1 734 ? 12.251 -2.757 -42.558 1.00 94.06 734 HIS A C 1
ATOM 5682 O O . HIS A 1 734 ? 12.581 -1.689 -42.042 1.00 94.06 734 HIS A O 1
ATOM 5688 N N . ASP A 1 735 ? 11.361 -2.844 -43.545 1.00 92.44 735 ASP A N 1
ATOM 5689 C CA . ASP A 1 735 ? 10.803 -1.674 -44.226 1.00 92.44 735 ASP A CA 1
ATOM 5690 C C . ASP A 1 735 ? 9.570 -1.111 -43.488 1.00 92.44 735 ASP A C 1
ATOM 5692 O O . ASP A 1 735 ? 9.195 0.050 -43.676 1.00 92.44 735 ASP A O 1
ATOM 5696 N N . ASP A 1 736 ? 8.979 -1.895 -42.577 1.00 95.06 736 ASP A N 1
ATOM 5697 C CA . ASP A 1 736 ? 7.900 -1.482 -41.678 1.00 95.06 736 ASP A CA 1
ATOM 5698 C C . ASP A 1 736 ? 7.976 -2.118 -40.277 1.00 95.06 736 ASP A C 1
ATOM 5700 O O . ASP A 1 736 ? 8.872 -2.918 -39.997 1.00 95.06 736 ASP A O 1
ATOM 5704 N N . ALA A 1 737 ? 7.066 -1.718 -39.380 1.00 93.88 737 ALA A N 1
ATOM 5705 C CA . ALA A 1 737 ? 6.992 -2.154 -37.982 1.00 93.88 737 ALA A CA 1
ATOM 5706 C C . ALA A 1 737 ? 7.261 -3.659 -37.800 1.00 93.88 737 ALA A C 1
ATOM 5708 O O . ALA A 1 737 ? 6.635 -4.492 -38.464 1.00 93.88 737 ALA A O 1
ATOM 5709 N N . VAL A 1 738 ? 8.174 -4.007 -36.887 1.00 96.56 738 VAL A N 1
ATOM 5710 C CA . VAL A 1 738 ? 8.481 -5.403 -36.556 1.00 96.56 738 VAL A CA 1
ATOM 5711 C C . VAL A 1 738 ? 7.591 -5.821 -35.394 1.00 96.56 738 VAL A C 1
ATOM 5713 O O . VAL A 1 738 ? 7.590 -5.173 -34.350 1.00 96.56 738 VAL A O 1
ATOM 5716 N N . VAL A 1 739 ? 6.820 -6.886 -35.593 1.00 92.94 739 VAL A N 1
ATOM 5717 C CA . VAL A 1 739 ? 5.702 -7.271 -34.720 1.00 92.94 739 VAL A CA 1
ATOM 5718 C C . VAL A 1 739 ? 5.854 -8.643 -34.064 1.00 92.94 739 VAL A C 1
ATOM 5720 O O . VAL A 1 739 ? 5.125 -8.906 -33.117 1.00 92.94 739 VAL A O 1
ATOM 5723 N N . GLY A 1 740 ? 6.823 -9.461 -34.493 1.00 92.31 740 GLY A N 1
ATOM 5724 C CA . GLY A 1 740 ? 7.153 -10.746 -33.863 1.00 92.31 740 GLY A CA 1
ATOM 5725 C C . GLY A 1 740 ? 8.643 -11.098 -33.962 1.00 92.31 740 GLY A C 1
ATOM 5726 O O . GLY A 1 740 ? 9.294 -10.703 -34.934 1.00 92.31 740 GLY A O 1
ATOM 5727 N N . VAL A 1 741 ? 9.192 -11.837 -32.992 1.00 96.75 741 VAL A N 1
ATOM 5728 C CA . VAL A 1 741 ? 10.595 -12.306 -32.935 1.00 96.75 741 VAL A CA 1
ATOM 5729 C C . VAL A 1 741 ? 10.734 -13.673 -32.254 1.00 96.75 741 VAL A C 1
ATOM 5731 O O . VAL A 1 741 ? 10.093 -13.949 -31.250 1.00 96.75 741 VAL A O 1
ATOM 5734 N N . ALA A 1 742 ? 11.648 -14.515 -32.746 1.00 96.12 742 ALA A N 1
ATOM 5735 C CA . ALA A 1 742 ? 11.974 -15.798 -32.112 1.00 96.12 742 ALA A CA 1
ATOM 5736 C C . ALA A 1 742 ? 13.441 -16.197 -32.331 1.00 96.12 742 ALA A C 1
ATOM 5738 O O . ALA A 1 742 ? 13.978 -16.006 -33.420 1.00 96.12 742 ALA A O 1
ATOM 5739 N N . PHE A 1 743 ? 14.085 -16.808 -31.335 1.00 96.00 743 PHE A N 1
ATOM 5740 C CA . PHE A 1 743 ? 15.391 -17.459 -31.502 1.00 96.00 743 PHE A CA 1
ATOM 5741 C C . PHE A 1 743 ? 15.239 -18.906 -31.997 1.00 96.00 743 PHE A C 1
ATOM 5743 O O . PHE A 1 743 ? 14.272 -19.590 -31.657 1.00 96.00 743 PHE A O 1
ATOM 5750 N N . SER A 1 744 ? 16.223 -19.403 -32.751 1.00 94.88 744 SER A N 1
ATOM 5751 C CA . SER A 1 744 ? 16.378 -20.837 -33.005 1.00 94.88 744 SER A CA 1
ATOM 5752 C C . SER A 1 744 ? 16.777 -21.580 -31.720 1.00 94.88 744 SER A C 1
ATOM 5754 O O . SER A 1 744 ? 17.442 -20.990 -30.864 1.00 94.88 744 SER A O 1
ATOM 5756 N N . PRO A 1 745 ? 16.463 -22.884 -31.578 1.00 91.88 745 PRO A N 1
ATOM 5757 C CA . PRO A 1 745 ? 16.819 -23.667 -30.387 1.00 91.88 745 PRO A CA 1
ATOM 5758 C C . PRO A 1 745 ? 18.325 -23.747 -30.088 1.00 91.88 745 PRO A C 1
ATOM 5760 O O . PRO A 1 745 ? 18.712 -23.996 -28.951 1.00 91.88 745 PRO A O 1
ATOM 5763 N N . ASP A 1 746 ? 19.183 -23.519 -31.088 1.00 91.25 746 ASP A N 1
ATOM 5764 C CA . ASP A 1 746 ? 20.642 -23.460 -30.926 1.00 91.25 746 ASP A CA 1
ATOM 5765 C C . ASP A 1 746 ? 21.189 -22.040 -30.675 1.00 91.25 746 ASP A C 1
ATOM 5767 O O . ASP A 1 746 ? 22.401 -21.861 -30.558 1.00 91.25 746 ASP A O 1
ATOM 5771 N N . GLY A 1 747 ? 20.314 -21.029 -30.637 1.00 92.00 747 GLY A N 1
ATOM 5772 C CA . GLY A 1 747 ? 20.633 -19.623 -30.385 1.00 92.00 747 GLY A CA 1
ATOM 5773 C C . GLY A 1 747 ? 21.367 -18.892 -31.514 1.00 92.00 747 GLY A C 1
ATOM 5774 O O . GLY A 1 747 ? 21.601 -17.692 -31.382 1.00 92.00 747 GLY A O 1
ATOM 5775 N N . LYS A 1 748 ? 21.728 -19.564 -32.619 1.00 92.31 748 LYS A N 1
ATOM 5776 C CA . LYS A 1 748 ? 22.561 -18.987 -33.700 1.00 92.31 748 LYS A CA 1
ATOM 5777 C C . LYS A 1 748 ? 21.774 -18.220 -34.759 1.00 92.31 748 LYS A C 1
ATOM 5779 O O . LYS A 1 748 ? 22.353 -17.457 -35.530 1.00 92.31 748 LYS A O 1
ATOM 5784 N N . THR A 1 749 ? 20.466 -18.449 -34.834 1.00 94.12 749 THR A N 1
ATOM 5785 C CA . THR A 1 749 ? 19.582 -17.787 -35.795 1.00 94.12 749 THR A CA 1
ATOM 5786 C C . THR A 1 749 ? 18.471 -17.062 -35.053 1.00 94.12 749 THR A C 1
ATOM 5788 O O . THR A 1 749 ? 17.881 -17.589 -34.115 1.00 94.12 749 THR A O 1
ATOM 5791 N N . LEU A 1 750 ? 18.167 -15.853 -35.498 1.00 96.19 750 LEU A N 1
ATOM 5792 C CA . LEU A 1 750 ? 17.023 -15.067 -35.054 1.00 96.19 750 LEU A CA 1
ATOM 5793 C C . LEU A 1 750 ? 16.040 -14.963 -36.218 1.00 96.19 750 LEU A C 1
ATOM 5795 O O . LEU A 1 750 ? 16.456 -14.748 -37.355 1.00 96.19 750 LEU A O 1
ATOM 5799 N N . ALA A 1 751 ? 14.751 -15.101 -35.939 1.00 97.00 751 ALA A N 1
ATOM 5800 C CA . ALA A 1 751 ? 13.668 -14.776 -36.852 1.00 97.00 751 ALA A CA 1
ATOM 5801 C C . ALA A 1 751 ? 12.973 -13.490 -36.398 1.00 97.00 751 ALA A C 1
ATOM 5803 O O . ALA A 1 751 ? 12.810 -13.264 -35.199 1.00 97.00 751 ALA A O 1
ATOM 5804 N N . SER A 1 752 ? 12.522 -12.680 -37.352 1.00 97.19 752 SER A N 1
ATOM 5805 C CA . SER A 1 752 ? 11.639 -11.535 -37.113 1.00 97.19 752 SER A CA 1
ATOM 5806 C C . SER A 1 752 ? 10.512 -11.476 -38.143 1.00 97.19 752 SER A C 1
ATOM 5808 O O . SER A 1 752 ? 10.704 -11.884 -39.288 1.00 97.19 752 SER A O 1
ATOM 5810 N N . ALA A 1 753 ? 9.351 -10.966 -37.738 1.00 96.62 753 ALA A N 1
ATOM 5811 C CA . ALA A 1 753 ? 8.133 -10.817 -38.535 1.00 96.62 753 ALA A CA 1
ATOM 5812 C C . ALA A 1 753 ? 7.705 -9.344 -38.586 1.00 96.62 753 ALA A C 1
ATOM 5814 O O . ALA A 1 753 ? 7.786 -8.649 -37.571 1.00 96.62 753 ALA A O 1
ATOM 5815 N N . SER A 1 754 ? 7.267 -8.852 -39.748 1.00 97.12 754 SER A N 1
ATOM 5816 C CA . SER A 1 754 ? 6.975 -7.428 -39.953 1.00 97.12 754 SER A CA 1
ATOM 5817 C C . SER A 1 754 ? 5.708 -7.168 -40.773 1.00 97.12 754 SER A C 1
ATOM 5819 O O . SER A 1 754 ? 5.256 -7.982 -41.588 1.00 97.12 754 SER A O 1
ATOM 5821 N N . ARG A 1 755 ? 5.169 -5.956 -40.593 1.00 95.12 755 ARG A N 1
ATOM 5822 C CA . ARG A 1 755 ? 4.147 -5.354 -41.461 1.00 95.12 755 ARG A CA 1
ATOM 5823 C C . ARG A 1 755 ? 4.650 -5.071 -42.888 1.00 95.12 755 ARG A C 1
ATOM 5825 O O . ARG A 1 755 ? 3.839 -4.815 -43.768 1.00 95.12 755 ARG A O 1
ATOM 5832 N N . ASP A 1 756 ? 5.946 -5.225 -43.175 1.00 94.00 756 ASP A N 1
ATOM 5833 C CA . ASP A 1 756 ? 6.464 -5.228 -44.554 1.00 94.00 756 ASP A CA 1
ATOM 5834 C C . ASP A 1 756 ? 6.101 -6.495 -45.362 1.00 94.00 756 ASP A C 1
ATOM 5836 O O . ASP A 1 756 ? 6.473 -6.616 -46.530 1.00 94.00 756 ASP A O 1
ATOM 5840 N N . GLY A 1 757 ? 5.370 -7.439 -44.755 1.00 93.31 757 GLY A N 1
ATOM 5841 C CA . GLY A 1 757 ? 4.941 -8.692 -45.384 1.00 93.31 757 GLY A CA 1
ATOM 5842 C C . GLY A 1 757 ? 6.035 -9.761 -45.438 1.00 93.31 757 GLY A C 1
ATOM 5843 O O . GLY A 1 757 ? 5.832 -10.820 -46.032 1.00 93.31 757 GLY A O 1
ATOM 5844 N N . THR A 1 758 ? 7.189 -9.516 -44.809 1.00 95.75 758 THR A N 1
ATOM 5845 C CA . THR A 1 758 ? 8.308 -10.459 -44.761 1.00 95.75 758 THR A CA 1
ATOM 5846 C C . THR A 1 758 ? 8.542 -11.016 -43.362 1.00 95.75 758 THR A C 1
ATOM 5848 O O . THR A 1 758 ? 8.370 -10.338 -42.345 1.00 95.75 758 THR A O 1
ATOM 5851 N N . ALA A 1 759 ? 9.014 -12.261 -43.322 1.00 96.31 759 ALA A N 1
ATOM 5852 C CA . ALA A 1 759 ? 9.801 -12.754 -42.200 1.00 96.31 759 ALA A CA 1
ATOM 5853 C C . ALA A 1 759 ? 11.288 -12.740 -42.589 1.00 96.31 759 ALA A C 1
ATOM 5855 O O . ALA A 1 759 ? 11.633 -12.979 -43.747 1.00 96.31 759 ALA A O 1
ATOM 5856 N N . ARG A 1 760 ? 12.192 -12.445 -41.654 1.00 97.12 760 ARG A N 1
ATOM 5857 C CA . ARG A 1 760 ? 13.640 -12.353 -41.916 1.00 97.12 760 ARG A CA 1
ATOM 5858 C C . ARG A 1 760 ? 14.420 -13.231 -40.950 1.00 97.12 760 ARG A C 1
ATOM 5860 O O . ARG A 1 760 ? 14.095 -13.280 -39.769 1.00 97.12 760 ARG A O 1
ATOM 5867 N N . LEU A 1 761 ? 15.430 -13.927 -41.472 1.00 96.62 761 LEU A N 1
ATOM 5868 C CA . LEU A 1 761 ? 16.357 -14.746 -40.690 1.00 96.62 761 LEU A CA 1
ATOM 5869 C C . LEU A 1 761 ? 17.703 -14.035 -40.590 1.00 96.62 761 LEU A C 1
ATOM 5871 O O . LEU A 1 761 ? 18.245 -13.602 -41.608 1.00 96.62 761 LEU A O 1
ATOM 5875 N N . TRP A 1 762 ? 18.262 -13.973 -39.388 1.00 96.12 762 TRP A N 1
ATOM 5876 C CA . TRP A 1 762 ? 19.493 -13.255 -39.064 1.00 96.12 762 TRP A CA 1
ATOM 5877 C C . TRP A 1 762 ? 20.475 -14.175 -38.341 1.00 96.12 762 TRP A C 1
ATOM 5879 O O . TRP A 1 762 ? 20.062 -15.075 -37.611 1.00 96.12 762 TRP A O 1
ATOM 5889 N N . ASP A 1 763 ? 21.768 -13.938 -38.525 1.00 93.50 763 ASP A N 1
ATOM 5890 C CA . ASP A 1 763 ? 22.827 -14.505 -37.692 1.00 93.50 763 ASP A CA 1
ATOM 5891 C C . ASP A 1 763 ? 22.926 -13.703 -36.383 1.00 93.50 763 ASP A C 1
ATOM 5893 O O . ASP A 1 763 ? 23.039 -12.477 -36.416 1.00 93.50 763 ASP A O 1
ATOM 5897 N N . THR A 1 764 ? 22.855 -14.369 -35.229 1.00 91.38 764 THR A N 1
ATOM 5898 C CA . THR A 1 764 ? 22.770 -13.687 -33.920 1.00 91.38 764 THR A CA 1
ATOM 5899 C C . THR A 1 764 ? 24.100 -13.155 -33.399 1.00 91.38 764 THR A C 1
ATOM 5901 O O . THR A 1 764 ? 24.097 -12.265 -32.553 1.00 91.38 764 THR A O 1
ATOM 5904 N N . ALA A 1 765 ? 25.230 -13.669 -33.890 1.00 88.50 765 ALA A N 1
ATOM 5905 C CA . ALA A 1 765 ? 26.554 -13.215 -33.472 1.00 88.50 765 ALA A CA 1
ATOM 5906 C C . ALA A 1 765 ? 26.990 -11.961 -34.246 1.00 88.50 765 ALA A C 1
ATOM 5908 O O . ALA A 1 765 ? 27.569 -11.035 -33.676 1.00 88.50 765 ALA A O 1
ATOM 5909 N N . THR A 1 766 ? 26.700 -11.916 -35.546 1.00 89.81 766 THR A N 1
ATOM 5910 C CA . THR A 1 766 ? 27.120 -10.837 -36.457 1.00 89.81 766 THR A CA 1
ATOM 5911 C C . THR A 1 766 ? 26.033 -9.802 -36.745 1.00 89.81 766 THR A C 1
ATOM 5913 O O . THR A 1 766 ? 26.348 -8.723 -37.245 1.00 89.81 766 THR A O 1
ATOM 5916 N N . GLY A 1 767 ? 24.761 -10.125 -36.491 1.00 89.75 767 GLY A N 1
ATOM 5917 C CA . GLY A 1 767 ? 23.613 -9.306 -36.892 1.00 89.75 767 GLY A CA 1
ATOM 5918 C C . GLY A 1 767 ? 23.344 -9.326 -38.402 1.00 89.75 767 GLY A C 1
ATOM 5919 O O . GLY A 1 767 ? 22.527 -8.548 -38.899 1.00 89.75 767 GLY A O 1
ATOM 5920 N N . ALA A 1 768 ? 24.032 -10.187 -39.159 1.00 92.44 768 ALA A N 1
ATOM 5921 C CA . ALA A 1 768 ? 23.900 -10.258 -40.607 1.00 92.44 768 ALA A CA 1
ATOM 5922 C C . ALA A 1 768 ? 22.553 -10.871 -41.022 1.00 92.44 768 ALA A C 1
ATOM 5924 O O . ALA A 1 768 ? 22.140 -11.918 -40.521 1.00 92.44 768 ALA A O 1
ATOM 5925 N N . LEU A 1 769 ? 21.883 -10.243 -41.990 1.00 94.75 769 LEU A N 1
ATOM 5926 C CA . LEU A 1 769 ? 20.677 -10.782 -42.617 1.00 94.75 769 LEU A CA 1
ATOM 5927 C C . LEU A 1 769 ? 21.048 -12.012 -43.464 1.00 94.75 769 LEU A C 1
ATOM 5929 O O . LEU A 1 769 ? 21.787 -11.892 -44.439 1.00 94.75 769 LEU A O 1
ATOM 5933 N N . ARG A 1 770 ? 20.531 -13.190 -43.096 1.00 93.06 770 ARG A N 1
ATOM 5934 C CA . ARG A 1 770 ? 20.777 -14.471 -43.780 1.00 93.06 770 ARG A CA 1
ATOM 5935 C C . ARG A 1 770 ? 19.763 -14.748 -44.888 1.00 93.06 770 ARG A C 1
ATOM 5937 O O . ARG A 1 770 ? 20.159 -15.202 -45.953 1.00 93.06 770 ARG A O 1
ATOM 5944 N N . GLN A 1 771 ? 18.472 -14.516 -44.631 1.00 93.38 771 GLN A N 1
ATOM 5945 C CA . GLN A 1 771 ? 17.381 -14.748 -45.592 1.00 93.38 771 GLN A CA 1
ATOM 5946 C C . GLN A 1 771 ? 16.225 -13.758 -45.397 1.00 93.38 771 GLN A C 1
ATOM 5948 O O . GLN A 1 771 ? 16.000 -13.257 -44.295 1.00 93.38 771 GLN A O 1
ATOM 5953 N N . THR A 1 772 ? 15.453 -13.510 -46.461 1.00 94.94 772 THR A N 1
ATOM 5954 C CA . THR A 1 772 ? 14.182 -12.759 -46.416 1.00 94.94 772 THR A CA 1
ATOM 5955 C C . THR A 1 772 ? 13.078 -13.573 -47.086 1.00 94.94 772 THR A C 1
ATOM 5957 O O . THR A 1 772 ? 13.150 -13.871 -48.275 1.00 94.94 772 THR A O 1
ATOM 5960 N N . LEU A 1 773 ? 12.052 -13.915 -46.315 1.00 94.44 773 LEU A N 1
ATOM 5961 C CA . LEU A 1 773 ? 10.954 -14.811 -46.663 1.00 94.44 773 LEU A CA 1
ATOM 5962 C C . LEU A 1 773 ? 9.760 -13.953 -47.121 1.00 94.44 773 LEU A C 1
ATOM 5964 O O . LEU A 1 773 ? 9.147 -13.271 -46.300 1.00 94.44 773 LEU A O 1
ATOM 5968 N N . ARG A 1 774 ? 9.475 -13.920 -48.434 1.00 89.88 774 ARG A N 1
ATOM 5969 C CA . ARG A 1 774 ? 8.618 -12.895 -49.088 1.00 89.88 774 ARG A CA 1
ATOM 5970 C C . ARG A 1 774 ? 7.252 -13.380 -49.607 1.00 89.88 774 ARG A C 1
ATOM 5972 O O . ARG A 1 774 ? 6.594 -12.667 -50.352 1.00 89.88 774 ARG A O 1
ATOM 5979 N N . GLU A 1 775 ? 6.826 -14.587 -49.246 1.00 90.19 775 GLU A N 1
ATOM 5980 C CA . GLU A 1 775 ? 5.626 -15.217 -49.827 1.00 90.19 775 GLU A CA 1
ATOM 5981 C C . GLU A 1 775 ? 4.291 -14.826 -49.161 1.00 90.19 775 GLU A C 1
ATOM 5983 O O . GLU A 1 775 ? 3.222 -15.151 -49.692 1.00 90.19 775 GLU A O 1
ATOM 5988 N N . HIS A 1 776 ? 4.304 -14.193 -47.983 1.00 91.06 776 HIS A N 1
ATOM 5989 C CA . HIS A 1 776 ? 3.064 -13.702 -47.378 1.00 91.06 776 HIS A CA 1
ATOM 5990 C C . HIS A 1 776 ? 2.518 -12.516 -48.184 1.00 91.06 776 HIS A C 1
ATOM 5992 O O . HIS A 1 776 ? 3.259 -11.647 -48.635 1.00 91.06 776 HIS A O 1
ATOM 5998 N N . LYS A 1 777 ? 1.199 -12.495 -48.394 1.00 88.38 777 LYS A N 1
ATOM 5999 C CA . LYS A 1 777 ? 0.524 -11.489 -49.240 1.00 88.38 777 LYS A CA 1
ATOM 6000 C C . LYS A 1 777 ? 0.152 -10.209 -48.485 1.00 88.38 777 LYS A C 1
ATOM 6002 O O . LYS A 1 777 ? -0.411 -9.294 -49.078 1.00 88.38 777 LYS A O 1
ATOM 6007 N N . ASN A 1 778 ? 0.384 -10.192 -47.177 1.00 92.12 778 ASN A N 1
ATOM 6008 C CA . ASN A 1 778 ? 0.052 -9.122 -46.243 1.00 92.12 778 ASN A CA 1
ATOM 6009 C C . ASN A 1 778 ? 0.932 -9.293 -44.981 1.00 92.12 778 ASN A C 1
ATOM 6011 O O . ASN A 1 778 ? 1.793 -10.173 -44.964 1.00 92.12 778 ASN A O 1
ATOM 6015 N N . TYR A 1 779 ? 0.732 -8.478 -43.942 1.00 93.62 779 TYR A N 1
ATOM 6016 C CA . TYR A 1 779 ? 1.543 -8.454 -42.715 1.00 93.62 779 TYR A CA 1
ATOM 6017 C C . TYR A 1 779 ? 1.815 -9.846 -42.122 1.00 93.62 779 TYR A C 1
ATOM 6019 O O . TYR A 1 779 ? 0.917 -10.690 -42.061 1.00 93.62 779 TYR A O 1
ATOM 6027 N N . VAL A 1 780 ? 3.037 -10.059 -41.627 1.00 95.94 780 VAL A N 1
ATOM 6028 C CA . VAL A 1 780 ? 3.401 -11.250 -40.847 1.00 95.94 780 VAL A CA 1
ATOM 6029 C C . VAL A 1 780 ? 3.384 -10.862 -39.373 1.00 95.94 780 VAL A C 1
ATOM 6031 O O . VAL A 1 780 ? 4.149 -9.990 -38.973 1.00 95.94 780 VAL A O 1
ATOM 6034 N N . HIS A 1 781 ? 2.508 -11.476 -38.576 1.00 92.06 781 HIS A N 1
ATOM 6035 C CA . HIS A 1 781 ? 2.292 -11.099 -37.175 1.00 92.06 781 HIS A CA 1
ATOM 6036 C C . HIS A 1 781 ? 3.245 -11.802 -36.205 1.00 92.06 781 HIS A C 1
ATOM 6038 O O . HIS A 1 781 ? 3.813 -11.151 -35.335 1.00 92.06 781 HIS A O 1
ATOM 6044 N N . GLY A 1 782 ? 3.461 -13.107 -36.377 1.00 90.81 782 GLY A N 1
ATOM 6045 C CA . GLY A 1 782 ? 4.263 -13.921 -35.461 1.00 90.81 782 GLY A CA 1
ATOM 6046 C C . GLY A 1 782 ? 5.124 -14.953 -36.182 1.00 90.81 782 GLY A C 1
ATOM 6047 O O . GLY A 1 782 ? 4.818 -15.353 -37.308 1.00 90.81 782 GLY A O 1
ATOM 6048 N N . VAL A 1 783 ? 6.199 -15.389 -35.524 1.00 96.69 783 VAL A N 1
ATOM 6049 C CA . VAL A 1 783 ? 7.134 -16.419 -36.003 1.00 96.69 783 VAL A CA 1
ATOM 6050 C C . VAL A 1 783 ? 7.548 -17.351 -34.868 1.00 96.69 783 VAL A C 1
ATOM 6052 O O . VAL A 1 783 ? 7.745 -16.902 -33.746 1.00 96.69 783 VAL A O 1
ATOM 6055 N N . ALA A 1 784 ? 7.733 -18.637 -35.168 1.00 96.75 784 ALA A N 1
ATOM 6056 C CA . ALA A 1 784 ? 8.236 -19.631 -34.220 1.00 96.75 784 ALA A CA 1
ATOM 6057 C C . ALA A 1 784 ? 9.122 -20.668 -34.925 1.00 96.75 784 ALA A C 1
ATOM 6059 O O . ALA A 1 784 ? 8.830 -21.069 -36.051 1.00 96.75 784 ALA A O 1
ATOM 6060 N N . PHE A 1 785 ? 10.186 -21.134 -34.270 1.00 96.94 785 PHE A N 1
ATOM 6061 C CA . PHE A 1 785 ? 11.002 -22.252 -34.760 1.00 96.94 785 PHE A CA 1
ATOM 6062 C C . PHE A 1 785 ? 10.465 -23.599 -34.260 1.00 96.94 785 PHE A C 1
ATOM 6064 O O . PHE A 1 785 ? 9.955 -23.694 -33.144 1.00 96.94 785 PHE A O 1
ATOM 6071 N N . SER A 1 786 ? 10.641 -24.659 -35.052 1.00 95.44 786 SER A N 1
ATOM 6072 C CA . SER A 1 786 ? 10.494 -26.034 -34.569 1.00 95.44 786 SER A CA 1
ATOM 6073 C C . SER A 1 786 ? 11.589 -26.369 -33.542 1.00 95.44 786 SER A C 1
ATOM 6075 O O . SER A 1 786 ? 12.696 -25.833 -33.650 1.00 95.44 786 SER A O 1
ATOM 6077 N N . PRO A 1 787 ? 11.355 -27.294 -32.588 1.00 92.38 787 PRO A N 1
ATOM 6078 C CA . PRO A 1 787 ? 12.354 -27.677 -31.579 1.00 92.38 787 PRO A CA 1
ATOM 6079 C C . PRO A 1 787 ? 13.667 -28.247 -32.142 1.00 92.38 787 PRO A C 1
ATOM 6081 O O . PRO A 1 787 ? 14.689 -28.226 -31.464 1.00 92.38 787 PRO A O 1
ATOM 6084 N N . ASP A 1 788 ? 13.669 -28.727 -33.390 1.00 91.88 788 ASP A N 1
ATOM 6085 C CA . ASP A 1 788 ? 14.875 -29.186 -34.092 1.00 91.88 788 ASP A CA 1
ATOM 6086 C C . ASP A 1 788 ? 15.601 -28.077 -34.885 1.00 91.88 788 ASP A C 1
ATOM 6088 O O . ASP A 1 788 ? 16.615 -28.344 -35.531 1.00 91.88 788 ASP A O 1
ATOM 6092 N N . GLY A 1 789 ? 15.064 -26.853 -34.884 1.00 92.88 789 GLY A N 1
ATOM 6093 C CA . GLY A 1 789 ? 15.595 -25.678 -35.575 1.00 92.88 789 GLY A CA 1
ATOM 6094 C C . GLY A 1 789 ? 15.509 -25.702 -37.105 1.00 92.88 789 GLY A C 1
ATOM 6095 O O . GLY A 1 789 ? 15.948 -24.736 -37.732 1.00 92.88 789 GLY A O 1
ATOM 6096 N N . LYS A 1 790 ? 14.965 -26.759 -37.731 1.00 92.75 790 LYS A N 1
ATOM 6097 C CA . LYS A 1 790 ? 14.955 -26.927 -39.202 1.00 92.75 790 LYS A CA 1
ATOM 6098 C C . LYS A 1 790 ? 13.749 -26.299 -39.900 1.00 92.75 790 LYS A C 1
ATOM 6100 O O . LYS A 1 790 ? 13.776 -26.136 -41.121 1.00 92.75 790 LYS A O 1
ATOM 6105 N N . THR A 1 791 ? 12.699 -25.975 -39.148 1.00 94.81 791 THR A N 1
ATOM 6106 C CA . THR A 1 791 ? 11.468 -25.371 -39.669 1.00 94.81 791 THR A CA 1
ATOM 6107 C C . THR A 1 791 ? 11.185 -24.054 -38.957 1.00 94.81 791 THR A C 1
ATOM 6109 O O . THR A 1 791 ? 11.291 -23.977 -37.736 1.00 94.81 791 THR A O 1
ATOM 6112 N N . LEU A 1 792 ? 10.793 -23.026 -39.706 1.00 96.69 792 LEU A N 1
ATOM 6113 C CA . LEU A 1 792 ? 10.148 -21.828 -39.164 1.00 96.69 792 LEU A CA 1
ATOM 6114 C C . LEU A 1 792 ? 8.659 -21.883 -39.518 1.00 96.69 792 LEU A C 1
ATOM 6116 O O . LEU A 1 792 ? 8.326 -22.208 -40.654 1.00 96.69 792 LEU A O 1
ATOM 6120 N N . ALA A 1 793 ? 7.776 -21.541 -38.587 1.00 97.31 793 ALA A N 1
ATOM 6121 C CA . ALA A 1 793 ? 6.388 -21.190 -38.861 1.00 97.31 793 ALA A CA 1
ATOM 6122 C C . ALA A 1 793 ? 6.232 -19.664 -38.830 1.00 97.31 793 ALA A C 1
ATOM 6124 O O . ALA A 1 793 ? 6.818 -19.011 -37.967 1.00 97.31 793 ALA A O 1
ATOM 6125 N N . SER A 1 794 ? 5.427 -19.098 -39.731 1.00 96.94 794 SER A N 1
ATOM 6126 C CA . SER A 1 794 ? 5.035 -17.683 -39.710 1.00 96.94 794 SER A CA 1
ATOM 6127 C C . SER A 1 794 ? 3.524 -17.511 -39.875 1.00 96.94 794 SER A C 1
ATOM 6129 O O . SER A 1 794 ? 2.911 -18.193 -40.697 1.00 96.94 794 SER A O 1
ATOM 6131 N N . ALA A 1 795 ? 2.936 -16.603 -39.095 1.00 95.88 795 ALA A N 1
ATOM 6132 C CA . ALA A 1 795 ? 1.507 -16.292 -39.070 1.00 95.88 795 ALA A CA 1
ATOM 6133 C C . ALA A 1 795 ? 1.192 -15.040 -39.904 1.00 95.88 795 ALA A C 1
ATOM 6135 O O . ALA A 1 795 ? 1.815 -13.997 -39.696 1.00 95.88 795 ALA A O 1
ATOM 6136 N N . GLY A 1 796 ? 0.240 -15.135 -40.837 1.00 95.06 796 GLY A N 1
ATOM 6137 C CA . GLY A 1 796 ? -0.093 -14.060 -41.772 1.00 95.06 796 GLY A CA 1
ATOM 6138 C C . GLY A 1 796 ? -1.472 -13.420 -41.574 1.00 95.06 796 GLY A C 1
ATOM 6139 O O . GLY A 1 796 ? -2.489 -14.094 -41.391 1.00 95.06 796 GLY A O 1
ATOM 6140 N N . MET A 1 797 ? -1.525 -12.102 -41.785 1.00 93.62 797 MET A N 1
ATOM 6141 C CA . MET A 1 797 ? -2.751 -11.326 -42.037 1.00 93.62 797 MET A CA 1
ATOM 6142 C C . MET A 1 797 ? -3.476 -11.796 -43.314 1.00 93.62 797 MET A C 1
ATOM 6144 O O . MET A 1 797 ? -4.671 -11.574 -43.488 1.00 93.62 797 MET A O 1
ATOM 6148 N N . ASP A 1 798 ? -2.771 -12.506 -44.204 1.00 92.19 798 ASP A N 1
ATOM 6149 C CA . ASP A 1 798 ? -3.347 -13.211 -45.358 1.00 92.19 798 ASP A CA 1
ATOM 6150 C C . ASP A 1 798 ? -4.127 -14.494 -44.992 1.00 92.19 798 ASP A C 1
ATOM 6152 O O . ASP A 1 798 ? -4.612 -15.191 -45.888 1.00 92.19 798 ASP A O 1
ATOM 6156 N N . ARG A 1 799 ? -4.306 -14.759 -43.686 1.00 94.69 799 ARG A N 1
ATOM 6157 C CA . ARG A 1 799 ? -5.024 -15.901 -43.086 1.00 94.69 799 ARG A CA 1
ATOM 6158 C C . ARG A 1 799 ? -4.327 -17.252 -43.268 1.00 94.69 799 ARG A C 1
ATOM 6160 O O . ARG A 1 799 ? -4.921 -18.303 -43.023 1.00 94.69 799 ARG A O 1
ATOM 6167 N N . THR A 1 800 ? -3.064 -17.237 -43.690 1.00 94.94 800 THR A N 1
ATOM 6168 C CA . THR A 1 800 ? -2.250 -18.446 -43.835 1.00 94.94 800 THR A CA 1
ATOM 6169 C C . THR A 1 800 ? -1.208 -18.561 -42.732 1.00 94.94 800 THR A C 1
ATOM 6171 O O . THR A 1 800 ? -0.736 -17.568 -42.175 1.00 94.94 800 THR A O 1
ATOM 6174 N N . ILE A 1 801 ? -0.810 -19.799 -42.455 1.00 97.25 801 ILE A N 1
ATOM 6175 C CA . ILE A 1 801 ? 0.437 -20.098 -41.754 1.00 97.25 801 ILE A CA 1
ATOM 6176 C C . ILE A 1 801 ? 1.389 -20.683 -42.788 1.00 97.25 801 ILE A C 1
ATOM 6178 O O . ILE A 1 801 ? 1.005 -21.583 -43.538 1.00 97.25 801 ILE A O 1
ATOM 6182 N N . ARG A 1 802 ? 2.630 -20.206 -42.840 1.00 96.00 802 ARG A N 1
ATOM 6183 C CA . ARG A 1 802 ? 3.651 -20.751 -43.745 1.00 96.00 802 ARG A CA 1
ATOM 6184 C C . ARG A 1 802 ? 4.736 -21.460 -42.951 1.00 96.00 802 ARG A C 1
ATOM 6186 O O . ARG A 1 802 ? 5.255 -20.908 -41.985 1.00 96.00 802 ARG A O 1
ATOM 6193 N N . LEU A 1 803 ? 5.062 -22.680 -43.370 1.00 96.31 803 LEU A N 1
ATOM 6194 C CA . LEU A 1 803 ? 6.203 -23.444 -42.875 1.00 96.31 803 LEU A CA 1
ATOM 6195 C C . LEU A 1 803 ? 7.366 -23.284 -43.855 1.00 96.31 803 LEU A C 1
ATOM 6197 O O . LEU A 1 803 ? 7.179 -23.448 -45.061 1.00 96.31 803 LEU A O 1
ATOM 6201 N N . TRP A 1 804 ? 8.561 -23.005 -43.345 1.00 96.19 804 TRP A N 1
ATOM 6202 C CA . TRP A 1 804 ? 9.762 -22.697 -44.124 1.00 96.19 804 TRP A CA 1
ATOM 6203 C C . TRP A 1 804 ? 10.935 -23.566 -43.693 1.00 96.19 804 TRP A C 1
ATOM 6205 O O . TRP A 1 804 ? 11.085 -23.864 -42.512 1.00 96.19 804 TRP A O 1
ATOM 6215 N N . ASP A 1 805 ? 11.799 -23.920 -44.635 1.00 93.94 805 ASP A N 1
ATOM 6216 C CA . ASP A 1 805 ? 13.099 -24.520 -44.364 1.00 93.94 805 ASP A CA 1
ATOM 6217 C C . ASP A 1 805 ? 14.093 -23.449 -43.885 1.00 93.94 805 ASP A C 1
ATOM 6219 O O . ASP A 1 805 ? 14.331 -22.461 -44.579 1.00 93.94 805 ASP A O 1
ATOM 6223 N N . THR A 1 806 ? 14.689 -23.621 -42.704 1.00 92.00 806 THR A N 1
ATOM 6224 C CA . THR A 1 806 ? 15.530 -22.574 -42.083 1.00 92.00 806 THR A CA 1
ATOM 6225 C C . THR A 1 806 ? 16.938 -22.470 -42.668 1.00 92.00 806 THR A C 1
ATOM 6227 O O . THR A 1 806 ? 17.606 -21.455 -42.469 1.00 92.00 806 THR A O 1
ATOM 6230 N N . ALA A 1 807 ? 17.400 -23.491 -43.397 1.00 89.81 807 ALA A N 1
ATOM 6231 C CA . ALA A 1 807 ? 18.720 -23.499 -44.023 1.00 89.81 807 ALA A CA 1
ATOM 6232 C C . ALA A 1 807 ? 18.700 -22.814 -45.400 1.00 89.81 807 ALA A C 1
ATOM 6234 O O . ALA A 1 807 ? 19.601 -22.037 -45.718 1.00 89.81 807 ALA A O 1
ATOM 6235 N N . SER A 1 808 ? 17.664 -23.083 -46.197 1.00 90.19 808 SER A N 1
ATOM 6236 C CA . SER A 1 808 ? 17.494 -22.555 -47.559 1.00 90.19 808 SER A CA 1
ATOM 6237 C C . SER A 1 808 ? 16.581 -21.329 -47.656 1.00 90.19 808 SER A C 1
ATOM 6239 O O . SER A 1 808 ? 16.676 -20.587 -48.629 1.00 90.19 808 SER A O 1
ATOM 6241 N N . GLY A 1 809 ? 15.694 -21.110 -46.680 1.00 89.12 809 GLY A N 1
ATOM 6242 C CA . GLY A 1 809 ? 14.620 -20.114 -46.758 1.00 89.12 809 GLY A CA 1
ATOM 6243 C C . GLY A 1 809 ? 13.436 -20.531 -47.642 1.00 89.12 809 GLY A C 1
ATOM 6244 O O . GLY A 1 809 ? 12.524 -19.734 -47.851 1.00 89.12 809 GLY A O 1
ATOM 6245 N N . ALA A 1 810 ? 13.419 -21.757 -48.177 1.00 90.38 810 ALA A N 1
ATOM 6246 C CA . ALA A 1 810 ? 12.357 -22.213 -49.071 1.00 90.38 810 ALA A CA 1
ATOM 6247 C C . ALA A 1 810 ? 11.035 -22.485 -48.317 1.00 90.38 810 ALA A C 1
ATOM 6249 O O . ALA A 1 810 ? 11.063 -23.083 -47.236 1.00 90.38 810 ALA A O 1
ATOM 6250 N N . PRO A 1 811 ? 9.862 -22.115 -48.867 1.00 91.50 811 PRO A N 1
ATOM 6251 C CA . PRO A 1 811 ? 8.577 -22.509 -48.297 1.00 91.50 811 PRO A CA 1
ATOM 6252 C C . PRO A 1 811 ? 8.381 -24.029 -48.432 1.00 91.50 811 PRO A C 1
ATOM 6254 O O . PRO A 1 811 ? 8.429 -24.579 -49.531 1.00 91.50 811 PRO A O 1
ATOM 6257 N N . ARG A 1 812 ? 8.144 -24.708 -47.306 1.00 90.94 812 ARG A N 1
ATOM 6258 C CA . ARG A 1 812 ? 7.840 -26.147 -47.224 1.00 90.94 812 ARG A CA 1
ATOM 6259 C C . ARG A 1 812 ? 6.345 -26.426 -47.370 1.00 90.94 812 ARG A C 1
ATOM 6261 O O . ARG A 1 812 ? 5.966 -27.347 -48.084 1.00 90.94 812 ARG A O 1
ATOM 6268 N N . GLN A 1 813 ? 5.500 -25.655 -46.681 1.00 91.69 813 GLN A N 1
ATOM 6269 C CA . GLN A 1 813 ? 4.050 -25.876 -46.663 1.00 91.69 813 GLN A CA 1
ATOM 6270 C C . GLN A 1 813 ? 3.273 -24.588 -46.357 1.00 91.69 813 GLN A C 1
ATOM 6272 O O . GLN A 1 813 ? 3.805 -23.649 -45.764 1.00 91.69 813 GLN A O 1
ATOM 6277 N N . ILE A 1 814 ? 1.997 -24.559 -46.743 1.00 93.56 814 ILE A N 1
ATOM 6278 C CA . ILE A 1 814 ? 1.028 -23.521 -46.380 1.00 93.56 814 ILE A CA 1
ATOM 6279 C C . ILE A 1 814 ? -0.147 -24.208 -45.681 1.00 93.56 814 ILE A C 1
ATOM 6281 O O . ILE A 1 814 ? -0.728 -25.138 -46.242 1.00 93.56 814 ILE A O 1
ATOM 6285 N N . LEU A 1 815 ? -0.510 -23.742 -44.488 1.00 93.69 815 LEU A N 1
ATOM 6286 C CA . LEU A 1 815 ? -1.694 -24.173 -43.745 1.00 93.69 815 LEU A CA 1
ATOM 6287 C C . LEU A 1 815 ? -2.772 -23.092 -43.887 1.00 93.69 815 LEU A C 1
ATOM 6289 O O . LEU A 1 815 ? -2.509 -21.909 -43.658 1.00 93.69 815 LEU A O 1
ATOM 6293 N N . TRP A 1 816 ? -3.972 -23.489 -44.309 1.00 85.38 816 TRP A N 1
ATOM 6294 C CA . TRP A 1 816 ? -5.055 -22.575 -44.677 1.00 85.38 816 TRP A CA 1
ATOM 6295 C C . TRP A 1 816 ? -6.415 -23.178 -44.292 1.00 85.38 816 TRP A C 1
ATOM 6297 O O . TRP A 1 816 ? -6.975 -24.019 -44.987 1.00 85.38 816 TRP A O 1
ATOM 6307 N N . GLN A 1 817 ? -6.927 -22.767 -43.133 1.00 89.81 817 GLN A N 1
ATOM 6308 C CA . GLN A 1 817 ? -8.282 -23.078 -42.641 1.00 89.81 817 GLN A CA 1
ATOM 6309 C C . GLN A 1 817 ? -8.859 -21.942 -41.778 1.00 89.81 817 GLN A C 1
ATOM 6311 O O . GLN A 1 817 ? -10.054 -21.971 -41.503 1.00 89.81 817 GLN A O 1
ATOM 6316 N N . HIS A 1 818 ? -8.034 -20.996 -41.304 1.00 93.44 818 HIS A N 1
ATOM 6317 C CA . HIS A 1 818 ? -8.503 -19.854 -40.522 1.00 93.44 818 HIS A CA 1
ATOM 6318 C C . HIS A 1 818 ? -9.310 -18.892 -41.394 1.00 93.44 818 HIS A C 1
ATOM 6320 O O . HIS A 1 818 ? -8.942 -18.591 -42.533 1.00 93.44 818 HIS A O 1
ATOM 6326 N N . ASP A 1 819 ? -10.412 -18.408 -40.835 1.00 92.31 819 ASP A N 1
ATOM 6327 C CA . ASP A 1 819 ? -11.380 -17.578 -41.551 1.00 92.31 819 ASP A CA 1
ATOM 6328 C C . ASP A 1 819 ? -11.030 -16.079 -41.445 1.00 92.31 819 ASP A C 1
ATOM 6330 O O . ASP A 1 819 ? -11.392 -15.287 -42.322 1.00 92.31 819 ASP A O 1
ATOM 6334 N N . GLY A 1 820 ? -10.221 -15.714 -40.444 1.00 94.38 820 GLY A N 1
ATOM 6335 C CA . GLY A 1 820 ? -9.651 -14.389 -40.194 1.00 94.38 820 GLY A CA 1
ATOM 6336 C C . GLY A 1 820 ? -8.111 -14.404 -40.108 1.00 94.38 820 GLY A C 1
ATOM 6337 O O . GLY A 1 820 ? -7.490 -15.459 -40.254 1.00 94.38 820 GLY A O 1
ATOM 6338 N N . PRO A 1 821 ? -7.469 -13.233 -39.929 1.00 95.75 821 PRO A N 1
ATOM 6339 C CA . PRO A 1 821 ? -6.021 -13.096 -39.727 1.00 95.75 821 PRO A CA 1
ATOM 6340 C C . PRO A 1 821 ? -5.439 -14.054 -38.684 1.00 95.75 821 PRO A C 1
ATOM 6342 O O . PRO A 1 821 ? -6.073 -14.300 -37.658 1.00 95.75 821 PRO A O 1
ATOM 6345 N N . VAL A 1 822 ? -4.227 -14.573 -38.915 1.00 96.88 822 VAL A N 1
ATOM 6346 C CA . VAL A 1 822 ? -3.503 -15.383 -37.920 1.00 96.88 822 VAL A CA 1
ATOM 6347 C C . VAL A 1 822 ? -2.510 -14.486 -37.184 1.00 96.88 822 VAL A C 1
ATOM 6349 O O . VAL A 1 822 ? -1.631 -13.889 -37.807 1.00 96.88 822 VAL A O 1
ATOM 6352 N N . MET A 1 823 ? -2.659 -14.395 -35.863 1.00 94.38 823 MET A N 1
ATOM 6353 C CA . MET A 1 823 ? -1.939 -13.450 -35.002 1.00 94.38 823 MET A CA 1
ATOM 6354 C C . MET A 1 823 ? -0.669 -14.050 -34.395 1.00 94.38 823 MET A C 1
ATOM 6356 O O . MET A 1 823 ? 0.359 -13.383 -34.313 1.00 94.38 823 MET A O 1
ATOM 6360 N N . SER A 1 824 ? -0.711 -15.324 -34.002 1.00 94.75 824 SER A N 1
ATOM 6361 C CA . SER A 1 824 ? 0.396 -16.000 -33.318 1.00 94.75 824 SER A CA 1
ATOM 6362 C C . SER A 1 824 ? 0.460 -17.478 -33.699 1.00 94.75 824 SER A C 1
ATOM 6364 O O . SER A 1 824 ? -0.555 -18.076 -34.066 1.00 94.75 824 SER A O 1
ATOM 6366 N N . VAL A 1 825 ? 1.660 -18.058 -33.624 1.00 96.88 825 VAL A N 1
ATOM 6367 C CA . VAL A 1 825 ? 1.949 -19.481 -33.851 1.00 96.88 825 VAL A CA 1
ATOM 6368 C C . VAL A 1 825 ? 2.982 -19.982 -32.848 1.00 96.88 825 VAL A C 1
ATOM 6370 O O . VAL A 1 825 ? 3.917 -19.262 -32.512 1.00 96.88 825 VAL A O 1
ATOM 6373 N N . ALA A 1 826 ? 2.849 -21.237 -32.426 1.00 96.56 826 ALA A N 1
ATOM 6374 C CA . ALA A 1 826 ? 3.811 -21.925 -31.566 1.00 96.56 826 ALA A CA 1
ATOM 6375 C C . ALA A 1 826 ? 3.940 -23.400 -31.979 1.00 96.56 826 ALA A C 1
ATOM 6377 O O . ALA A 1 826 ? 2.979 -23.984 -32.476 1.00 96.56 826 ALA A O 1
ATOM 6378 N N . PHE A 1 827 ? 5.099 -24.021 -31.754 1.00 96.50 827 PHE A N 1
ATOM 6379 C CA . PHE A 1 827 ? 5.281 -25.473 -31.892 1.00 96.50 827 PHE A CA 1
ATOM 6380 C C . PHE A 1 827 ? 5.139 -26.173 -30.534 1.00 96.50 827 PHE A C 1
ATOM 6382 O O . PHE A 1 827 ? 5.519 -25.617 -29.503 1.00 96.50 827 PHE A O 1
ATOM 6389 N N . SER A 1 828 ? 4.657 -27.417 -30.539 1.00 94.56 828 SER A N 1
ATOM 6390 C CA . SER A 1 828 ? 4.755 -28.310 -29.385 1.00 94.56 828 SER A CA 1
ATOM 6391 C C . SER A 1 828 ? 6.223 -28.655 -29.082 1.00 94.56 828 SER A C 1
ATOM 6393 O O . SER A 1 828 ? 7.037 -28.698 -30.009 1.00 94.56 828 SER A O 1
ATOM 6395 N N . PRO A 1 829 ? 6.584 -28.977 -27.823 1.00 91.56 829 PRO A N 1
ATOM 6396 C CA . PRO A 1 829 ? 7.955 -29.353 -27.453 1.00 91.56 829 PRO A CA 1
ATOM 6397 C C . PRO A 1 829 ? 8.513 -30.572 -28.207 1.00 91.56 829 PRO A C 1
ATOM 6399 O O . PRO A 1 829 ? 9.722 -30.695 -28.376 1.00 91.56 829 PRO A O 1
ATOM 6402 N N . ASP A 1 830 ? 7.644 -31.462 -28.700 1.00 90.75 830 ASP A N 1
ATOM 6403 C CA . ASP A 1 830 ? 8.021 -32.617 -29.525 1.00 90.75 830 ASP A CA 1
ATOM 6404 C C . ASP A 1 830 ? 8.061 -32.321 -31.040 1.00 90.75 830 ASP A C 1
ATOM 6406 O O . ASP A 1 830 ? 8.370 -33.209 -31.836 1.00 90.75 830 ASP A O 1
ATOM 6410 N N . GLY A 1 831 ? 7.712 -31.095 -31.444 1.00 92.31 831 GLY A N 1
ATOM 6411 C CA . GLY A 1 831 ? 7.704 -30.614 -32.823 1.00 92.31 831 GLY A CA 1
ATOM 6412 C C . GLY A 1 831 ? 6.611 -31.186 -33.730 1.00 92.31 831 GLY A C 1
ATOM 6413 O O . GLY A 1 831 ? 6.579 -30.811 -34.902 1.00 92.31 831 GLY A O 1
ATOM 6414 N N . LYS A 1 832 ? 5.726 -32.070 -33.240 1.00 92.44 832 LYS A N 1
ATOM 6415 C CA . LYS A 1 832 ? 4.706 -32.757 -34.064 1.00 92.44 832 LYS A CA 1
ATOM 6416 C C . LYS A 1 832 ? 3.405 -31.975 -34.235 1.00 92.44 832 LYS A C 1
ATOM 6418 O O . LYS A 1 832 ? 2.638 -32.260 -35.152 1.00 92.44 832 LYS A O 1
ATOM 6423 N N . THR A 1 833 ? 3.137 -31.016 -33.351 1.00 94.50 833 THR A N 1
ATOM 6424 C CA . THR A 1 833 ? 1.924 -30.192 -33.388 1.00 94.50 833 THR A CA 1
ATOM 6425 C C . THR A 1 833 ? 2.298 -28.717 -33.486 1.00 94.50 833 THR A C 1
ATOM 6427 O O . THR A 1 833 ? 3.210 -28.255 -32.806 1.00 94.50 833 THR A O 1
ATOM 6430 N N . LEU A 1 834 ? 1.587 -27.964 -34.320 1.00 96.44 834 LEU A N 1
ATOM 6431 C CA . LEU A 1 834 ? 1.616 -26.503 -34.327 1.00 96.44 834 LEU A CA 1
ATOM 6432 C C . LEU A 1 834 ? 0.309 -25.991 -33.716 1.00 96.44 834 LEU A C 1
ATOM 6434 O O . LEU A 1 834 ? -0.752 -26.536 -34.014 1.00 96.44 834 LEU A O 1
ATOM 6438 N N . ALA A 1 835 ? 0.369 -24.942 -32.906 1.00 97.06 835 ALA A N 1
ATOM 6439 C CA . ALA A 1 835 ? -0.791 -24.154 -32.512 1.00 97.06 835 ALA A CA 1
ATOM 6440 C C . ALA A 1 835 ? -0.794 -22.815 -33.251 1.00 97.06 835 ALA A C 1
ATOM 6442 O O . ALA A 1 835 ? 0.268 -22.256 -33.529 1.00 97.06 835 ALA A O 1
ATOM 6443 N N . SER A 1 836 ? -1.982 -22.282 -33.513 1.00 97.06 836 SER A N 1
ATOM 6444 C CA . SER A 1 836 ? -2.182 -20.933 -34.041 1.00 97.06 836 SER A CA 1
ATOM 6445 C C . SER A 1 836 ? -3.336 -20.216 -33.349 1.00 97.06 836 SER A C 1
ATOM 6447 O O . SER A 1 836 ? -4.301 -20.858 -32.937 1.00 97.06 836 SER A O 1
ATOM 6449 N N . ALA A 1 837 ? -3.233 -18.891 -33.252 1.00 96.31 837 ALA A N 1
ATOM 6450 C CA . ALA A 1 837 ? -4.255 -17.973 -32.744 1.00 96.31 837 ALA A CA 1
ATOM 6451 C C . ALA A 1 837 ? -4.750 -17.053 -33.868 1.00 96.31 837 ALA A C 1
ATOM 6453 O O . ALA A 1 837 ? -3.947 -16.642 -34.712 1.00 96.31 837 ALA A O 1
ATOM 6454 N N . SER A 1 838 ? -6.043 -16.719 -33.895 1.00 97.06 838 SER A N 1
ATOM 6455 C CA . SER A 1 838 ? -6.639 -15.941 -34.984 1.00 97.06 838 SER A CA 1
ATOM 6456 C C . SER A 1 838 ? -7.787 -15.026 -34.548 1.00 97.06 838 SER A C 1
ATOM 6458 O O . SER A 1 838 ? -8.511 -15.299 -33.588 1.00 97.06 838 SER A O 1
ATOM 6460 N N . CYS A 1 839 ? -8.008 -13.979 -35.346 1.00 95.25 839 CYS A N 1
ATOM 6461 C CA . CYS A 1 839 ? -9.202 -13.128 -35.346 1.00 95.25 839 CYS A CA 1
ATOM 6462 C C . CYS A 1 839 ? -10.459 -13.819 -35.935 1.00 95.25 839 CYS A C 1
ATOM 6464 O O . CYS A 1 839 ? -11.377 -13.153 -36.403 1.00 95.25 839 CYS A O 1
ATOM 6466 N N . ASP A 1 840 ? -10.499 -15.156 -35.978 1.00 94.50 840 ASP A N 1
ATOM 6467 C CA . ASP A 1 840 ? -11.723 -15.944 -36.202 1.00 94.50 840 ASP A CA 1
ATOM 6468 C C . ASP A 1 840 ? -12.289 -16.542 -34.902 1.00 94.50 840 ASP A C 1
ATOM 6470 O O . ASP A 1 840 ? -13.051 -17.508 -34.933 1.00 94.50 840 ASP A O 1
ATOM 6474 N N . GLU A 1 841 ? -11.883 -15.970 -33.763 1.00 95.44 841 GLU A N 1
ATOM 6475 C CA . GLU A 1 841 ? -12.224 -16.386 -32.395 1.00 95.44 841 GLU A CA 1
ATOM 6476 C C . GLU A 1 841 ? -11.721 -17.798 -32.015 1.00 95.44 841 GLU A C 1
ATOM 6478 O O . GLU A 1 841 ? -12.043 -18.308 -30.939 1.00 95.44 841 GLU A O 1
ATOM 6483 N N . THR A 1 842 ? -10.891 -18.441 -32.854 1.00 95.69 842 THR A N 1
ATOM 6484 C CA . THR A 1 842 ? -10.364 -19.791 -32.595 1.00 95.69 842 THR A CA 1
ATOM 6485 C C . THR A 1 842 ? -8.858 -19.845 -32.367 1.00 95.69 842 THR A C 1
ATOM 6487 O O . THR A 1 842 ? -8.066 -19.126 -32.982 1.00 95.69 842 THR A O 1
ATOM 6490 N N . ALA A 1 843 ? -8.456 -20.804 -31.530 1.00 96.50 843 ALA A N 1
ATOM 6491 C CA . ALA A 1 843 ? -7.128 -21.397 -31.611 1.00 96.50 843 ALA A CA 1
ATOM 6492 C C . ALA A 1 843 ? -7.217 -22.735 -32.368 1.00 96.50 843 ALA A C 1
ATOM 6494 O O . ALA A 1 843 ? -8.194 -23.473 -32.219 1.00 96.50 843 ALA A O 1
ATOM 6495 N N . ARG A 1 844 ? -6.224 -23.069 -33.198 1.00 96.81 844 ARG A N 1
ATOM 6496 C CA . ARG A 1 844 ? -6.218 -24.305 -34.009 1.00 96.81 844 ARG A CA 1
ATOM 6497 C C . ARG A 1 844 ? -4.938 -25.105 -33.803 1.00 96.81 844 ARG A C 1
ATOM 6499 O O . ARG A 1 844 ? -3.862 -24.530 -33.670 1.00 96.81 844 ARG A O 1
ATOM 6506 N N . LEU A 1 845 ? -5.074 -26.431 -33.772 1.00 96.69 845 LEU A N 1
ATOM 6507 C CA . LEU A 1 845 ? -3.985 -27.397 -33.622 1.00 96.69 845 LEU A CA 1
ATOM 6508 C C . LEU A 1 845 ? -3.785 -28.159 -34.934 1.00 96.69 845 LEU A C 1
ATOM 6510 O O . LEU A 1 845 ? -4.734 -28.735 -35.467 1.00 96.69 845 LEU A O 1
ATOM 6514 N N . TRP A 1 846 ? -2.552 -28.202 -35.429 1.00 96.00 846 TRP A N 1
ATOM 6515 C CA . TRP A 1 846 ? -2.179 -28.750 -36.736 1.00 96.00 846 TRP A CA 1
ATOM 6516 C C . TRP A 1 846 ? -1.093 -29.811 -36.594 1.00 96.00 846 TRP A C 1
ATOM 6518 O O . TRP A 1 846 ? -0.218 -29.683 -35.744 1.00 96.00 846 TRP A O 1
ATOM 6528 N N . ASP A 1 847 ? -1.116 -30.833 -37.439 1.00 93.75 847 ASP A N 1
ATOM 6529 C CA . ASP A 1 847 ? -0.035 -31.810 -37.563 1.00 93.75 847 ASP A CA 1
ATOM 6530 C C . ASP A 1 847 ? 1.088 -31.224 -38.433 1.00 93.75 847 ASP A C 1
ATOM 6532 O O . ASP A 1 847 ? 0.830 -30.740 -39.534 1.00 93.75 847 ASP A O 1
ATOM 6536 N N . THR A 1 848 ? 2.333 -31.234 -37.954 1.00 91.12 848 THR A N 1
ATOM 6537 C CA . THR A 1 848 ? 3.449 -30.533 -38.626 1.00 91.12 848 THR A CA 1
ATOM 6538 C C . THR A 1 848 ? 4.078 -31.310 -39.780 1.00 91.12 848 THR A C 1
ATOM 6540 O O . THR A 1 848 ? 4.826 -30.722 -40.561 1.00 91.12 848 THR A O 1
ATOM 6543 N N . ALA A 1 849 ? 3.795 -32.610 -39.901 1.00 89.44 849 ALA A N 1
ATOM 6544 C CA . ALA A 1 849 ? 4.332 -33.465 -40.960 1.00 89.44 849 ALA A CA 1
ATOM 6545 C C . ALA A 1 849 ? 3.396 -33.538 -42.177 1.00 89.44 849 ALA A C 1
ATOM 6547 O O . ALA A 1 849 ? 3.855 -33.679 -43.309 1.00 89.44 849 ALA A O 1
ATOM 6548 N N . THR A 1 850 ? 2.086 -33.443 -41.943 1.00 90.62 850 THR A N 1
ATOM 6549 C CA . THR A 1 850 ? 1.038 -33.493 -42.975 1.00 90.62 850 THR A CA 1
ATOM 6550 C C . THR A 1 850 ? 0.403 -32.132 -43.256 1.00 90.62 850 THR A C 1
ATOM 6552 O O . THR A 1 850 ? -0.162 -31.935 -44.331 1.00 90.62 850 THR A O 1
ATOM 6555 N N . GLY A 1 851 ? 0.471 -31.187 -42.315 1.00 89.38 851 GLY A N 1
ATOM 6556 C CA . GLY A 1 851 ? -0.262 -29.919 -42.348 1.00 89.38 851 GLY A CA 1
ATOM 6557 C C . GLY A 1 851 ? -1.767 -30.051 -42.084 1.00 89.38 851 GLY A C 1
ATOM 6558 O O . GLY A 1 851 ? -2.509 -29.087 -42.280 1.00 89.38 851 GLY A O 1
ATOM 6559 N N . ALA A 1 852 ? -2.245 -31.227 -41.668 1.00 92.00 852 ALA A N 1
ATOM 6560 C CA . ALA A 1 852 ? -3.658 -31.454 -41.396 1.00 92.00 852 ALA A CA 1
ATOM 6561 C C . ALA A 1 852 ? -4.116 -30.713 -40.128 1.00 92.00 852 ALA A C 1
ATOM 6563 O O . ALA A 1 852 ? -3.444 -30.741 -39.095 1.00 92.00 852 ALA A O 1
ATOM 6564 N N . LEU A 1 853 ? -5.297 -30.093 -40.183 1.00 94.44 853 LEU A N 1
ATOM 6565 C CA . LEU A 1 853 ? -5.971 -29.548 -39.004 1.00 94.44 853 LEU A CA 1
ATOM 6566 C C . LEU A 1 853 ? -6.415 -30.713 -38.103 1.00 94.44 853 LEU A C 1
ATOM 6568 O O . LEU A 1 853 ? -7.276 -31.500 -38.489 1.00 94.44 853 LEU A O 1
ATOM 6572 N N . ARG A 1 854 ? -5.822 -30.825 -36.911 1.00 92.81 854 ARG A N 1
ATOM 6573 C CA . ARG A 1 854 ? -6.139 -31.863 -35.915 1.00 92.81 854 ARG A CA 1
ATOM 6574 C C . ARG A 1 854 ? -7.348 -31.467 -35.076 1.00 92.81 854 ARG A C 1
ATOM 6576 O O . ARG A 1 854 ? -8.213 -32.299 -34.825 1.00 92.81 854 ARG A O 1
ATOM 6583 N N . GLN A 1 855 ? -7.406 -30.205 -34.638 1.00 92.94 855 GLN A N 1
ATOM 6584 C CA . GLN A 1 855 ? -8.482 -29.709 -33.779 1.00 92.94 855 GLN A CA 1
ATOM 6585 C C . GLN A 1 855 ? -8.668 -28.189 -33.878 1.00 92.94 855 GLN A C 1
ATOM 6587 O O . GLN A 1 855 ? -7.739 -27.452 -34.200 1.00 92.94 855 GLN A O 1
ATOM 6592 N N . THR A 1 856 ? -9.880 -27.716 -33.580 1.00 94.69 856 THR A N 1
ATOM 6593 C CA . THR A 1 856 ? -10.216 -26.291 -33.422 1.00 94.69 856 THR A CA 1
ATOM 6594 C C . THR A 1 856 ? -10.805 -26.076 -32.032 1.00 94.69 856 THR A C 1
ATOM 6596 O O . THR A 1 856 ? -11.738 -26.778 -31.649 1.00 94.69 856 THR A O 1
ATOM 6599 N N . LEU A 1 857 ? -10.262 -25.114 -31.295 1.00 94.31 857 LEU A N 1
ATOM 6600 C CA . LEU A 1 857 ? -10.614 -24.770 -29.921 1.00 94.31 857 LEU A CA 1
ATOM 6601 C C . LEU A 1 857 ? -11.541 -23.542 -29.966 1.00 94.31 857 LEU A C 1
ATOM 6603 O O . LEU A 1 857 ? -11.132 -22.480 -30.441 1.00 94.31 857 LEU A O 1
ATOM 6607 N N . ARG A 1 858 ? -12.808 -23.709 -29.556 1.00 88.62 858 ARG A N 1
ATOM 6608 C CA . ARG A 1 858 ? -13.916 -22.760 -29.811 1.00 88.62 858 ARG A CA 1
ATOM 6609 C C . ARG A 1 858 ? -14.666 -22.364 -28.533 1.00 88.62 858 ARG A C 1
ATOM 6611 O O . ARG A 1 858 ? -15.781 -22.812 -28.316 1.00 88.62 858 ARG A O 1
ATOM 6618 N N . GLU A 1 859 ? -14.056 -21.519 -27.705 1.00 91.81 859 GLU A N 1
ATOM 6619 C CA . GLU A 1 859 ? -14.704 -20.961 -26.496 1.00 91.81 859 GLU A CA 1
ATOM 6620 C C . GLU A 1 859 ? -14.394 -19.470 -26.254 1.00 91.81 859 GLU A C 1
ATOM 6622 O O . GLU A 1 859 ? -15.074 -18.826 -25.444 1.00 91.81 859 GLU A O 1
ATOM 6627 N N . HIS A 1 860 ? -13.374 -18.903 -26.919 1.00 92.50 860 HIS A N 1
ATOM 6628 C CA . HIS A 1 860 ? -13.143 -17.456 -26.914 1.00 92.50 860 HIS A CA 1
ATOM 6629 C C . HIS A 1 860 ? -14.314 -16.729 -27.592 1.00 92.50 860 HIS A C 1
ATOM 6631 O O . HIS A 1 860 ? -14.974 -17.285 -28.464 1.00 92.50 860 HIS A O 1
ATOM 6637 N N . LYS A 1 861 ? -14.597 -15.501 -27.141 1.00 92.19 861 LYS A N 1
ATOM 6638 C CA . LYS A 1 861 ? -15.748 -14.682 -27.590 1.00 92.19 861 LYS A CA 1
ATOM 6639 C C . LYS A 1 861 ? -15.329 -13.430 -28.376 1.00 92.19 861 LYS A C 1
ATOM 6641 O O . LYS A 1 861 ? -16.033 -12.419 -28.360 1.00 92.19 861 LYS A O 1
ATOM 6646 N N . ASN A 1 862 ? -14.100 -13.449 -28.885 1.00 94.69 862 ASN A N 1
ATOM 6647 C CA . ASN A 1 862 ? -13.420 -12.382 -29.615 1.00 94.69 862 ASN A CA 1
ATOM 6648 C C . ASN A 1 862 ? -12.064 -12.922 -30.124 1.00 94.69 862 ASN A C 1
ATOM 6650 O O . ASN A 1 862 ? -11.699 -14.055 -29.798 1.00 94.69 862 ASN A O 1
ATOM 6654 N N . ASP A 1 863 ? -11.298 -12.102 -30.846 1.00 94.62 863 ASP A N 1
ATOM 6655 C CA . ASP A 1 863 ? -9.988 -12.448 -31.413 1.00 94.62 863 ASP A CA 1
ATOM 6656 C C . ASP A 1 863 ? -9.042 -13.134 -30.416 1.00 94.62 863 ASP A C 1
ATOM 6658 O O . ASP A 1 863 ? -8.845 -12.659 -29.292 1.00 94.62 863 ASP A O 1
ATOM 6662 N N . VAL A 1 864 ? -8.382 -14.207 -30.861 1.00 96.00 864 VAL A N 1
ATOM 6663 C CA . VAL A 1 864 ? -7.284 -14.847 -30.128 1.00 96.00 864 VAL A CA 1
ATOM 6664 C C . VAL A 1 864 ? -5.965 -14.251 -30.621 1.00 96.00 864 VAL A C 1
ATOM 6666 O O . VAL A 1 864 ? -5.632 -14.338 -31.804 1.00 96.00 864 VAL A O 1
ATOM 6669 N N . LEU A 1 865 ? -5.212 -13.634 -29.712 1.00 92.81 865 LEU A N 1
ATOM 6670 C CA . LEU A 1 865 ? -4.008 -12.856 -30.016 1.00 92.81 865 LEU A CA 1
ATOM 6671 C C . LEU A 1 865 ? -2.720 -13.676 -29.883 1.00 92.81 865 LEU A C 1
ATOM 6673 O O . LEU A 1 865 ? -1.816 -13.537 -30.703 1.00 92.81 865 LEU A O 1
ATOM 6677 N N . GLY A 1 866 ? -2.648 -14.555 -28.880 1.00 92.00 866 GLY A N 1
ATOM 6678 C CA . GLY A 1 866 ? -1.444 -15.318 -28.540 1.00 92.00 866 GLY A CA 1
ATOM 6679 C C . GLY A 1 866 ? -1.735 -16.777 -28.198 1.00 92.00 866 GLY A C 1
ATOM 6680 O O . GLY A 1 866 ? -2.803 -17.086 -27.667 1.00 92.00 866 GLY A O 1
ATOM 6681 N N . VAL A 1 867 ? -0.771 -17.664 -28.470 1.00 96.31 867 VAL A N 1
ATOM 6682 C CA . VAL A 1 867 ? -0.769 -19.076 -28.042 1.00 96.31 867 VAL A CA 1
ATOM 6683 C C . VAL A 1 867 ? 0.611 -19.510 -27.547 1.00 96.31 867 VAL A C 1
ATOM 6685 O O . VAL A 1 867 ? 1.626 -19.123 -28.118 1.00 96.31 867 VAL A O 1
ATOM 6688 N N . ALA A 1 868 ? 0.643 -20.366 -26.525 1.00 95.50 868 ALA A N 1
ATOM 6689 C CA . ALA A 1 868 ? 1.859 -20.999 -26.009 1.00 95.50 868 ALA A CA 1
ATOM 6690 C C . ALA A 1 868 ? 1.580 -22.452 -25.586 1.00 95.50 868 ALA A C 1
ATOM 6692 O O . ALA A 1 868 ? 0.505 -22.748 -25.070 1.00 95.50 868 ALA A O 1
ATOM 6693 N N . PHE A 1 869 ? 2.542 -23.359 -25.768 1.00 94.62 869 PHE A N 1
ATOM 6694 C CA . PHE A 1 869 ? 2.472 -24.730 -25.239 1.00 94.62 869 PHE A CA 1
ATOM 6695 C C . PHE A 1 869 ? 3.088 -24.813 -23.840 1.00 94.62 869 PHE A C 1
ATOM 6697 O O . PHE A 1 869 ? 4.073 -24.129 -23.555 1.00 94.62 869 PHE A O 1
ATOM 6704 N N . SER A 1 870 ? 2.569 -25.706 -22.995 1.00 91.81 870 SER A N 1
ATOM 6705 C CA . SER A 1 870 ? 3.271 -26.135 -21.786 1.00 91.81 870 SER A CA 1
ATOM 6706 C C . SER A 1 870 ? 4.555 -26.902 -22.154 1.00 91.81 870 SER A C 1
ATOM 6708 O O . SER A 1 870 ? 4.585 -27.583 -23.185 1.00 91.81 870 SER A O 1
ATOM 6710 N N . PRO A 1 871 ? 5.613 -26.866 -21.321 1.00 87.12 871 PRO A N 1
ATOM 6711 C CA . PRO A 1 871 ? 6.877 -27.567 -21.593 1.00 87.12 871 PRO A CA 1
ATOM 6712 C C . PRO A 1 871 ? 6.757 -29.093 -21.720 1.00 87.12 871 PRO A C 1
ATOM 6714 O O . PRO A 1 871 ? 7.604 -29.725 -22.344 1.00 87.12 871 PRO A O 1
ATOM 6717 N N . ASP A 1 872 ? 5.700 -29.693 -21.162 1.00 87.31 872 ASP A N 1
ATOM 6718 C CA . ASP A 1 872 ? 5.394 -31.122 -21.305 1.00 87.31 872 ASP A CA 1
ATOM 6719 C C . ASP A 1 872 ? 4.541 -31.455 -22.547 1.00 87.31 872 ASP A C 1
ATOM 6721 O O . ASP A 1 872 ? 4.260 -32.624 -22.807 1.00 87.31 872 ASP A O 1
ATOM 6725 N N . GLY A 1 873 ? 4.111 -30.437 -23.301 1.00 88.88 873 GLY A N 1
ATOM 6726 C CA . GLY A 1 873 ? 3.324 -30.561 -24.527 1.00 88.88 873 GLY A CA 1
ATOM 6727 C C . GLY A 1 873 ? 1.866 -30.995 -24.346 1.00 88.88 873 GLY A C 1
ATOM 6728 O O . GLY A 1 873 ? 1.209 -31.250 -25.354 1.00 88.88 873 GLY A O 1
ATOM 6729 N N . LYS A 1 874 ? 1.349 -31.093 -23.110 1.00 90.06 874 LYS A N 1
ATOM 6730 C CA . LYS A 1 874 ? -0.022 -31.580 -22.842 1.00 90.06 874 LYS A CA 1
ATOM 6731 C C . LYS A 1 874 ? -1.075 -30.482 -22.731 1.00 90.06 874 LYS A C 1
ATOM 6733 O O . LYS A 1 874 ? -2.249 -30.754 -22.969 1.00 90.06 874 LYS A O 1
ATOM 6738 N N . THR A 1 875 ? -0.683 -29.259 -22.375 1.00 93.06 875 THR A N 1
ATOM 6739 C CA . THR A 1 875 ? -1.603 -28.123 -22.215 1.00 93.06 875 THR A CA 1
ATOM 6740 C C . THR A 1 875 ? -1.238 -26.992 -23.179 1.00 93.06 875 THR A C 1
ATOM 6742 O O . THR A 1 875 ? -0.064 -26.675 -23.359 1.00 93.06 875 THR A O 1
ATOM 6745 N N . LEU A 1 876 ? -2.236 -26.359 -23.794 1.00 95.94 876 LEU A N 1
ATOM 6746 C CA . LEU A 1 876 ? -2.076 -25.113 -24.547 1.00 95.94 876 LEU A CA 1
ATOM 6747 C C . LEU A 1 876 ? -2.624 -23.952 -23.712 1.00 95.94 876 LEU A C 1
ATOM 6749 O O . LEU A 1 876 ? -3.688 -24.089 -23.113 1.00 95.94 876 LEU A O 1
ATOM 6753 N N . ALA A 1 877 ? -1.943 -22.811 -23.711 1.00 96.12 877 ALA A N 1
ATOM 6754 C CA . ALA A 1 877 ? -2.496 -21.533 -23.280 1.00 96.12 877 ALA A CA 1
ATOM 6755 C C . ALA A 1 877 ? -2.850 -20.672 -24.498 1.00 96.12 877 ALA A C 1
ATOM 6757 O O . ALA A 1 877 ? -2.082 -20.625 -25.460 1.00 96.12 877 ALA A O 1
ATOM 6758 N N . SER A 1 878 ? -3.969 -19.952 -24.439 1.00 96.38 878 SER A N 1
ATOM 6759 C CA . SER A 1 878 ? -4.335 -18.911 -25.407 1.00 96.38 878 SER A CA 1
ATOM 6760 C C . SER A 1 878 ? -4.719 -17.603 -24.714 1.00 96.38 878 SER A C 1
ATOM 6762 O O . SER A 1 878 ? -5.170 -17.615 -23.569 1.00 96.38 878 SER A O 1
ATOM 6764 N N . ALA A 1 879 ? -4.535 -16.479 -25.406 1.00 94.56 879 ALA A N 1
ATOM 6765 C CA . ALA A 1 879 ? -4.825 -15.122 -24.936 1.00 94.56 879 ALA A CA 1
ATOM 6766 C C . ALA A 1 879 ? -5.815 -14.429 -25.883 1.00 94.56 879 ALA A C 1
ATOM 6768 O O . ALA A 1 879 ? -5.634 -14.519 -27.098 1.00 94.56 879 ALA A O 1
ATOM 6769 N N . GLY A 1 880 ? -6.845 -13.759 -25.353 1.00 95.00 880 GLY A N 1
ATOM 6770 C CA . GLY A 1 880 ? -7.940 -13.209 -26.158 1.00 95.00 880 GLY A CA 1
ATOM 6771 C C . GLY A 1 880 ? -8.326 -11.753 -25.877 1.00 95.00 880 GLY A C 1
ATOM 6772 O O . GLY A 1 880 ? -8.239 -11.245 -24.752 1.00 95.00 880 GLY A O 1
ATOM 6773 N N . MET A 1 881 ? -8.868 -11.107 -26.915 1.00 92.00 881 MET A N 1
ATOM 6774 C CA . MET A 1 881 ? -9.578 -9.822 -26.838 1.00 92.00 881 MET A CA 1
ATOM 6775 C C . MET A 1 881 ? -10.852 -9.894 -25.982 1.00 92.00 881 MET A C 1
ATOM 6777 O O . MET A 1 881 ? -11.321 -8.872 -25.486 1.00 92.00 881 MET A O 1
ATOM 6781 N N . ASP A 1 882 ? -11.375 -11.097 -25.712 1.00 92.06 882 ASP A N 1
ATOM 6782 C CA . ASP A 1 882 ? -12.501 -11.323 -24.793 1.00 92.06 882 ASP A CA 1
ATOM 6783 C C . ASP A 1 882 ? -12.148 -11.116 -23.306 1.00 92.06 882 ASP A C 1
ATOM 6785 O O . ASP A 1 882 ? -13.003 -11.314 -22.440 1.00 92.06 882 ASP A O 1
ATOM 6789 N N . ARG A 1 883 ? -10.919 -10.645 -23.029 1.00 93.81 883 ARG A N 1
ATOM 6790 C CA . ARG A 1 883 ? -10.324 -10.382 -21.705 1.00 93.81 883 ARG A CA 1
ATOM 6791 C C . ARG A 1 883 ? -9.964 -11.642 -20.923 1.00 93.81 883 ARG A C 1
ATOM 6793 O O . ARG A 1 883 ? -9.764 -11.588 -19.710 1.00 93.81 883 ARG A O 1
ATOM 6800 N N . THR A 1 884 ? -9.851 -12.772 -21.622 1.00 94.75 884 THR A N 1
ATOM 6801 C CA . THR A 1 884 ? -9.490 -14.050 -21.010 1.00 94.75 884 THR A CA 1
ATOM 6802 C C . THR A 1 884 ? -8.143 -14.580 -21.487 1.00 94.75 884 THR A C 1
ATOM 6804 O O . THR A 1 884 ? -7.748 -14.400 -22.641 1.00 94.75 884 THR A O 1
ATOM 6807 N N . ALA A 1 885 ? -7.459 -15.292 -20.594 1.00 94.88 885 ALA A N 1
ATOM 6808 C CA . ALA A 1 885 ? -6.497 -16.316 -20.984 1.00 94.88 885 ALA A CA 1
ATOM 6809 C C . ALA A 1 885 ? -7.095 -17.690 -20.664 1.00 94.88 885 ALA A C 1
ATOM 6811 O O . ALA A 1 885 ? -7.824 -17.830 -19.681 1.00 94.88 885 ALA A O 1
ATOM 6812 N N . ARG A 1 886 ? -6.837 -18.706 -21.487 1.00 95.69 886 ARG A N 1
ATOM 6813 C CA . ARG A 1 886 ? -7.496 -20.019 -21.376 1.00 95.69 886 ARG A CA 1
ATOM 6814 C C . ARG A 1 886 ? -6.503 -21.159 -21.488 1.00 95.69 886 ARG A C 1
ATOM 6816 O O . ARG A 1 886 ? -5.582 -21.080 -22.295 1.00 95.69 886 ARG A O 1
ATOM 6823 N N . LEU A 1 887 ? -6.708 -22.204 -20.688 1.00 95.62 887 LEU A N 1
ATOM 6824 C CA . LEU A 1 887 ? -5.926 -23.440 -20.728 1.00 95.62 887 LEU A CA 1
ATOM 6825 C C . LEU A 1 887 ? -6.743 -24.564 -21.352 1.00 95.62 887 LEU A C 1
ATOM 6827 O O . LEU A 1 887 ? -7.886 -24.785 -20.959 1.00 95.62 887 LEU A O 1
ATOM 6831 N N . TRP A 1 888 ? -6.127 -25.309 -22.261 1.00 95.12 888 TRP A N 1
ATOM 6832 C CA . TRP A 1 888 ? -6.755 -26.382 -23.028 1.00 95.12 888 TRP A CA 1
ATOM 6833 C C . TRP A 1 888 ? -5.934 -27.659 -22.910 1.00 95.12 888 TRP A C 1
ATOM 6835 O O . TRP A 1 888 ? -4.714 -27.613 -23.064 1.00 95.12 888 TRP A O 1
ATOM 6845 N N . ASP A 1 889 ? -6.580 -28.798 -22.683 1.00 92.31 889 ASP A N 1
ATOM 6846 C CA . ASP A 1 889 ? -5.925 -30.097 -22.851 1.00 92.31 889 ASP A CA 1
ATOM 6847 C C . ASP A 1 889 ? -5.729 -30.388 -24.350 1.00 92.31 889 ASP A C 1
ATOM 6849 O O . ASP A 1 889 ? -6.675 -30.309 -25.128 1.00 92.31 889 ASP A O 1
ATOM 6853 N N . ILE A 1 890 ? -4.509 -30.726 -24.772 1.00 90.69 890 ILE A N 1
ATOM 6854 C CA . ILE A 1 890 ? -4.158 -30.919 -26.195 1.00 90.69 890 ILE A CA 1
ATOM 6855 C C . ILE A 1 890 ? -4.633 -32.278 -26.742 1.00 90.69 890 ILE A C 1
ATOM 6857 O O . ILE A 1 890 ? -4.723 -32.460 -27.955 1.00 90.69 890 ILE A O 1
ATOM 6861 N N . THR A 1 891 ? -4.951 -33.236 -25.869 1.00 86.88 891 THR A N 1
ATOM 6862 C CA . THR A 1 891 ? -5.364 -34.596 -26.264 1.00 86.88 891 THR A CA 1
ATOM 6863 C C . THR A 1 891 ? -6.856 -34.666 -26.594 1.00 86.88 891 THR A C 1
ATOM 6865 O O . THR A 1 891 ? -7.270 -35.426 -27.467 1.00 86.88 891 THR A O 1
ATOM 6868 N N . SER A 1 892 ? -7.659 -33.874 -25.883 1.00 87.44 892 SER A N 1
ATOM 6869 C CA . SER A 1 892 ? -9.121 -33.811 -25.976 1.00 87.44 892 SER A CA 1
ATOM 6870 C C . SER A 1 892 ? -9.643 -32.496 -26.559 1.00 87.44 892 SER A C 1
ATOM 6872 O O . SER A 1 892 ? -10.765 -32.460 -27.062 1.00 87.44 892 SER A O 1
ATOM 6874 N N . GLY A 1 893 ? -8.861 -31.416 -26.495 1.00 86.62 893 GLY A N 1
ATOM 6875 C CA . GLY A 1 893 ? -9.279 -30.045 -26.804 1.00 86.62 893 GLY A CA 1
ATOM 6876 C C . GLY A 1 893 ? -10.209 -29.421 -25.764 1.00 86.62 893 GLY A C 1
ATOM 6877 O O . GLY A 1 893 ? -10.767 -28.354 -26.018 1.00 86.62 893 GLY A O 1
ATOM 6878 N N . ALA A 1 894 ? -10.407 -30.068 -24.613 1.00 90.00 894 ALA A N 1
ATOM 6879 C CA . ALA A 1 894 ? -11.272 -29.555 -23.561 1.00 90.00 894 ALA A CA 1
ATOM 6880 C C . ALA A 1 894 ? -10.671 -28.300 -22.908 1.00 90.00 894 ALA A C 1
ATOM 6882 O O . ALA A 1 894 ? -9.490 -28.273 -22.545 1.00 90.00 894 ALA A O 1
ATOM 6883 N N . LEU A 1 895 ? -11.505 -27.277 -22.712 1.00 93.25 895 LEU A N 1
ATOM 6884 C CA . LEU A 1 895 ? -11.182 -26.114 -21.891 1.00 93.25 895 LEU A CA 1
ATOM 6885 C C . LEU A 1 895 ? -11.023 -26.566 -20.429 1.00 93.25 895 LEU A C 1
ATOM 6887 O O . LEU A 1 895 ? -11.985 -27.012 -19.809 1.00 93.25 895 LEU A O 1
ATOM 6891 N N . ARG A 1 896 ? -9.807 -26.455 -19.885 1.00 91.44 896 ARG A N 1
ATOM 6892 C CA . ARG A 1 896 ? -9.480 -26.785 -18.489 1.00 91.44 896 ARG A CA 1
ATOM 6893 C C . ARG A 1 896 ? -9.757 -25.616 -17.548 1.00 91.44 896 ARG A C 1
ATOM 6895 O O . ARG A 1 896 ? -10.412 -25.801 -16.534 1.00 91.44 896 ARG A O 1
ATOM 6902 N N . GLN A 1 897 ? -9.257 -24.426 -17.891 1.00 90.44 897 GLN A N 1
ATOM 6903 C CA . GLN A 1 897 ? -9.293 -23.240 -17.027 1.00 90.44 897 GLN A CA 1
ATOM 6904 C C . GLN A 1 897 ? -9.543 -21.972 -17.850 1.00 90.44 897 GLN A C 1
ATOM 6906 O O . GLN A 1 897 ? -9.114 -21.879 -19.002 1.00 90.44 897 GLN A O 1
ATOM 6911 N N . THR A 1 898 ? -10.183 -20.969 -17.246 1.00 92.81 898 THR A N 1
ATOM 6912 C CA . THR A 1 898 ? -10.292 -19.608 -17.795 1.00 92.81 898 THR A CA 1
ATOM 6913 C C . THR A 1 898 ? -9.847 -18.592 -16.747 1.00 92.81 898 THR A C 1
ATOM 6915 O O . THR A 1 898 ? -10.397 -18.546 -15.651 1.00 92.81 898 THR A O 1
ATOM 6918 N N . PHE A 1 899 ? -8.877 -17.763 -17.111 1.00 90.25 899 PHE A N 1
ATOM 6919 C CA . PHE A 1 899 ? -8.349 -16.646 -16.334 1.00 90.25 899 PHE A CA 1
ATOM 6920 C C . PHE A 1 899 ? -8.948 -15.330 -16.829 1.00 90.25 899 PHE A C 1
ATOM 6922 O O . PHE A 1 899 ? -9.192 -15.184 -18.026 1.00 90.25 899 PHE A O 1
ATOM 6929 N N . GLN A 1 900 ? -9.154 -14.364 -15.932 1.00 90.00 900 GLN A N 1
ATOM 6930 C CA . GLN A 1 900 ? -9.809 -13.087 -16.239 1.00 90.00 900 GLN A CA 1
ATOM 6931 C C . GLN A 1 900 ? -8.868 -11.892 -16.030 1.00 90.00 900 GLN A C 1
ATOM 6933 O O . GLN A 1 900 ? -8.094 -11.844 -15.069 1.00 90.00 900 GLN A O 1
ATOM 6938 N N . HIS A 1 901 ? -8.983 -10.902 -16.912 1.00 87.69 901 HIS A N 1
ATOM 6939 C CA . HIS A 1 901 ? -8.316 -9.596 -16.854 1.00 87.69 901 HIS A CA 1
ATOM 6940 C C . HIS A 1 901 ? -9.342 -8.460 -16.980 1.00 87.69 901 HIS A C 1
ATOM 6942 O O . HIS A 1 901 ? -10.497 -8.690 -17.343 1.00 87.69 901 HIS A O 1
ATOM 6948 N N . GLU A 1 902 ? -8.954 -7.218 -16.671 1.00 84.62 902 GLU A N 1
ATOM 6949 C CA . GLU A 1 902 ? -9.867 -6.070 -16.834 1.00 84.62 902 GLU A CA 1
ATOM 6950 C C . GLU A 1 902 ? -10.057 -5.712 -18.320 1.00 84.62 902 GLU A C 1
ATOM 6952 O O . GLU A 1 902 ? -11.115 -5.210 -18.722 1.00 84.62 902 GLU A O 1
ATOM 6957 N N . LYS A 1 903 ? -9.038 -5.998 -19.140 1.00 90.12 903 LYS A N 1
ATOM 6958 C CA . LYS A 1 903 ? -8.960 -5.733 -20.586 1.00 90.12 903 LYS A CA 1
ATOM 6959 C C . LYS A 1 903 ? -8.376 -6.927 -21.355 1.00 90.12 903 LYS A C 1
ATOM 6961 O O . LYS A 1 903 ? -8.184 -7.996 -20.785 1.00 90.12 903 LYS A O 1
ATOM 6966 N N . GLN A 1 904 ? -8.179 -6.770 -22.669 1.00 89.56 904 GLN A N 1
ATOM 6967 C CA . GLN A 1 904 ? -7.657 -7.829 -23.533 1.00 89.56 904 GLN A CA 1
ATOM 6968 C C . GLN A 1 904 ? -6.325 -8.395 -23.028 1.00 89.56 904 GLN A C 1
ATOM 6970 O O . GLN A 1 904 ? -5.450 -7.638 -22.604 1.00 89.56 904 GLN A O 1
ATOM 6975 N N . VAL A 1 905 ? -6.154 -9.713 -23.140 1.00 93.50 905 VAL A N 1
ATOM 6976 C CA . VAL A 1 905 ? -4.869 -10.361 -22.863 1.00 93.50 905 VAL A CA 1
ATOM 6977 C C . VAL A 1 905 ? -4.079 -10.412 -24.165 1.00 93.50 905 VAL A C 1
ATOM 6979 O O . VAL A 1 905 ? -4.478 -11.097 -25.103 1.00 93.50 905 VAL A O 1
ATOM 6982 N N . SER A 1 906 ? -2.973 -9.676 -24.224 1.00 88.50 906 SER A N 1
ATOM 6983 C CA . SER A 1 906 ? -2.142 -9.530 -25.424 1.00 88.50 906 SER A CA 1
ATOM 6984 C C . SER A 1 906 ? -1.289 -10.773 -25.688 1.00 88.50 906 SER A C 1
ATOM 6986 O O . SER A 1 906 ? -1.166 -11.215 -26.826 1.00 88.50 906 SER A O 1
ATOM 6988 N N . ALA A 1 907 ? -0.702 -11.341 -24.628 1.00 88.19 907 ALA A N 1
ATOM 6989 C CA . ALA A 1 907 ? 0.287 -12.413 -24.720 1.00 88.19 907 ALA A CA 1
ATOM 6990 C C . ALA A 1 907 ? 0.288 -13.317 -23.474 1.00 88.19 907 ALA A C 1
ATOM 6992 O O . ALA A 1 907 ? -0.069 -12.882 -22.375 1.00 88.19 907 ALA A O 1
ATOM 6993 N N . VAL A 1 908 ? 0.722 -14.570 -23.652 1.00 93.56 908 VAL A N 1
ATOM 6994 C CA . VAL A 1 908 ? 0.837 -15.612 -22.615 1.00 93.56 908 VAL A CA 1
ATOM 6995 C C . VAL A 1 908 ? 2.129 -16.415 -22.776 1.00 93.56 908 VAL A C 1
ATOM 6997 O O . VAL A 1 908 ? 2.546 -16.681 -23.900 1.00 93.56 908 VAL A O 1
ATOM 7000 N N . ALA A 1 909 ? 2.737 -16.837 -21.665 1.00 90.44 909 ALA A N 1
ATOM 7001 C CA . ALA A 1 909 ? 3.944 -17.669 -21.647 1.00 90.44 909 ALA A CA 1
ATOM 7002 C C . ALA A 1 909 ? 3.979 -18.587 -20.411 1.00 90.44 909 ALA A C 1
ATOM 7004 O O . ALA A 1 909 ? 3.634 -18.155 -19.313 1.00 90.44 909 ALA A O 1
ATOM 7005 N N . PHE A 1 910 ? 4.426 -19.836 -20.566 1.00 86.38 910 PHE A N 1
ATOM 7006 C CA . PHE A 1 910 ? 4.644 -20.761 -19.445 1.00 86.38 910 PHE A CA 1
ATOM 7007 C C . PHE A 1 910 ? 6.061 -20.639 -18.864 1.00 86.38 910 PHE A C 1
ATOM 7009 O O . PHE A 1 910 ? 7.012 -20.346 -19.590 1.00 86.38 910 PHE A O 1
ATOM 7016 N N . SER A 1 911 ? 6.214 -20.946 -17.575 1.00 80.81 911 SER A N 1
ATOM 7017 C CA . SER A 1 911 ? 7.511 -21.252 -16.958 1.00 80.81 911 SER A CA 1
ATOM 7018 C C . SER A 1 911 ? 8.063 -22.601 -17.442 1.00 80.81 911 SER A C 1
ATOM 7020 O O . SER A 1 911 ? 7.301 -23.488 -17.827 1.00 80.81 911 SER A O 1
ATOM 7022 N N . LEU A 1 912 ? 9.384 -22.813 -17.340 1.00 75.00 912 LEU A N 1
ATOM 7023 C CA . LEU A 1 912 ? 10.053 -24.063 -17.756 1.00 75.00 912 LEU A CA 1
ATOM 7024 C C . LEU A 1 912 ? 9.521 -25.325 -17.041 1.00 75.00 912 LEU A C 1
ATOM 7026 O O . LEU A 1 912 ? 9.516 -26.410 -17.613 1.00 75.00 912 LEU A O 1
ATOM 7030 N N . ASN A 1 913 ? 9.047 -25.193 -15.799 1.00 73.25 913 ASN A N 1
ATOM 7031 C CA . ASN A 1 913 ? 8.450 -26.298 -15.038 1.00 73.25 913 ASN A CA 1
ATOM 7032 C C . ASN A 1 913 ? 6.959 -26.543 -15.361 1.00 73.25 913 ASN A C 1
ATOM 7034 O O . ASN A 1 913 ? 6.358 -27.447 -14.785 1.00 73.25 913 ASN A O 1
ATOM 7038 N N . GLY A 1 914 ? 6.345 -25.730 -16.230 1.00 77.12 914 GLY A N 1
ATOM 7039 C CA . GLY A 1 914 ? 4.936 -25.828 -16.623 1.00 77.12 914 GLY A CA 1
ATOM 7040 C C . GLY A 1 914 ? 3.914 -25.503 -15.528 1.00 77.12 914 GLY A C 1
ATOM 7041 O O . GLY A 1 914 ? 2.719 -25.599 -15.794 1.00 77.12 914 GLY A O 1
ATOM 7042 N N . ARG A 1 915 ? 4.350 -25.124 -14.317 1.00 78.75 915 ARG A N 1
ATOM 7043 C CA . ARG A 1 915 ? 3.464 -24.802 -13.184 1.00 78.75 915 ARG A CA 1
ATOM 7044 C C . ARG A 1 915 ? 2.886 -23.390 -13.253 1.00 78.75 915 ARG A C 1
ATOM 7046 O O . ARG A 1 915 ? 1.789 -23.173 -12.759 1.00 78.75 915 ARG A O 1
ATOM 7053 N N . ILE A 1 916 ? 3.608 -22.439 -13.847 1.00 81.50 916 ILE A N 1
ATOM 7054 C CA . ILE A 1 916 ? 3.234 -21.021 -13.869 1.00 81.50 916 ILE A CA 1
ATOM 7055 C C . ILE A 1 916 ? 2.869 -20.612 -15.295 1.00 81.50 916 ILE A C 1
ATOM 7057 O O . ILE A 1 916 ? 3.625 -20.866 -16.234 1.00 81.50 916 ILE A O 1
ATOM 7061 N N . LEU A 1 917 ? 1.739 -19.921 -15.444 1.00 86.75 917 LEU A N 1
ATOM 7062 C CA . LEU A 1 917 ? 1.390 -19.170 -16.645 1.00 86.75 917 LEU A CA 1
ATOM 7063 C C . LEU A 1 917 ? 1.513 -17.670 -16.359 1.00 86.75 917 LEU A C 1
ATOM 7065 O O . LEU A 1 917 ? 0.832 -17.145 -15.482 1.00 86.75 917 LEU A O 1
ATOM 7069 N N . VAL A 1 918 ? 2.339 -16.968 -17.128 1.00 87.75 918 VAL A N 1
ATOM 7070 C CA . VAL A 1 918 ? 2.362 -15.502 -17.201 1.00 87.75 918 VAL A CA 1
ATOM 7071 C C . VAL A 1 918 ? 1.416 -15.035 -18.306 1.00 87.75 918 VAL A C 1
ATOM 7073 O O . VAL A 1 918 ? 1.334 -15.643 -19.372 1.00 87.75 918 VAL A O 1
ATOM 7076 N N . SER A 1 919 ? 0.726 -13.924 -18.059 1.00 88.69 919 SER A N 1
ATOM 7077 C CA . SER A 1 919 ? -0.167 -13.254 -19.010 1.00 88.69 919 SER A CA 1
ATOM 7078 C C . SER A 1 919 ? -0.003 -11.734 -18.923 1.00 88.69 919 SER A C 1
ATOM 7080 O O . SER A 1 919 ? 0.024 -11.188 -17.820 1.00 88.69 919 SER A O 1
ATOM 7082 N N . GLY A 1 920 ? 0.121 -11.051 -20.064 1.00 86.06 920 GLY A N 1
ATOM 7083 C CA . GLY A 1 920 ? 0.214 -9.586 -20.155 1.00 86.06 920 GLY A CA 1
ATOM 7084 C C . GLY A 1 920 ? -1.053 -8.978 -20.757 1.00 86.06 920 GLY A C 1
ATOM 7085 O O . GLY A 1 920 ? -1.577 -9.524 -21.729 1.00 86.06 920 GLY A O 1
ATOM 7086 N N . SER A 1 921 ? -1.544 -7.869 -20.193 1.00 90.94 921 SER A N 1
ATOM 7087 C CA . SER A 1 921 ? -2.860 -7.302 -20.531 1.00 90.94 921 SER A CA 1
ATOM 7088 C C . SER A 1 921 ? -2.847 -5.797 -20.864 1.00 90.94 921 SER A C 1
ATOM 7090 O O . SER A 1 921 ? -1.974 -5.022 -20.448 1.00 90.94 921 SER A O 1
ATOM 7092 N N . GLY A 1 922 ? -3.871 -5.365 -21.609 1.00 80.81 922 GLY A N 1
ATOM 7093 C CA . GLY A 1 922 ? -4.153 -3.968 -21.966 1.00 80.81 922 GLY A CA 1
ATOM 7094 C C . GLY A 1 922 ? -4.566 -3.060 -20.794 1.00 80.81 922 GLY A C 1
ATOM 7095 O O . GLY A 1 922 ? -4.732 -1.847 -20.966 1.00 80.81 922 GLY A O 1
ATOM 7096 N N . ASP A 1 923 ? -4.742 -3.619 -19.595 1.00 81.19 923 ASP A N 1
ATOM 7097 C CA . ASP A 1 923 ? -4.923 -2.891 -18.325 1.00 81.19 923 ASP A CA 1
ATOM 7098 C C . ASP A 1 923 ? -3.593 -2.435 -17.689 1.00 81.19 923 ASP A C 1
ATOM 7100 O O . ASP A 1 923 ? -3.597 -1.688 -16.707 1.00 81.19 923 ASP A O 1
ATOM 7104 N N . ALA A 1 924 ? -2.471 -2.772 -18.338 1.00 79.94 924 ALA A N 1
ATOM 7105 C CA . ALA A 1 924 ? -1.092 -2.534 -17.912 1.00 79.94 924 ALA A CA 1
ATOM 7106 C C . ALA A 1 924 ? -0.612 -3.428 -16.749 1.00 79.94 924 ALA A C 1
ATOM 7108 O O . ALA A 1 924 ? 0.405 -3.114 -16.117 1.00 79.94 924 ALA A O 1
ATOM 7109 N N . THR A 1 925 ? -1.309 -4.539 -16.492 1.00 81.94 925 THR A N 1
ATOM 7110 C CA . THR A 1 925 ? -0.888 -5.589 -15.555 1.00 81.94 925 THR A CA 1
ATOM 7111 C C . THR A 1 925 ? -0.127 -6.720 -16.257 1.00 81.94 925 THR A C 1
ATOM 7113 O O . THR A 1 925 ? -0.214 -6.923 -17.475 1.00 81.94 925 THR A O 1
ATOM 7116 N N . ILE A 1 926 ? 0.617 -7.484 -15.457 1.00 83.19 926 ILE A N 1
ATOM 7117 C CA . ILE A 1 926 ? 1.080 -8.829 -15.799 1.00 83.19 926 ILE A CA 1
ATOM 7118 C C . ILE A 1 926 ? 0.594 -9.737 -14.669 1.00 83.19 926 ILE A C 1
ATOM 7120 O O . ILE A 1 926 ? 0.940 -9.492 -13.513 1.00 83.19 926 ILE A O 1
ATOM 7124 N N . ARG A 1 927 ? -0.197 -10.768 -14.974 1.00 83.25 927 ARG A N 1
ATOM 7125 C CA . ARG A 1 927 ? -0.666 -11.744 -13.977 1.00 83.25 927 ARG A CA 1
ATOM 7126 C C . ARG A 1 927 ? 0.031 -13.081 -14.162 1.00 83.25 927 ARG A C 1
ATOM 7128 O O . ARG A 1 927 ? 0.072 -13.606 -15.279 1.00 83.25 927 ARG A O 1
ATOM 7135 N N . LEU A 1 928 ? 0.552 -13.603 -13.055 1.00 81.62 928 LEU A N 1
ATOM 7136 C CA . LEU A 1 928 ? 1.019 -14.973 -12.900 1.00 81.62 928 LEU A CA 1
ATOM 7137 C C . LEU A 1 928 ? -0.132 -15.816 -12.346 1.00 81.62 928 LEU A C 1
ATOM 7139 O O . LEU A 1 928 ? -0.806 -15.397 -11.404 1.00 81.62 928 LEU A O 1
ATOM 7143 N N . TRP A 1 929 ? -0.308 -17.018 -12.881 1.00 80.19 929 TRP A N 1
ATOM 7144 C CA . TRP A 1 929 ? -1.324 -17.984 -12.467 1.00 80.19 929 TRP A CA 1
ATOM 7145 C C . TRP A 1 929 ? -0.683 -19.349 -12.246 1.00 80.19 929 TRP A C 1
ATOM 7147 O O . TRP A 1 929 ? 0.210 -19.729 -13.007 1.00 80.19 929 TRP A O 1
ATOM 7157 N N . ASP A 1 930 ? -1.148 -20.101 -11.249 1.00 77.50 930 ASP A N 1
ATOM 7158 C CA . ASP A 1 930 ? -0.826 -21.529 -11.179 1.00 77.50 930 ASP A CA 1
ATOM 7159 C C . ASP A 1 930 ? -1.689 -22.304 -12.190 1.00 77.50 930 ASP A C 1
ATOM 7161 O O . ASP A 1 930 ? -2.889 -22.065 -12.331 1.00 77.50 930 ASP A O 1
ATOM 7165 N N . VAL A 1 931 ? -1.065 -23.235 -12.907 1.00 79.56 931 VAL A N 1
ATOM 7166 C CA . VAL A 1 931 ? -1.651 -23.967 -14.042 1.00 79.56 931 VAL A CA 1
ATOM 7167 C C . VAL A 1 931 ? -2.576 -25.111 -13.598 1.00 79.56 931 VAL A C 1
ATOM 7169 O O . VAL A 1 931 ? -3.369 -25.597 -14.406 1.00 79.56 931 VAL A O 1
ATOM 7172 N N . ASN A 1 932 ? -2.506 -25.543 -12.333 1.00 76.75 932 ASN A N 1
ATOM 7173 C CA . ASN A 1 932 ? -3.247 -26.706 -11.831 1.00 76.75 932 ASN A CA 1
ATOM 7174 C C . ASN A 1 932 ? -4.524 -26.324 -11.073 1.00 76.75 932 ASN A C 1
ATOM 7176 O O . ASN A 1 932 ? -5.590 -26.860 -11.363 1.00 76.75 932 ASN A O 1
ATOM 7180 N N . SER A 1 933 ? -4.411 -25.391 -10.127 1.00 72.38 933 SER A N 1
ATOM 7181 C CA . SER A 1 933 ? -5.518 -24.786 -9.373 1.00 72.38 933 SER A CA 1
ATOM 7182 C C . SER A 1 933 ? -6.235 -23.688 -10.160 1.00 72.38 933 SER A C 1
ATOM 7184 O O . SER A 1 933 ? -7.410 -23.411 -9.929 1.00 72.38 933 SER A O 1
ATOM 7186 N N . GLY A 1 934 ? -5.516 -23.021 -11.065 1.00 68.56 934 GLY A N 1
ATOM 7187 C CA . GLY A 1 934 ? -5.976 -21.812 -11.733 1.00 68.56 934 GLY A CA 1
ATOM 7188 C C . GLY A 1 934 ? -6.009 -20.559 -10.848 1.00 68.56 934 GLY A C 1
ATOM 7189 O O . GLY A 1 934 ? -6.478 -19.514 -11.301 1.00 68.56 934 GLY A O 1
ATOM 7190 N N . ALA A 1 935 ? -5.531 -20.632 -9.602 1.00 65.56 935 ALA A N 1
ATOM 7191 C CA . ALA A 1 935 ? -5.478 -19.476 -8.714 1.00 65.56 935 ALA A CA 1
ATOM 7192 C C . ALA A 1 935 ? -4.385 -18.484 -9.165 1.00 65.56 935 ALA A C 1
ATOM 7194 O O . ALA A 1 935 ? -3.301 -18.924 -9.585 1.00 65.56 935 ALA A O 1
ATOM 7195 N N . PRO A 1 936 ? -4.599 -17.159 -9.033 1.00 69.00 936 PRO A N 1
ATOM 7196 C CA . PRO A 1 936 ? -3.531 -16.181 -9.222 1.00 69.00 936 PRO A CA 1
ATOM 7197 C C . PRO A 1 936 ? -2.355 -16.491 -8.283 1.00 69.00 936 PRO A C 1
ATOM 7199 O O . PRO A 1 936 ? -2.532 -17.050 -7.203 1.00 69.00 936 PRO A O 1
ATOM 7202 N N . LEU A 1 937 ? -1.138 -16.199 -8.732 1.00 59.91 937 LEU A N 1
ATOM 7203 C CA . LEU A 1 937 ? 0.093 -16.250 -7.932 1.00 59.91 937 LEU A CA 1
ATOM 7204 C C . LEU A 1 937 ? 0.515 -14.841 -7.525 1.00 59.91 937 LEU A C 1
ATOM 7206 O O . LEU A 1 937 ? 0.833 -14.584 -6.371 1.00 59.91 937 LEU A O 1
ATOM 7210 N N . GLN A 1 938 ? 0.554 -13.931 -8.501 1.00 68.38 938 GLN A N 1
ATOM 7211 C CA . GLN A 1 938 ? 1.071 -12.581 -8.316 1.00 68.38 938 GLN A CA 1
ATOM 7212 C C . GLN A 1 938 ? 0.585 -11.667 -9.444 1.00 68.38 938 GLN A C 1
ATOM 7214 O O . GLN A 1 938 ? 0.496 -12.087 -10.601 1.00 68.38 938 GLN A O 1
ATOM 7219 N N . GLU A 1 939 ? 0.326 -10.399 -9.128 1.00 76.00 939 GLU A N 1
ATOM 7220 C CA . GLU A 1 939 ? 0.074 -9.357 -10.123 1.00 76.00 939 GLU A CA 1
ATOM 7221 C C . GLU A 1 939 ? 1.202 -8.318 -10.102 1.00 76.00 939 GLU A C 1
ATOM 7223 O O . GLU A 1 939 ? 1.410 -7.605 -9.119 1.00 76.00 939 GLU A O 1
ATOM 7228 N N . LEU A 1 940 ? 1.938 -8.219 -11.209 1.00 70.38 940 LEU A N 1
ATOM 7229 C CA . LEU A 1 940 ? 3.054 -7.294 -11.366 1.00 70.38 940 LEU A CA 1
ATOM 7230 C C . LEU A 1 940 ? 2.553 -5.989 -12.002 1.00 70.38 940 LEU A C 1
ATOM 7232 O O . LEU A 1 940 ? 2.478 -5.847 -13.225 1.00 70.38 940 LEU A O 1
ATOM 7236 N N . GLN A 1 941 ? 2.230 -5.006 -11.159 1.00 66.94 941 GLN A N 1
ATOM 7237 C CA . GLN A 1 941 ? 1.996 -3.618 -11.572 1.00 66.94 941 GLN A CA 1
ATOM 7238 C C . GLN A 1 941 ? 3.184 -2.718 -11.219 1.00 66.94 941 GLN A C 1
ATOM 7240 O O . GLN A 1 941 ? 3.794 -2.842 -10.158 1.00 66.94 941 GLN A O 1
ATOM 7245 N N . ARG A 1 942 ? 3.434 -1.686 -12.037 1.00 46.12 942 ARG A N 1
ATOM 7246 C CA . ARG A 1 942 ? 4.237 -0.538 -11.589 1.00 46.12 942 ARG A CA 1
ATOM 7247 C C . ARG A 1 942 ? 3.353 0.420 -10.786 1.00 46.12 942 ARG A C 1
ATOM 7249 O O . ARG A 1 942 ? 2.804 1.365 -11.357 1.00 46.12 942 ARG A O 1
ATOM 7256 N N . ARG A 1 943 ? 3.280 0.243 -9.459 1.00 35.59 943 ARG A N 1
ATOM 7257 C CA . ARG A 1 943 ? 2.858 1.342 -8.569 1.00 35.59 943 ARG A CA 1
ATOM 7258 C C . ARG A 1 943 ? 3.778 2.543 -8.821 1.00 35.59 943 ARG A C 1
ATOM 7260 O O . ARG A 1 943 ? 5.004 2.420 -8.845 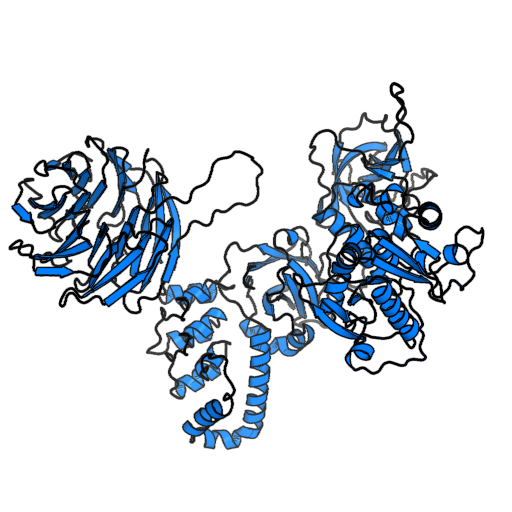1.00 35.59 943 ARG A O 1
ATOM 7267 N N . GLY A 1 944 ? 3.184 3.705 -9.073 1.00 28.34 944 GLY A N 1
ATOM 7268 C CA . GLY A 1 944 ? 3.933 4.932 -9.312 1.00 28.34 944 GLY A CA 1
ATOM 7269 C C . GLY A 1 944 ? 4.457 5.493 -7.998 1.00 28.34 944 GLY A C 1
ATOM 7270 O O . GLY A 1 944 ? 3.718 6.193 -7.317 1.00 28.34 944 GLY A O 1
ATOM 7271 N N . VAL A 1 945 ? 5.719 5.214 -7.657 1.00 23.36 945 VAL A N 1
ATOM 7272 C CA . VAL A 1 945 ? 6.378 5.868 -6.518 1.00 23.36 945 VAL A CA 1
ATOM 7273 C C . VAL A 1 945 ? 6.394 7.379 -6.754 1.00 23.36 945 VAL A C 1
ATOM 7275 O O . VAL A 1 945 ? 7.047 7.870 -7.678 1.00 23.36 945 VAL A O 1
ATOM 7278 N N . LEU A 1 946 ? 5.672 8.101 -5.902 1.00 22.70 946 LEU A N 1
ATOM 7279 C CA . LEU A 1 946 ? 5.772 9.541 -5.722 1.00 22.70 946 LEU A CA 1
ATOM 7280 C C . LEU A 1 946 ? 5.912 9.819 -4.225 1.00 22.70 946 LEU A C 1
ATOM 7282 O O . LEU A 1 946 ? 4.925 9.948 -3.509 1.00 22.70 946 LEU A O 1
ATOM 7286 N N . PHE A 1 947 ? 7.158 9.968 -3.777 1.00 22.02 947 PHE A N 1
ATOM 7287 C CA . PHE A 1 947 ? 7.428 10.996 -2.776 1.00 22.02 947 PHE A CA 1
ATOM 7288 C C . PHE A 1 947 ? 7.200 12.367 -3.432 1.00 22.02 947 PHE A C 1
ATOM 7290 O O . PHE A 1 947 ? 7.415 12.532 -4.637 1.00 22.02 947 PHE A O 1
ATOM 7297 N N . ASN A 1 948 ? 6.728 13.340 -2.654 1.00 22.78 948 ASN A N 1
ATOM 7298 C CA . ASN A 1 948 ? 6.274 14.627 -3.178 1.00 22.78 948 ASN A CA 1
ATOM 7299 C C . ASN A 1 948 ? 7.393 15.456 -3.831 1.00 22.78 948 ASN A C 1
ATOM 7301 O O . ASN A 1 948 ? 8.434 15.706 -3.229 1.00 22.78 948 ASN A O 1
ATOM 7305 N N . ALA A 1 949 ? 7.103 15.988 -5.020 1.00 20.72 949 ALA A N 1
ATOM 7306 C CA . ALA A 1 949 ? 7.788 17.138 -5.604 1.00 20.72 949 ALA A CA 1
ATOM 7307 C C . ALA A 1 949 ? 6.781 17.945 -6.442 1.00 20.72 949 ALA A C 1
ATOM 7309 O O . ALA A 1 949 ? 6.092 17.391 -7.299 1.00 20.72 949 ALA A O 1
ATOM 7310 N N . VAL A 1 950 ? 6.670 19.252 -6.185 1.00 24.61 950 VAL A N 1
ATOM 7311 C CA . VAL A 1 950 ? 5.693 20.122 -6.858 1.00 24.61 950 VAL A CA 1
ATOM 7312 C C . VAL A 1 950 ? 6.190 20.510 -8.251 1.00 24.61 950 VAL A C 1
ATOM 7314 O O . VAL A 1 950 ? 7.183 21.220 -8.381 1.00 24.61 950 VAL A O 1
ATOM 7317 N N . ALA A 1 951 ? 5.456 20.107 -9.290 1.00 20.59 951 ALA A N 1
ATOM 7318 C CA . ALA A 1 951 ? 5.576 20.662 -10.638 1.00 20.59 951 ALA A CA 1
ATOM 7319 C C . ALA A 1 951 ? 4.228 20.565 -11.373 1.00 20.59 951 ALA A C 1
ATOM 7321 O O . ALA A 1 951 ? 3.814 19.484 -11.795 1.00 20.59 951 ALA A O 1
ATOM 7322 N N . PHE A 1 952 ? 3.529 21.692 -11.540 1.00 25.50 952 PHE A N 1
ATOM 7323 C CA . PHE A 1 952 ? 2.233 21.726 -12.226 1.00 25.50 952 PHE A CA 1
ATOM 7324 C C . PHE A 1 952 ? 2.417 21.755 -13.754 1.00 25.50 952 PHE A C 1
ATOM 7326 O O . PHE A 1 952 ? 2.290 22.794 -14.399 1.00 25.50 952 PHE A O 1
ATOM 7333 N N . LEU A 1 953 ? 2.710 20.596 -14.349 1.00 20.81 953 LEU A N 1
ATOM 7334 C CA . LEU A 1 953 ? 2.651 20.391 -15.799 1.00 20.81 953 LEU A CA 1
ATOM 7335 C C . LEU A 1 953 ? 1.596 19.336 -16.138 1.00 20.81 953 LEU A C 1
ATOM 7337 O O . LEU A 1 953 ? 1.687 18.181 -15.725 1.00 20.81 953 LEU A O 1
ATOM 7341 N N . LYS A 1 954 ? 0.589 19.738 -16.923 1.00 25.92 954 LYS A N 1
ATOM 7342 C CA . LYS A 1 954 ? -0.501 18.871 -17.393 1.00 25.92 954 LYS A CA 1
ATOM 7343 C C . LYS A 1 954 ? -0.007 17.863 -18.442 1.00 25.92 954 LYS A C 1
ATOM 7345 O O . LYS A 1 954 ? -0.276 18.019 -19.629 1.00 25.92 954 LYS A O 1
ATOM 7350 N N . THR A 1 955 ? 0.638 16.783 -18.009 1.00 24.25 955 THR A N 1
ATOM 7351 C CA . THR A 1 955 ? 0.778 15.558 -18.810 1.00 24.25 955 THR A CA 1
ATOM 7352 C C . THR A 1 955 ? -0.006 14.423 -18.156 1.00 24.25 955 THR A C 1
ATOM 7354 O O . THR A 1 955 ? 0.282 13.987 -17.042 1.00 24.25 955 THR A O 1
ATOM 7357 N N . ARG A 1 956 ? -1.041 13.930 -18.852 1.00 26.08 956 ARG A N 1
ATOM 7358 C CA . ARG A 1 956 ? -1.786 12.734 -18.433 1.00 26.08 956 ARG A CA 1
ATOM 7359 C C . ARG A 1 956 ? -0.832 11.534 -18.469 1.00 26.08 956 ARG A C 1
ATOM 7361 O O . ARG A 1 956 ? -0.581 10.998 -19.545 1.00 26.08 956 ARG A O 1
ATOM 7368 N N . ARG A 1 957 ? -0.329 11.085 -17.313 1.00 33.19 957 ARG A N 1
ATOM 7369 C CA . ARG A 1 957 ? 0.354 9.784 -17.184 1.00 33.19 957 ARG A CA 1
ATOM 7370 C C . ARG A 1 957 ? -0.667 8.661 -17.390 1.00 33.19 957 ARG A C 1
ATOM 7372 O O . ARG A 1 957 ? -1.257 8.170 -16.431 1.00 33.19 957 ARG A O 1
ATOM 7379 N N . GLN A 1 958 ? -0.914 8.291 -18.644 1.00 39.25 958 GLN A N 1
ATOM 7380 C CA . GLN A 1 958 ? -1.749 7.138 -18.970 1.00 39.25 958 GLN A CA 1
ATOM 7381 C C . GLN A 1 958 ? -1.058 5.841 -18.526 1.00 39.25 958 GLN A C 1
ATOM 7383 O O . GLN A 1 958 ? 0.157 5.693 -18.663 1.00 39.25 958 GLN A O 1
ATOM 7388 N N . ARG A 1 959 ? -1.844 4.890 -18.006 1.00 54.09 959 ARG A N 1
ATOM 7389 C CA . ARG A 1 959 ? -1.437 3.479 -17.970 1.00 54.09 959 ARG A CA 1
ATOM 7390 C C . ARG A 1 959 ? -1.420 2.992 -19.422 1.00 54.09 959 ARG A C 1
ATOM 7392 O O . ARG A 1 959 ? -2.390 3.237 -20.134 1.00 54.09 959 ARG A O 1
ATOM 7399 N N . MET A 1 960 ? -0.329 2.363 -19.847 1.00 69.19 960 MET A N 1
ATOM 7400 C CA . MET A 1 960 ? -0.113 1.928 -21.232 1.00 69.19 960 MET A CA 1
ATOM 7401 C C . MET A 1 960 ? 0.075 0.411 -21.276 1.00 69.19 960 MET A C 1
ATOM 7403 O O . MET A 1 960 ? 0.663 -0.146 -20.344 1.00 69.19 960 MET A O 1
ATOM 7407 N N . ALA A 1 961 ? -0.440 -0.238 -22.317 1.00 77.69 961 ALA A N 1
ATOM 7408 C CA . ALA A 1 961 ? -0.612 -1.685 -22.380 1.00 77.69 961 ALA A CA 1
ATOM 7409 C C . ALA A 1 961 ? 0.707 -2.470 -22.300 1.00 77.69 961 ALA A C 1
ATOM 7411 O O . ALA A 1 961 ? 1.777 -1.999 -22.714 1.00 77.69 961 ALA A O 1
ATOM 7412 N N . ILE A 1 962 ? 0.601 -3.700 -21.790 1.00 82.44 962 ILE A N 1
ATOM 7413 C CA . ILE A 1 962 ? 1.605 -4.740 -21.999 1.00 82.44 962 ILE A CA 1
ATOM 7414 C C . ILE A 1 962 ? 1.244 -5.469 -23.293 1.00 82.44 962 ILE A C 1
ATOM 7416 O O . ILE A 1 962 ? 0.153 -6.025 -23.415 1.00 82.44 962 ILE A O 1
ATOM 7420 N N . ASN A 1 963 ? 2.170 -5.463 -24.248 1.00 84.25 963 ASN A N 1
ATOM 7421 C CA . ASN A 1 963 ? 1.991 -6.089 -25.558 1.00 84.25 963 ASN A CA 1
ATOM 7422 C C . ASN A 1 963 ? 2.593 -7.499 -25.580 1.00 84.25 963 ASN A C 1
ATOM 7424 O O . ASN A 1 963 ? 2.004 -8.411 -26.147 1.00 84.25 963 ASN A O 1
ATOM 7428 N N . ALA A 1 964 ? 3.731 -7.678 -24.903 1.00 85.38 964 ALA A N 1
ATOM 7429 C CA . ALA A 1 964 ? 4.528 -8.899 -24.939 1.00 85.38 964 ALA A CA 1
ATOM 7430 C C . ALA A 1 964 ? 4.992 -9.318 -23.542 1.00 85.38 964 ALA A C 1
ATOM 7432 O O . ALA A 1 964 ? 5.333 -8.464 -22.717 1.00 85.38 964 ALA A O 1
ATOM 7433 N N . VAL A 1 965 ? 5.067 -10.627 -23.304 1.00 89.19 965 VAL A N 1
ATOM 7434 C CA . VAL A 1 965 ? 5.626 -11.239 -22.091 1.00 89.19 965 VAL A CA 1
ATOM 7435 C C . VAL A 1 965 ? 6.401 -12.504 -22.454 1.00 89.19 965 VAL A C 1
ATOM 7437 O O . VAL A 1 965 ? 5.941 -13.284 -23.282 1.00 89.19 965 VAL A O 1
ATOM 7440 N N . ALA A 1 966 ? 7.555 -12.722 -21.825 1.00 87.06 966 ALA A N 1
ATOM 7441 C CA . ALA A 1 966 ? 8.386 -13.907 -22.036 1.00 87.06 966 ALA A CA 1
ATOM 7442 C C . ALA A 1 966 ? 9.061 -14.350 -20.730 1.00 87.06 966 ALA A C 1
ATOM 7444 O O . ALA A 1 966 ? 9.485 -13.506 -19.942 1.00 87.06 966 ALA A O 1
ATOM 7445 N N . PHE A 1 967 ? 9.207 -15.661 -20.526 1.00 85.00 967 PHE A N 1
ATOM 7446 C CA . PHE A 1 967 ? 10.112 -16.240 -19.525 1.00 85.00 967 PHE A CA 1
ATOM 7447 C C . PHE A 1 967 ? 11.489 -16.507 -20.148 1.00 85.00 967 PHE A C 1
ATOM 7449 O O . PHE A 1 967 ? 11.583 -16.865 -21.325 1.00 85.00 967 PHE A O 1
ATOM 7456 N N . SER A 1 968 ? 12.552 -16.397 -19.354 1.00 87.00 968 SER A N 1
ATOM 7457 C CA . SER A 1 968 ? 13.869 -16.919 -19.711 1.00 87.00 968 SER A CA 1
ATOM 7458 C C . SER A 1 968 ? 13.892 -18.456 -19.629 1.00 87.00 968 SER A C 1
ATOM 7460 O O . SER A 1 968 ? 13.264 -19.031 -18.736 1.00 87.00 968 SER A O 1
ATOM 7462 N N . PRO A 1 969 ? 14.623 -19.152 -20.521 1.00 81.88 969 PRO A N 1
ATOM 7463 C CA . PRO A 1 969 ? 14.771 -20.609 -20.474 1.00 81.88 969 PRO A CA 1
ATOM 7464 C C . PRO A 1 969 ? 15.360 -21.177 -19.177 1.00 81.88 969 PRO A C 1
ATOM 7466 O O . PRO A 1 969 ? 15.098 -22.332 -18.867 1.00 81.88 969 PRO A O 1
ATOM 7469 N N . ASP A 1 970 ? 16.120 -20.400 -18.400 1.00 78.81 970 ASP A N 1
ATOM 7470 C CA . ASP A 1 970 ? 16.588 -20.803 -17.064 1.00 78.81 970 ASP A CA 1
ATOM 7471 C C . ASP A 1 970 ? 15.511 -20.685 -15.965 1.00 78.81 970 ASP A C 1
ATOM 7473 O O . ASP A 1 970 ? 15.745 -21.095 -14.828 1.00 78.81 970 ASP A O 1
ATOM 7477 N N . GLY A 1 971 ? 14.337 -20.137 -16.300 1.00 73.81 971 GLY A N 1
ATOM 7478 C CA . GLY A 1 971 ? 13.200 -19.918 -15.408 1.00 73.81 971 GLY A CA 1
ATOM 7479 C C . GLY A 1 971 ? 13.300 -18.680 -14.512 1.00 73.81 971 GLY A C 1
ATOM 7480 O O . GLY A 1 971 ? 12.313 -18.365 -13.856 1.00 73.81 971 GLY A O 1
ATOM 7481 N N . LYS A 1 972 ? 14.441 -17.972 -14.492 1.00 80.31 972 LYS A N 1
ATOM 7482 C CA . LYS A 1 972 ? 14.784 -16.965 -13.466 1.00 80.31 972 LYS A CA 1
ATOM 7483 C C . LYS A 1 972 ? 14.419 -15.524 -13.801 1.00 80.31 972 LYS A C 1
ATOM 7485 O O . LYS A 1 972 ? 14.611 -14.639 -12.973 1.00 80.31 972 LYS A O 1
ATOM 7490 N N . THR A 1 973 ? 13.968 -15.241 -15.019 1.00 83.75 973 THR A N 1
ATOM 7491 C CA . THR A 1 973 ? 13.675 -13.873 -15.460 1.00 83.75 973 THR A CA 1
ATOM 7492 C C . THR A 1 973 ? 12.387 -13.834 -16.282 1.00 83.75 973 THR A C 1
ATOM 7494 O O . THR A 1 973 ? 12.217 -14.611 -17.217 1.00 83.75 973 THR A O 1
ATOM 7497 N N . ILE A 1 974 ? 11.493 -12.891 -15.988 1.00 86.62 974 ILE A N 1
ATOM 7498 C CA . ILE A 1 974 ? 10.364 -12.524 -16.852 1.00 86.62 974 ILE A CA 1
ATOM 7499 C C . ILE A 1 974 ? 10.695 -11.192 -17.527 1.00 86.62 974 ILE A C 1
ATOM 7501 O O . ILE A 1 974 ? 11.051 -10.219 -16.860 1.00 86.62 974 ILE A O 1
ATOM 7505 N N . ALA A 1 975 ? 10.541 -11.123 -18.846 1.00 88.56 975 ALA A N 1
ATOM 7506 C CA . ALA A 1 975 ? 10.592 -9.881 -19.609 1.00 88.56 975 ALA A CA 1
ATOM 7507 C C . ALA A 1 975 ? 9.181 -9.448 -20.030 1.00 88.56 975 ALA A C 1
ATOM 7509 O O . ALA A 1 975 ? 8.354 -10.281 -20.398 1.00 88.56 975 ALA A O 1
ATOM 7510 N N . SER A 1 976 ? 8.908 -8.141 -20.011 1.00 88.38 976 SER A N 1
ATOM 7511 C CA . SER A 1 976 ? 7.624 -7.575 -20.453 1.00 88.38 976 SER A CA 1
ATOM 7512 C C . SER A 1 976 ? 7.808 -6.325 -21.313 1.00 88.38 976 SER A C 1
ATOM 7514 O O . SER A 1 976 ? 8.493 -5.388 -20.888 1.00 88.38 976 SER A O 1
ATOM 7516 N N . GLY A 1 977 ? 7.176 -6.296 -22.486 1.00 85.81 977 GLY A N 1
ATOM 7517 C CA . GLY A 1 977 ? 7.239 -5.216 -23.472 1.00 85.81 977 GLY A CA 1
ATOM 7518 C C . GLY A 1 977 ? 5.961 -4.382 -23.463 1.00 85.81 977 GLY A C 1
ATOM 7519 O O . GLY A 1 977 ? 4.866 -4.924 -23.317 1.00 85.81 977 GLY A O 1
ATOM 7520 N N . SER A 1 978 ? 6.092 -3.060 -23.598 1.00 86.69 978 SER A N 1
ATOM 7521 C CA . SER A 1 978 ? 4.972 -2.126 -23.434 1.00 86.69 978 SER A CA 1
ATOM 7522 C C . SER A 1 978 ? 4.859 -1.073 -24.537 1.00 86.69 978 SER A C 1
ATOM 7524 O O . SER A 1 978 ? 5.861 -0.646 -25.121 1.00 86.69 978 SER A O 1
ATOM 7526 N N . GLU A 1 979 ? 3.637 -0.570 -24.731 1.00 83.31 979 GLU A N 1
ATOM 7527 C CA . GLU A 1 979 ? 3.339 0.640 -25.518 1.00 83.31 979 GLU A CA 1
ATOM 7528 C C . GLU A 1 979 ? 4.160 1.858 -25.069 1.00 83.31 979 GLU A C 1
ATOM 7530 O O . GLU A 1 979 ? 4.521 2.708 -25.878 1.00 83.31 979 GLU A O 1
ATOM 7535 N N . ALA A 1 980 ? 4.532 1.916 -23.786 1.00 79.94 980 ALA A N 1
ATOM 7536 C CA . ALA A 1 980 ? 5.367 2.968 -23.208 1.00 79.94 980 ALA A CA 1
ATOM 7537 C C . ALA A 1 980 ? 6.832 2.957 -23.703 1.00 79.94 980 ALA A C 1
ATOM 7539 O O . ALA A 1 980 ? 7.680 3.596 -23.083 1.00 79.94 980 ALA A O 1
ATOM 7540 N N . LYS A 1 981 ? 7.147 2.235 -24.791 1.00 88.50 981 LYS A N 1
ATOM 7541 C CA . LYS A 1 981 ? 8.471 2.181 -25.445 1.00 88.50 981 LYS A CA 1
ATOM 7542 C C . LYS A 1 981 ? 9.576 1.614 -24.534 1.00 88.50 981 LYS A C 1
ATOM 7544 O O . LYS A 1 981 ? 10.766 1.855 -24.736 1.00 88.50 981 LYS A O 1
ATOM 7549 N N . THR A 1 982 ? 9.172 0.852 -23.511 1.00 86.38 982 THR A N 1
ATOM 7550 C CA . THR A 1 982 ? 10.064 0.262 -22.499 1.00 86.38 982 THR A CA 1
ATOM 7551 C C . THR A 1 982 ? 9.877 -1.242 -22.365 1.00 86.38 982 THR A C 1
ATOM 7553 O O . THR A 1 982 ? 8.766 -1.765 -22.508 1.00 86.38 982 THR A O 1
ATOM 7556 N N . ILE A 1 983 ? 10.978 -1.906 -22.022 1.00 89.69 983 ILE A N 1
ATOM 7557 C CA . ILE A 1 983 ? 11.033 -3.309 -21.614 1.00 89.69 983 ILE A CA 1
ATOM 7558 C C . ILE A 1 983 ? 11.298 -3.330 -20.107 1.00 89.69 983 ILE A C 1
ATOM 7560 O O . ILE A 1 983 ? 12.069 -2.510 -19.610 1.00 89.69 983 ILE A O 1
ATOM 7564 N N . ARG A 1 984 ? 10.693 -4.255 -19.363 1.00 87.31 984 ARG A N 1
ATOM 7565 C CA . ARG A 1 984 ? 11.004 -4.483 -17.940 1.00 87.31 984 ARG A CA 1
ATOM 7566 C C . ARG A 1 984 ? 11.473 -5.913 -17.735 1.00 87.31 984 ARG A C 1
ATOM 7568 O O . ARG A 1 984 ? 10.944 -6.809 -18.387 1.00 87.31 984 ARG A O 1
ATOM 7575 N N . LEU A 1 985 ? 12.438 -6.089 -16.838 1.00 85.75 985 LEU A N 1
ATOM 7576 C CA . LEU A 1 985 ? 12.928 -7.382 -16.371 1.00 85.75 985 LEU A CA 1
ATOM 7577 C C . LEU A 1 985 ? 12.530 -7.572 -14.906 1.00 85.75 985 LEU A C 1
ATOM 7579 O O . LEU A 1 985 ? 12.677 -6.653 -14.094 1.00 85.75 985 LEU A O 1
ATOM 7583 N N . TRP A 1 986 ? 12.045 -8.768 -14.599 1.00 81.88 986 TRP A N 1
ATOM 7584 C CA . TRP A 1 986 ? 11.608 -9.206 -13.281 1.00 81.88 986 TRP A CA 1
ATOM 7585 C C . TRP A 1 986 ? 12.302 -10.521 -12.939 1.00 81.88 986 TRP A C 1
ATOM 7587 O O . TRP A 1 986 ? 12.406 -11.381 -13.810 1.00 81.88 986 TRP A O 1
ATOM 7597 N N . ASP A 1 987 ? 12.732 -10.688 -11.696 1.00 78.62 987 ASP A N 1
ATOM 7598 C CA . ASP A 1 987 ? 13.537 -11.825 -11.260 1.00 78.62 987 ASP A CA 1
ATOM 7599 C C . ASP A 1 987 ? 12.682 -12.812 -10.494 1.00 78.62 987 ASP A C 1
ATOM 7601 O O . ASP A 1 987 ? 12.070 -12.455 -9.487 1.00 78.62 987 ASP A O 1
ATOM 7605 N N . VAL A 1 988 ? 12.658 -14.034 -11.013 1.00 68.31 988 VAL A N 1
ATOM 7606 C CA . VAL A 1 988 ? 11.965 -15.198 -10.478 1.00 68.31 988 VAL A CA 1
ATOM 7607 C C . VAL A 1 988 ? 12.980 -15.967 -9.637 1.00 68.31 988 VAL A C 1
ATOM 7609 O O . VAL A 1 988 ? 13.991 -16.446 -10.163 1.00 68.31 988 VAL A O 1
ATOM 7612 N N . VAL A 1 989 ? 12.724 -16.019 -8.336 1.00 57.50 989 VAL A N 1
ATOM 7613 C CA . VAL A 1 989 ? 13.519 -16.709 -7.313 1.00 57.50 989 VAL A CA 1
ATOM 7614 C C . VAL A 1 989 ? 12.781 -17.974 -6.911 1.00 57.50 989 VAL A C 1
ATOM 7616 O O . VAL A 1 989 ? 11.556 -17.849 -6.680 1.00 57.50 989 VAL A O 1
#

Foldseek 3Di:
DWWAFLVVRAIDDDDDVGDDAEEEEAEDDDPPVQADALCCSHVVVDDCPGPNNVRSNLRSVVCVVVVHGIYDYPRRGAPPVPQVRVQVCLLCVLVCLLRHPEYEYEQAQFDPPFALPDDVTVVLVTCLLQALLCVSNQQRHQWYWYAYNVRDTNGILLVCVVSNCVSQVDDSCSSNVVDDLLQFAPLQLLQSLLRHDYPFLLVLLSSCCVSLVHRAADQPPLGNLQSVLQSLVRSQLPPDLGPCQQVFQEDPDWDDDDPDPDFAFAASGGSGSNSSNVVNQKGADDDDDDDPFRQDDPDQKTKGFFFWDADDQQKTWTWGRIDGDDPDDDDDDDDQGKTKTFIWGAPDGPPLEIGRGPPTGIYIDGPVSPPTDGDIHIYGGPHDPDDDPPPAFFKEFEDPSCCVVFQKHFHDKPVSVQDSSRHSIGTFDDDDAFDKTKMKIWIDHPDPVWWIKIKIWIWGDDPPDIDIFMWMATEHPPDDVVLCVVCVVVQCVLTTRQQWWDGPVFTWGWDWDADPPGNYIYTYIDTDPARAFAHHYSHLVSVLVVVVVVVVVCCVVCVVVVVVCLVVVVVVVVVLVVVPDDDDPPDWSQDPLLSCLLRAVLVVNVVVVVSPHDQCDATPFQRGSLLSNGLNPRLSSNVVSLVDPPHDQCGATNQNAGSLNSSGHTTDPRSNVVSVVVPHKDKFFDDKAFDQPFFWQEWDAALVRQWIWTFFQSQWIWIAGQPPRDTDDIARPGPGGWHEKDAFNVRQWIWTWGQSQWIWIAGRVPRHTDDIQRPAPGGWQYWEAQNVRQWIWIWHQSQWIWIAGRVPRHTPDIQHDGPGGWHYKYAFNVRQWIWTWGQSQWIWIAGRVPSDTPDIQHDGPGGWHEKDAQLVRQWIWIWGQSQWIWIAGPVPRDTDDIDGDPGGWQYWDAFNVSQWIWTWGQQLWIWIAGPPVRNTNDIDHPDDDDDDDDDPDDDPPDRWGWNYWYARNVRFWIWTTTSVNMITIMTMD

Secondary structure (DSSP, 8-state):
-EEEETTT--EEE--GGG---EEEEEE----TTSSPPHHHHHTS---TTSHHHHHHHHHHHHHHHTT-SEEEETTTSS-TT-HHHHHHHHHHHHHHHHH-SEEEEE-TTS-TT--TTSTT-HHHH-HHHHBSTHHHHHHS-SSEEEE-TTS-EEEETTTSHHHHHHHH---HHHHHTSS-GGGS-HHHHHHTTTT-B-SSSTHHHHTTTTTTT------TTS-HHHHHHHHHHHHHHHT---GGGG--SB-SSPPP----S---B--SS-SSGGGGTT-TTEEEPP-SS------EEETTEEEEEEEEEEEETTEEEEE-SEEE------SS-----EEEEEEEEESSTTS-EEE-BTT--BEEEEGGG--PPEEEEEEE--------S-TT--EEEE-GGGTTTTTEEEEEEESGGGEETTTTEE-----STT-EEEEEEEEEES-TTSPEEEEEEEEEEETTEEEEEEEEEEE-TTS-HHHHHHTHHHHHHHHTT--EEE-SS-EEEEEEEEPSSSSEEEEEEEE-SS--S---BHHHHHHHHHHHHHHHHHHHTTHHHHHHHGGGHHHHHHHHHHHS---SS------HHHHHHHTT-HHHHHHHHHTT--TT---TT---HHHHHHHTT-HHHHHHHHTSTT--TT-B-TT--BHHHHTTSSS-HHHHHHHHHTT---EEEEEEEE--SS-EEEEEE-TTSSEEEEEETTS-EEEEETTT--EEEEE---SS-EEEEEE-TTSSEEEEEETTS-EEEEETTT--EEEEE---SS-EEEEEE-TTSSEEEEEETTS-EEEEETTT--EEEEE---SS-EEEEEE-TTSSEEEEEETTS-EEEEETTT--EEEEE---SS-EEEEEE-TTSSEEEEEETTSEEEEEETTT--EEEEEE-SS-EEEEEE-TTSSEEEEEETTS-EEEEETTT--EEEEE---------------------EEEEEE-TTSSEEEEEETTSEEEEEEE-